Protein AF-A0A2H0SPF9-F1 (afdb_monomer)

Radius of gyration: 38.26 Å; Cα contacts (8 Å, |Δi|>4): 1759; chains: 1; bounding box: 82×81×118 Å

Foldseek 3Di:
DVCLLQVLLVLLLCLLQCLLQAFLAADADPAPLALDGHDPSLVSLVVSLVSLVVVCVVPVVLVQQLLVVLVVLLLVLQVVLLVCLDPFQLLQPPDCRSSVQLVCLSVLLVSLLSLLSSLLSRQFDLVSVVVSLVSNLVSLVVLLVQQCCLVPVFRWHQASPDNVSSNRDTDGADVLRAGQRSANALLLLLLQLLQNLLLLLLLLVLLPDPDPVSVVSSVSSVVSSVSSLVSNVSSVDPLSNVLSLQLNVLLQVLVLVLDPDPVVSVVVVVVVVVVSVVCVVVVCVVPDDVVVVVVVVVVCVVPPQDDDDFAPQAPPPQKHWDWDWDQPPVRDTDIDTDIDHHPQDPQCRRPNDLRSCLVVAQLLLLVLQCLLAQQFGSGGPSRRDPDSPDDDNDDWNQAQLSRQCRHGHPSSNCSVVVSLVVLLVQLVVQLNVDDRNLNSLSSSLNSSSSSSNSSNGGHSQCSRNSNSNSNSNSSSSNCSHRPSNCSSVVSVVVVVVCVVQVLLVVLLVLLSLLLRFRLSFQLTLLLLADPDPQLVLLLQLLVVCVPPVASWRDFPVGFTDDGDDDPLSVLCNVQVVVDLRSLSVLVSQSVLLSVLSCCLVPPVVNRDSLLSVQLSVVCNVVSSNSYGDHNVVSCCNRPVSSVVSSVCCVDACPDPCNVVVSVVSVVCSVCVLVVDPCSVVVSSCRSHSPHHSLVLVLLVQCLVDDAQQAEEEELDFSSSSRSRHPHNHAYAYLFCPHPPVVPCCRGRHNDDVPPVLVVVVVCQVVVGWYKYWQACCVVDPRSVVSVVVLLQQWQKAFPFDDPLNNNTMITTHGDDDDDWDWADFPAPATQDQQPDDLKFKEWFAEDDDDPPDPVVLVVVLQVQLVCLPPRHQEYEYAEDSDQDLDLVVLVVSCVSHRHSRPHTYHYAYDASCPHPDRNDPHAWHWGHYLAEIETRHNAYNQNADDRVRLSVLVSSLSVVVNRVSYAEYEYEHAANVVDDCVDSVGSNVVSVVSCLVPLRHAYEYEYADPDDCPPDDDADDDNNYGYHYDHRGDIWIQDSVRDIDD

Sequence (1046 aa):
MKSTPKLLFFVSLFLLAFIPLYPKIPLFDILPGYIVRVRVEDILMVIASGLWLWHALKNKTKWQSGYLGIIGLYAAVGVFSIALGIFLLQTIPFEVLHIGKSALHYFRYLEYFSLFFIAFSGIRTKKQATKAVFVLAATTFLIIIYGIGQKYLHFPLYSTMNREYSKGQAFYLEEGGKISATFGGHYDLAAYLVIILPLLFSFSLQYLKKSKGKLVLFVWLQTIHLGGAWLLLETASKAALIAYIFALAIVIALYLKMIANKRLRTLLSSAALLTSAAIFFAFLSLFGSQTKIRFSNLYTALVSDQQNQDPNDLVGNGYEWKTYTQTSPDGEVVTTRKLEKSTWSPNALRYGISMGIRLDTLWPQALKGLSNNPLFGSGYGTLSKLENTQFVEADSTDNNYLRTLGETGLLGFITFYGFVLLAMRLVWNQLERHKGITQALSIGYLGASLGLLVNALYIDVFAASKVAFVFWGITGFVLRLVAKEQGSDALKAILMHLGKHKTLYAAVLLAFFLLQQNPLANHSNLLAFHTSTPAFENFVAARCFRQSYSFALCRNSGLITGEHFSFYSMLLLPFLWLSKNPAVFYYLNLSLVLTTLLLMYKKLGIKSLLSLLLLVVLAYEYNFTGQPLEDSQLLRLMILAPAAILLLQKFILAGKHARVAKVVLYGALMLSPVLSANSGQRFLESFRNSVQVVKRDAVLQANSRLTADDFLITVLSPYYIDLFSDKPYQVLPLSPAQTYMDTPERVWGAYDFSNMYTLYERLLAQGKQLFLSDYGLNTNKAFFEDYAALRQNFDVRYANLDCYDQCALLRVNKLTEKISPLPSSITTKKLEPSLLSSEYSFAVISNRYDKTNTQTEVEYLGKLANQNDESFAFMILTGDIVNSKDSSAIQTVNTLFANQASFPVLYSPGNYDLLPSKPYNIASERFYSDRDYFILLDIGRDSVATKQQQLFVYNALLELEQLPNIQNLFIISHDLNWQDRDNPNNFIFDLEEKLAAFPELKSYILTADHAQADTKESRSKFNGNSKYYANTQSVIRVTKNGEILF

Mean predicted aligned error: 12.51 Å

Nearest PDB structures (foldseek):
  7tpj-assembly1_B  TM=6.179E-01  e=9.804E-07  Cupriavidus metallidurans
  2w1v-assembly1_B  TM=4.240E-01  e=5.798E-01  Mus musculus
  3oyx-assembly1_A  TM=2.406E-01  e=5.201E+00  Haloferax volcanii DS2

pLDDT: mean 85.21, std 12.61, range [36.84, 98.56]

Secondary structure (DSSP, 8-state):
-TTHHHHHHHHHHHHHHHHHHS---EEEESSTT-S-EEEHHHHHHHHHHHHHHHHHHH-GGGTTTSHHHHHHHHHHHHHHHHHHHHHTS-SS-SSHHHHHHHHHHHHHHHHHHHHHHHHHHH--SHHHHHHHHHHHHHHHHHHHHHHHHHHHS---B---SSTTGGGTPPB---TTPPP-TTSSSHHHHHHHHHHHHHHHHHHHGGG-SSSHHHHHHHHHHHHHHHHHHHHHHHTT-HHHHHHHHHHHHHHHHHHHHT---HHHHHHHHHHHHHHHHHHHHHHHHHTHHHHHHHHHHHHHHHHS---S---TTS-STTEEEEEEEEE-TTS-EEEEEEEEE----HHHHHH-HHHHHIIIIIHHHHHHHHHH-TTT-S-TT-TT-SSTT---S----S-HHHHHHHHHHHHHHHHHHHHHHHHHHHHHHTTTT--THHHHHHHHHHHHHHHHHHHTTTS-TTTSHHHHHHHHHHHHHHHHHH-TTHHHHHHHHHHHHHHHTHHHHHHHHHHHHHH---TT-TT-GGGG--SSHHHHHHHHHHHHHHHHSS-EEE-TTS-EEEE---HHHHHHHHHHHH-S-GGGHHHHHHHHHH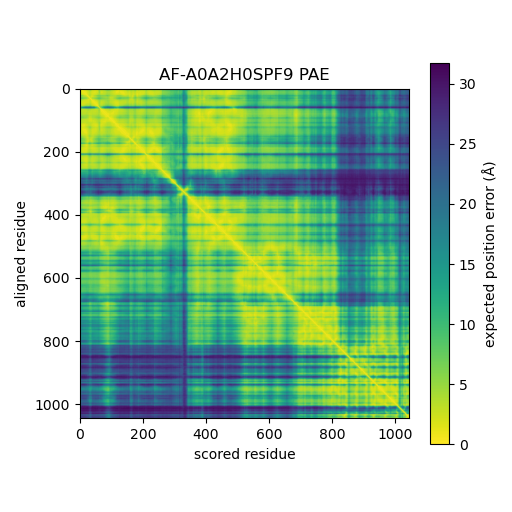HHHHHHHHTS----HHHHHHHHHHHHHTTTTTSPPPHHHHHIIIIIHHHHHHHHHHHTTTSTTHHHHHHHHHHHHHHHHHHSTTHHHHHHHHHH-----HHHHHHHHHHTT--TT-EEEESS-HHHHHHH--S--EEEES-TTSTTTTSHHHHT-SS--S-HHHHHHHHHHTT--EEEE-TTGGGSHHHHHHHHHHHHHEEEEEEE--GGGTS-EEEEEE--PPPPPPPPBSSSPPP-GGG--SSEEEEEEE----TT-SHHHHHHHHHHHTTTTS--SEEEEES-----SSTHHHHHHIIIIITT-SS-EEEE--SGGGSSS-SS----EEEE-SSEEEEEE---TTSPPPHHHHHHHHHHHHHHTT-TT--EEEEEESSGGGS-TT-TTSHHHHHHHHHTT-TT-EEEEEE---S---TT--EEEETTEEEEEE-SEEEEEE-TTS-EE-

Structure (mmCIF, N/CA/C/O backbone):
data_AF-A0A2H0SPF9-F1
#
_entry.id   AF-A0A2H0SPF9-F1
#
loop_
_atom_site.group_PDB
_atom_site.id
_atom_site.type_symbol
_atom_site.label_atom_id
_atom_site.label_alt_id
_atom_site.label_comp_id
_atom_site.label_asym_id
_atom_site.label_entity_id
_atom_site.label_seq_id
_atom_site.pdbx_PDB_ins_code
_atom_site.Cartn_x
_atom_site.Cartn_y
_atom_site.Cartn_z
_atom_site.occupancy
_atom_site.B_iso_or_equiv
_atom_site.auth_seq_id
_atom_site.auth_comp_id
_atom_site.auth_asym_id
_atom_site.auth_atom_id
_atom_site.pdbx_PDB_model_num
ATOM 1 N N . MET A 1 1 ? -42.327 -16.759 28.693 1.00 44.31 1 MET A N 1
ATOM 2 C CA . MET A 1 1 ? -41.616 -15.684 27.947 1.00 44.31 1 MET A CA 1
ATOM 3 C C . MET A 1 1 ? -40.667 -14.779 28.770 1.00 44.31 1 MET A C 1
ATOM 5 O O . MET A 1 1 ? -39.872 -14.074 28.162 1.00 44.31 1 MET A O 1
ATOM 9 N N . LYS A 1 2 ? -40.645 -14.803 30.121 1.00 48.47 2 LYS A N 1
ATOM 10 C CA . LYS A 1 2 ? -39.719 -13.989 30.960 1.00 48.47 2 LYS A CA 1
ATOM 11 C C . LYS A 1 2 ? -38.251 -14.499 31.035 1.00 48.47 2 LYS A C 1
ATOM 13 O O . LYS A 1 2 ? -37.425 -13.855 31.679 1.00 48.47 2 LYS A O 1
ATOM 18 N N . SER A 1 3 ? -37.902 -15.631 30.408 1.00 59.47 3 SER A N 1
ATOM 19 C CA . SER A 1 3 ? -36.607 -16.325 30.590 1.00 59.47 3 SER A CA 1
ATOM 20 C C . SER A 1 3 ? -35.469 -15.864 29.662 1.00 59.47 3 SER A C 1
ATOM 22 O O . SER A 1 3 ? -34.299 -15.995 30.016 1.00 59.47 3 SER A O 1
ATOM 24 N N . THR A 1 4 ? -35.759 -15.271 28.503 1.00 67.69 4 THR A N 1
ATOM 25 C CA . THR A 1 4 ? -34.746 -15.051 27.448 1.00 67.69 4 THR A CA 1
ATOM 26 C C . THR A 1 4 ? -33.678 -13.985 27.766 1.00 67.69 4 THR A C 1
ATOM 28 O O . THR A 1 4 ? -32.510 -14.204 27.455 1.00 67.69 4 THR A O 1
ATOM 31 N N . PRO A 1 5 ? -33.989 -12.849 28.429 1.00 75.56 5 PRO A N 1
ATOM 32 C CA . PRO A 1 5 ? -32.959 -11.908 28.883 1.00 75.56 5 PRO A CA 1
ATOM 33 C C . PRO A 1 5 ? -32.012 -12.499 29.932 1.00 75.56 5 PRO A C 1
ATOM 35 O O . PRO A 1 5 ? -30.852 -12.101 29.993 1.00 75.56 5 PRO A O 1
ATOM 38 N N . LYS A 1 6 ? -32.506 -13.436 30.755 1.00 86.19 6 LYS A N 1
ATOM 39 C CA . LYS A 1 6 ? -31.678 -14.157 31.728 1.00 86.19 6 LYS A CA 1
ATOM 40 C C . LYS A 1 6 ? -30.728 -15.118 31.016 1.00 86.19 6 LYS A C 1
ATOM 42 O O . LYS A 1 6 ? -29.559 -15.151 31.374 1.00 86.19 6 LYS A O 1
ATOM 47 N N . LEU A 1 7 ? -31.196 -15.817 29.979 1.00 90.56 7 LEU A N 1
ATOM 48 C CA . LEU A 1 7 ? -30.347 -16.692 29.166 1.00 90.56 7 LEU A CA 1
ATOM 49 C C . LEU A 1 7 ? -29.173 -15.923 28.541 1.00 90.56 7 LEU A C 1
ATOM 51 O O . LEU A 1 7 ? -28.027 -16.283 28.774 1.00 90.56 7 LEU A O 1
ATOM 55 N N . LEU A 1 8 ? -29.439 -14.812 27.841 1.00 91.62 8 LEU A N 1
ATOM 56 C CA . LEU A 1 8 ? -28.377 -14.001 27.224 1.00 91.62 8 LEU A CA 1
ATOM 57 C C . LEU A 1 8 ? -27.378 -13.444 28.247 1.00 91.62 8 LEU A C 1
ATOM 59 O O . LEU A 1 8 ? -26.206 -13.279 27.925 1.00 91.62 8 LEU A O 1
ATOM 63 N N . PHE A 1 9 ? -27.816 -13.161 29.478 1.00 95.12 9 PHE A N 1
ATOM 64 C CA . PHE A 1 9 ? -26.913 -12.769 30.558 1.00 95.12 9 PHE A CA 1
ATOM 65 C C . PHE A 1 9 ? -25.930 -13.893 30.912 1.00 95.12 9 PHE A C 1
ATOM 67 O O . PHE A 1 9 ? -24.730 -13.642 30.947 1.00 95.12 9 PHE A O 1
ATOM 74 N N . PHE A 1 10 ? -26.415 -15.121 31.127 1.00 96.44 10 PHE A N 1
ATOM 75 C CA . PHE A 1 10 ? -25.543 -16.262 31.428 1.00 96.44 10 PHE A CA 1
ATOM 76 C C . PHE A 1 10 ? -24.636 -16.625 30.254 1.00 96.44 10 PHE A C 1
ATOM 78 O O . PHE A 1 10 ? -23.452 -16.847 30.472 1.00 96.44 10 PHE A O 1
ATOM 85 N N . VAL A 1 11 ? -25.150 -16.579 29.020 1.00 96.44 11 VAL A N 1
ATOM 86 C CA . VAL A 1 11 ? -24.339 -16.751 27.804 1.00 96.44 11 VAL A CA 1
ATOM 87 C C . VAL A 1 11 ? -23.234 -15.693 27.735 1.00 96.44 11 VAL A C 1
ATOM 89 O O . VAL A 1 11 ? -22.088 -16.034 27.476 1.00 96.44 11 VAL A O 1
ATOM 92 N N . SER A 1 12 ? -23.531 -14.425 28.049 1.00 96.88 12 SER A N 1
ATOM 93 C CA . SER A 1 12 ? -22.508 -13.366 28.085 1.00 96.88 12 SER A CA 1
ATOM 94 C C . SER A 1 12 ? -21.406 -13.671 29.105 1.00 96.88 12 SER A C 1
ATOM 96 O O . SER A 1 12 ? -20.232 -13.518 28.793 1.00 96.88 12 SER A O 1
ATOM 98 N N . LEU A 1 13 ? -21.768 -14.102 30.321 1.00 98.12 13 LEU A N 1
ATOM 99 C CA . LEU A 1 13 ? -20.785 -14.460 31.350 1.00 98.12 13 LEU A CA 1
ATOM 100 C C . LEU A 1 13 ? -19.945 -15.671 30.940 1.00 98.12 13 LEU A C 1
ATOM 102 O O . LEU A 1 13 ? -18.733 -15.653 31.121 1.00 98.12 13 LEU A O 1
ATOM 106 N N . PHE A 1 14 ? -20.592 -16.694 30.381 1.00 97.94 14 PHE A N 1
ATOM 107 C CA . PHE A 1 14 ? -19.925 -17.892 29.895 1.00 97.94 14 PHE A CA 1
ATOM 108 C C . PHE A 1 14 ? -18.905 -17.548 28.810 1.00 97.94 14 PHE A C 1
ATOM 110 O O . PHE A 1 14 ? -17.751 -17.920 28.949 1.00 97.94 14 PHE A O 1
ATOM 117 N N . LEU A 1 15 ? -19.281 -16.771 27.789 1.00 97.56 15 LEU A N 1
ATOM 118 C CA . LEU A 1 15 ? -18.372 -16.400 26.699 1.00 97.56 15 LEU A CA 1
ATOM 119 C C . LEU A 1 15 ? -17.209 -15.515 27.173 1.00 97.56 15 LEU A C 1
ATOM 121 O O . LEU A 1 15 ? -16.078 -15.724 26.742 1.00 97.56 15 LEU A O 1
ATOM 125 N N . LEU A 1 16 ? -17.454 -14.575 28.098 1.00 97.25 16 LEU A N 1
ATOM 126 C CA . LEU A 1 16 ? -16.398 -13.738 28.689 1.00 97.25 16 LEU A CA 1
ATOM 127 C C . LEU A 1 16 ? -15.372 -14.541 29.508 1.00 97.25 16 LEU A C 1
ATOM 129 O O . LEU A 1 16 ? -14.258 -14.057 29.692 1.00 97.25 16 LEU A O 1
ATOM 133 N N . ALA A 1 17 ? -15.733 -15.734 29.992 1.00 97.88 17 ALA A N 1
ATOM 134 C CA . ALA A 1 17 ? -14.819 -16.645 30.679 1.00 97.88 17 ALA A CA 1
ATOM 135 C C . ALA A 1 17 ? -14.195 -17.673 29.727 1.00 97.88 17 ALA A C 1
ATOM 137 O O . ALA A 1 17 ? -12.980 -17.846 29.695 1.00 97.88 17 ALA A O 1
ATOM 138 N N . PHE A 1 18 ? -15.027 -18.347 28.935 1.00 97.44 18 PHE A N 1
ATOM 139 C CA . PHE A 1 18 ? -14.630 -19.454 28.078 1.00 97.44 18 PHE A CA 1
ATOM 140 C C . PHE A 1 18 ? -13.644 -19.014 26.997 1.00 97.44 18 PHE A C 1
ATOM 142 O O . PHE A 1 18 ? -12.616 -19.656 26.838 1.00 97.44 18 PHE A O 1
ATOM 149 N N . ILE A 1 19 ? -13.902 -17.902 26.294 1.00 96.19 19 ILE A N 1
ATOM 150 C CA . ILE A 1 19 ? -13.055 -17.475 25.167 1.00 96.19 19 ILE A CA 1
ATOM 151 C C . ILE A 1 19 ? -11.606 -17.203 25.618 1.00 96.19 19 ILE A C 1
ATOM 153 O O . ILE A 1 19 ? -10.683 -17.711 24.978 1.00 96.19 19 ILE A O 1
ATOM 157 N N . PRO A 1 20 ? -11.341 -16.455 26.711 1.00 96.75 20 PRO A N 1
ATOM 158 C CA . PRO A 1 20 ? -9.972 -16.310 27.196 1.00 96.75 20 PRO A CA 1
ATOM 159 C C . PRO A 1 20 ? -9.380 -17.617 27.740 1.00 96.75 20 PRO A C 1
ATOM 161 O O . PRO A 1 20 ? -8.221 -17.901 27.446 1.00 96.75 20 PRO A O 1
ATOM 164 N N . LEU A 1 21 ? -10.144 -18.428 28.484 1.00 96.44 21 LEU A N 1
ATOM 165 C CA . LEU A 1 21 ? -9.630 -19.628 29.167 1.00 96.44 21 LEU A CA 1
ATOM 166 C C . LEU A 1 21 ? -9.374 -20.820 28.245 1.00 96.44 21 LEU A C 1
ATOM 168 O O . LEU A 1 21 ? -8.436 -21.573 28.485 1.00 96.44 21 LEU A O 1
ATOM 172 N N . TYR A 1 22 ? -10.187 -21.015 27.213 1.00 94.88 22 TYR A N 1
ATOM 173 C CA . TYR A 1 22 ? -10.082 -22.186 26.351 1.00 94.88 22 TYR A CA 1
ATOM 174 C C . TYR A 1 22 ? -8.850 -22.070 25.440 1.00 94.88 22 TYR A C 1
ATOM 176 O O . TYR A 1 22 ? -8.750 -21.073 24.722 1.00 94.88 22 TYR A O 1
ATOM 184 N N . PRO A 1 23 ? -7.882 -23.005 25.460 1.00 91.88 23 PRO A N 1
ATOM 185 C CA . PRO A 1 23 ? -6.720 -22.947 24.570 1.00 91.88 23 PRO A CA 1
ATOM 186 C C . PRO A 1 23 ? -7.134 -22.958 23.089 1.00 91.88 23 PRO A C 1
ATOM 188 O O . PRO A 1 23 ? -8.193 -23.484 22.760 1.00 91.88 23 PRO A O 1
ATOM 191 N N . LYS A 1 24 ? -6.327 -22.381 22.183 1.00 88.56 24 LYS A N 1
ATOM 192 C CA . LYS A 1 24 ? -6.646 -22.318 20.738 1.00 88.56 24 LYS A CA 1
ATOM 193 C C . LYS A 1 24 ? -6.489 -23.688 20.053 1.00 88.56 24 LYS A C 1
ATOM 195 O O . LYS A 1 24 ? -5.593 -23.883 19.237 1.00 88.56 24 LYS A O 1
ATOM 200 N N . ILE A 1 25 ? -7.358 -24.631 20.397 1.00 89.69 25 ILE A N 1
ATOM 201 C CA . ILE A 1 25 ? -7.377 -25.986 19.845 1.00 89.69 25 ILE A CA 1
ATOM 202 C C . ILE A 1 25 ? -8.290 -25.997 18.607 1.00 89.69 25 ILE A C 1
ATOM 204 O O . ILE A 1 25 ? -9.462 -25.621 18.717 1.00 89.69 25 ILE A O 1
ATOM 208 N N . PRO A 1 26 ? -7.784 -26.390 17.426 1.00 91.19 26 PRO A N 1
ATOM 209 C CA . PRO A 1 26 ? -8.573 -26.465 16.205 1.00 91.19 26 PRO A CA 1
ATOM 210 C C . PRO A 1 26 ? -9.467 -27.706 16.177 1.00 91.19 26 PRO A C 1
ATOM 212 O O . PRO A 1 26 ? -9.162 -28.730 16.781 1.00 91.19 26 PRO A O 1
ATOM 215 N N . LEU A 1 27 ? -10.556 -27.614 15.419 1.00 91.88 27 LEU A N 1
ATOM 216 C CA . LEU A 1 27 ? -11.446 -28.724 15.092 1.00 91.88 27 LEU A CA 1
ATOM 217 C C . LEU A 1 27 ? -11.150 -29.271 13.695 1.00 91.88 27 LEU A C 1
ATOM 219 O O . LEU A 1 27 ? -10.970 -30.472 13.534 1.00 91.88 27 LEU A O 1
ATOM 223 N N . PHE A 1 28 ? -11.095 -28.396 12.688 1.00 91.00 28 PHE A N 1
ATOM 224 C CA . PHE A 1 28 ? -10.814 -28.771 11.301 1.00 91.00 28 PHE A CA 1
ATOM 225 C C . PHE A 1 28 ? -10.315 -27.577 10.475 1.00 91.00 28 PHE A C 1
ATOM 227 O O . PHE A 1 28 ? -10.482 -26.411 10.854 1.00 91.00 28 PHE A O 1
ATOM 234 N N . ASP A 1 29 ? -9.706 -27.888 9.331 1.00 88.56 29 ASP A N 1
ATOM 235 C CA . ASP A 1 29 ? -9.242 -26.909 8.348 1.00 88.56 29 ASP A CA 1
ATOM 236 C C . ASP A 1 29 ? -10.410 -26.429 7.482 1.00 88.56 29 ASP A C 1
ATOM 238 O O . ASP A 1 29 ? -11.142 -27.233 6.913 1.00 88.56 29 ASP A O 1
ATOM 242 N N . ILE A 1 30 ? -10.597 -25.108 7.388 1.00 89.31 30 ILE A N 1
ATOM 243 C CA . ILE A 1 30 ? -11.683 -24.508 6.593 1.00 89.31 30 ILE A CA 1
ATOM 244 C C . ILE A 1 30 ? -11.277 -24.224 5.147 1.00 89.31 30 ILE A C 1
ATOM 246 O O . ILE A 1 30 ? -12.116 -24.261 4.253 1.00 89.31 30 ILE A O 1
ATOM 250 N N . LEU A 1 31 ? -9.995 -23.932 4.918 1.00 89.25 31 LEU A N 1
ATOM 251 C CA . LEU A 1 31 ? -9.422 -23.697 3.597 1.00 89.25 31 LEU A CA 1
ATOM 252 C C . LEU A 1 31 ? -8.076 -24.427 3.490 1.00 89.25 31 LEU A C 1
ATOM 254 O O . LEU A 1 31 ? -7.239 -24.266 4.385 1.00 89.25 31 LEU A O 1
ATOM 258 N N . PRO A 1 32 ? -7.832 -25.185 2.405 1.00 85.38 32 PRO A N 1
ATOM 259 C CA . PRO A 1 32 ? -6.536 -25.806 2.156 1.00 85.38 32 PRO A CA 1
ATOM 260 C C . PRO A 1 32 ? -5.402 -24.772 2.155 1.00 85.38 32 PRO A C 1
ATOM 262 O O . PRO A 1 32 ? -5.539 -23.691 1.589 1.00 85.38 32 PRO A O 1
ATOM 265 N N . GLY A 1 33 ? -4.282 -25.091 2.808 1.00 81.38 33 GLY A N 1
ATOM 266 C CA . GLY A 1 33 ? -3.093 -24.226 2.846 1.00 81.38 33 GLY A CA 1
ATOM 267 C C . GLY A 1 33 ? -3.187 -22.995 3.759 1.00 81.38 33 GLY A C 1
ATOM 268 O O . GLY A 1 33 ? -2.173 -22.353 4.009 1.00 81.38 33 GLY A O 1
ATOM 269 N N . TYR A 1 34 ? -4.360 -22.659 4.301 1.00 87.88 34 TYR A N 1
ATOM 270 C CA . TYR A 1 34 ? -4.524 -21.480 5.157 1.00 87.88 34 TYR A CA 1
ATOM 271 C C . TYR A 1 34 ? -4.228 -21.790 6.635 1.00 87.88 34 TYR A C 1
ATOM 273 O O . TYR A 1 34 ? -4.602 -22.843 7.145 1.00 87.88 34 TYR A O 1
ATOM 281 N N . ILE A 1 35 ? -3.576 -20.860 7.347 1.00 86.44 35 ILE A N 1
ATOM 282 C CA . ILE A 1 35 ? -3.205 -21.030 8.767 1.00 86.44 35 ILE A CA 1
ATOM 283 C C . ILE A 1 35 ? -4.406 -21.038 9.723 1.00 86.44 35 ILE A C 1
ATOM 285 O O . ILE A 1 35 ? -4.328 -21.588 10.821 1.00 86.44 35 ILE A O 1
ATOM 289 N N . VAL A 1 36 ? -5.510 -20.378 9.362 1.00 86.06 36 VAL A N 1
ATOM 290 C CA . VAL A 1 36 ? -6.638 -20.203 10.286 1.00 86.06 36 VAL A CA 1
ATOM 291 C C . VAL A 1 36 ? -7.590 -21.382 10.186 1.00 86.06 36 VAL A C 1
ATOM 293 O O . VAL A 1 36 ? -8.123 -21.682 9.121 1.00 86.06 36 VAL A O 1
ATOM 296 N N . ARG A 1 37 ? -7.831 -22.004 11.339 1.00 88.56 37 ARG A N 1
ATOM 297 C CA . ARG A 1 37 ? -8.671 -23.189 11.507 1.00 88.56 37 ARG A CA 1
ATOM 298 C C . ARG A 1 37 ? -9.951 -22.851 12.263 1.00 88.56 37 ARG A C 1
ATOM 300 O O . ARG A 1 37 ? -9.960 -21.914 13.065 1.00 88.56 37 ARG A O 1
ATOM 307 N N . VAL A 1 38 ? -11.004 -23.636 12.041 1.00 91.25 38 VAL A N 1
ATOM 308 C CA . VAL A 1 38 ? -12.245 -23.539 12.827 1.00 91.25 38 VAL A CA 1
ATOM 309 C C . VAL A 1 38 ? -12.010 -24.168 14.190 1.00 91.25 38 VAL A C 1
ATOM 311 O O . VAL A 1 38 ? -11.433 -25.250 14.280 1.00 91.25 38 VAL A O 1
ATOM 314 N N . ARG A 1 39 ? -12.445 -23.496 15.253 1.00 91.25 39 ARG A N 1
ATOM 315 C CA . ARG A 1 39 ? -12.257 -23.906 16.649 1.00 91.25 39 ARG A CA 1
ATOM 316 C C . ARG A 1 39 ? -13.593 -23.977 17.389 1.00 91.25 39 ARG A C 1
ATOM 318 O O . ARG A 1 39 ? -14.637 -23.563 16.882 1.00 91.25 39 ARG A O 1
ATOM 325 N N . VAL A 1 40 ? -13.560 -24.496 18.615 1.00 91.44 40 VAL A N 1
ATOM 326 C CA . VAL A 1 40 ? -14.758 -24.642 19.462 1.00 91.44 40 VAL A CA 1
ATOM 327 C C . VAL A 1 40 ? -15.389 -23.287 19.781 1.00 91.44 40 VAL A C 1
ATOM 329 O O . VAL A 1 40 ? -16.614 -23.162 19.765 1.00 91.44 40 VAL A O 1
ATOM 332 N N . GLU A 1 41 ? -14.577 -22.258 20.039 1.00 90.81 41 GLU A N 1
ATOM 333 C CA . GLU A 1 41 ? -15.084 -20.910 20.290 1.00 90.81 41 GLU A CA 1
ATOM 334 C C . GLU A 1 41 ? -15.875 -20.348 19.104 1.00 90.81 41 GLU A C 1
ATOM 336 O O . GLU A 1 41 ? -16.907 -19.720 19.333 1.00 90.81 41 GLU A O 1
ATOM 341 N N . ASP A 1 42 ? -15.464 -20.637 17.867 1.00 91.88 42 ASP A N 1
ATOM 342 C CA . ASP A 1 42 ? -16.125 -20.131 16.660 1.00 91.88 42 ASP A CA 1
ATOM 343 C C . ASP A 1 42 ? -17.549 -20.736 16.548 1.00 91.88 42 ASP A C 1
ATOM 345 O O . ASP A 1 42 ? -18.537 -20.029 16.336 1.00 91.88 42 ASP A O 1
ATOM 349 N N . ILE A 1 43 ? -17.708 -22.040 16.831 1.00 92.44 43 ILE A N 1
ATOM 350 C CA . ILE A 1 43 ? -19.026 -22.712 16.873 1.00 92.44 43 ILE A CA 1
ATOM 351 C C . ILE A 1 43 ? -19.918 -22.123 17.975 1.00 92.44 43 ILE A C 1
ATOM 353 O O . ILE A 1 43 ? -21.099 -21.836 17.751 1.00 92.44 43 ILE A O 1
ATOM 357 N N . LEU A 1 44 ? -19.365 -21.920 19.174 1.00 94.00 44 LEU A N 1
ATOM 358 C CA . LEU A 1 44 ? -20.102 -21.324 20.290 1.00 94.00 44 LEU A CA 1
ATOM 359 C C . LEU A 1 44 ? -20.558 -19.900 19.964 1.00 94.00 44 LEU A C 1
ATOM 361 O O . LEU A 1 44 ? -21.677 -19.520 20.323 1.00 94.00 44 LEU A O 1
ATOM 365 N N . MET A 1 45 ? -19.730 -19.128 19.259 1.00 94.31 45 MET A N 1
ATOM 366 C CA . MET A 1 45 ? -20.073 -17.785 18.812 1.00 94.31 45 MET A CA 1
ATOM 367 C C . MET A 1 45 ? -21.177 -17.794 17.759 1.00 94.31 45 MET A C 1
ATOM 369 O O . MET A 1 45 ? -22.101 -16.984 17.871 1.00 94.31 45 MET A O 1
ATOM 373 N N . VAL A 1 46 ? -21.173 -18.731 16.807 1.00 94.06 46 VAL A N 1
ATOM 374 C CA . VAL A 1 46 ? -22.276 -18.908 15.845 1.00 94.06 46 VAL A CA 1
ATOM 375 C C . VAL A 1 46 ? -23.587 -19.228 16.568 1.00 94.06 46 VAL A C 1
ATOM 377 O O . VAL A 1 46 ? -24.596 -18.556 16.338 1.00 94.06 46 VAL A O 1
ATOM 380 N N . ILE A 1 47 ? -23.581 -20.185 17.502 1.00 94.88 47 ILE A N 1
ATOM 381 C CA . ILE A 1 47 ? -24.777 -20.565 18.274 1.00 94.88 47 ILE A CA 1
ATOM 382 C C . ILE A 1 47 ? -25.282 -19.382 19.110 1.00 94.88 47 ILE A C 1
ATOM 384 O O . ILE A 1 47 ? -26.470 -19.048 19.076 1.00 94.88 47 ILE A O 1
ATOM 388 N N . ALA A 1 48 ? -24.396 -18.707 19.846 1.00 94.69 48 ALA A N 1
ATOM 389 C CA . ALA A 1 48 ? -24.762 -17.568 20.684 1.00 94.69 48 ALA A CA 1
ATOM 390 C C . ALA A 1 48 ? -25.290 -16.384 19.858 1.00 94.69 48 ALA A C 1
ATOM 392 O O . ALA A 1 48 ? -26.260 -15.730 20.259 1.00 94.69 48 ALA A O 1
ATOM 393 N N . SER A 1 49 ? -24.699 -16.145 18.688 1.00 93.06 49 SER A N 1
ATOM 394 C CA . SER A 1 49 ? -25.146 -15.128 17.736 1.00 93.06 49 SER A CA 1
ATOM 395 C C . SER A 1 49 ? -26.509 -15.470 17.149 1.00 93.06 49 SER A C 1
ATOM 397 O O . SER A 1 49 ? -27.374 -14.599 17.103 1.00 93.06 49 SER A O 1
ATOM 399 N N . GLY A 1 50 ? -26.750 -16.732 16.785 1.00 92.19 50 GLY A N 1
ATOM 400 C CA . GLY A 1 50 ? -28.053 -17.212 16.323 1.00 92.19 50 GLY A CA 1
ATOM 401 C C . GLY A 1 50 ? -29.145 -17.063 17.386 1.00 92.19 50 GLY A C 1
ATOM 402 O O . GLY A 1 50 ? -30.226 -16.542 17.102 1.00 92.19 50 GLY A O 1
ATOM 403 N N . LEU A 1 51 ? -28.845 -17.419 18.641 1.00 91.12 51 LEU A N 1
ATOM 404 C CA . LEU A 1 51 ? -29.746 -17.210 19.782 1.00 91.12 51 LEU A CA 1
ATOM 405 C C . LEU A 1 51 ? -30.061 -15.726 20.001 1.00 91.12 51 LEU A C 1
ATOM 407 O O . LEU A 1 51 ? -31.214 -15.353 20.250 1.00 91.12 51 LEU A O 1
ATOM 411 N N . TRP A 1 52 ? -29.042 -14.868 19.917 1.00 90.81 52 TRP A N 1
ATOM 412 C CA . TRP A 1 52 ? -29.225 -13.427 20.002 1.00 90.81 52 TRP A CA 1
ATOM 413 C C . TRP A 1 52 ? -30.065 -12.893 18.835 1.00 90.81 52 TRP A C 1
ATOM 415 O O . TRP A 1 52 ? -31.012 -12.147 19.092 1.00 90.81 52 TRP A O 1
ATOM 425 N N . LEU A 1 53 ? -29.782 -13.307 17.597 1.00 89.12 53 LEU A N 1
ATOM 426 C CA . LEU A 1 53 ? -30.466 -12.866 16.381 1.00 89.12 53 LEU A CA 1
ATOM 427 C C . LEU A 1 53 ? -31.939 -13.274 16.387 1.00 89.12 53 LEU A C 1
ATOM 429 O O . LEU A 1 53 ? -32.810 -12.428 16.191 1.00 89.12 53 LEU A O 1
ATOM 433 N N . TRP A 1 54 ? -32.242 -14.535 16.704 1.00 87.31 54 TRP A N 1
ATOM 434 C CA . TRP A 1 54 ? -33.615 -15.020 16.869 1.00 87.31 54 TRP A CA 1
ATOM 435 C C . TRP A 1 54 ? -34.391 -14.177 17.883 1.00 87.31 54 TRP A C 1
ATOM 437 O O . TRP A 1 54 ? -35.536 -13.771 17.660 1.00 87.31 54 TRP A O 1
ATOM 447 N N . HIS A 1 55 ? -33.747 -13.853 19.003 1.00 82.81 55 HIS A N 1
ATOM 448 C CA . HIS A 1 55 ? -34.358 -13.022 20.023 1.00 82.81 55 HIS A CA 1
ATOM 449 C C . HIS A 1 55 ? -34.482 -11.548 19.606 1.00 82.81 55 HIS A C 1
ATOM 451 O O . HIS A 1 55 ? -35.449 -10.886 19.993 1.00 82.81 55 HIS A O 1
ATOM 457 N N . ALA A 1 56 ? -33.526 -11.020 18.841 1.00 83.56 56 ALA A N 1
ATOM 458 C CA . ALA A 1 56 ? -33.594 -9.683 18.274 1.00 83.56 56 ALA A CA 1
ATOM 459 C C . ALA A 1 56 ? -34.766 -9.584 17.289 1.00 83.56 56 ALA A C 1
ATOM 461 O O . ALA A 1 56 ? -35.582 -8.675 17.422 1.00 83.56 56 ALA A O 1
ATOM 462 N N . LEU A 1 57 ? -34.917 -10.531 16.357 1.00 84.44 57 LEU A N 1
ATOM 463 C CA . LEU A 1 57 ? -36.010 -10.576 15.374 1.00 84.44 57 LEU A CA 1
ATOM 464 C C . LEU A 1 57 ? -37.395 -10.593 16.035 1.00 84.44 57 LEU A C 1
ATOM 466 O O . LEU A 1 57 ? -38.292 -9.862 15.617 1.00 84.44 57 LEU A O 1
ATOM 470 N N . LYS A 1 58 ? -37.558 -11.348 17.128 1.00 83.31 58 LYS A N 1
ATOM 471 C CA . LYS A 1 58 ? -38.813 -11.376 17.901 1.00 83.31 58 LYS A CA 1
ATOM 472 C C . LYS A 1 58 ? -39.116 -10.079 18.656 1.00 83.31 58 LYS A C 1
ATOM 474 O O . LYS A 1 58 ? -40.244 -9.892 19.101 1.00 83.31 58 LYS A O 1
ATOM 479 N N . ASN A 1 59 ? -38.134 -9.202 18.855 1.00 75.75 59 ASN A N 1
ATOM 480 C CA . ASN A 1 59 ? -38.262 -8.036 19.723 1.00 75.75 59 ASN A CA 1
ATOM 481 C C . ASN A 1 59 ? -37.717 -6.782 19.022 1.00 75.75 59 ASN A C 1
ATOM 483 O O . ASN A 1 59 ? -36.589 -6.353 19.268 1.00 75.75 59 ASN A O 1
ATOM 487 N N . LYS A 1 60 ? -38.541 -6.172 18.155 1.00 65.88 60 LYS A N 1
ATOM 488 C CA . LYS A 1 60 ? -38.167 -5.021 17.304 1.00 65.88 60 LYS A CA 1
ATOM 489 C C . LYS A 1 60 ? -37.542 -3.848 18.081 1.00 65.88 60 LYS A C 1
ATOM 491 O O . LYS A 1 60 ? -36.663 -3.169 17.565 1.00 65.88 60 LYS A O 1
ATOM 496 N N . THR A 1 61 ? -37.902 -3.654 19.352 1.00 63.88 61 THR A N 1
ATOM 497 C CA . THR A 1 61 ? -37.322 -2.619 20.236 1.00 63.88 61 THR A CA 1
ATOM 498 C C . THR A 1 61 ? -35.833 -2.825 20.546 1.00 63.88 61 THR A C 1
ATOM 500 O O . THR A 1 61 ? -35.146 -1.880 20.929 1.00 63.88 61 THR A O 1
ATOM 503 N N . LYS A 1 62 ? -35.290 -4.037 20.359 1.00 59.91 62 LYS A N 1
ATOM 504 C CA . LYS A 1 62 ? -33.852 -4.319 20.503 1.00 59.91 62 LYS A CA 1
ATOM 505 C C . LYS A 1 62 ? -33.012 -3.891 19.297 1.00 59.91 62 LYS A C 1
ATOM 507 O O . LYS A 1 62 ? -31.812 -3.701 19.469 1.00 59.91 62 LYS A O 1
ATOM 512 N N . TRP A 1 63 ? -33.629 -3.699 18.129 1.00 60.66 63 TRP A N 1
ATOM 513 C CA . TRP A 1 63 ? -32.966 -3.204 16.913 1.00 60.66 63 TRP A CA 1
ATOM 514 C C . TRP A 1 63 ? -32.681 -1.696 16.970 1.00 60.66 63 TRP A C 1
ATOM 516 O O . TRP A 1 63 ? -31.812 -1.190 16.268 1.00 60.66 63 TRP A O 1
ATOM 526 N N . GLN A 1 64 ? -33.386 -0.967 17.836 1.00 60.12 64 GLN A N 1
ATOM 527 C CA . GLN A 1 64 ? -33.395 0.497 17.875 1.00 60.12 64 GLN A CA 1
ATOM 528 C C . GLN A 1 64 ? -32.290 1.104 18.759 1.00 60.12 64 GLN A C 1
ATOM 530 O O . GLN A 1 64 ? -32.493 2.158 19.357 1.00 60.12 64 GLN A O 1
ATOM 535 N N . SER A 1 65 ? -31.129 0.453 18.898 1.00 74.00 65 SER A N 1
ATOM 536 C CA . SER A 1 65 ? -29.992 1.026 19.642 1.00 74.00 65 SER A CA 1
ATOM 537 C C . SER A 1 65 ? -29.080 1.906 18.781 1.00 74.00 65 SER A C 1
ATOM 539 O O . SER A 1 65 ? -28.164 2.520 19.316 1.00 74.00 65 SER A O 1
ATOM 541 N N . GLY A 1 66 ? -29.280 1.944 17.458 1.00 85.50 66 GLY A N 1
ATOM 542 C CA . GLY A 1 66 ? -28.447 2.678 16.496 1.00 85.50 66 GLY A CA 1
ATOM 543 C C . GLY A 1 66 ? -27.056 2.073 16.256 1.00 85.50 66 GLY A C 1
ATOM 544 O O . GLY A 1 66 ? -26.549 2.135 15.140 1.00 85.50 66 GLY A O 1
ATOM 545 N N . TYR A 1 67 ? -26.478 1.388 17.247 1.00 91.81 67 TYR A N 1
ATOM 546 C CA . TYR A 1 67 ? -25.169 0.729 17.149 1.00 91.81 67 TYR A CA 1
ATOM 547 C C . TYR A 1 67 ? -25.100 -0.346 16.060 1.00 91.81 67 TYR A C 1
ATOM 549 O O . TYR A 1 67 ? -24.079 -0.466 15.390 1.00 91.81 67 TYR A O 1
ATOM 557 N N . LEU A 1 68 ? -26.197 -1.081 15.830 1.00 90.75 68 LEU A N 1
ATOM 558 C CA . LEU A 1 68 ? -26.277 -2.044 14.727 1.00 90.75 68 LEU A CA 1
ATOM 559 C C . LEU A 1 68 ? -26.130 -1.363 13.362 1.00 90.75 68 LEU A C 1
ATOM 561 O O . LEU A 1 68 ? -25.443 -1.890 12.499 1.00 90.75 68 LEU A O 1
ATOM 565 N N . GLY A 1 69 ? -26.722 -0.178 13.182 1.00 90.56 69 GLY A N 1
ATOM 566 C CA . GLY A 1 69 ? -26.568 0.597 11.950 1.00 90.56 69 GLY A CA 1
ATOM 567 C C . GLY A 1 69 ? -25.142 1.115 11.766 1.00 90.56 69 GLY A C 1
ATOM 568 O O . GLY A 1 69 ? -24.629 1.079 10.657 1.00 90.56 69 GLY A O 1
ATOM 569 N N . ILE A 1 70 ? -24.473 1.528 12.849 1.00 93.50 70 ILE A N 1
ATOM 570 C CA . ILE A 1 70 ? -23.073 1.984 12.803 1.00 93.50 70 ILE A CA 1
ATOM 571 C C . ILE A 1 70 ? -22.135 0.839 12.390 1.00 93.50 70 ILE A C 1
ATOM 573 O O . ILE A 1 70 ? -21.323 1.015 11.487 1.00 93.50 70 ILE A O 1
ATOM 577 N N . ILE A 1 71 ? -22.281 -0.346 12.993 1.00 94.38 71 ILE A N 1
ATOM 578 C CA . ILE A 1 71 ? -21.515 -1.540 12.595 1.00 94.38 71 ILE A CA 1
ATOM 579 C C . ILE A 1 71 ? -21.900 -1.984 11.174 1.00 94.38 71 ILE A C 1
ATOM 581 O O . ILE A 1 71 ? -21.034 -2.364 10.393 1.00 94.38 71 ILE A O 1
ATOM 585 N N . GLY A 1 72 ? -23.179 -1.871 10.804 1.00 94.44 72 GLY A N 1
ATOM 586 C CA . GLY A 1 72 ? -23.669 -2.150 9.454 1.00 94.44 72 GLY A CA 1
ATOM 587 C C . GLY A 1 72 ? -23.036 -1.264 8.377 1.00 94.44 72 GLY A C 1
ATOM 588 O O . GLY A 1 72 ? -22.780 -1.749 7.279 1.00 94.44 72 GLY A O 1
ATOM 589 N N . LEU A 1 73 ? -22.715 -0.000 8.686 1.00 94.38 73 LEU A N 1
ATOM 590 C CA . LEU A 1 73 ? -21.970 0.876 7.773 1.00 94.38 73 LEU A CA 1
ATOM 591 C C . LEU A 1 73 ? -20.560 0.335 7.500 1.00 94.38 73 LEU A C 1
ATOM 593 O O . LEU A 1 73 ? -20.163 0.263 6.341 1.00 94.38 73 LEU A O 1
ATOM 597 N N . TYR A 1 74 ? -19.831 -0.096 8.536 1.00 96.12 74 TYR A N 1
ATOM 598 C CA . TYR A 1 74 ? -18.524 -0.744 8.361 1.00 96.12 74 TYR A CA 1
ATOM 599 C C . TYR A 1 74 ? -18.645 -2.050 7.563 1.00 96.12 74 TYR A C 1
ATOM 601 O O . TYR A 1 74 ? -17.898 -2.273 6.612 1.00 96.12 74 TYR A O 1
ATOM 609 N N . ALA A 1 75 ? -19.642 -2.879 7.889 1.00 96.56 75 ALA A N 1
ATOM 610 C CA . ALA A 1 75 ? -19.907 -4.131 7.186 1.00 96.56 75 ALA A CA 1
ATOM 611 C C . ALA A 1 75 ? -20.195 -3.915 5.690 1.00 96.56 75 ALA A C 1
ATOM 613 O O . ALA A 1 75 ? -19.714 -4.686 4.862 1.00 96.56 75 ALA A O 1
ATOM 614 N N . ALA A 1 76 ? -20.944 -2.866 5.335 1.00 96.69 76 ALA A N 1
ATOM 615 C CA . ALA A 1 76 ? -21.216 -2.512 3.945 1.00 96.69 76 ALA A CA 1
ATOM 616 C C . ALA A 1 76 ? -19.938 -2.079 3.215 1.00 96.69 76 ALA A C 1
ATOM 618 O O . ALA A 1 76 ? -19.675 -2.558 2.114 1.00 96.69 76 ALA A O 1
ATOM 619 N N . VAL A 1 77 ? -19.111 -1.230 3.839 1.00 96.94 77 VAL A N 1
ATOM 620 C CA . VAL A 1 77 ? -17.815 -0.821 3.270 1.00 96.94 77 VAL A CA 1
ATOM 621 C C . VAL A 1 77 ? -16.915 -2.031 3.017 1.00 96.94 77 VAL A C 1
ATOM 623 O O . VAL A 1 77 ? -16.296 -2.106 1.961 1.00 96.94 77 VAL A O 1
ATOM 626 N N . GLY A 1 78 ? -16.896 -3.006 3.929 1.00 96.94 78 GLY A N 1
ATOM 627 C CA . GLY A 1 78 ? -16.144 -4.247 3.752 1.00 96.94 78 GLY A CA 1
ATOM 628 C C . GLY A 1 78 ? -16.586 -5.073 2.536 1.00 96.94 78 GLY A C 1
ATOM 629 O O . GLY A 1 78 ? -15.740 -5.557 1.789 1.00 96.94 78 GLY A O 1
ATOM 630 N N . VAL A 1 79 ? -17.898 -5.179 2.284 1.00 97.06 79 VAL A N 1
ATOM 631 C CA . VAL A 1 79 ? -18.429 -5.856 1.081 1.00 97.06 79 VAL A CA 1
ATOM 632 C C . VAL A 1 79 ? -18.042 -5.104 -0.186 1.00 97.06 79 VAL A C 1
ATOM 634 O O . VAL A 1 79 ? -17.577 -5.723 -1.139 1.00 97.06 79 VAL A O 1
ATOM 637 N N . PHE A 1 80 ? -18.191 -3.775 -0.198 1.00 95.69 80 PHE A N 1
ATOM 638 C CA . PHE A 1 80 ? -17.778 -2.958 -1.342 1.00 95.69 80 PHE A CA 1
ATOM 639 C C . PHE A 1 80 ? -16.279 -3.077 -1.612 1.00 95.69 80 PHE A C 1
ATOM 641 O O . PHE A 1 80 ? -15.879 -3.194 -2.764 1.00 95.69 80 PHE A O 1
ATOM 648 N N . SER A 1 81 ? -15.460 -3.106 -0.564 1.00 96.62 81 SER A N 1
ATOM 649 C CA . SER A 1 81 ? -14.017 -3.304 -0.669 1.00 96.62 81 SER A CA 1
ATOM 650 C C . SER A 1 81 ? -13.660 -4.651 -1.312 1.00 96.62 81 SER A C 1
ATOM 652 O O . SER A 1 81 ? -12.892 -4.681 -2.271 1.00 96.62 81 SER A O 1
ATOM 654 N N . ILE A 1 82 ? -14.285 -5.755 -0.880 1.00 96.88 82 ILE A N 1
ATOM 655 C CA . ILE A 1 82 ? -14.098 -7.072 -1.515 1.00 96.88 82 ILE A CA 1
ATOM 656 C C . ILE A 1 82 ? -14.571 -7.052 -2.972 1.00 96.88 82 ILE A C 1
ATOM 658 O O . ILE A 1 82 ? -13.853 -7.520 -3.850 1.00 96.88 82 ILE A O 1
ATOM 662 N N . ALA A 1 83 ? -15.751 -6.490 -3.249 1.00 96.00 83 ALA A N 1
ATOM 663 C CA . ALA A 1 83 ? -16.292 -6.424 -4.604 1.00 96.00 83 ALA A CA 1
ATOM 664 C C . ALA A 1 83 ? -15.362 -5.647 -5.551 1.00 96.00 83 ALA A C 1
ATOM 666 O O . ALA A 1 83 ? -15.086 -6.106 -6.656 1.00 96.00 83 ALA A O 1
ATOM 667 N N . LEU A 1 84 ? -14.826 -4.505 -5.111 1.00 93.81 84 LEU A N 1
ATOM 668 C CA . LEU A 1 84 ? -13.840 -3.749 -5.882 1.00 93.81 84 LEU A CA 1
ATOM 669 C C . LEU A 1 84 ? -12.522 -4.518 -6.025 1.00 93.81 84 LEU A C 1
ATOM 671 O O . LEU A 1 84 ? -11.957 -4.526 -7.115 1.00 93.81 84 LEU A O 1
ATOM 675 N N . GLY A 1 85 ? -12.066 -5.201 -4.971 1.00 93.81 85 GLY A N 1
ATOM 676 C CA . GLY A 1 85 ? -10.877 -6.056 -4.998 1.00 93.81 85 GLY A CA 1
ATOM 677 C C . GLY A 1 85 ? -10.959 -7.181 -6.034 1.00 93.81 85 GLY A C 1
ATOM 678 O O . GLY A 1 85 ? -9.967 -7.475 -6.698 1.00 93.81 85 GLY A O 1
ATOM 679 N N . ILE A 1 86 ? -12.148 -7.762 -6.213 1.00 94.50 86 ILE A N 1
ATOM 680 C CA . ILE A 1 86 ? -12.416 -8.824 -7.191 1.00 94.50 86 ILE A CA 1
ATOM 681 C C . ILE A 1 86 ? -12.589 -8.249 -8.604 1.00 94.50 86 ILE A C 1
ATOM 683 O O . ILE A 1 86 ? -11.881 -8.640 -9.528 1.00 94.50 86 ILE A O 1
ATOM 687 N N . PHE A 1 87 ? -13.541 -7.328 -8.791 1.00 92.62 87 PHE A N 1
ATOM 688 C CA . PHE A 1 87 ? -14.009 -6.949 -10.130 1.00 92.62 87 PHE A CA 1
ATOM 689 C C . PHE A 1 87 ? -13.215 -5.802 -10.769 1.00 92.62 87 PHE A C 1
ATOM 691 O O . PHE A 1 87 ? -13.068 -5.767 -11.993 1.00 92.62 87 PHE A O 1
ATOM 698 N N . LEU A 1 88 ? -12.703 -4.862 -9.967 1.00 90.00 88 LEU A N 1
ATOM 699 C CA . LEU A 1 88 ? -12.018 -3.667 -10.472 1.00 90.00 88 LEU A CA 1
ATOM 700 C C . LEU A 1 88 ? -10.495 -3.790 -10.348 1.00 90.00 88 LEU A C 1
ATOM 702 O O . LEU A 1 88 ? -9.793 -3.716 -11.355 1.00 90.00 88 LEU A O 1
ATOM 706 N N . LEU A 1 89 ? -10.006 -3.998 -9.122 1.00 88.81 89 LEU A N 1
ATOM 707 C CA . LEU A 1 89 ? -8.583 -3.960 -8.772 1.00 88.81 89 LEU A CA 1
ATOM 708 C C . LEU A 1 89 ? -7.837 -5.257 -9.107 1.00 88.81 89 LEU A C 1
ATOM 710 O O . LEU A 1 89 ? -6.619 -5.229 -9.248 1.00 88.81 89 LEU A O 1
ATOM 714 N N . GLN A 1 90 ? -8.551 -6.388 -9.177 1.00 89.56 90 GLN A N 1
ATOM 715 C CA . GLN A 1 90 ? -7.981 -7.734 -9.338 1.00 89.56 90 GLN A CA 1
ATOM 716 C C . GLN A 1 90 ? -6.911 -8.087 -8.284 1.00 89.56 90 GLN A C 1
ATOM 718 O O . GLN A 1 90 ? -6.020 -8.897 -8.526 1.00 89.56 90 GLN A O 1
ATOM 723 N N . THR A 1 91 ? -7.001 -7.497 -7.091 1.00 90.31 91 THR A N 1
ATOM 724 C CA . THR A 1 91 ? -6.164 -7.814 -5.916 1.00 90.31 91 THR A CA 1
ATOM 725 C C . THR A 1 91 ? -6.599 -9.113 -5.233 1.00 90.31 91 THR A C 1
ATOM 727 O O . THR A 1 91 ? -5.822 -9.763 -4.518 1.00 90.31 91 THR A O 1
ATOM 730 N N . ILE A 1 92 ? -7.851 -9.509 -5.467 1.00 93.75 92 ILE A N 1
ATOM 731 C CA . ILE A 1 92 ? -8.422 -10.799 -5.092 1.00 93.75 92 ILE A CA 1
ATOM 732 C C . ILE A 1 92 ? -8.691 -11.558 -6.399 1.00 93.75 92 ILE A C 1
ATOM 734 O O . ILE A 1 92 ? -9.659 -11.227 -7.087 1.00 93.75 92 ILE A O 1
ATOM 738 N N . PRO A 1 93 ? -7.854 -12.550 -6.757 1.00 92.00 93 PRO A N 1
ATOM 739 C CA . PRO A 1 93 ? -8.104 -13.415 -7.905 1.00 92.00 93 PRO A CA 1
ATOM 740 C C . PRO A 1 93 ? -9.501 -14.028 -7.852 1.00 92.00 93 PRO A C 1
ATOM 742 O O . PRO A 1 93 ? -10.009 -14.334 -6.767 1.00 92.00 93 PRO A O 1
ATOM 745 N N . PHE A 1 94 ? -10.109 -14.236 -9.023 1.00 92.62 94 PHE A N 1
ATOM 746 C CA . PHE A 1 94 ? -11.431 -14.853 -9.151 1.00 92.62 94 PHE A CA 1
ATOM 747 C C . PHE A 1 94 ? -11.357 -16.379 -8.968 1.00 92.62 94 PHE A C 1
ATOM 749 O O . PHE A 1 94 ? -11.764 -17.165 -9.815 1.00 92.62 94 PHE A O 1
ATOM 756 N N . GLU A 1 95 ? -10.800 -16.793 -7.837 1.00 91.50 95 GLU A N 1
ATOM 757 C CA . GLU A 1 95 ? -10.566 -18.176 -7.452 1.00 91.50 95 GLU A CA 1
ATOM 758 C C . GLU A 1 95 ? -11.156 -18.419 -6.065 1.00 91.50 95 GLU A C 1
ATOM 760 O O . GLU A 1 95 ? -11.075 -17.572 -5.168 1.00 91.50 95 GLU A O 1
ATOM 765 N N . VAL A 1 96 ? -11.724 -19.609 -5.863 1.00 91.25 96 VAL A N 1
ATOM 766 C CA . VAL A 1 96 ? -12.453 -19.961 -4.634 1.00 91.25 96 VAL A CA 1
ATOM 767 C C . VAL A 1 96 ? -11.582 -19.797 -3.385 1.00 91.25 96 VAL A C 1
ATOM 769 O O . VAL A 1 96 ? -12.063 -19.292 -2.372 1.00 91.25 96 VAL A O 1
ATOM 772 N N . LEU A 1 97 ? -10.295 -20.156 -3.455 1.00 91.56 97 LEU A N 1
ATOM 773 C CA . LEU A 1 97 ? -9.361 -20.031 -2.330 1.00 91.56 97 LEU A CA 1
ATOM 774 C C . LEU A 1 97 ? -9.144 -18.568 -1.919 1.00 91.56 97 LEU A C 1
ATOM 776 O O . LEU A 1 97 ? -9.183 -18.240 -0.731 1.00 91.56 97 LEU A O 1
ATOM 780 N N . HIS A 1 98 ? -8.958 -17.675 -2.891 1.00 92.88 98 HIS A N 1
ATOM 781 C CA . HIS A 1 98 ? -8.708 -16.257 -2.642 1.00 92.88 98 HIS A CA 1
ATOM 782 C C . HIS A 1 98 ? -9.961 -15.532 -2.149 1.00 92.88 98 HIS A C 1
ATOM 784 O O . HIS A 1 98 ? -9.904 -14.837 -1.132 1.00 92.88 98 HIS A O 1
ATOM 790 N N . ILE A 1 99 ? -11.101 -15.749 -2.813 1.00 94.94 99 ILE A N 1
ATOM 791 C CA . ILE A 1 99 ? -12.393 -15.192 -2.393 1.00 94.94 99 ILE A CA 1
ATOM 792 C C . ILE A 1 99 ? -12.765 -15.726 -1.005 1.00 94.94 99 ILE A C 1
ATOM 794 O O . ILE A 1 99 ? -13.170 -14.955 -0.134 1.00 94.94 99 ILE A O 1
ATOM 798 N N . GLY A 1 100 ? -12.565 -17.027 -0.770 1.00 93.94 100 GLY A N 1
ATOM 799 C CA . GLY A 1 100 ? -12.780 -17.677 0.518 1.00 93.94 100 GLY A CA 1
ATOM 800 C C . GLY A 1 100 ? -11.943 -17.046 1.628 1.00 93.94 100 GLY A C 1
ATOM 801 O O . GLY A 1 100 ? -12.490 -16.677 2.667 1.00 93.94 100 GLY A O 1
ATOM 802 N N . LYS A 1 101 ? -10.637 -16.832 1.404 1.00 93.75 101 LYS A N 1
ATOM 803 C CA . LYS A 1 101 ? -9.759 -16.153 2.372 1.00 93.75 101 LYS A CA 1
ATOM 804 C C . LYS A 1 101 ? -10.275 -14.747 2.694 1.00 93.75 101 LYS A C 1
ATOM 806 O O . LYS A 1 101 ? -10.447 -14.420 3.869 1.00 93.75 101 LYS A O 1
ATOM 811 N N . SER A 1 102 ? -10.569 -13.926 1.686 1.00 94.94 102 SER A N 1
ATOM 812 C CA . SER A 1 102 ? -11.085 -12.565 1.896 1.00 94.94 102 SER A CA 1
ATOM 813 C C . SER A 1 102 ? -12.422 -12.557 2.645 1.00 94.94 102 SER A C 1
ATOM 815 O O . SER A 1 102 ? -12.609 -11.755 3.563 1.00 94.94 102 SER A O 1
ATOM 817 N N . ALA A 1 103 ? -13.323 -13.491 2.329 1.00 94.75 103 ALA A N 1
ATOM 818 C CA . ALA A 1 103 ? -14.585 -13.662 3.040 1.00 94.75 103 ALA A CA 1
ATOM 819 C C . ALA A 1 103 ? -14.373 -14.051 4.512 1.00 94.75 103 ALA A C 1
ATOM 821 O O . ALA A 1 103 ? -15.018 -13.477 5.386 1.00 94.75 103 ALA A O 1
ATOM 822 N N . LEU A 1 104 ? -13.441 -14.962 4.820 1.00 93.56 104 LEU A N 1
ATOM 823 C CA . LEU A 1 104 ? -13.120 -15.330 6.205 1.00 93.56 104 LEU A CA 1
ATOM 824 C C . LEU A 1 104 ? -12.572 -14.150 7.005 1.00 93.56 104 LEU A C 1
ATOM 826 O O . LEU A 1 104 ? -12.948 -13.972 8.161 1.00 93.56 104 LEU A O 1
ATOM 830 N N . HIS A 1 105 ? -11.709 -13.326 6.409 1.00 93.44 105 HIS A N 1
ATOM 831 C CA . HIS A 1 105 ? -11.237 -12.106 7.061 1.00 93.44 105 HIS A CA 1
ATOM 832 C C . HIS A 1 105 ? -12.387 -11.121 7.317 1.00 93.44 105 HIS A C 1
ATOM 834 O O . HIS A 1 105 ? -12.495 -10.599 8.424 1.00 93.44 105 HIS A O 1
ATOM 840 N N . TYR A 1 106 ? -13.290 -10.919 6.354 1.00 95.31 106 TYR A N 1
ATOM 841 C CA . TYR A 1 106 ? -14.482 -10.087 6.543 1.00 95.31 106 TYR A CA 1
ATOM 842 C C . TYR A 1 106 ? -15.393 -10.605 7.666 1.00 95.31 106 TYR A C 1
ATOM 844 O O . TYR A 1 106 ? -15.722 -9.867 8.600 1.00 95.31 106 TYR A O 1
ATOM 852 N N . PHE A 1 107 ? -15.761 -11.888 7.617 1.00 93.12 107 PHE A N 1
ATOM 853 C CA . PHE A 1 107 ? -16.633 -12.498 8.617 1.00 93.12 107 PHE A CA 1
ATOM 854 C C . PHE A 1 107 ? -15.995 -12.540 9.999 1.00 93.12 107 PHE A C 1
ATOM 856 O O . PHE A 1 107 ? -16.712 -12.354 10.974 1.00 93.12 107 PHE A O 1
ATOM 863 N N . ARG A 1 108 ? -14.670 -12.677 10.102 1.00 91.06 108 ARG A N 1
ATOM 864 C CA . ARG A 1 108 ? -13.937 -12.593 11.371 1.00 91.06 108 ARG A CA 1
ATOM 865 C C . ARG A 1 108 ? -14.210 -11.277 12.106 1.00 91.06 108 ARG A C 1
ATOM 867 O O . ARG A 1 108 ? -14.544 -11.294 13.288 1.00 91.06 108 ARG A O 1
ATOM 874 N N . TYR A 1 109 ? -14.124 -10.128 11.430 1.00 88.44 109 TYR A N 1
ATOM 875 C CA . TYR A 1 109 ? -14.426 -8.844 12.077 1.00 88.44 109 TYR A CA 1
ATOM 876 C C . TYR A 1 109 ? -15.894 -8.763 12.523 1.00 88.44 109 TYR A C 1
ATOM 878 O O . TYR A 1 109 ? -16.174 -8.302 13.632 1.00 88.44 109 TYR A O 1
ATOM 886 N N . LEU A 1 110 ? -16.833 -9.239 11.695 1.00 91.88 110 LEU A N 1
ATOM 887 C CA . LEU A 1 110 ? -18.262 -9.274 12.039 1.00 91.88 110 LEU A CA 1
ATOM 888 C C . LEU A 1 110 ? -18.571 -10.207 13.210 1.00 91.88 110 LEU A C 1
ATOM 890 O O . LEU A 1 110 ? -19.370 -9.866 14.085 1.00 91.88 110 LEU A O 1
ATOM 894 N N . GLU A 1 111 ? -17.917 -11.361 13.244 1.00 93.19 111 GLU A N 1
ATOM 895 C CA . GLU A 1 111 ? -18.008 -12.320 14.330 1.00 93.19 111 GLU A CA 1
ATOM 896 C C . GLU A 1 111 ? -17.580 -11.657 15.640 1.00 93.19 111 GLU A C 1
ATOM 898 O O . GLU A 1 111 ? -18.313 -11.729 16.623 1.00 93.19 111 GLU A O 1
ATOM 903 N N . TYR A 1 112 ? -16.475 -10.909 15.660 1.00 93.56 112 TYR A N 1
ATOM 904 C CA . TYR A 1 112 ? -16.008 -10.233 16.874 1.00 93.56 112 TYR A CA 1
ATOM 905 C C . TYR A 1 112 ? -17.002 -9.188 17.402 1.00 93.56 112 TYR A C 1
ATOM 907 O O . TYR A 1 112 ? -17.202 -9.078 18.617 1.00 93.56 112 TYR A O 1
ATOM 915 N N . PHE A 1 113 ? -17.701 -8.477 16.511 1.00 95.06 113 PHE A N 1
ATOM 916 C CA . PHE A 1 113 ? -18.790 -7.570 16.889 1.00 95.06 113 PHE A CA 1
ATOM 917 C C . PHE A 1 113 ? -19.999 -8.290 17.503 1.00 95.06 113 PHE A C 1
ATOM 919 O O . PHE A 1 113 ? -20.784 -7.668 18.219 1.00 95.06 113 PHE A O 1
ATOM 926 N N . SER A 1 114 ? -20.190 -9.589 17.277 1.00 94.06 114 SER A N 1
ATOM 927 C CA . SER A 1 114 ? -21.351 -10.298 17.828 1.00 94.06 114 SER A CA 1
ATOM 928 C C . SER A 1 114 ? -21.372 -10.290 19.364 1.00 94.06 114 SER A C 1
ATOM 930 O O . SER A 1 114 ? -22.433 -10.078 19.968 1.00 94.06 114 SER A O 1
ATOM 932 N N . LEU A 1 115 ? -20.205 -10.399 20.019 1.00 95.62 115 LEU A N 1
ATOM 933 C CA . LEU A 1 115 ? -20.126 -10.391 21.483 1.00 95.62 115 LEU A CA 1
ATOM 934 C C . LEU A 1 115 ? -20.506 -9.028 22.076 1.00 95.62 115 LEU A C 1
ATOM 936 O O . LEU A 1 115 ? -21.082 -8.979 23.167 1.00 95.62 115 LEU A O 1
ATOM 940 N N . PHE A 1 116 ? -20.300 -7.932 21.334 1.00 95.94 116 PHE A N 1
ATOM 941 C CA . PHE A 1 116 ? -20.847 -6.621 21.694 1.00 95.94 116 PHE A CA 1
ATOM 942 C C . PHE A 1 116 ? -22.369 -6.685 21.839 1.00 95.94 116 PHE A C 1
ATOM 944 O O . PHE A 1 116 ? -22.912 -6.275 22.868 1.00 95.94 116 PHE A O 1
ATOM 951 N N . PHE A 1 117 ? -23.077 -7.240 20.853 1.00 93.25 117 PHE A N 1
ATOM 952 C CA . PHE A 1 117 ? -24.539 -7.275 20.869 1.00 93.25 117 PHE A CA 1
ATOM 953 C C . PHE A 1 117 ? -25.113 -8.245 21.904 1.00 93.25 117 PHE A C 1
ATOM 955 O O . PHE A 1 117 ? -26.125 -7.927 22.551 1.00 93.25 117 PHE A O 1
ATOM 962 N N . ILE A 1 118 ? -24.463 -9.397 22.091 1.00 94.38 118 ILE A N 1
ATOM 963 C CA . ILE A 1 118 ? -24.815 -10.389 23.113 1.00 94.38 118 ILE A CA 1
ATOM 964 C C . ILE A 1 118 ? -24.700 -9.747 24.504 1.00 94.38 118 ILE A C 1
ATOM 966 O O . ILE A 1 118 ? -25.694 -9.703 25.241 1.00 94.38 118 ILE A O 1
ATOM 970 N N . ALA A 1 119 ? -23.549 -9.137 24.819 1.00 95.50 119 ALA A N 1
ATOM 971 C CA . ALA A 1 119 ? -23.304 -8.470 26.096 1.00 95.50 119 ALA A CA 1
ATOM 972 C C . ALA A 1 119 ? -24.222 -7.254 26.310 1.00 95.50 119 ALA A C 1
ATOM 974 O O . ALA A 1 119 ? -24.840 -7.129 27.371 1.00 95.50 119 ALA A O 1
ATOM 975 N N . PHE A 1 120 ? -24.406 -6.404 25.290 1.00 94.00 120 PHE A N 1
ATOM 976 C CA . PHE A 1 120 ? -25.320 -5.253 25.329 1.00 94.00 120 PHE A CA 1
ATOM 977 C C . PHE A 1 120 ? -26.771 -5.678 25.614 1.00 94.00 120 PHE A C 1
ATOM 979 O O . PHE A 1 120 ? -27.531 -4.990 26.303 1.00 94.00 120 PHE A O 1
ATOM 986 N N . SER A 1 121 ? -27.186 -6.835 25.094 1.00 91.12 121 SER A N 1
ATOM 987 C CA . SER A 1 121 ? -28.549 -7.353 25.247 1.00 91.12 121 SER A CA 1
ATOM 988 C C . SER A 1 121 ? -28.778 -8.120 26.553 1.00 91.12 121 SER A C 1
ATOM 990 O O . SER A 1 121 ? -29.919 -8.116 27.055 1.00 91.12 121 SER A O 1
ATOM 992 N N . GLY A 1 122 ? -27.736 -8.788 27.059 1.00 92.31 122 GLY A N 1
ATOM 993 C CA . GLY A 1 122 ? -27.742 -9.648 28.245 1.00 92.31 122 GLY A CA 1
ATOM 994 C C . GLY A 1 122 ? -27.449 -8.910 29.556 1.00 92.31 122 GLY A C 1
ATOM 995 O O . GLY A 1 122 ? -28.170 -9.096 30.536 1.00 92.31 122 GLY A O 1
ATOM 996 N N . ILE A 1 123 ? -26.451 -8.024 29.586 1.00 94.75 123 ILE A N 1
ATOM 997 C CA . ILE A 1 123 ? -25.998 -7.329 30.802 1.00 94.75 123 ILE A CA 1
ATOM 998 C C . ILE A 1 123 ? -26.675 -5.958 30.893 1.00 94.75 123 ILE A C 1
ATOM 1000 O O . ILE A 1 123 ? -26.248 -4.991 30.276 1.00 94.75 123 ILE A O 1
ATOM 1004 N N . ARG A 1 124 ? -27.760 -5.851 31.669 1.00 91.44 124 ARG A N 1
ATOM 1005 C CA . ARG A 1 124 ? -28.627 -4.653 31.671 1.00 91.44 124 ARG A CA 1
ATOM 1006 C C . ARG A 1 124 ? -28.534 -3.791 32.916 1.00 91.44 124 ARG A C 1
ATOM 1008 O O . ARG A 1 124 ? -28.997 -2.657 32.894 1.00 91.44 124 ARG A O 1
ATOM 1015 N N . THR A 1 125 ? -28.030 -4.344 34.011 1.00 94.19 125 THR A N 1
ATOM 1016 C CA . THR A 1 125 ? -28.053 -3.700 35.328 1.00 94.19 125 THR A CA 1
ATOM 1017 C C . THR A 1 125 ? -26.651 -3.585 35.902 1.00 94.19 125 THR A C 1
ATOM 1019 O O . THR A 1 125 ? -25.777 -4.393 35.589 1.00 94.19 125 THR A O 1
ATOM 1022 N N . LYS A 1 126 ? -26.450 -2.628 36.818 1.00 94.25 126 LYS A N 1
ATOM 1023 C CA . LYS A 1 126 ? -25.170 -2.452 37.521 1.00 94.25 126 LYS A CA 1
ATOM 1024 C C . LYS A 1 126 ? -24.718 -3.749 38.200 1.00 94.25 126 LYS A C 1
ATOM 1026 O O . LYS A 1 126 ? -23.584 -4.151 38.008 1.00 94.25 126 LYS A O 1
ATOM 1031 N N . LYS A 1 127 ? -25.627 -4.455 38.891 1.00 95.44 127 LYS A N 1
ATOM 1032 C CA . LYS A 1 127 ? -25.337 -5.747 39.545 1.00 95.44 127 LYS A CA 1
ATOM 1033 C C . LYS A 1 127 ? -24.857 -6.814 38.553 1.00 95.44 127 LYS A C 1
ATOM 1035 O O . LYS A 1 127 ? -23.934 -7.560 38.857 1.00 95.44 127 LYS A O 1
ATOM 1040 N N . GLN A 1 128 ? -25.478 -6.898 37.377 1.00 96.62 128 GLN A N 1
ATOM 1041 C CA . GLN A 1 128 ? -25.060 -7.832 36.327 1.00 96.62 128 GLN A CA 1
ATOM 1042 C C . GLN A 1 128 ? -23.685 -7.469 35.757 1.00 96.62 128 GLN A C 1
ATOM 1044 O O . GLN A 1 128 ? -22.867 -8.358 35.556 1.00 96.62 128 GLN A O 1
ATOM 1049 N N . ALA A 1 129 ? -23.407 -6.181 35.554 1.00 96.50 129 ALA A N 1
ATOM 1050 C CA . ALA A 1 129 ? -22.104 -5.720 35.086 1.00 96.50 129 ALA A CA 1
ATOM 1051 C C . ALA A 1 129 ? -20.995 -5.958 36.119 1.00 96.50 129 ALA A C 1
ATOM 1053 O O . ALA A 1 129 ? -19.912 -6.407 35.769 1.00 96.50 129 ALA A O 1
ATOM 1054 N N . THR A 1 130 ? -21.288 -5.753 37.407 1.00 96.50 130 THR A N 1
ATOM 1055 C CA . THR A 1 130 ? -20.396 -6.128 38.513 1.00 96.50 130 THR A CA 1
ATOM 1056 C C . THR A 1 130 ? -20.046 -7.615 38.454 1.00 96.50 130 THR A C 1
ATOM 1058 O O . THR A 1 130 ? -18.875 -7.964 38.549 1.00 96.50 130 THR A O 1
ATOM 1061 N N . LYS A 1 131 ? -21.039 -8.494 38.246 1.00 97.81 131 LYS A N 1
ATOM 1062 C CA . LYS A 1 131 ? -20.796 -9.936 38.071 1.00 97.81 131 LYS A CA 1
ATOM 1063 C C . LYS A 1 131 ? -19.921 -10.226 36.851 1.00 97.81 131 LYS A C 1
ATOM 1065 O O . LYS A 1 131 ? -19.010 -11.031 36.966 1.00 97.81 131 LYS A O 1
ATOM 1070 N N . ALA A 1 132 ? -20.155 -9.555 35.724 1.00 97.94 132 ALA A N 1
ATOM 1071 C CA . ALA A 1 132 ? -19.328 -9.712 34.526 1.00 97.94 132 ALA A CA 1
ATOM 1072 C C . ALA A 1 132 ? -17.860 -9.331 34.773 1.00 97.94 132 ALA A C 1
ATOM 1074 O O . ALA A 1 132 ? -16.966 -10.068 34.378 1.00 97.94 132 ALA A O 1
ATOM 1075 N N . VAL A 1 133 ? -17.602 -8.239 35.498 1.00 97.81 133 VAL A N 1
ATOM 1076 C CA . VAL A 1 133 ? -16.230 -7.836 35.853 1.00 97.81 133 VAL A CA 1
ATOM 1077 C C . VAL A 1 133 ? -15.585 -8.808 36.838 1.00 97.81 133 VAL A C 1
ATOM 1079 O O . VAL A 1 133 ? -14.402 -9.095 36.702 1.00 97.81 133 VAL A O 1
ATOM 1082 N N . PHE A 1 134 ? -16.338 -9.378 37.783 1.00 98.19 134 PHE A N 1
ATOM 1083 C CA . PHE A 1 134 ? -15.809 -10.447 38.637 1.00 98.19 134 PHE A CA 1
ATOM 1084 C C . PHE A 1 134 ? -15.493 -11.726 37.865 1.00 98.19 134 PHE A C 1
ATOM 1086 O O . PHE A 1 134 ? -14.484 -12.359 38.154 1.00 98.19 134 PHE A O 1
ATOM 1093 N N . VAL A 1 135 ? -16.307 -12.085 36.870 1.00 98.44 135 VAL A N 1
ATOM 1094 C CA . VAL A 1 135 ? -16.004 -13.202 35.966 1.00 98.44 135 VAL A CA 1
ATOM 1095 C C . VAL A 1 135 ? -14.721 -12.925 35.184 1.00 98.44 135 VAL A C 1
ATOM 1097 O O . VAL A 1 135 ? -13.862 -13.799 35.126 1.00 98.44 135 VAL A O 1
ATOM 1100 N N . LEU A 1 136 ? -14.531 -11.707 34.667 1.00 98.38 136 LEU A N 1
ATOM 1101 C CA . LEU A 1 136 ? -13.276 -11.302 34.021 1.00 98.38 136 LEU A CA 1
ATOM 1102 C C . LEU A 1 136 ? -12.083 -11.334 34.993 1.00 98.38 136 LEU A C 1
ATOM 1104 O O . LEU A 1 136 ? -11.014 -11.804 34.623 1.00 98.38 136 LEU A O 1
ATOM 1108 N N . ALA A 1 137 ? -12.258 -10.893 36.242 1.00 98.25 137 ALA A N 1
ATOM 1109 C CA . ALA A 1 137 ? -11.213 -10.951 37.267 1.00 98.25 137 ALA A CA 1
ATOM 1110 C C . ALA A 1 137 ? -10.808 -12.398 37.586 1.00 98.25 137 ALA A C 1
ATOM 1112 O O . ALA A 1 137 ? -9.622 -12.718 37.578 1.00 98.25 137 ALA A O 1
ATOM 1113 N N . ALA A 1 138 ? -11.787 -13.281 37.806 1.00 98.44 138 ALA A N 1
ATOM 1114 C CA . ALA A 1 138 ? -11.553 -14.704 38.042 1.00 98.44 138 ALA A CA 1
ATOM 1115 C C . ALA A 1 138 ? -10.907 -15.383 36.824 1.00 98.44 138 ALA A C 1
ATOM 1117 O O . ALA A 1 138 ? -9.984 -16.177 36.972 1.00 98.44 138 ALA A O 1
ATOM 1118 N N . THR A 1 139 ? -11.337 -15.017 35.618 1.00 98.38 139 THR A N 1
A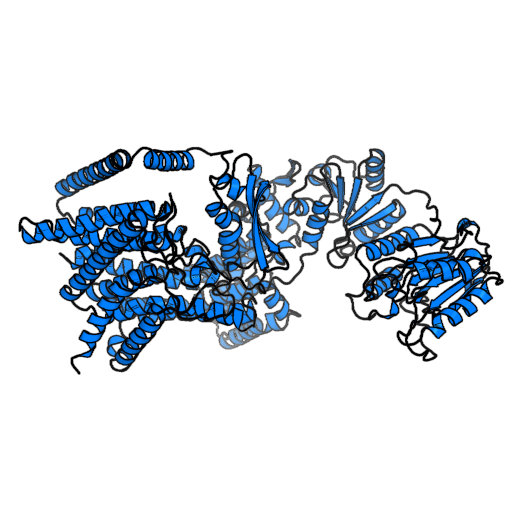TOM 1119 C CA . THR A 1 139 ? -10.749 -15.494 34.360 1.00 98.38 139 THR A CA 1
ATOM 1120 C C . THR A 1 139 ? -9.278 -15.099 34.258 1.00 98.38 139 THR A C 1
ATOM 1122 O O . THR A 1 139 ? -8.425 -15.952 34.037 1.00 98.38 139 THR A O 1
ATOM 1125 N N . THR A 1 140 ? -8.949 -13.829 34.504 1.00 98.44 140 THR A N 1
ATOM 1126 C CA . THR A 1 140 ? -7.558 -13.355 34.517 1.00 98.44 140 THR A CA 1
ATOM 1127 C C . THR A 1 140 ? -6.732 -14.021 35.609 1.00 98.44 140 THR A C 1
ATOM 1129 O O . THR A 1 140 ? -5.585 -14.370 35.362 1.00 98.44 140 THR A O 1
ATOM 1132 N N . PHE A 1 141 ? -7.302 -14.253 36.792 1.00 98.44 141 PHE A N 1
ATOM 1133 C CA . PHE A 1 141 ? -6.631 -14.991 37.860 1.00 98.44 141 PHE A CA 1
ATOM 1134 C C . PHE A 1 141 ? -6.232 -16.408 37.423 1.00 98.44 141 PHE A C 1
ATOM 1136 O O . PHE A 1 141 ? -5.087 -16.809 37.615 1.00 98.44 141 PHE A O 1
ATOM 1143 N N . LEU A 1 142 ? -7.138 -17.138 36.767 1.00 98.44 142 LEU A N 1
ATOM 1144 C CA . LEU A 1 142 ? -6.844 -18.469 36.230 1.00 98.44 142 LEU A CA 1
ATOM 1145 C C . LEU A 1 142 ? -5.805 -18.428 35.099 1.00 98.44 142 LEU A C 1
ATOM 1147 O O . LEU A 1 142 ? -4.934 -19.290 35.050 1.00 98.44 142 LEU A O 1
ATOM 1151 N N . ILE A 1 143 ? -5.843 -17.409 34.234 1.00 98.25 143 ILE A N 1
ATOM 1152 C CA . ILE A 1 143 ? -4.821 -17.194 33.193 1.00 98.25 143 ILE A CA 1
ATOM 1153 C C . ILE A 1 143 ? -3.440 -16.954 33.820 1.00 98.25 143 ILE A C 1
ATOM 1155 O O . ILE A 1 143 ? -2.452 -17.495 33.330 1.00 98.25 143 ILE A O 1
ATOM 1159 N N . ILE A 1 144 ? -3.364 -16.186 34.913 1.00 98.00 144 ILE A N 1
ATOM 1160 C CA . ILE A 1 144 ? -2.116 -15.959 35.658 1.00 98.00 144 ILE A CA 1
ATOM 1161 C C . ILE A 1 144 ? -1.592 -17.274 36.230 1.00 98.00 144 ILE A C 1
ATOM 1163 O O . ILE A 1 144 ? -0.426 -17.592 36.017 1.00 98.00 144 ILE A O 1
ATOM 1167 N N . ILE A 1 145 ? -2.443 -18.063 36.894 1.00 97.88 145 ILE A N 1
ATOM 1168 C CA . ILE A 1 145 ? -2.054 -19.383 37.417 1.00 97.88 145 ILE A CA 1
ATOM 1169 C C . ILE A 1 145 ? -1.543 -20.280 36.289 1.00 97.88 145 ILE A C 1
ATOM 1171 O O . ILE A 1 145 ? -0.504 -20.916 36.436 1.00 97.88 145 ILE A O 1
ATOM 1175 N N . TYR A 1 146 ? -2.236 -20.308 35.151 1.00 97.25 146 TYR A N 1
ATOM 1176 C CA . TYR A 1 146 ? -1.823 -21.116 34.011 1.00 97.25 146 TYR A CA 1
ATOM 1177 C C . TYR A 1 146 ? -0.482 -20.650 33.427 1.00 97.25 146 TYR A C 1
ATOM 1179 O O . TYR A 1 146 ? 0.367 -21.479 33.125 1.00 97.25 146 TYR A O 1
ATOM 1187 N N . GLY A 1 147 ? -0.246 -19.337 33.333 1.00 96.19 147 GLY A N 1
ATOM 1188 C CA . GLY A 1 147 ? 1.042 -18.773 32.914 1.00 96.19 147 GLY A CA 1
ATOM 1189 C C . GLY A 1 147 ? 2.188 -19.099 33.880 1.00 96.19 147 GLY A C 1
ATOM 1190 O O . GLY A 1 147 ? 3.278 -19.453 33.438 1.00 96.19 147 GLY A O 1
ATOM 1191 N N . ILE A 1 148 ? 1.936 -19.065 35.195 1.00 95.06 148 ILE A N 1
ATOM 1192 C CA . ILE A 1 148 ? 2.882 -19.554 36.215 1.00 95.06 148 ILE A CA 1
ATOM 1193 C C . ILE A 1 148 ? 3.164 -21.043 35.985 1.00 95.06 148 ILE A C 1
ATOM 1195 O O . ILE A 1 148 ? 4.322 -21.452 35.974 1.00 95.06 148 ILE A O 1
ATOM 1199 N N . GLY A 1 149 ? 2.126 -21.843 35.741 1.00 96.06 149 GLY A N 1
ATOM 1200 C CA . GLY A 1 149 ? 2.269 -23.261 35.429 1.00 96.06 149 GLY A CA 1
ATOM 1201 C C . GLY A 1 149 ? 3.070 -23.521 34.151 1.00 96.06 149 GLY A C 1
ATOM 1202 O O . GLY A 1 149 ? 3.889 -24.431 34.125 1.00 96.06 149 GLY A O 1
ATOM 1203 N N . GLN A 1 150 ? 2.923 -22.696 33.113 1.00 94.94 150 GLN A N 1
ATOM 1204 C CA . GLN A 1 150 ? 3.747 -22.803 31.903 1.00 94.94 150 GLN A CA 1
ATOM 1205 C C . GLN A 1 150 ? 5.218 -22.517 32.193 1.00 94.94 150 GLN A C 1
ATOM 1207 O O . GLN A 1 150 ? 6.085 -23.246 31.723 1.00 94.94 150 GLN A O 1
ATOM 1212 N N . LYS A 1 151 ? 5.501 -21.480 32.988 1.00 91.44 151 LYS A N 1
ATOM 1213 C CA . LYS A 1 151 ? 6.875 -21.072 33.295 1.00 91.44 151 LYS A CA 1
ATOM 1214 C C . LYS A 1 151 ? 7.588 -22.013 34.266 1.00 91.44 151 LYS A C 1
ATOM 1216 O O . LYS A 1 151 ? 8.783 -22.231 34.114 1.00 91.44 151 LYS A O 1
ATOM 1221 N N . TYR A 1 152 ? 6.879 -22.545 35.261 1.00 92.69 152 TYR A N 1
ATOM 1222 C CA . TYR A 1 152 ? 7.503 -23.259 36.382 1.00 92.69 152 TYR A CA 1
ATOM 1223 C C . TYR A 1 152 ? 7.080 -24.724 36.523 1.00 92.69 152 TYR A C 1
ATOM 1225 O O . TYR A 1 152 ? 7.799 -25.489 37.153 1.00 92.69 152 TYR A O 1
ATOM 1233 N N . LEU A 1 153 ? 5.933 -25.125 35.968 1.00 94.06 153 LEU A N 1
ATOM 1234 C CA . LEU A 1 153 ? 5.345 -26.463 36.153 1.00 94.06 153 LEU A CA 1
ATOM 1235 C C . LEU A 1 153 ? 5.172 -27.233 34.831 1.00 94.06 153 LEU A C 1
ATOM 1237 O O . LEU A 1 153 ? 4.454 -28.229 34.800 1.00 94.06 153 LEU A O 1
ATOM 1241 N N . HIS A 1 154 ? 5.785 -26.757 33.740 1.00 92.88 154 HIS A N 1
ATOM 1242 C CA . HIS A 1 154 ? 5.710 -27.361 32.401 1.00 92.88 154 HIS A CA 1
ATOM 1243 C C . HIS A 1 154 ? 4.272 -27.603 31.904 1.00 92.88 154 HIS A C 1
ATOM 1245 O O . HIS A 1 154 ? 3.971 -28.613 31.268 1.00 92.88 154 HIS A O 1
ATOM 1251 N N . PHE A 1 155 ? 3.353 -26.670 32.168 1.00 95.50 155 PHE A N 1
ATOM 1252 C CA . PHE A 1 155 ? 2.036 -26.729 31.528 1.00 95.50 155 PHE A CA 1
ATOM 1253 C C . PHE A 1 155 ? 2.153 -26.537 30.010 1.00 95.50 155 PHE A C 1
ATOM 1255 O O . PHE A 1 155 ? 3.010 -25.772 29.556 1.00 95.50 155 PHE A O 1
ATOM 1262 N N . PRO A 1 156 ? 1.278 -27.187 29.221 1.00 94.38 156 PRO A N 1
ATOM 1263 C CA . PRO A 1 156 ? 1.321 -27.071 27.772 1.00 94.38 156 PRO A CA 1
ATOM 1264 C C . PRO A 1 156 ? 0.928 -25.663 27.299 1.00 94.38 156 PRO A C 1
ATOM 1266 O O . PRO A 1 156 ? 0.258 -24.894 27.994 1.00 94.38 156 PRO A O 1
ATOM 1269 N N . LEU A 1 157 ? 1.323 -25.326 26.077 1.00 92.00 157 LEU A N 1
ATOM 1270 C CA . LEU A 1 157 ? 0.919 -24.128 25.352 1.00 92.00 157 LEU A CA 1
ATOM 1271 C C . LEU A 1 157 ? 0.488 -24.500 23.930 1.00 92.00 157 LEU A C 1
ATOM 1273 O O . LEU A 1 157 ? 1.022 -25.432 23.335 1.00 92.00 157 LEU A O 1
ATOM 1277 N N . TYR A 1 158 ? -0.475 -23.761 23.382 1.00 91.69 158 TYR A N 1
ATOM 1278 C CA . TYR A 1 158 ? -1.060 -24.023 22.063 1.00 91.69 158 TYR A CA 1
ATOM 1279 C C . TYR A 1 158 ? -0.888 -22.782 21.189 1.00 91.69 158 TYR A C 1
ATOM 1281 O O . TYR A 1 158 ? -1.644 -21.814 21.304 1.00 91.69 158 TYR A O 1
ATOM 1289 N N . SER A 1 159 ? 0.152 -22.791 20.356 1.00 88.19 159 SER A N 1
ATOM 1290 C CA . SER A 1 159 ? 0.535 -21.644 19.531 1.00 88.19 159 SER A CA 1
ATOM 1291 C C . SER A 1 159 ? -0.181 -21.657 18.184 1.00 88.19 159 SER A C 1
ATOM 1293 O O . SER A 1 159 ? -0.331 -22.695 17.555 1.00 88.19 159 SER A O 1
ATOM 1295 N N . THR A 1 160 ? -0.580 -20.484 17.699 1.00 86.31 160 THR A N 1
ATOM 1296 C CA . THR A 1 160 ? -1.102 -20.288 16.337 1.00 86.31 160 THR A CA 1
ATOM 1297 C C . THR A 1 160 ? -0.221 -19.321 15.549 1.00 86.31 160 THR A C 1
ATOM 1299 O O . THR A 1 160 ? -0.718 -18.601 14.688 1.00 86.31 160 THR A O 1
ATOM 1302 N N . MET A 1 161 ? 1.067 -19.228 15.903 1.00 82.12 161 MET A N 1
ATOM 1303 C CA . MET A 1 161 ? 2.005 -18.276 15.294 1.00 82.12 161 MET A CA 1
ATOM 1304 C C . MET A 1 161 ? 2.506 -18.708 13.908 1.00 82.12 161 MET A C 1
ATOM 1306 O O . MET A 1 161 ? 2.976 -17.862 13.156 1.00 82.12 161 MET A O 1
ATOM 1310 N N . ASN A 1 162 ? 2.400 -19.991 13.555 1.00 83.31 162 ASN A N 1
ATOM 1311 C CA . ASN A 1 162 ? 2.667 -20.491 12.206 1.00 83.31 162 ASN A CA 1
ATOM 1312 C C . ASN A 1 162 ? 1.690 -21.628 11.840 1.00 83.31 162 ASN A C 1
ATOM 1314 O O . ASN A 1 162 ? 0.915 -22.093 12.685 1.00 83.31 162 ASN A O 1
ATOM 1318 N N . ARG A 1 163 ? 1.714 -22.052 10.570 1.00 81.31 163 ARG A N 1
ATOM 1319 C CA . ARG A 1 163 ? 0.806 -23.072 10.027 1.00 81.31 163 ARG A CA 1
ATOM 1320 C C . ARG A 1 163 ? 0.940 -24.419 10.725 1.00 81.31 163 ARG A C 1
ATOM 1322 O O . ARG A 1 163 ? -0.080 -25.015 11.066 1.00 81.31 163 ARG A O 1
ATOM 1329 N N . GLU A 1 164 ? 2.157 -24.864 10.995 1.00 82.50 164 GLU A N 1
ATOM 1330 C CA . GLU A 1 164 ? 2.399 -26.143 11.664 1.00 82.50 164 GLU A CA 1
ATOM 1331 C C . GLU A 1 164 ? 1.879 -26.140 13.105 1.00 82.50 164 GLU A C 1
ATOM 1333 O O . GLU A 1 164 ? 1.145 -27.039 13.507 1.00 82.50 164 GLU A O 1
ATOM 1338 N N . TYR A 1 165 ? 2.132 -25.069 13.853 1.00 84.69 165 TYR A N 1
ATOM 1339 C CA . TYR A 1 165 ? 1.696 -24.930 15.241 1.00 84.69 165 TYR A CA 1
ATOM 1340 C C . TYR A 1 165 ? 0.175 -24.788 15.343 1.00 84.69 165 TYR A C 1
ATOM 1342 O O . TYR A 1 165 ? -0.438 -25.307 16.278 1.00 84.69 165 TYR A O 1
ATOM 1350 N N . SER A 1 166 ? -0.461 -24.182 14.330 1.00 84.25 166 SER A N 1
ATOM 1351 C CA . SER A 1 166 ? -1.919 -24.027 14.272 1.00 84.25 166 SER A CA 1
ATOM 1352 C C . SER A 1 166 ? -2.691 -25.351 14.310 1.00 84.25 166 SER A C 1
ATOM 1354 O O . SER A 1 166 ? -3.879 -25.326 14.616 1.00 84.25 166 SER A O 1
ATOM 1356 N N . LYS A 1 167 ? -2.035 -26.498 14.061 1.00 86.31 167 LYS A N 1
ATOM 1357 C CA . LYS A 1 167 ? -2.618 -27.853 14.103 1.00 86.31 167 LYS A CA 1
ATOM 1358 C C . LYS A 1 167 ? -3.078 -28.299 15.495 1.00 86.31 167 LYS A C 1
ATOM 1360 O O . LYS A 1 167 ? -3.695 -29.352 15.608 1.00 86.31 167 LYS A O 1
ATOM 1365 N N . GLY A 1 168 ? -2.833 -27.505 16.540 1.00 85.50 168 GLY A N 1
ATOM 1366 C CA . GLY A 1 168 ? -3.308 -27.803 17.894 1.00 85.50 168 GLY A CA 1
ATOM 1367 C C . GLY A 1 168 ? -2.394 -28.729 18.681 1.00 85.50 168 GLY A C 1
ATOM 1368 O O . GLY A 1 168 ? -2.831 -29.322 19.664 1.00 85.50 168 GLY A O 1
ATOM 1369 N N . GLN A 1 169 ? -1.140 -28.859 18.252 1.00 86.62 169 GLN A N 1
ATOM 1370 C CA . GLN A 1 169 ? -0.130 -29.601 18.993 1.00 86.62 169 GLN A CA 1
ATOM 1371 C C . GLN A 1 169 ? 0.173 -28.893 20.320 1.00 86.62 169 GLN A C 1
ATOM 1373 O O . GLN A 1 169 ? 0.225 -27.662 20.390 1.00 86.62 169 GLN A O 1
ATOM 1378 N N . ALA A 1 170 ? 0.350 -29.686 21.375 1.00 90.62 170 ALA A N 1
ATOM 1379 C CA . ALA A 1 170 ? 0.780 -29.183 22.668 1.00 90.62 170 ALA A CA 1
ATOM 1380 C C . ALA A 1 170 ? 2.295 -28.949 22.637 1.00 90.62 170 ALA A C 1
ATOM 1382 O O . ALA A 1 170 ? 3.071 -29.886 22.460 1.00 90.62 170 ALA A O 1
ATOM 1383 N N . PHE A 1 171 ? 2.701 -27.697 22.820 1.00 88.69 171 PHE A N 1
ATOM 1384 C CA . PHE A 1 171 ? 4.096 -27.298 22.986 1.00 88.69 171 PHE A CA 1
ATOM 1385 C C . PHE A 1 171 ? 4.394 -27.023 24.458 1.00 88.69 171 PHE A C 1
ATOM 1387 O O . PHE A 1 171 ? 3.482 -26.838 25.265 1.00 88.69 171 PHE A O 1
ATOM 1394 N N . TYR A 1 172 ? 5.673 -26.940 24.800 1.00 91.25 172 TYR A N 1
ATOM 1395 C CA . TYR A 1 172 ? 6.134 -26.607 26.144 1.00 91.25 172 TYR A CA 1
ATOM 1396 C C . TYR A 1 172 ? 7.083 -25.417 26.073 1.00 91.25 172 TYR A C 1
ATOM 1398 O O . TYR A 1 172 ? 7.740 -25.194 25.057 1.00 91.25 172 TYR A O 1
ATOM 1406 N N . LEU A 1 173 ? 7.092 -24.601 27.125 1.00 88.81 173 LEU A N 1
ATOM 1407 C CA . LEU A 1 173 ? 7.911 -23.397 27.156 1.00 88.81 173 LEU A CA 1
ATOM 1408 C C . LEU A 1 173 ? 9.385 -23.783 27.337 1.00 88.81 173 LEU A C 1
ATOM 1410 O O . LEU A 1 173 ? 9.752 -24.329 28.374 1.00 88.81 173 LEU A O 1
ATOM 1414 N N . GLU A 1 174 ? 10.213 -23.488 26.338 1.00 84.44 174 GLU A N 1
ATOM 1415 C CA . GLU A 1 174 ? 11.667 -23.652 26.425 1.00 84.44 174 GLU A CA 1
ATOM 1416 C C . GLU A 1 174 ? 12.301 -22.609 27.361 1.00 84.44 174 GLU A C 1
ATOM 1418 O O . GLU A 1 174 ? 11.690 -21.586 27.700 1.00 84.44 174 GLU A O 1
ATOM 1423 N N . GLU A 1 175 ? 13.543 -22.852 27.784 1.00 75.75 175 GLU A N 1
ATOM 1424 C CA . GLU A 1 175 ? 14.272 -21.942 28.667 1.00 75.75 175 GLU A CA 1
ATOM 1425 C C . GLU A 1 175 ? 14.417 -20.547 28.028 1.00 75.75 175 GLU A C 1
ATOM 1427 O O . GLU A 1 175 ? 14.852 -20.392 26.890 1.00 75.75 175 GLU A O 1
ATOM 1432 N N . GLY A 1 176 ? 13.991 -19.503 28.747 1.00 73.94 176 GLY A N 1
ATOM 1433 C CA . GLY A 1 176 ? 13.948 -18.130 28.222 1.00 73.94 176 GLY A CA 1
ATOM 1434 C C . GLY A 1 176 ? 12.764 -17.815 27.291 1.00 73.94 176 GLY A C 1
ATOM 1435 O O . GLY A 1 176 ? 12.643 -16.671 26.838 1.00 73.94 176 GLY A O 1
ATOM 1436 N N . GLY A 1 177 ? 11.870 -18.778 27.041 1.00 81.00 177 GLY A N 1
ATOM 1437 C CA . GLY A 1 177 ? 10.665 -18.616 26.229 1.00 81.00 177 GLY A CA 1
ATOM 1438 C C . GLY A 1 177 ? 9.664 -17.592 26.785 1.00 81.00 177 GLY A C 1
ATOM 1439 O O . GLY A 1 177 ? 9.617 -17.295 27.979 1.00 81.00 177 GLY A O 1
ATOM 1440 N N . LYS A 1 178 ? 8.825 -17.041 25.898 1.00 89.81 178 LYS A N 1
ATOM 1441 C CA . LYS A 1 178 ? 7.823 -16.012 26.235 1.00 89.81 178 LYS A CA 1
ATOM 1442 C C . LYS A 1 178 ? 6.476 -16.644 26.579 1.00 89.81 178 LYS A C 1
ATOM 1444 O O . LYS A 1 178 ? 5.943 -17.429 25.794 1.00 89.81 178 LYS A O 1
ATOM 1449 N N . ILE A 1 179 ? 5.882 -16.247 27.704 1.00 93.06 179 ILE A N 1
ATOM 1450 C CA . ILE A 1 179 ? 4.612 -16.826 28.165 1.00 93.06 179 ILE A CA 1
ATOM 1451 C C . ILE A 1 179 ? 3.456 -16.396 27.248 1.00 93.06 179 ILE A C 1
ATOM 1453 O O . ILE A 1 179 ? 3.297 -15.214 26.935 1.00 93.06 179 ILE A O 1
ATOM 1457 N N . SER A 1 180 ? 2.619 -17.358 26.851 1.00 93.25 180 SER A N 1
ATOM 1458 C CA . SER A 1 180 ? 1.392 -17.136 26.065 1.00 93.25 180 SER A CA 1
ATOM 1459 C C . SER A 1 180 ? 0.112 -17.561 26.797 1.00 93.25 180 SER A C 1
ATOM 1461 O O . SER A 1 180 ? -0.987 -17.191 26.381 1.00 93.25 180 SER A O 1
ATOM 1463 N N . ALA A 1 181 ? 0.229 -18.263 27.928 1.00 95.44 181 ALA A N 1
ATOM 1464 C CA . ALA A 1 181 ? -0.881 -18.857 28.664 1.00 95.44 181 ALA A CA 1
ATOM 1465 C C . ALA A 1 181 ? -1.801 -19.650 27.717 1.00 95.44 181 ALA A C 1
ATOM 1467 O O . ALA A 1 181 ? -1.349 -20.492 26.945 1.00 95.44 181 ALA A O 1
ATOM 1468 N N . THR A 1 182 ? -3.098 -19.375 27.747 1.00 94.81 182 THR A N 1
ATOM 1469 C CA . THR A 1 182 ? -4.100 -20.020 26.892 1.00 94.81 182 THR A CA 1
ATOM 1470 C C . THR A 1 182 ? -4.218 -19.358 25.510 1.00 94.81 182 THR A C 1
ATOM 1472 O O . THR A 1 182 ? -5.071 -19.750 24.713 1.00 94.81 182 THR A O 1
ATOM 1475 N N . PHE A 1 183 ? -3.447 -18.308 25.210 1.00 94.69 183 PHE A N 1
ATOM 1476 C CA . PHE A 1 183 ? -3.543 -17.539 23.966 1.00 94.69 183 PHE A CA 1
ATOM 1477 C C . PHE A 1 183 ? -2.660 -18.144 22.871 1.00 94.69 183 PHE A C 1
ATOM 1479 O O . PHE A 1 183 ? -1.671 -18.805 23.151 1.00 94.69 183 PHE A O 1
ATOM 1486 N N . GLY A 1 184 ? -2.991 -17.864 21.605 1.00 87.12 184 GLY A N 1
ATOM 1487 C CA . GLY A 1 184 ? -2.244 -18.393 20.453 1.00 87.12 184 GLY A CA 1
ATOM 1488 C C . GLY A 1 184 ? -0.847 -17.798 20.267 1.00 87.12 184 GLY A C 1
ATOM 1489 O O . GLY A 1 184 ? -0.132 -18.201 19.357 1.00 87.12 184 GLY A O 1
ATOM 1490 N N . GLY A 1 185 ? -0.471 -16.821 21.091 1.00 91.12 185 GLY A N 1
ATOM 1491 C CA . GLY A 1 185 ? 0.823 -16.159 21.069 1.00 91.12 185 GLY A CA 1
ATOM 1492 C C . GLY A 1 185 ? 0.960 -15.181 22.236 1.00 91.12 185 GLY A C 1
ATOM 1493 O O . GLY A 1 185 ? -0.028 -14.719 22.810 1.00 91.12 185 GLY A O 1
ATOM 1494 N N . HIS A 1 186 ? 2.200 -14.849 22.585 1.00 92.06 186 HIS A N 1
ATOM 1495 C CA . HIS A 1 186 ? 2.524 -13.944 23.693 1.00 92.06 186 HIS A CA 1
ATOM 1496 C C . HIS A 1 186 ? 2.026 -12.505 23.453 1.00 92.06 186 HIS A C 1
ATOM 1498 O O . HIS A 1 186 ? 1.610 -11.830 24.394 1.00 92.06 186 HIS A O 1
ATOM 1504 N N . TYR A 1 187 ? 1.983 -12.047 22.195 1.00 92.38 187 TYR A N 1
ATOM 1505 C CA . TYR A 1 187 ? 1.424 -10.740 21.828 1.00 92.38 187 TYR A CA 1
ATOM 1506 C C . TYR A 1 187 ? -0.097 -10.649 22.049 1.00 92.38 187 TYR A C 1
ATOM 1508 O O . TYR A 1 187 ? -0.574 -9.625 22.544 1.00 92.38 187 TYR A O 1
ATOM 1516 N N . ASP A 1 188 ? -0.847 -11.724 21.768 1.00 93.69 188 ASP A N 1
ATOM 1517 C CA . ASP A 1 188 ? -2.296 -11.802 22.016 1.00 93.69 188 ASP A CA 1
ATOM 1518 C C . ASP A 1 188 ? -2.599 -11.676 23.522 1.00 93.69 188 ASP A C 1
ATOM 1520 O O . ASP A 1 188 ? -3.460 -10.890 23.928 1.00 93.69 188 ASP A O 1
ATOM 1524 N N . LEU A 1 189 ? -1.862 -12.419 24.360 1.00 96.62 189 LEU A N 1
ATOM 1525 C CA . LEU A 1 189 ? -1.977 -12.349 25.822 1.00 96.62 189 LEU A CA 1
ATOM 1526 C C . LEU A 1 189 ? -1.657 -10.939 26.335 1.00 96.62 189 LEU A C 1
ATOM 1528 O O . LEU A 1 189 ? -2.404 -10.382 27.143 1.00 96.62 189 LEU A O 1
ATOM 1532 N N . ALA A 1 190 ? -0.574 -10.340 25.839 1.00 96.50 190 ALA A N 1
ATOM 1533 C CA . ALA A 1 190 ? -0.173 -8.994 26.225 1.00 96.50 190 ALA A CA 1
ATOM 1534 C C . ALA A 1 190 ? -1.272 -7.963 25.914 1.00 96.50 190 ALA A C 1
ATOM 1536 O O . ALA A 1 190 ? -1.622 -7.145 26.765 1.00 96.50 190 ALA A O 1
ATOM 1537 N N . ALA A 1 191 ? -1.877 -8.034 24.724 1.00 96.88 191 ALA A N 1
ATOM 1538 C CA . ALA A 1 191 ? -2.962 -7.142 24.324 1.00 96.88 191 ALA A CA 1
ATOM 1539 C C . ALA A 1 191 ? -4.242 -7.336 25.161 1.00 96.88 191 ALA A C 1
ATOM 1541 O O . ALA A 1 191 ? -4.898 -6.353 25.509 1.00 96.88 191 ALA A O 1
ATOM 1542 N N . TYR A 1 192 ? -4.576 -8.572 25.551 1.00 98.00 192 TYR A N 1
ATOM 1543 C CA . TYR A 1 192 ? -5.670 -8.842 26.494 1.00 98.00 192 TYR A CA 1
ATOM 1544 C C . TYR A 1 192 ? -5.438 -8.161 27.855 1.00 98.00 192 TYR A C 1
ATOM 1546 O O . TYR A 1 192 ? -6.349 -7.541 28.414 1.00 98.00 192 TYR A O 1
ATOM 1554 N N . LEU A 1 193 ? -4.207 -8.215 28.370 1.00 98.19 193 LEU A N 1
ATOM 1555 C CA . LEU A 1 193 ? -3.837 -7.590 29.643 1.00 98.19 193 LEU A CA 1
ATOM 1556 C C . LEU A 1 193 ? -3.912 -6.054 29.587 1.00 98.19 193 LEU A C 1
ATOM 1558 O O . LEU A 1 193 ? -4.370 -5.440 30.552 1.00 98.19 193 LEU A O 1
ATOM 1562 N N . VAL A 1 194 ? -3.585 -5.429 28.448 1.00 97.94 194 VAL A N 1
ATOM 1563 C CA . VAL A 1 194 ? -3.769 -3.974 28.234 1.00 97.94 194 VAL A CA 1
ATOM 1564 C C . VAL A 1 194 ? -5.232 -3.547 28.416 1.00 97.94 194 VAL A C 1
ATOM 1566 O O . VAL A 1 194 ? -5.496 -2.430 28.859 1.00 97.94 194 VAL A O 1
ATOM 1569 N N . ILE A 1 195 ? -6.194 -4.429 28.130 1.00 98.06 195 ILE A N 1
ATOM 1570 C CA . ILE A 1 195 ? -7.623 -4.149 28.318 1.00 98.06 195 ILE A CA 1
ATOM 1571 C C . ILE A 1 195 ? -8.035 -4.376 29.775 1.00 98.06 195 ILE A C 1
ATOM 1573 O O . ILE A 1 195 ? -8.676 -3.525 30.398 1.00 98.06 195 ILE A O 1
ATOM 1577 N N . ILE A 1 196 ? -7.714 -5.550 30.320 1.00 98.12 196 ILE A N 1
ATOM 1578 C CA . ILE A 1 196 ? -8.295 -5.994 31.589 1.00 98.12 196 ILE A CA 1
ATOM 1579 C C . ILE A 1 196 ? -7.629 -5.340 32.798 1.00 98.12 196 ILE A C 1
ATOM 1581 O O . ILE A 1 196 ? -8.330 -5.009 33.754 1.00 98.12 196 ILE A O 1
ATOM 1585 N N . LEU A 1 197 ? -6.318 -5.092 32.775 1.00 97.38 197 LEU A N 1
ATOM 1586 C CA . LEU A 1 197 ? -5.619 -4.550 33.943 1.00 97.38 197 LEU A CA 1
ATOM 1587 C C . LEU A 1 197 ? -6.089 -3.133 34.322 1.00 97.38 197 LEU A C 1
ATOM 1589 O O . LEU A 1 197 ? -6.485 -2.955 35.477 1.00 97.38 197 LEU A O 1
ATOM 1593 N N . PRO A 1 198 ? -6.193 -2.150 33.400 1.00 97.06 198 PRO A N 1
ATOM 1594 C CA . PRO A 1 198 ? -6.732 -0.828 33.736 1.00 97.06 198 PRO A CA 1
ATOM 1595 C C . PRO A 1 198 ? -8.193 -0.883 34.210 1.00 97.06 198 PRO A C 1
ATOM 1597 O O . PRO A 1 198 ? -8.597 -0.122 35.096 1.00 97.06 198 PRO A O 1
ATOM 1600 N N . LEU A 1 199 ? -8.990 -1.808 33.658 1.00 97.50 199 LEU A N 1
ATOM 1601 C CA . LEU A 1 199 ? -10.374 -2.030 34.075 1.00 97.50 199 LEU A CA 1
ATOM 1602 C C . LEU A 1 199 ? -10.454 -2.565 35.513 1.00 97.50 199 LEU A C 1
ATOM 1604 O O . LEU A 1 199 ? -11.220 -2.024 36.315 1.00 97.50 199 LEU A O 1
ATOM 1608 N N . LEU A 1 200 ? -9.664 -3.589 35.854 1.00 96.50 200 LEU A N 1
ATOM 1609 C CA . LEU A 1 200 ? -9.612 -4.169 37.200 1.00 96.50 200 LEU A CA 1
ATOM 1610 C C . LEU A 1 200 ? -9.040 -3.187 38.218 1.00 96.50 200 LEU A C 1
ATOM 1612 O O . LEU A 1 200 ? -9.604 -3.054 39.305 1.00 96.50 200 LEU A O 1
ATOM 1616 N N . PHE A 1 201 ? -7.988 -2.451 37.853 1.00 95.50 201 PHE A N 1
ATOM 1617 C CA . PHE A 1 201 ? -7.431 -1.395 38.689 1.00 95.50 201 PHE A CA 1
ATOM 1618 C C . PHE A 1 201 ? -8.506 -0.363 39.025 1.00 95.50 201 PHE A C 1
ATOM 1620 O O . PHE A 1 201 ? -8.820 -0.166 40.199 1.00 95.50 201 PHE A O 1
ATOM 1627 N N . SER A 1 202 ? -9.165 0.207 38.010 1.00 95.25 202 SER A N 1
ATOM 1628 C CA . SER A 1 202 ? -10.250 1.169 38.211 1.00 95.25 202 SER A CA 1
ATOM 1629 C C . SER A 1 202 ? -11.385 0.598 39.067 1.00 95.25 202 SER A C 1
ATOM 1631 O O . SER A 1 202 ? -11.875 1.254 39.987 1.00 95.25 202 SER A O 1
ATOM 1633 N N . PHE A 1 203 ? -11.810 -0.636 38.796 1.00 94.56 203 PHE A N 1
ATOM 1634 C CA . PHE A 1 203 ? -12.898 -1.279 39.526 1.00 94.56 203 PHE A CA 1
ATOM 1635 C C . PHE A 1 203 ? -12.548 -1.554 40.995 1.00 94.56 203 PHE A C 1
ATOM 1637 O O . PHE A 1 203 ? -13.400 -1.369 41.867 1.00 94.56 203 PHE A O 1
ATOM 1644 N N . SER A 1 204 ? -11.302 -1.932 41.289 1.00 93.56 204 SER A N 1
ATOM 1645 C CA . SER A 1 204 ? -10.836 -2.210 42.652 1.00 93.56 204 SER A CA 1
ATOM 1646 C C . SER A 1 204 ? -10.943 -0.989 43.570 1.00 93.56 204 SER A C 1
ATOM 1648 O O . SER A 1 204 ? -11.355 -1.131 44.721 1.00 93.56 204 SER A O 1
ATOM 1650 N N . LEU A 1 205 ? -10.687 0.221 43.053 1.00 90.31 205 LEU A N 1
ATOM 1651 C CA . LEU A 1 205 ? -10.703 1.466 43.831 1.00 90.31 205 LEU A CA 1
ATOM 1652 C C . LEU A 1 205 ? -12.069 1.744 44.482 1.00 90.31 205 LEU A C 1
ATOM 1654 O O . LEU A 1 205 ? -12.146 2.414 45.510 1.00 90.31 205 LEU A O 1
ATOM 1658 N N . GLN A 1 206 ? -13.153 1.163 43.959 1.00 88.75 206 GLN A N 1
ATOM 1659 C CA . GLN A 1 206 ? -14.491 1.256 44.557 1.00 88.75 206 GLN A CA 1
ATOM 1660 C C . GLN A 1 206 ? -14.615 0.542 45.912 1.00 88.75 206 GLN A C 1
ATOM 1662 O O . GLN A 1 206 ? -15.538 0.824 46.686 1.00 88.75 206 GLN A O 1
ATOM 1667 N N . TYR A 1 207 ? -13.694 -0.372 46.210 1.00 88.06 207 TYR A N 1
ATOM 1668 C CA . TYR A 1 207 ? -13.686 -1.191 47.417 1.00 88.06 207 TYR A CA 1
ATOM 1669 C C . TYR A 1 207 ? -12.635 -0.747 48.446 1.00 88.06 207 TYR A C 1
ATOM 1671 O O . TYR A 1 207 ? -12.546 -1.355 49.508 1.00 88.06 207 TYR A O 1
ATOM 1679 N N . LEU A 1 208 ? -11.929 0.367 48.207 1.00 80.62 208 LEU A N 1
ATOM 1680 C CA . LEU A 1 208 ? -10.946 0.981 49.116 1.00 80.62 208 LEU A CA 1
ATOM 1681 C C . LEU A 1 208 ? -11.599 1.649 50.359 1.00 80.62 208 LEU A C 1
ATOM 1683 O O . LEU A 1 208 ? -11.315 2.791 50.704 1.00 80.62 208 LEU A O 1
ATOM 1687 N N . LYS A 1 209 ? -12.546 0.977 51.030 1.00 73.25 209 LYS A N 1
ATOM 1688 C CA . LYS A 1 209 ? -13.259 1.480 52.226 1.00 73.25 209 LYS A CA 1
ATOM 1689 C C . LYS A 1 209 ? -12.954 0.632 53.467 1.00 73.25 209 LYS A C 1
ATOM 1691 O O . LYS A 1 209 ? -12.756 -0.569 53.351 1.00 73.25 209 LYS A O 1
ATOM 1696 N N . LYS A 1 210 ? -13.060 1.237 54.665 1.00 60.12 210 LYS A N 1
ATOM 1697 C CA . LYS A 1 210 ? -12.711 0.671 55.996 1.00 60.12 210 LYS A CA 1
ATOM 1698 C C . LYS A 1 210 ? -13.392 -0.651 56.420 1.00 60.12 210 LYS A C 1
ATOM 1700 O O . LYS A 1 210 ? -13.040 -1.193 57.460 1.00 60.12 210 LYS A O 1
ATOM 1705 N N . SER A 1 211 ? -14.368 -1.184 55.681 1.00 85.06 211 SER A N 1
ATOM 1706 C CA . SER A 1 211 ? -14.994 -2.466 56.052 1.00 85.06 211 SER A CA 1
ATOM 1707 C C . SER A 1 211 ? -14.074 -3.631 55.682 1.00 85.06 211 SER A C 1
ATOM 1709 O O . SER A 1 211 ? -13.656 -3.716 54.526 1.00 85.06 211 SER A O 1
ATOM 1711 N N . LYS A 1 212 ? -13.822 -4.553 56.626 1.00 84.44 212 LYS A N 1
ATOM 1712 C CA . LYS A 1 212 ? -12.943 -5.725 56.435 1.00 84.44 212 LYS A CA 1
ATOM 1713 C C . LYS A 1 212 ? -13.241 -6.480 55.129 1.00 84.44 212 LYS A C 1
ATOM 1715 O O . LYS A 1 212 ? -12.327 -6.728 54.354 1.00 84.44 212 LYS A O 1
ATOM 1720 N N . GLY A 1 213 ? -14.514 -6.751 54.820 1.00 87.31 213 GLY A N 1
ATOM 1721 C CA . GLY A 1 213 ? -14.894 -7.474 53.596 1.00 87.31 213 GLY A CA 1
ATOM 1722 C C . GLY A 1 213 ? -14.607 -6.717 52.291 1.00 87.31 213 GLY A C 1
ATOM 1723 O O . GLY A 1 213 ? -14.243 -7.327 51.290 1.00 87.31 213 GLY A O 1
ATOM 1724 N N . LYS A 1 214 ? -14.718 -5.381 52.286 1.00 86.56 214 LYS A N 1
ATOM 1725 C CA . LYS A 1 214 ? -14.372 -4.566 51.106 1.00 86.56 214 LYS A CA 1
ATOM 1726 C C . LYS A 1 214 ? -12.862 -4.452 50.925 1.00 86.56 214 LYS A C 1
ATOM 1728 O O . LYS A 1 214 ? -12.398 -4.504 49.792 1.00 86.56 214 LYS A O 1
ATOM 1733 N N . LEU A 1 215 ? -12.115 -4.368 52.025 1.00 86.56 215 LEU A N 1
ATOM 1734 C CA . LEU A 1 215 ? -10.657 -4.376 51.988 1.00 86.56 215 LEU A CA 1
ATOM 1735 C C . LEU A 1 215 ? -10.116 -5.695 51.421 1.00 86.56 215 LEU A C 1
ATOM 1737 O O . LEU A 1 215 ? -9.270 -5.655 50.537 1.00 86.56 215 LEU A O 1
ATOM 1741 N N . VAL A 1 216 ? -10.651 -6.845 51.851 1.00 90.75 216 VAL A N 1
ATOM 1742 C CA . VAL A 1 216 ? -10.279 -8.161 51.292 1.00 90.75 216 VAL A CA 1
ATOM 1743 C C . VAL A 1 216 ? -10.504 -8.196 49.781 1.00 90.75 216 VAL A C 1
ATOM 1745 O O . VAL A 1 216 ? -9.634 -8.623 49.030 1.00 90.75 216 VAL A O 1
ATOM 1748 N N . LEU A 1 217 ? -11.647 -7.686 49.322 1.00 90.38 217 LEU A N 1
ATOM 1749 C CA . LEU A 1 217 ? -11.964 -7.638 47.900 1.00 90.38 217 LEU A CA 1
ATOM 1750 C C . LEU A 1 217 ? -11.043 -6.693 47.113 1.00 90.38 217 LEU A C 1
ATOM 1752 O O . LEU A 1 217 ? -10.640 -7.020 45.998 1.00 90.38 217 LEU A O 1
ATOM 1756 N N . PHE A 1 218 ? -10.707 -5.532 47.683 1.00 90.12 218 PHE A N 1
ATOM 1757 C CA . PHE A 1 218 ? -9.726 -4.610 47.111 1.00 90.12 218 PHE A CA 1
ATOM 1758 C C . PHE A 1 218 ? -8.360 -5.285 46.964 1.00 90.12 218 PHE A C 1
ATOM 1760 O O . PHE A 1 218 ? -7.795 -5.261 45.873 1.00 90.12 218 PHE A O 1
ATOM 1767 N N . VAL A 1 219 ? -7.871 -5.925 48.032 1.00 87.19 219 VAL A N 1
ATOM 1768 C CA . VAL A 1 219 ? -6.589 -6.641 48.039 1.00 87.19 219 VAL A CA 1
ATOM 1769 C C . VAL A 1 219 ? -6.597 -7.744 46.986 1.00 87.19 219 VAL A C 1
ATOM 1771 O O . VAL A 1 219 ? -5.702 -7.771 46.155 1.00 87.19 219 VAL A O 1
ATOM 1774 N N . TRP A 1 220 ? -7.641 -8.576 46.930 1.00 92.75 220 TRP A N 1
ATOM 1775 C CA . TRP A 1 220 ? -7.753 -9.649 45.938 1.00 92.75 220 TRP A CA 1
ATOM 1776 C C . TRP A 1 220 ? -7.704 -9.132 44.490 1.00 92.75 220 TRP A C 1
ATOM 1778 O O . TRP A 1 220 ? -6.940 -9.645 43.672 1.00 92.75 220 TRP A O 1
ATOM 1788 N N . LEU A 1 221 ? -8.459 -8.074 44.169 1.00 92.56 221 LEU A N 1
ATOM 1789 C CA . LEU A 1 221 ? -8.436 -7.465 42.833 1.00 92.56 221 LEU A CA 1
ATOM 1790 C C . LEU A 1 221 ? -7.070 -6.850 42.495 1.00 92.56 221 LEU A C 1
ATOM 1792 O O . LEU A 1 221 ? -6.628 -6.943 41.351 1.00 92.56 221 LEU A O 1
ATOM 1796 N N . GLN A 1 222 ? -6.395 -6.240 43.472 1.00 90.06 222 GLN A N 1
ATOM 1797 C CA . GLN A 1 222 ? -5.051 -5.691 43.289 1.00 90.06 222 GLN A CA 1
ATOM 1798 C C . GLN A 1 222 ? -3.994 -6.786 43.129 1.00 90.06 222 GLN A C 1
ATOM 1800 O O . GLN A 1 222 ? -3.100 -6.640 42.304 1.00 90.06 222 GLN A O 1
ATOM 1805 N N . THR A 1 223 ? -4.119 -7.917 43.825 1.00 89.25 223 THR A N 1
ATOM 1806 C CA . THR A 1 223 ? -3.249 -9.081 43.616 1.00 89.25 223 THR A CA 1
ATOM 1807 C C . THR A 1 223 ? -3.378 -9.615 42.192 1.00 89.25 223 THR A C 1
ATOM 1809 O O . THR A 1 223 ? -2.365 -9.873 41.549 1.00 89.25 223 THR A O 1
ATOM 1812 N N . ILE A 1 224 ? -4.600 -9.711 41.653 1.00 95.88 224 ILE A N 1
ATOM 1813 C CA . ILE A 1 224 ? -4.820 -10.106 40.250 1.00 95.88 224 ILE A CA 1
ATOM 1814 C C . ILE A 1 224 ? -4.212 -9.076 39.297 1.00 95.88 224 ILE A C 1
ATOM 1816 O O . ILE A 1 224 ? -3.564 -9.445 38.322 1.00 95.88 224 ILE A O 1
ATOM 1820 N N . HIS A 1 225 ? -4.399 -7.787 39.578 1.00 93.94 225 HIS A N 1
ATOM 1821 C CA . HIS A 1 225 ? -3.819 -6.712 38.781 1.00 93.94 225 HIS A CA 1
ATOM 1822 C C . HIS A 1 225 ? -2.283 -6.793 38.734 1.00 93.94 225 HIS A C 1
ATOM 1824 O O . HIS A 1 225 ? -1.701 -6.757 37.653 1.00 93.94 225 HIS A O 1
ATOM 1830 N N . LEU A 1 226 ? -1.627 -6.970 39.883 1.00 87.06 226 LEU A N 1
ATOM 1831 C CA . LEU A 1 226 ? -0.171 -7.089 39.978 1.00 87.06 226 LEU A CA 1
ATOM 1832 C C . LEU A 1 226 ? 0.352 -8.393 39.361 1.00 87.06 226 LEU A C 1
ATOM 1834 O O . LEU A 1 226 ? 1.333 -8.360 38.626 1.00 87.06 226 LEU A O 1
ATOM 1838 N N . GLY A 1 227 ? -0.323 -9.524 39.589 1.00 91.00 227 GLY A N 1
ATOM 1839 C CA . GLY A 1 227 ? 0.019 -10.798 38.949 1.00 91.00 227 GLY A CA 1
ATOM 1840 C C . GLY A 1 227 ? -0.136 -10.745 37.427 1.00 91.00 227 GLY A C 1
ATOM 1841 O O . GLY A 1 227 ? 0.676 -11.298 36.694 1.00 91.00 227 GLY A O 1
ATOM 1842 N N . GLY A 1 228 ? -1.134 -10.013 36.932 1.00 94.94 228 GLY A N 1
ATOM 1843 C CA . GLY A 1 228 ? -1.300 -9.767 35.505 1.00 94.94 228 GLY A CA 1
ATOM 1844 C C . GLY A 1 228 ? -0.258 -8.799 34.942 1.00 94.94 228 GLY A C 1
ATOM 1845 O O . GLY A 1 228 ? 0.199 -8.998 33.823 1.00 94.94 228 GLY A O 1
ATOM 1846 N N . ALA A 1 229 ? 0.173 -7.791 35.707 1.00 88.50 229 ALA A N 1
ATOM 1847 C CA . ALA A 1 229 ? 1.286 -6.926 35.318 1.00 88.50 229 ALA A CA 1
ATOM 1848 C C . ALA A 1 229 ? 2.613 -7.703 35.250 1.00 88.50 229 ALA A C 1
ATOM 1850 O O . ALA A 1 229 ? 3.382 -7.503 34.314 1.00 88.50 229 ALA A O 1
ATOM 1851 N N . TRP A 1 230 ? 2.850 -8.635 36.181 1.00 90.88 230 TRP A N 1
ATOM 1852 C CA . TRP A 1 230 ? 3.956 -9.591 36.086 1.00 90.88 230 TRP A CA 1
ATOM 1853 C C . TRP A 1 230 ? 3.849 -10.428 34.807 1.00 90.88 230 TRP A C 1
ATOM 1855 O O . TRP A 1 230 ? 4.780 -10.447 34.007 1.00 90.88 230 TRP A O 1
ATOM 1865 N N . LEU A 1 231 ? 2.683 -11.031 34.552 1.00 93.12 231 LEU A N 1
ATOM 1866 C CA . LEU A 1 231 ? 2.460 -11.846 33.359 1.00 93.12 231 LEU A CA 1
ATOM 1867 C C . LEU A 1 231 ? 2.681 -11.052 32.060 1.00 93.12 231 LEU A C 1
ATOM 1869 O O . LEU A 1 231 ? 3.262 -11.577 31.115 1.00 93.12 231 LEU A O 1
ATOM 1873 N N . LEU A 1 232 ? 2.274 -9.776 32.016 1.00 90.94 232 LEU A N 1
ATOM 1874 C CA . LEU A 1 232 ? 2.506 -8.880 30.879 1.00 90.94 232 LEU A CA 1
ATOM 1875 C C . LEU A 1 232 ? 4.001 -8.731 30.569 1.00 90.94 232 LEU A C 1
ATOM 1877 O O . LEU A 1 232 ? 4.383 -8.696 29.402 1.00 90.94 232 LEU A O 1
ATOM 1881 N N . LEU A 1 233 ? 4.859 -8.678 31.584 1.00 85.19 233 LEU A N 1
ATOM 1882 C CA . LEU A 1 233 ? 6.308 -8.561 31.396 1.00 85.19 233 LEU A CA 1
ATOM 1883 C C . LEU A 1 233 ? 6.921 -9.847 30.856 1.00 85.19 233 LEU A C 1
ATOM 1885 O O . LEU A 1 233 ? 7.792 -9.795 29.988 1.00 85.19 233 LEU A O 1
ATOM 1889 N N . GLU A 1 234 ? 6.417 -10.989 31.311 1.00 87.12 234 GLU A N 1
ATOM 1890 C CA . GLU A 1 234 ? 6.835 -12.309 30.837 1.00 87.12 234 GLU A CA 1
ATOM 1891 C C . GLU A 1 234 ? 6.451 -12.570 29.370 1.00 87.12 234 GLU A C 1
ATOM 1893 O O . GLU A 1 234 ? 7.038 -13.429 28.712 1.00 87.12 234 GLU A O 1
ATOM 1898 N N . THR A 1 235 ? 5.518 -11.792 28.806 1.00 89.69 235 THR A N 1
ATOM 1899 C CA . THR A 1 235 ? 5.257 -11.808 27.354 1.00 89.69 235 THR A CA 1
ATOM 1900 C C . THR A 1 235 ? 6.369 -11.146 26.532 1.00 89.69 235 THR A C 1
ATOM 1902 O O . THR A 1 235 ? 6.412 -11.309 25.314 1.00 89.69 235 THR A O 1
ATOM 1905 N N . ALA A 1 236 ? 7.247 -10.358 27.168 1.00 83.25 236 ALA A N 1
ATOM 1906 C CA . ALA A 1 236 ? 8.280 -9.533 26.536 1.00 83.25 236 ALA A CA 1
ATOM 1907 C C . ALA A 1 236 ? 7.767 -8.528 25.473 1.00 83.25 236 ALA A C 1
ATOM 1909 O O . ALA A 1 236 ? 8.549 -8.021 24.662 1.00 83.25 236 ALA A O 1
ATOM 1910 N N . SER A 1 237 ? 6.470 -8.197 25.469 1.00 84.94 237 SER A N 1
ATOM 1911 C CA . SER A 1 237 ? 5.892 -7.222 24.536 1.00 84.94 237 SER A CA 1
ATOM 1912 C C . SER A 1 237 ? 6.103 -5.778 25.011 1.00 84.94 237 SER A C 1
ATOM 1914 O O . SER A 1 237 ? 5.348 -5.249 25.830 1.00 84.94 237 SER A O 1
ATOM 1916 N N . LYS A 1 238 ? 7.125 -5.108 24.461 1.00 81.25 238 LYS A N 1
ATOM 1917 C CA . LYS A 1 238 ? 7.456 -3.702 24.774 1.00 81.25 238 LYS A CA 1
ATOM 1918 C C . LYS A 1 238 ? 6.303 -2.742 24.451 1.00 81.25 238 LYS A C 1
ATOM 1920 O O . LYS A 1 238 ? 5.973 -1.884 25.266 1.00 81.25 238 LYS A O 1
ATOM 1925 N N . ALA A 1 239 ? 5.669 -2.913 23.288 1.00 83.56 239 ALA A N 1
ATOM 1926 C CA . ALA A 1 239 ? 4.557 -2.070 22.849 1.00 83.56 239 ALA A CA 1
ATOM 1927 C C . ALA A 1 239 ? 3.357 -2.171 23.805 1.00 83.56 239 ALA A C 1
ATOM 1929 O O . ALA A 1 239 ? 2.835 -1.149 24.249 1.00 83.56 239 ALA A O 1
ATOM 1930 N N . ALA A 1 240 ? 2.981 -3.390 24.205 1.00 89.75 240 ALA A N 1
ATOM 1931 C CA . ALA A 1 240 ? 1.873 -3.603 25.131 1.00 89.75 240 ALA A CA 1
ATOM 1932 C C . ALA A 1 240 ? 2.173 -3.057 26.537 1.00 89.75 240 ALA A C 1
ATOM 1934 O O . ALA A 1 240 ? 1.282 -2.498 27.173 1.00 89.75 240 ALA A O 1
ATOM 1935 N N . LEU A 1 241 ? 3.423 -3.152 27.008 1.00 86.06 241 LEU A N 1
ATOM 1936 C CA . LEU A 1 241 ? 3.829 -2.562 28.286 1.00 86.06 241 LEU A CA 1
ATOM 1937 C C . LEU A 1 241 ? 3.661 -1.035 28.289 1.00 86.06 241 LEU A C 1
ATOM 1939 O O . LEU A 1 241 ? 3.045 -0.492 29.206 1.00 86.06 241 LEU A O 1
ATOM 1943 N N . ILE A 1 242 ? 4.152 -0.349 27.249 1.00 84.69 242 ILE A N 1
ATOM 1944 C CA . ILE A 1 242 ? 3.979 1.106 27.084 1.00 84.69 242 ILE A CA 1
ATOM 1945 C C . ILE A 1 242 ? 2.489 1.458 27.037 1.00 84.69 242 ILE A C 1
ATOM 1947 O O . ILE A 1 242 ? 2.039 2.379 27.720 1.00 84.69 242 ILE A O 1
ATOM 1951 N N . ALA A 1 243 ? 1.710 0.690 26.277 1.00 92.19 243 ALA A N 1
ATOM 1952 C CA . ALA A 1 243 ? 0.281 0.906 26.124 1.00 92.19 243 ALA A CA 1
ATOM 1953 C C . ALA A 1 243 ? -0.493 0.735 27.446 1.00 92.19 243 ALA A C 1
ATOM 1955 O O . ALA A 1 243 ? -1.392 1.521 27.748 1.00 92.19 243 ALA A O 1
ATOM 1956 N N . TYR A 1 244 ? -0.120 -0.254 28.264 1.00 94.44 244 TYR A N 1
ATOM 1957 C CA . TYR A 1 244 ? -0.676 -0.470 29.599 1.00 94.44 244 TYR A CA 1
ATOM 1958 C C . TYR A 1 244 ? -0.311 0.661 30.572 1.00 94.44 244 TYR A C 1
ATOM 1960 O O . TYR A 1 244 ? -1.195 1.169 31.262 1.00 94.44 244 TYR A O 1
ATOM 1968 N N . ILE A 1 245 ? 0.954 1.099 30.607 1.00 87.75 245 ILE A N 1
ATOM 1969 C CA . ILE A 1 245 ? 1.387 2.223 31.457 1.00 87.75 245 ILE A CA 1
ATOM 1970 C C . ILE A 1 245 ? 0.615 3.491 31.081 1.00 87.75 245 ILE A C 1
ATOM 1972 O O . ILE A 1 245 ? 0.085 4.181 31.954 1.00 87.75 245 ILE A O 1
ATOM 1976 N N . PHE A 1 246 ? 0.487 3.762 29.780 1.00 90.69 246 PHE A N 1
ATOM 1977 C CA . PHE A 1 246 ? -0.315 4.869 29.272 1.00 90.69 246 PHE A CA 1
ATOM 1978 C C . PHE A 1 246 ? -1.785 4.749 29.705 1.00 90.69 246 PHE A C 1
ATOM 1980 O O . PHE A 1 246 ? -2.348 5.699 30.251 1.00 90.69 246 PHE A O 1
ATOM 1987 N N . ALA A 1 247 ? -2.400 3.573 29.553 1.00 95.81 247 ALA A N 1
ATOM 1988 C CA . ALA A 1 247 ? -3.771 3.324 29.995 1.00 95.81 247 ALA A CA 1
ATOM 1989 C C . ALA A 1 247 ? -3.965 3.563 31.500 1.00 95.81 247 ALA A C 1
ATOM 1991 O O . ALA A 1 247 ? -4.953 4.177 31.909 1.00 95.81 247 ALA A O 1
ATOM 1992 N N . LEU A 1 248 ? -3.020 3.110 32.328 1.00 92.31 248 LEU A N 1
ATOM 1993 C CA . LEU A 1 248 ? -3.056 3.296 33.775 1.00 92.31 248 LEU A CA 1
ATOM 1994 C C . LEU A 1 248 ? -2.926 4.778 34.154 1.00 92.31 248 LEU A C 1
ATOM 1996 O O . LEU A 1 248 ? -3.690 5.264 34.991 1.00 92.31 248 LEU A O 1
ATOM 2000 N N . ALA A 1 249 ? -2.031 5.516 33.490 1.00 89.50 249 ALA A N 1
ATOM 2001 C CA . ALA A 1 249 ? -1.886 6.958 33.671 1.00 89.50 249 ALA A CA 1
ATOM 2002 C C . ALA A 1 249 ? -3.192 7.701 33.349 1.00 89.50 249 ALA A C 1
ATOM 2004 O O . ALA A 1 249 ? -3.609 8.574 34.112 1.00 89.50 249 ALA A O 1
ATOM 2005 N N . ILE A 1 250 ? -3.893 7.307 32.279 1.00 94.94 250 ILE A N 1
ATOM 2006 C CA . ILE A 1 250 ? -5.216 7.851 31.951 1.00 94.94 250 ILE A CA 1
ATOM 2007 C C . ILE A 1 250 ? -6.240 7.532 33.046 1.00 94.94 250 ILE A C 1
ATOM 2009 O O . ILE A 1 250 ? -6.968 8.429 33.471 1.00 94.94 250 ILE A O 1
ATOM 2013 N N . VAL A 1 251 ? -6.302 6.289 33.536 1.00 95.06 251 VAL A N 1
ATOM 2014 C CA . VAL A 1 251 ? -7.225 5.914 34.624 1.00 95.06 251 VAL A CA 1
ATOM 2015 C C . VAL A 1 251 ? -6.990 6.786 35.858 1.00 95.06 251 VAL A C 1
ATOM 2017 O O . VAL A 1 251 ? -7.941 7.355 36.399 1.00 95.06 251 VAL A O 1
ATOM 2020 N N . ILE A 1 252 ? -5.731 6.945 36.269 1.00 91.44 252 ILE A N 1
ATOM 2021 C CA . ILE A 1 252 ? -5.341 7.789 37.404 1.00 91.44 252 ILE A CA 1
ATOM 2022 C C . ILE A 1 252 ? -5.732 9.250 37.148 1.00 91.44 252 ILE A C 1
ATOM 2024 O O . ILE A 1 252 ? -6.399 9.858 37.986 1.00 91.44 252 ILE A O 1
ATOM 2028 N N . ALA A 1 253 ? -5.399 9.805 35.979 1.00 91.56 253 ALA A N 1
ATOM 2029 C CA . ALA A 1 253 ? -5.725 11.183 35.616 1.00 91.56 253 ALA A CA 1
ATOM 2030 C C . ALA A 1 253 ? -7.238 11.460 35.654 1.00 91.56 253 ALA A C 1
ATOM 2032 O O . ALA A 1 253 ? -7.670 12.511 36.135 1.00 91.56 253 ALA A O 1
ATOM 2033 N N . LEU A 1 254 ? -8.062 10.509 35.205 1.00 93.56 254 LEU A N 1
ATOM 2034 C CA . LEU A 1 254 ? -9.518 10.639 35.245 1.00 93.56 254 LEU A CA 1
ATOM 2035 C C . LEU A 1 254 ? -10.075 10.568 36.667 1.00 93.56 254 LEU A C 1
ATOM 2037 O O . LEU A 1 254 ? -10.949 11.368 37.002 1.00 93.56 254 LEU A O 1
ATOM 2041 N N . TYR A 1 255 ? -9.549 9.691 37.524 1.00 90.75 255 TYR A N 1
ATOM 2042 C CA . TYR A 1 255 ? -9.919 9.687 38.942 1.00 90.75 255 TYR A CA 1
ATOM 2043 C C . TYR A 1 255 ? -9.519 10.984 39.648 1.00 90.75 255 TYR A C 1
ATOM 2045 O O . TYR A 1 255 ? -10.315 11.532 40.407 1.00 90.75 255 TYR A O 1
ATOM 2053 N N . LEU A 1 256 ? -8.330 11.520 39.361 1.00 89.19 256 LEU A N 1
ATOM 2054 C CA . LEU A 1 256 ? -7.876 12.799 39.911 1.00 89.19 256 LEU A CA 1
ATOM 2055 C C . LEU A 1 256 ? -8.754 13.960 39.435 1.00 89.19 256 LEU A C 1
ATOM 2057 O O . LEU A 1 256 ? -9.124 14.825 40.231 1.00 89.19 256 LEU A O 1
ATOM 2061 N N . LYS A 1 257 ? -9.159 13.961 38.158 1.00 88.31 257 LYS A N 1
ATOM 2062 C CA . LYS A 1 257 ? -10.091 14.954 37.604 1.00 88.31 257 LYS A CA 1
ATOM 2063 C C . LYS A 1 257 ? -11.423 14.982 38.363 1.00 88.31 257 LYS A C 1
ATOM 2065 O O . LYS A 1 257 ? -12.003 16.055 38.510 1.00 88.31 257 LYS A O 1
ATOM 2070 N N . MET A 1 258 ? -11.886 13.840 38.869 1.00 85.44 258 MET A N 1
ATOM 2071 C CA . MET A 1 258 ? -13.148 13.727 39.613 1.00 85.44 258 MET A CA 1
ATOM 2072 C C . MET A 1 258 ? -13.105 14.284 41.037 1.00 85.44 258 MET A C 1
ATOM 2074 O O . MET A 1 258 ? -14.149 14.393 41.684 1.00 85.44 258 MET A O 1
ATOM 2078 N N . ILE A 1 259 ? -11.927 14.639 41.548 1.00 84.81 259 ILE A N 1
ATOM 2079 C CA . ILE A 1 259 ? -11.780 15.217 42.882 1.00 84.81 259 ILE A CA 1
ATOM 2080 C C . ILE A 1 259 ? -12.137 16.706 42.820 1.00 84.81 259 ILE A C 1
ATOM 2082 O O . ILE A 1 259 ? -11.420 17.509 42.224 1.00 84.81 259 ILE A O 1
ATOM 2086 N N . ALA A 1 260 ? -13.251 17.080 43.458 1.00 81.69 260 ALA A N 1
ATOM 2087 C CA . ALA A 1 260 ? -13.770 18.451 43.438 1.00 81.69 260 ALA A CA 1
ATOM 2088 C C . ALA A 1 260 ? -12.859 19.463 44.164 1.00 81.69 260 ALA A C 1
ATOM 2090 O O . ALA A 1 260 ? -12.735 20.611 43.739 1.00 81.69 260 ALA A O 1
ATOM 2091 N N . ASN A 1 261 ? -12.200 19.048 45.253 1.00 86.50 261 ASN A N 1
ATOM 2092 C CA . ASN A 1 261 ? -11.307 19.918 46.017 1.00 86.50 261 ASN A CA 1
ATOM 2093 C C . ASN A 1 261 ? -9.979 20.106 45.268 1.00 86.50 261 ASN A C 1
ATOM 2095 O O . ASN A 1 261 ? -9.181 19.174 45.176 1.00 86.50 261 ASN A O 1
ATOM 2099 N N . LYS A 1 262 ? -9.726 21.331 44.784 1.00 81.56 262 LYS A N 1
ATOM 2100 C CA . LYS A 1 262 ? -8.513 21.672 44.027 1.00 81.56 262 LYS A CA 1
ATOM 2101 C C . LYS A 1 262 ? -7.228 21.353 44.797 1.00 81.56 262 LYS A C 1
ATOM 2103 O O . LYS A 1 262 ? -6.356 20.750 44.195 1.00 81.56 262 LYS A O 1
ATOM 2108 N N . ARG A 1 263 ? -7.120 21.682 46.094 1.00 79.12 263 ARG A N 1
ATOM 2109 C CA . ARG A 1 263 ? -5.905 21.423 46.903 1.00 79.12 263 ARG A CA 1
ATOM 2110 C C . ARG A 1 263 ? -5.649 19.928 47.080 1.00 79.12 263 ARG A C 1
ATOM 2112 O O . ARG A 1 263 ? -4.530 19.468 46.881 1.00 79.12 263 ARG A O 1
ATOM 2119 N N . LEU A 1 264 ? -6.700 19.172 47.403 1.00 81.62 264 LEU A N 1
ATOM 2120 C CA . LEU A 1 264 ? -6.623 17.715 47.536 1.00 81.62 264 LEU A CA 1
ATOM 2121 C C . LEU A 1 264 ? -6.272 17.054 46.199 1.00 81.62 264 LEU A C 1
ATOM 2123 O O . LEU A 1 264 ? -5.474 16.125 46.167 1.00 81.62 264 LEU A O 1
ATOM 2127 N N . ARG A 1 265 ? -6.829 17.560 45.095 1.00 82.94 265 ARG A N 1
ATOM 2128 C CA . ARG A 1 265 ? -6.485 17.123 43.745 1.00 82.94 265 ARG A CA 1
ATOM 2129 C C . ARG A 1 265 ? -5.014 17.380 43.441 1.00 82.94 265 ARG A C 1
ATOM 2131 O O . ARG A 1 265 ? -4.361 16.454 42.996 1.00 82.94 265 ARG A O 1
ATOM 2138 N N . THR A 1 266 ? -4.473 18.572 43.708 1.00 77.50 266 THR A N 1
ATOM 2139 C CA . THR A 1 266 ? -3.045 18.849 43.469 1.00 77.50 266 THR A CA 1
ATOM 2140 C C . THR A 1 266 ? -2.153 17.940 44.311 1.00 77.50 266 THR A C 1
ATOM 2142 O O . THR A 1 266 ? -1.226 17.348 43.776 1.00 77.50 266 THR A O 1
ATOM 2145 N N . LEU A 1 267 ? -2.472 17.763 45.597 1.00 81.38 267 LEU A N 1
ATOM 2146 C CA . LEU A 1 267 ? -1.709 16.901 46.503 1.00 81.38 267 LEU A CA 1
ATOM 2147 C C . LEU A 1 267 ? -1.730 15.433 46.059 1.00 81.38 267 LEU A C 1
ATOM 2149 O O . LEU A 1 267 ? -0.683 14.796 45.995 1.00 81.38 267 LEU A O 1
ATOM 2153 N N . LEU A 1 268 ? -2.904 14.905 45.700 1.00 79.12 268 LEU A N 1
ATOM 2154 C CA . LEU A 1 268 ? -3.035 13.537 45.200 1.00 79.12 268 LEU A CA 1
ATOM 2155 C C . LEU A 1 268 ? -2.434 13.367 43.806 1.00 79.12 268 LEU A C 1
ATOM 2157 O O . LEU A 1 268 ? -1.920 12.295 43.521 1.00 79.12 268 LEU A O 1
ATOM 2161 N N . SER A 1 269 ? -2.450 14.396 42.954 1.00 73.81 269 SER A N 1
ATOM 2162 C CA . SER A 1 269 ? -1.757 14.368 41.663 1.00 73.81 269 SER A CA 1
ATOM 2163 C C . SER A 1 269 ? -0.247 14.281 41.859 1.00 73.81 269 SER A C 1
ATOM 2165 O O . SER A 1 269 ? 0.391 13.429 41.248 1.00 73.81 269 SER A O 1
ATOM 2167 N N . SER A 1 270 ? 0.321 15.098 42.750 1.00 72.81 270 SER A N 1
ATOM 2168 C CA . SER A 1 270 ? 1.745 15.045 43.093 1.00 72.81 270 SER A CA 1
ATOM 2169 C C . SER A 1 270 ? 2.117 13.709 43.741 1.00 72.81 270 SER A C 1
ATOM 2171 O O . SER A 1 270 ? 3.117 13.104 43.368 1.00 72.81 270 SER A O 1
ATOM 2173 N N . ALA A 1 271 ? 1.281 13.196 44.650 1.00 75.56 271 ALA A N 1
ATOM 2174 C CA . ALA A 1 271 ? 1.480 11.890 45.273 1.00 75.56 271 ALA A CA 1
ATOM 2175 C C . ALA A 1 271 ? 1.366 10.739 44.263 1.00 75.56 271 ALA A C 1
ATOM 2177 O O . ALA A 1 271 ? 2.162 9.808 44.319 1.00 75.56 271 ALA A O 1
ATOM 2178 N N . ALA A 1 272 ? 0.421 10.797 43.320 1.00 72.12 272 ALA A N 1
ATOM 2179 C CA . ALA A 1 272 ? 0.270 9.816 42.246 1.00 72.12 272 ALA A CA 1
ATOM 2180 C C . ALA A 1 272 ? 1.481 9.817 41.304 1.00 72.12 272 ALA A C 1
ATOM 2182 O O . ALA A 1 272 ? 1.927 8.757 40.875 1.00 72.12 272 ALA A O 1
ATOM 2183 N N . LEU A 1 273 ? 2.043 10.992 41.010 1.00 70.56 273 LEU A N 1
ATOM 2184 C CA . LEU A 1 273 ? 3.229 11.134 40.166 1.00 70.56 273 LEU A CA 1
ATOM 2185 C C . LEU A 1 273 ? 4.479 10.591 40.875 1.00 70.56 273 LEU A C 1
ATOM 2187 O O . LEU A 1 273 ? 5.213 9.796 40.293 1.00 70.56 273 LEU A O 1
ATOM 2191 N N . LEU A 1 274 ? 4.654 10.918 42.159 1.00 71.12 274 LEU A N 1
ATOM 2192 C CA . LEU A 1 274 ? 5.728 10.383 43.003 1.00 71.12 274 LEU A CA 1
ATOM 2193 C C . LEU A 1 274 ? 5.603 8.873 43.227 1.00 71.12 274 LEU A C 1
ATOM 2195 O O . LEU A 1 274 ? 6.601 8.170 43.153 1.00 71.12 274 LEU A O 1
ATOM 2199 N N . THR A 1 275 ? 4.397 8.349 43.458 1.00 66.50 275 THR A N 1
ATOM 2200 C CA . THR A 1 275 ? 4.171 6.898 43.592 1.00 66.50 275 THR A CA 1
ATOM 2201 C C . THR A 1 275 ? 4.327 6.174 42.267 1.00 66.50 275 THR A C 1
ATOM 2203 O O . THR A 1 275 ? 4.866 5.080 42.265 1.00 66.50 275 THR A O 1
ATOM 2206 N N . SER A 1 276 ? 3.943 6.767 41.137 1.00 62.75 276 SER A N 1
ATOM 2207 C CA . SER A 1 276 ? 4.219 6.188 39.816 1.00 62.75 276 SER A CA 1
ATOM 2208 C C . SER A 1 276 ? 5.723 6.148 39.540 1.00 62.75 276 SER A C 1
ATOM 2210 O O . SER A 1 276 ? 6.223 5.124 39.088 1.00 62.75 276 SER A O 1
ATOM 2212 N N . ALA A 1 277 ? 6.458 7.211 39.885 1.00 65.06 277 ALA A N 1
ATOM 2213 C CA . ALA A 1 277 ? 7.916 7.249 39.794 1.00 65.06 277 ALA A CA 1
ATOM 2214 C C . ALA A 1 277 ? 8.583 6.256 40.760 1.00 65.06 277 ALA A C 1
ATOM 2216 O O . ALA A 1 277 ? 9.517 5.567 40.368 1.00 65.06 277 ALA A O 1
ATOM 2217 N N . ALA A 1 278 ? 8.079 6.125 41.989 1.00 65.19 278 ALA A N 1
ATOM 2218 C CA . ALA A 1 278 ? 8.588 5.194 42.992 1.00 65.19 278 ALA A CA 1
ATOM 2219 C C . ALA A 1 278 ? 8.258 3.737 42.655 1.00 65.19 278 ALA A C 1
ATOM 2221 O O . ALA A 1 278 ? 9.113 2.881 42.827 1.00 65.19 278 ALA A O 1
ATOM 2222 N N . ILE A 1 279 ? 7.063 3.445 42.132 1.00 63.16 279 ILE A N 1
ATOM 2223 C CA . ILE A 1 279 ? 6.701 2.126 41.603 1.00 63.16 279 ILE A CA 1
ATOM 2224 C C . ILE A 1 279 ? 7.572 1.824 40.394 1.00 63.16 279 ILE A C 1
ATOM 2226 O O . ILE A 1 279 ? 8.078 0.721 40.318 1.00 63.16 279 ILE A O 1
ATOM 2230 N N . PHE A 1 280 ? 7.814 2.781 39.496 1.00 61.22 280 PHE A N 1
ATOM 2231 C CA . PHE A 1 280 ? 8.728 2.614 38.366 1.00 61.22 280 PHE A CA 1
ATOM 2232 C C . PHE A 1 280 ? 10.177 2.355 38.819 1.00 61.22 280 PHE A C 1
ATOM 2234 O O . PHE A 1 280 ? 10.836 1.461 38.298 1.00 61.22 280 PHE A O 1
ATOM 2241 N N . PHE A 1 281 ? 10.664 3.057 39.844 1.00 62.22 281 PHE A N 1
ATOM 2242 C CA . PHE A 1 281 ? 11.993 2.832 40.423 1.00 62.22 281 PHE A CA 1
ATOM 2243 C C . PHE A 1 281 ? 12.097 1.502 41.182 1.00 62.22 281 PHE A C 1
ATOM 2245 O O . PHE A 1 281 ? 13.063 0.764 41.004 1.00 62.22 281 PHE A O 1
ATOM 2252 N N . ALA A 1 282 ? 11.095 1.168 41.999 1.00 58.19 282 ALA A N 1
ATOM 2253 C CA . ALA A 1 282 ? 10.988 -0.109 42.700 1.00 58.19 282 ALA A CA 1
ATOM 2254 C C . ALA A 1 282 ? 10.835 -1.271 41.710 1.00 58.19 282 ALA A C 1
ATOM 2256 O O . ALA A 1 282 ? 11.365 -2.353 41.915 1.00 58.19 282 ALA A O 1
ATOM 2257 N N . PHE A 1 283 ? 10.157 -1.032 40.594 1.00 57.56 283 PHE A N 1
ATOM 2258 C CA . PHE A 1 283 ? 10.029 -1.949 39.473 1.00 57.56 283 PHE A CA 1
ATOM 2259 C C . PHE A 1 283 ? 11.380 -2.199 38.785 1.00 57.56 283 PHE A C 1
ATOM 2261 O O . PHE A 1 283 ? 11.731 -3.347 38.520 1.00 57.56 283 PHE A O 1
ATOM 2268 N N . LEU A 1 284 ? 12.191 -1.157 38.580 1.00 55.81 284 LEU A N 1
ATOM 2269 C CA . LEU A 1 284 ? 13.566 -1.299 38.090 1.00 55.81 284 LEU A CA 1
ATOM 2270 C C . LEU A 1 284 ? 14.487 -2.008 39.100 1.00 55.81 284 LEU A C 1
ATOM 2272 O O . LEU A 1 284 ? 15.463 -2.636 38.688 1.00 55.81 284 LEU A O 1
ATOM 2276 N N . SER A 1 285 ? 14.211 -1.923 40.407 1.00 54.28 285 SER A N 1
ATOM 2277 C CA . SER A 1 285 ? 15.056 -2.517 41.452 1.00 54.28 285 SER A CA 1
ATOM 2278 C C . SER A 1 285 ? 14.678 -3.955 41.840 1.00 54.28 285 SER A C 1
ATOM 2280 O O . SER A 1 285 ? 15.586 -4.755 42.059 1.00 54.28 285 SER A O 1
ATOM 2282 N N . LEU A 1 286 ? 13.387 -4.309 41.875 1.00 53.19 286 LEU A N 1
ATOM 2283 C CA . LEU A 1 286 ? 12.873 -5.614 42.328 1.00 53.19 286 LEU A CA 1
ATOM 2284 C C . LEU A 1 286 ? 13.068 -6.757 41.317 1.00 53.19 286 LEU A C 1
ATOM 2286 O O . LEU A 1 286 ? 13.122 -7.912 41.725 1.00 53.19 286 LEU A O 1
ATOM 2290 N N . PHE A 1 287 ? 13.192 -6.471 40.016 1.00 53.03 287 PHE A N 1
ATOM 2291 C CA . PHE A 1 287 ? 13.148 -7.502 38.962 1.00 53.03 287 PHE A CA 1
ATOM 2292 C C . PHE A 1 287 ? 14.511 -7.861 38.327 1.00 53.03 287 PHE A C 1
ATOM 2294 O O . PHE A 1 287 ? 14.565 -8.410 37.226 1.00 53.03 287 PHE A O 1
ATOM 2301 N N . GLY A 1 288 ? 15.619 -7.622 39.041 1.00 52.31 288 GLY A N 1
ATOM 2302 C CA . GLY A 1 288 ? 16.926 -8.241 38.760 1.00 52.31 288 GLY A CA 1
ATOM 2303 C C . GLY A 1 288 ? 17.722 -7.688 37.563 1.00 52.31 288 GLY A C 1
ATOM 2304 O O . GLY A 1 288 ? 17.248 -6.869 36.773 1.00 52.31 288 GLY A O 1
ATOM 2305 N N . SER A 1 289 ? 18.978 -8.142 37.443 1.00 53.53 289 SER A N 1
ATOM 2306 C CA . SER A 1 289 ? 19.967 -7.684 36.449 1.00 53.53 289 SER A CA 1
ATOM 2307 C C . SER A 1 289 ? 19.495 -7.851 35.002 1.00 53.53 289 SER A C 1
ATOM 2309 O O . SER A 1 289 ? 19.704 -6.952 34.200 1.00 53.53 289 SER A O 1
ATOM 2311 N N . GLN A 1 290 ? 18.778 -8.929 34.671 1.00 53.53 290 GLN A N 1
ATOM 2312 C CA . GLN A 1 290 ? 18.263 -9.176 33.318 1.00 53.53 290 GLN A CA 1
ATOM 2313 C C . GLN A 1 290 ? 17.178 -8.182 32.876 1.00 53.53 290 GLN A C 1
ATOM 2315 O O . GLN A 1 290 ? 17.160 -7.769 31.717 1.00 53.53 290 GLN A O 1
ATOM 2320 N N . THR A 1 291 ? 16.296 -7.740 33.777 1.00 53.72 291 THR A N 1
ATOM 2321 C CA . THR A 1 291 ? 15.278 -6.720 33.462 1.00 53.72 291 THR A CA 1
ATOM 2322 C C . THR A 1 291 ? 15.917 -5.341 33.343 1.00 53.72 291 THR A C 1
ATOM 2324 O O . THR A 1 291 ? 15.583 -4.593 32.426 1.00 53.72 291 THR A O 1
ATOM 2327 N N . LYS A 1 292 ? 16.905 -5.038 34.200 1.00 55.81 292 LYS A N 1
ATOM 2328 C CA . LYS A 1 292 ? 17.748 -3.841 34.066 1.00 55.81 292 LYS A CA 1
ATOM 2329 C C . LYS A 1 292 ? 18.514 -3.829 32.744 1.00 55.81 292 LYS A C 1
ATOM 2331 O O . LYS A 1 292 ? 18.507 -2.792 32.104 1.00 55.81 292 LYS A O 1
ATOM 2336 N N . ILE A 1 293 ? 19.075 -4.959 32.301 1.00 56.78 293 ILE A N 1
ATOM 2337 C CA . ILE A 1 293 ? 19.757 -5.107 31.001 1.00 56.78 293 ILE A CA 1
ATOM 2338 C C . ILE A 1 293 ? 18.767 -4.928 29.841 1.00 56.78 293 ILE A C 1
ATOM 2340 O O . ILE A 1 293 ? 19.015 -4.169 28.911 1.00 56.78 293 ILE A O 1
ATOM 2344 N N . ARG A 1 294 ? 17.589 -5.565 29.892 1.00 56.16 294 ARG A N 1
ATOM 2345 C CA . ARG A 1 294 ? 16.553 -5.399 28.855 1.00 56.16 294 ARG A CA 1
ATOM 2346 C C . ARG A 1 294 ? 16.048 -3.955 28.762 1.00 56.16 294 ARG A C 1
ATOM 2348 O O . ARG A 1 294 ? 15.741 -3.493 27.663 1.00 56.16 294 ARG A O 1
ATOM 2355 N N . PHE A 1 295 ? 15.957 -3.251 29.891 1.00 54.72 295 PHE A N 1
ATOM 2356 C CA . PHE A 1 295 ? 15.502 -1.863 29.946 1.00 54.72 295 PHE A CA 1
ATOM 2357 C C . PHE A 1 295 ? 16.614 -0.859 29.626 1.00 54.72 295 PHE A C 1
ATOM 2359 O O . PHE A 1 295 ? 16.352 0.106 28.917 1.00 54.72 295 PHE A O 1
ATOM 2366 N N . SER A 1 296 ? 17.854 -1.099 30.062 1.00 53.97 296 SER A N 1
ATOM 2367 C CA . SER A 1 296 ? 19.015 -0.316 29.634 1.00 53.97 296 SER A CA 1
ATOM 2368 C C . SER A 1 296 ? 19.178 -0.432 28.129 1.00 53.97 296 SER A C 1
ATOM 2370 O O . SER A 1 296 ? 19.283 0.587 27.472 1.00 53.97 296 SER A O 1
ATOM 2372 N N . ASN A 1 297 ? 19.044 -1.630 27.554 1.00 54.09 297 ASN A N 1
ATOM 2373 C CA . ASN A 1 297 ? 19.082 -1.822 26.104 1.00 54.09 297 ASN A CA 1
ATOM 2374 C C . ASN A 1 297 ? 17.916 -1.113 25.395 1.00 54.09 297 ASN A C 1
ATOM 2376 O O . ASN A 1 297 ? 18.090 -0.617 24.291 1.00 54.09 297 ASN A O 1
ATOM 2380 N N . LEU A 1 298 ? 16.731 -1.021 26.015 1.00 52.09 298 LEU A N 1
ATOM 2381 C CA . LEU A 1 298 ? 15.608 -0.239 25.482 1.00 52.09 298 LEU A CA 1
ATOM 2382 C C . LEU A 1 298 ? 15.879 1.273 25.522 1.00 52.09 298 LEU A C 1
ATOM 2384 O O . LEU A 1 298 ? 15.600 1.958 24.546 1.00 52.09 298 LEU A O 1
ATOM 2388 N N . TYR A 1 299 ? 16.407 1.788 26.631 1.00 54.06 299 TYR A N 1
ATOM 2389 C CA . TYR A 1 299 ? 16.777 3.195 26.784 1.00 54.06 299 TYR A CA 1
ATOM 2390 C C . TYR A 1 299 ? 17.914 3.575 25.829 1.00 54.06 299 TYR A C 1
ATOM 2392 O O . TYR A 1 299 ? 17.800 4.550 25.095 1.00 54.06 299 TYR A O 1
ATOM 2400 N N . THR A 1 300 ? 18.962 2.755 25.762 1.00 53.72 300 THR A N 1
ATOM 2401 C CA . THR A 1 300 ? 20.069 2.905 24.817 1.00 53.72 300 THR A CA 1
ATOM 2402 C C . THR A 1 300 ? 19.563 2.837 23.375 1.00 53.72 300 THR A C 1
ATOM 2404 O O . THR A 1 300 ? 19.928 3.693 22.586 1.00 53.72 300 THR A O 1
ATOM 2407 N N . ALA A 1 301 ? 18.635 1.942 23.025 1.00 50.84 301 ALA A N 1
ATOM 2408 C CA . ALA A 1 301 ? 18.025 1.916 21.687 1.00 50.84 301 ALA A CA 1
ATOM 2409 C C . ALA A 1 301 ? 17.123 3.129 21.365 1.00 50.84 301 ALA A C 1
ATOM 2411 O O . ALA A 1 301 ? 16.878 3.410 20.196 1.00 50.84 301 ALA A O 1
ATOM 2412 N N . LEU A 1 302 ? 16.590 3.827 22.374 1.00 46.03 302 LEU A N 1
ATOM 2413 C CA . LEU A 1 302 ? 15.757 5.026 22.197 1.00 46.03 302 LEU A CA 1
ATOM 2414 C C . LEU A 1 302 ? 16.573 6.326 22.150 1.00 46.03 302 LEU A C 1
ATOM 2416 O O . LEU A 1 302 ? 16.103 7.310 21.585 1.00 46.03 302 LEU A O 1
ATOM 2420 N N . VAL A 1 303 ? 17.748 6.349 22.785 1.00 53.88 303 VAL A N 1
ATOM 2421 C CA . VAL A 1 303 ? 18.558 7.564 22.995 1.00 53.88 303 VAL A CA 1
ATOM 2422 C C . VAL A 1 303 ? 19.865 7.541 22.202 1.00 53.88 303 VAL A C 1
ATOM 2424 O O . VAL A 1 303 ? 20.350 8.597 21.809 1.00 53.88 303 VAL A O 1
ATOM 2427 N N . SER A 1 304 ? 20.434 6.362 21.944 1.00 47.19 304 SER A N 1
ATOM 2428 C CA . SER A 1 304 ? 21.621 6.205 21.102 1.00 47.19 304 SER A CA 1
ATOM 2429 C C . SER A 1 304 ? 21.226 5.714 19.715 1.00 47.19 304 SER A C 1
ATOM 2431 O O . SER A 1 304 ? 20.436 4.778 19.576 1.00 47.19 304 SER A O 1
ATOM 2433 N N . ASP A 1 305 ? 21.794 6.339 18.687 1.00 45.56 305 ASP A N 1
ATOM 2434 C CA . ASP A 1 305 ? 21.708 5.844 17.321 1.00 45.56 305 ASP A CA 1
ATOM 2435 C C . ASP A 1 305 ? 22.625 4.616 17.229 1.00 45.56 305 ASP A C 1
ATOM 2437 O O . ASP A 1 305 ? 23.831 4.743 17.018 1.00 45.56 305 ASP A O 1
ATOM 2441 N N . GLN A 1 306 ? 22.099 3.422 17.527 1.00 49.94 306 GLN A N 1
ATOM 2442 C CA . GLN A 1 306 ? 22.886 2.193 17.424 1.00 49.94 306 GLN A CA 1
ATOM 2443 C C . GLN A 1 306 ? 23.187 1.906 15.949 1.00 49.94 306 GLN A C 1
ATOM 2445 O O . GLN A 1 306 ? 22.448 1.210 15.253 1.00 49.94 306 GLN A O 1
ATOM 2450 N N . GLN A 1 307 ? 24.301 2.449 15.469 1.00 44.31 307 GLN A N 1
ATOM 2451 C CA . GLN A 1 307 ? 25.056 1.846 14.385 1.00 44.31 307 GLN A CA 1
ATOM 2452 C C . GLN A 1 307 ? 25.818 0.635 14.944 1.00 44.31 307 GLN A C 1
ATOM 2454 O O . GLN A 1 307 ? 26.555 0.754 15.921 1.00 44.31 307 GLN A O 1
ATOM 2459 N N . ASN A 1 308 ? 25.667 -0.512 14.277 1.00 48.84 308 ASN A N 1
ATOM 2460 C CA . ASN A 1 308 ? 26.560 -1.677 14.349 1.00 48.84 308 ASN A CA 1
ATOM 2461 C C . ASN A 1 308 ? 26.501 -2.576 15.602 1.00 48.84 308 ASN A C 1
ATOM 2463 O O . ASN A 1 308 ? 27.542 -3.037 16.065 1.00 48.84 308 ASN A O 1
ATOM 2467 N N . GLN A 1 309 ? 25.316 -2.915 16.119 1.00 50.97 309 GLN A N 1
ATOM 2468 C CA . GLN A 1 309 ? 25.165 -4.188 16.842 1.00 50.97 309 GLN A CA 1
ATOM 2469 C C . GLN A 1 309 ? 24.302 -5.131 16.013 1.00 50.97 309 GLN A C 1
ATOM 2471 O O . GLN A 1 309 ? 23.189 -4.769 15.637 1.00 50.97 309 GLN A O 1
ATOM 2476 N N . ASP A 1 310 ? 24.834 -6.317 15.708 1.00 49.22 310 ASP A N 1
ATOM 2477 C CA . ASP A 1 310 ? 24.063 -7.365 15.048 1.00 49.22 310 ASP A CA 1
ATOM 2478 C C . ASP A 1 310 ? 22.791 -7.666 15.862 1.00 49.22 310 ASP A C 1
ATOM 2480 O O . ASP A 1 310 ? 22.840 -7.670 17.099 1.00 49.22 310 ASP A O 1
ATOM 2484 N N . PRO A 1 311 ? 21.646 -7.926 15.205 1.00 55.44 311 PRO A N 1
ATOM 2485 C CA . PRO A 1 311 ? 20.450 -8.405 15.880 1.00 55.44 311 PRO A CA 1
ATOM 2486 C C . PRO A 1 311 ? 20.784 -9.584 16.793 1.00 55.44 311 PRO A C 1
ATOM 2488 O O . PRO A 1 311 ? 21.564 -10.449 16.409 1.00 55.44 311 PRO A O 1
ATOM 2491 N N . ASN A 1 312 ? 20.130 -9.680 17.955 1.00 54.97 312 ASN A N 1
ATOM 2492 C CA . ASN A 1 312 ? 20.295 -10.817 18.879 1.00 54.97 312 ASN A CA 1
ATOM 2493 C C . ASN A 1 312 ? 20.035 -12.193 18.228 1.00 54.97 312 ASN A C 1
ATOM 2495 O O . ASN A 1 312 ? 20.415 -13.214 18.792 1.00 54.97 312 ASN A O 1
ATOM 2499 N N . ASP A 1 313 ? 19.359 -12.210 17.077 1.00 54.19 313 ASP A N 1
ATOM 2500 C CA . ASP A 1 313 ? 19.048 -13.406 16.294 1.00 54.19 313 ASP A CA 1
ATOM 2501 C C . ASP A 1 313 ? 20.214 -13.829 15.362 1.00 54.19 313 ASP A C 1
ATOM 2503 O O . ASP A 1 313 ? 20.147 -14.887 14.740 1.00 54.19 313 ASP A O 1
ATOM 2507 N N . LEU A 1 314 ? 21.283 -13.024 15.263 1.00 60.84 314 LEU A N 1
ATOM 2508 C CA . LEU A 1 314 ? 22.493 -13.289 14.478 1.00 60.84 314 LEU A CA 1
ATOM 2509 C C . LEU A 1 314 ? 23.690 -13.627 15.366 1.00 60.84 314 LEU A C 1
ATOM 2511 O O . LEU A 1 314 ? 23.867 -13.109 16.465 1.00 60.84 314 LEU A O 1
ATOM 2515 N N . VAL A 1 315 ? 24.560 -14.485 14.847 1.00 57.53 315 VAL A N 1
ATOM 2516 C CA . VAL A 1 315 ? 25.756 -15.005 15.519 1.00 57.53 315 VAL A CA 1
ATOM 2517 C C . VAL A 1 315 ? 26.954 -14.074 15.278 1.00 57.53 315 VAL A C 1
ATOM 2519 O O . VAL A 1 315 ? 28.035 -14.537 14.936 1.00 57.53 315 VAL A O 1
ATOM 2522 N N . GLY A 1 316 ? 26.765 -12.756 15.410 1.00 56.31 316 GLY A N 1
ATOM 2523 C CA . GLY A 1 316 ? 27.802 -11.742 15.158 1.00 56.31 316 GLY A CA 1
ATOM 2524 C C . GLY A 1 316 ? 28.317 -11.681 13.704 1.00 56.31 316 GLY A C 1
ATOM 2525 O O . GLY A 1 316 ? 28.309 -12.660 12.961 1.00 56.31 316 GLY A O 1
ATOM 2526 N N . ASN A 1 317 ? 28.775 -10.508 13.267 1.00 60.19 317 ASN A N 1
ATOM 2527 C CA . ASN A 1 317 ? 29.276 -10.219 11.918 1.00 60.19 317 ASN A CA 1
ATOM 2528 C C . ASN A 1 317 ? 28.297 -10.573 10.778 1.00 60.19 317 ASN A C 1
ATOM 2530 O O . ASN A 1 317 ? 28.727 -10.917 9.673 1.00 60.19 317 ASN A O 1
ATOM 2534 N N . GLY A 1 318 ? 26.986 -10.514 11.031 1.00 61.56 318 GLY A N 1
ATOM 2535 C CA . GLY A 1 318 ? 25.968 -10.850 10.040 1.00 61.56 318 GLY A CA 1
ATOM 2536 C C . GLY A 1 318 ? 25.945 -12.323 9.607 1.00 61.56 318 GLY A C 1
ATOM 2537 O O . GLY A 1 318 ? 25.717 -12.580 8.429 1.00 61.56 318 GLY A O 1
ATOM 2538 N N . TYR A 1 319 ? 26.175 -13.288 10.504 1.00 67.00 319 TYR A N 1
ATOM 2539 C CA . TYR A 1 319 ? 25.999 -14.728 10.234 1.00 67.00 319 TYR A CA 1
ATOM 2540 C C . TYR A 1 319 ? 24.793 -15.313 10.986 1.00 67.00 319 TYR A C 1
ATOM 2542 O O . TYR A 1 319 ? 24.455 -14.859 12.076 1.00 67.00 319 TYR A O 1
ATOM 2550 N N . GLU A 1 320 ? 24.145 -16.336 10.427 1.00 69.81 320 GLU A N 1
ATOM 2551 C CA . GLU A 1 320 ? 23.017 -17.056 11.034 1.00 69.81 320 GLU A CA 1
ATOM 2552 C C . GLU A 1 320 ? 23.156 -18.577 10.894 1.00 69.81 320 GLU A C 1
ATOM 2554 O O . GLU A 1 320 ? 23.761 -19.084 9.948 1.00 69.81 320 GLU A O 1
ATOM 2559 N N . TRP A 1 321 ? 22.578 -19.322 11.838 1.00 69.94 321 TRP A N 1
ATOM 2560 C CA . TRP A 1 321 ? 22.470 -20.777 11.736 1.00 69.94 321 TRP A CA 1
ATOM 2561 C C . TRP A 1 321 ? 21.264 -21.150 10.871 1.00 69.94 321 TRP A C 1
ATOM 2563 O O . TRP A 1 321 ? 20.124 -21.039 11.321 1.00 69.94 321 TRP A O 1
ATOM 2573 N N . LYS A 1 322 ? 21.498 -21.656 9.657 1.00 67.69 322 LYS A N 1
ATOM 2574 C CA . LYS A 1 322 ? 20.444 -22.255 8.829 1.00 67.69 322 LYS A CA 1
ATOM 2575 C C . LYS A 1 322 ? 20.364 -23.751 9.061 1.00 67.69 322 LYS A C 1
ATOM 2577 O O . LYS A 1 322 ? 21.377 -24.446 9.129 1.00 67.69 322 LYS A O 1
ATOM 2582 N N . THR A 1 323 ? 19.137 -24.237 9.198 1.00 71.56 323 THR A N 1
ATOM 2583 C CA . THR A 1 323 ? 18.854 -25.653 9.411 1.00 71.56 323 THR A CA 1
ATOM 2584 C C . THR A 1 323 ? 18.380 -26.271 8.100 1.00 71.56 323 THR A C 1
ATOM 2586 O O . THR A 1 323 ? 17.344 -25.876 7.573 1.00 71.56 323 THR A O 1
ATOM 2589 N N . TYR A 1 324 ? 19.131 -27.237 7.586 1.00 68.56 324 TYR A N 1
ATOM 2590 C CA . TYR A 1 324 ? 18.808 -28.009 6.395 1.00 68.56 324 TYR A CA 1
ATOM 2591 C C . TYR A 1 324 ? 18.272 -29.369 6.820 1.00 68.56 324 TYR A C 1
ATOM 2593 O O . TYR A 1 324 ? 18.933 -30.103 7.552 1.00 68.56 324 TYR A O 1
ATOM 2601 N N . THR A 1 325 ? 17.069 -29.695 6.363 1.00 63.97 325 THR A N 1
ATOM 2602 C CA . THR A 1 325 ? 16.460 -31.003 6.603 1.00 63.97 325 THR A CA 1
ATOM 2603 C C . THR A 1 325 ? 16.529 -31.796 5.309 1.00 63.97 325 THR A C 1
ATOM 2605 O O . THR A 1 325 ? 15.919 -31.402 4.318 1.00 63.97 325 THR A O 1
ATOM 2608 N N . GLN A 1 326 ? 17.294 -32.883 5.303 1.00 58.91 326 GLN A N 1
ATOM 2609 C CA . GLN A 1 326 ? 17.337 -33.830 4.193 1.00 58.91 326 GLN A CA 1
ATOM 2610 C C . GLN A 1 326 ? 16.646 -35.111 4.640 1.00 58.91 326 GLN A C 1
ATOM 2612 O O . GLN A 1 326 ? 16.899 -35.600 5.736 1.00 58.91 326 GLN A O 1
ATOM 2617 N N . THR A 1 327 ? 15.741 -35.626 3.812 1.00 58.22 327 THR A N 1
ATOM 2618 C CA . THR A 1 327 ? 15.139 -36.944 4.039 1.00 58.22 327 THR A CA 1
ATOM 2619 C C . THR A 1 327 ? 15.861 -37.928 3.134 1.00 58.22 327 THR A C 1
ATOM 2621 O O . THR A 1 327 ? 15.894 -37.716 1.920 1.00 58.22 327 THR A O 1
ATOM 2624 N N . SER A 1 328 ? 16.496 -38.944 3.717 1.00 60.19 328 SER A N 1
ATOM 2625 C CA . SER A 1 328 ? 17.134 -40.006 2.939 1.00 60.19 328 SER A CA 1
ATOM 2626 C C . SER A 1 328 ? 16.071 -40.809 2.169 1.00 60.19 328 SER A C 1
ATOM 2628 O O . SER A 1 328 ? 14.891 -40.778 2.538 1.00 60.19 328 SER A O 1
ATOM 2630 N N . PRO A 1 329 ? 16.453 -41.555 1.116 1.00 55.81 329 PRO A N 1
ATOM 2631 C CA . PRO A 1 329 ? 15.545 -42.468 0.416 1.00 55.81 329 PRO A CA 1
ATOM 2632 C C . PRO A 1 329 ? 14.843 -43.477 1.342 1.00 55.81 329 PRO A C 1
ATOM 2634 O O . PRO A 1 329 ? 13.751 -43.940 1.023 1.00 55.81 329 PRO A O 1
ATOM 2637 N N . ASP A 1 330 ? 15.431 -43.751 2.510 1.00 63.88 330 ASP A N 1
ATOM 2638 C CA . ASP A 1 330 ? 14.934 -44.691 3.519 1.00 63.88 330 ASP A CA 1
ATOM 2639 C C . ASP A 1 330 ? 13.972 -44.037 4.535 1.00 63.88 330 ASP A C 1
ATOM 2641 O O . ASP A 1 330 ? 13.502 -44.686 5.468 1.00 63.88 330 ASP A O 1
ATOM 2645 N N . GLY A 1 331 ? 13.662 -42.746 4.369 1.00 56.56 331 GLY A N 1
ATOM 2646 C CA . GLY A 1 331 ? 12.746 -42.000 5.237 1.00 56.56 331 GLY A CA 1
ATOM 2647 C C . GLY A 1 331 ? 13.384 -41.420 6.504 1.00 56.56 331 GLY A C 1
ATOM 2648 O O . GLY A 1 331 ? 12.669 -40.845 7.327 1.00 56.56 331 GLY A O 1
ATOM 2649 N N . GLU A 1 332 ? 14.708 -41.515 6.673 1.00 52.19 332 GLU A N 1
ATOM 2650 C CA . GLU A 1 332 ? 15.397 -40.878 7.798 1.00 52.19 332 GLU A CA 1
ATOM 2651 C C . GLU A 1 332 ? 15.552 -39.373 7.573 1.00 52.19 332 GLU A C 1
ATOM 2653 O O . GLU A 1 332 ? 16.098 -38.915 6.568 1.00 52.19 332 GLU A O 1
ATOM 2658 N N . VAL A 1 333 ? 15.081 -38.587 8.542 1.00 62.62 333 VAL A N 1
ATOM 2659 C CA . VAL A 1 333 ? 15.136 -37.124 8.512 1.00 62.62 333 VAL A CA 1
ATOM 2660 C C . VAL A 1 333 ? 16.413 -36.652 9.204 1.00 62.62 333 VAL A C 1
ATOM 2662 O O . VAL A 1 333 ? 16.487 -36.596 10.432 1.00 62.62 333 VAL A O 1
ATOM 2665 N N . VAL A 1 334 ? 17.422 -36.270 8.422 1.00 66.94 334 VAL A N 1
ATOM 2666 C CA . VAL A 1 334 ? 18.680 -35.718 8.934 1.00 66.94 334 VAL A CA 1
ATOM 2667 C C . VAL A 1 334 ? 18.606 -34.196 8.932 1.00 66.94 334 VAL A C 1
ATOM 2669 O O . VAL A 1 334 ? 18.454 -33.549 7.895 1.00 66.94 334 VAL A O 1
ATOM 2672 N N . THR A 1 335 ? 18.737 -33.614 10.123 1.00 72.69 335 THR A N 1
ATOM 2673 C CA . THR A 1 335 ? 18.733 -32.164 10.330 1.00 72.69 335 THR A CA 1
ATOM 2674 C C . THR A 1 335 ? 20.163 -31.672 10.543 1.00 72.69 335 THR A C 1
ATOM 2676 O O . THR A 1 335 ? 20.760 -31.938 11.583 1.00 72.69 335 THR A O 1
ATOM 2679 N N . THR A 1 336 ? 20.727 -30.939 9.583 1.00 73.44 336 THR A N 1
ATOM 2680 C CA . THR A 1 336 ? 22.062 -30.328 9.702 1.00 73.44 336 THR A CA 1
ATOM 2681 C C . THR A 1 336 ? 21.954 -28.821 9.910 1.00 73.44 336 THR A C 1
ATOM 2683 O O . THR A 1 336 ? 21.154 -28.148 9.265 1.00 73.44 336 THR A O 1
ATOM 2686 N N . ARG A 1 337 ? 22.752 -28.263 10.828 1.00 74.69 337 ARG A N 1
ATOM 2687 C CA . ARG A 1 337 ? 22.861 -26.811 11.031 1.00 74.69 337 ARG A CA 1
ATOM 2688 C C . ARG A 1 337 ? 24.154 -26.305 10.410 1.00 74.69 337 ARG A C 1
ATOM 2690 O O . ARG A 1 337 ? 25.225 -26.799 10.748 1.00 74.69 337 ARG A O 1
ATOM 2697 N N . LYS A 1 338 ? 24.059 -25.303 9.542 1.00 81.25 338 LYS A N 1
ATOM 2698 C CA . LYS A 1 338 ? 25.207 -24.661 8.902 1.00 81.25 338 LYS A CA 1
ATOM 2699 C C . LYS A 1 338 ? 25.185 -23.164 9.183 1.00 81.25 338 LYS A C 1
ATOM 2701 O O . LYS A 1 338 ? 24.141 -22.525 9.072 1.00 81.25 338 LYS A O 1
ATOM 2706 N N . LEU A 1 339 ? 26.335 -22.627 9.575 1.00 78.31 339 LEU A N 1
ATOM 2707 C CA . LEU A 1 339 ? 26.522 -21.196 9.775 1.00 78.31 339 LEU A CA 1
ATOM 2708 C C . LEU A 1 339 ? 26.747 -20.536 8.412 1.00 78.31 339 LEU A C 1
ATOM 2710 O O . LEU A 1 339 ? 27.679 -20.899 7.695 1.00 78.31 339 LEU A O 1
ATOM 2714 N N . GLU A 1 340 ? 25.897 -19.587 8.040 1.00 79.06 340 GLU A N 1
ATOM 2715 C CA . GLU A 1 340 ? 25.953 -18.905 6.745 1.00 79.06 340 GLU A CA 1
ATOM 2716 C C . GLU A 1 340 ? 25.796 -17.395 6.916 1.00 79.06 340 GLU A C 1
ATOM 2718 O O . GLU A 1 340 ? 25.214 -16.930 7.894 1.00 79.06 340 GLU A O 1
ATOM 2723 N N . LYS A 1 341 ? 26.333 -16.612 5.972 1.00 74.19 341 LYS A N 1
ATOM 2724 C CA . LYS A 1 341 ? 26.173 -15.157 5.997 1.00 74.19 341 LYS A CA 1
ATOM 2725 C C . LYS A 1 341 ? 24.699 -14.817 5.779 1.00 74.19 341 LYS A C 1
ATOM 2727 O O . LYS A 1 341 ? 24.087 -15.259 4.808 1.00 74.19 341 LYS A O 1
ATOM 2732 N N . SER A 1 342 ? 24.152 -14.035 6.695 1.00 68.06 342 SER A N 1
ATOM 2733 C CA . SER A 1 342 ? 22.783 -13.551 6.669 1.00 68.06 342 SER A CA 1
ATOM 2734 C C . SER A 1 342 ? 22.517 -12.751 5.394 1.00 68.06 342 SER A C 1
ATOM 2736 O O . SER A 1 342 ? 23.302 -11.889 4.992 1.00 68.06 342 SER A O 1
ATOM 2738 N N . THR A 1 343 ? 21.358 -13.008 4.798 1.00 74.56 343 THR A N 1
ATOM 2739 C CA . THR A 1 343 ? 20.803 -12.237 3.680 1.00 74.56 343 THR A CA 1
ATOM 2740 C C . THR A 1 343 ? 19.772 -11.204 4.154 1.00 74.56 343 THR A C 1
ATOM 2742 O O . THR A 1 343 ? 18.944 -10.754 3.364 1.00 74.56 343 THR A O 1
ATOM 2745 N N . TRP A 1 344 ? 19.764 -10.859 5.448 1.00 71.88 344 TRP A N 1
ATOM 2746 C CA . TRP A 1 344 ? 18.813 -9.906 6.019 1.00 71.88 344 TRP A CA 1
ATOM 2747 C C . TRP A 1 344 ? 19.028 -8.485 5.486 1.00 71.88 344 TRP A C 1
ATOM 2749 O O . TRP A 1 344 ? 20.141 -8.060 5.178 1.00 71.88 344 TRP A O 1
ATOM 2759 N N . SER A 1 345 ? 17.933 -7.732 5.404 1.00 77.88 345 SER A N 1
ATOM 2760 C CA . SER A 1 345 ? 17.929 -6.340 4.957 1.00 77.88 345 SER A CA 1
ATOM 2761 C C . SER A 1 345 ? 18.689 -5.412 5.922 1.00 77.88 345 SER A C 1
ATOM 2763 O O . SER A 1 345 ? 18.810 -5.712 7.116 1.00 77.88 345 SER A O 1
ATOM 2765 N N . PRO A 1 346 ? 19.107 -4.212 5.473 1.00 76.62 346 PRO A N 1
ATOM 2766 C CA . PRO A 1 346 ? 19.689 -3.202 6.359 1.00 76.62 346 PRO A CA 1
ATOM 2767 C C . PRO A 1 346 ? 18.792 -2.836 7.551 1.00 76.62 346 PRO A C 1
ATOM 2769 O O . PRO A 1 346 ? 19.290 -2.608 8.651 1.00 76.62 346 PRO A O 1
ATOM 2772 N N . ASN A 1 347 ? 17.467 -2.812 7.365 1.00 77.75 347 ASN A N 1
ATOM 2773 C CA . ASN A 1 347 ? 16.521 -2.520 8.444 1.00 77.75 347 ASN A CA 1
ATOM 2774 C C . ASN A 1 347 ? 16.424 -3.669 9.454 1.00 77.75 347 ASN A C 1
ATOM 2776 O O . ASN A 1 347 ? 16.345 -3.407 10.653 1.00 77.75 347 ASN A O 1
ATOM 2780 N N . ALA A 1 348 ? 16.458 -4.925 9.004 1.00 76.31 348 ALA A N 1
ATOM 2781 C CA . ALA A 1 348 ? 16.498 -6.080 9.896 1.00 76.31 348 ALA A CA 1
ATOM 2782 C C . ALA A 1 348 ? 17.809 -6.132 10.690 1.00 76.31 348 ALA A C 1
ATOM 2784 O O . ALA A 1 348 ? 17.768 -6.405 11.887 1.00 76.31 348 ALA A O 1
ATOM 2785 N N . LEU A 1 349 ? 18.941 -5.792 10.063 1.00 71.31 349 LEU A N 1
ATOM 2786 C CA . LEU A 1 349 ? 20.237 -5.673 10.736 1.00 71.31 349 LEU A CA 1
ATOM 2787 C C . LEU A 1 349 ? 20.257 -4.529 11.763 1.00 71.31 349 LEU A C 1
ATOM 2789 O O . LEU A 1 349 ? 20.775 -4.705 12.858 1.00 71.31 349 LEU A O 1
ATOM 2793 N N . ARG A 1 350 ? 19.655 -3.373 11.450 1.00 70.81 350 ARG A N 1
ATOM 2794 C CA . ARG A 1 350 ? 19.652 -2.194 12.337 1.00 70.81 350 ARG A CA 1
ATOM 2795 C C . ARG A 1 350 ? 18.634 -2.273 13.477 1.00 70.81 350 ARG A C 1
ATOM 2797 O O . ARG A 1 350 ? 18.918 -1.829 14.583 1.00 70.81 350 ARG A O 1
ATOM 2804 N N . TYR A 1 351 ? 17.430 -2.777 13.210 1.00 70.12 351 TYR A N 1
ATOM 2805 C CA . TYR A 1 351 ? 16.292 -2.701 14.139 1.00 70.12 351 TYR A CA 1
ATOM 2806 C C . TYR A 1 351 ? 15.811 -4.072 14.650 1.00 70.12 351 TYR A C 1
ATOM 2808 O O . TYR A 1 351 ? 14.869 -4.140 15.446 1.00 70.12 351 TYR A O 1
ATOM 2816 N N . GLY A 1 352 ? 16.445 -5.163 14.209 1.00 70.81 352 GLY A N 1
ATOM 2817 C CA . GLY A 1 352 ? 16.049 -6.544 14.482 1.00 70.81 352 GLY A CA 1
ATOM 2818 C C . GLY A 1 352 ? 14.991 -7.075 13.508 1.00 70.81 352 GLY A C 1
ATOM 2819 O O . GLY A 1 352 ? 14.224 -6.310 12.919 1.00 70.81 352 GLY A O 1
ATOM 2820 N N . ILE A 1 353 ? 14.904 -8.406 13.375 1.00 72.44 353 ILE A N 1
ATOM 2821 C CA . ILE A 1 353 ? 14.100 -9.096 12.345 1.00 72.44 353 ILE A CA 1
ATOM 2822 C C . ILE A 1 353 ? 12.635 -8.639 12.353 1.00 72.44 353 ILE A C 1
ATOM 2824 O O . ILE A 1 353 ? 12.078 -8.294 11.315 1.00 72.44 353 ILE A O 1
ATOM 2828 N N . SER A 1 354 ? 12.005 -8.572 13.530 1.00 76.81 354 SER A N 1
ATOM 2829 C CA . SER A 1 354 ? 10.589 -8.193 13.645 1.00 76.81 354 SER A CA 1
ATOM 2830 C C . SER A 1 354 ? 10.303 -6.767 13.158 1.00 76.81 354 SER A C 1
ATOM 2832 O O . SER A 1 354 ? 9.253 -6.529 12.565 1.00 76.81 354 SER A O 1
ATOM 2834 N N . MET A 1 355 ? 11.204 -5.811 13.402 1.00 81.06 355 MET A N 1
ATOM 2835 C CA . MET A 1 355 ? 11.036 -4.439 12.912 1.00 81.06 355 MET A CA 1
ATOM 2836 C C . MET A 1 355 ? 11.461 -4.312 11.445 1.00 81.06 355 MET A C 1
ATOM 2838 O O . MET A 1 355 ? 10.790 -3.609 10.694 1.00 81.06 355 MET A O 1
ATOM 2842 N N . GLY A 1 356 ? 12.499 -5.042 11.023 1.00 81.81 356 GLY A N 1
ATOM 2843 C CA . GLY A 1 356 ? 12.898 -5.161 9.620 1.00 81.81 356 GLY A CA 1
ATOM 2844 C C . GLY A 1 356 ? 11.742 -5.629 8.743 1.00 81.81 356 GLY A C 1
ATOM 2845 O O . GLY A 1 356 ? 11.317 -4.900 7.858 1.00 81.81 356 GLY A O 1
ATOM 2846 N N . ILE A 1 357 ? 11.108 -6.759 9.078 1.00 83.62 357 ILE A N 1
ATOM 2847 C CA . ILE A 1 357 ? 9.939 -7.279 8.348 1.00 83.62 357 ILE A CA 1
ATOM 2848 C C . ILE A 1 357 ? 8.825 -6.223 8.236 1.00 83.62 357 ILE A C 1
ATOM 2850 O O . ILE A 1 357 ? 8.259 -6.045 7.156 1.00 83.62 357 ILE A O 1
ATOM 2854 N N . ARG A 1 358 ? 8.526 -5.474 9.308 1.00 88.88 358 ARG A N 1
ATOM 2855 C CA . ARG A 1 358 ? 7.521 -4.394 9.268 1.00 88.88 358 ARG A CA 1
ATOM 2856 C C . ARG A 1 358 ? 7.895 -3.288 8.285 1.00 88.88 358 ARG A C 1
ATOM 2858 O O . ARG A 1 358 ? 7.057 -2.909 7.470 1.00 88.88 358 ARG A O 1
ATOM 2865 N N . LEU A 1 359 ? 9.125 -2.784 8.370 1.00 87.00 359 LEU A N 1
ATOM 2866 C CA . LEU A 1 359 ? 9.610 -1.661 7.566 1.00 87.00 359 LEU A CA 1
ATOM 2867 C C . LEU A 1 359 ? 9.867 -2.034 6.103 1.00 87.00 359 LEU A C 1
ATOM 2869 O O . LEU A 1 359 ? 9.655 -1.199 5.231 1.00 87.00 359 LEU A O 1
ATOM 2873 N N . ASP A 1 360 ? 10.291 -3.268 5.843 1.00 84.00 360 ASP A N 1
ATOM 2874 C CA . ASP A 1 360 ? 10.680 -3.731 4.510 1.00 84.00 360 ASP A CA 1
ATOM 2875 C C . ASP A 1 360 ? 9.518 -4.350 3.738 1.00 84.00 360 ASP A C 1
ATOM 2877 O O . ASP A 1 360 ? 9.483 -4.269 2.512 1.00 84.00 360 ASP A O 1
ATOM 2881 N N . THR A 1 361 ? 8.562 -4.976 4.437 1.00 86.19 361 THR A N 1
ATOM 2882 C CA . THR A 1 361 ? 7.498 -5.758 3.790 1.00 86.19 361 THR A CA 1
ATOM 2883 C C . THR A 1 361 ? 6.096 -5.346 4.232 1.00 86.19 361 THR A C 1
ATOM 2885 O O . THR A 1 361 ? 5.330 -4.857 3.404 1.00 86.19 361 THR A O 1
ATOM 2888 N N . LEU A 1 362 ? 5.739 -5.475 5.514 1.00 91.62 362 LEU A N 1
ATOM 2889 C CA . LEU A 1 362 ? 4.333 -5.399 5.937 1.00 91.62 362 LEU A CA 1
ATOM 2890 C C . LEU A 1 362 ? 3.733 -3.996 5.796 1.00 91.62 362 LEU A C 1
ATOM 2892 O O . LEU A 1 362 ? 2.657 -3.831 5.223 1.00 91.62 362 LEU A O 1
ATOM 2896 N N . TRP A 1 363 ? 4.411 -2.969 6.311 1.00 92.50 363 TRP A N 1
ATOM 2897 C CA . TRP A 1 363 ? 3.905 -1.598 6.252 1.00 92.50 363 TRP A CA 1
ATOM 2898 C C . TRP A 1 363 ? 3.952 -1.030 4.829 1.00 92.50 363 TRP A C 1
ATOM 2900 O O . TRP A 1 363 ? 2.945 -0.450 4.416 1.00 92.50 363 TRP A O 1
ATOM 2910 N N . PRO A 1 364 ? 5.027 -1.236 4.035 1.00 89.44 364 PRO A N 1
ATOM 2911 C CA . PRO A 1 364 ? 5.011 -0.886 2.617 1.00 89.44 364 PRO A CA 1
ATOM 2912 C C . PRO A 1 364 ? 3.873 -1.557 1.840 1.00 89.44 364 PRO A C 1
ATOM 2914 O O . PRO A 1 364 ? 3.195 -0.882 1.067 1.00 89.44 364 PRO A O 1
ATOM 2917 N N . GLN A 1 365 ? 3.602 -2.848 2.065 1.00 88.69 365 GLN A N 1
ATOM 2918 C CA . GLN A 1 365 ? 2.499 -3.537 1.385 1.00 88.69 365 GLN A CA 1
ATOM 2919 C C . GLN A 1 365 ? 1.124 -3.023 1.831 1.00 88.69 365 GLN A C 1
ATOM 2921 O O . GLN A 1 365 ? 0.246 -2.832 0.991 1.00 88.69 365 GLN A O 1
ATOM 2926 N N . ALA A 1 366 ? 0.935 -2.704 3.113 1.00 92.62 366 ALA A N 1
ATOM 2927 C CA . ALA A 1 366 ? -0.300 -2.077 3.582 1.00 92.62 366 ALA A CA 1
ATOM 2928 C C . ALA A 1 366 ? -0.525 -0.685 2.965 1.00 92.62 366 ALA A C 1
ATOM 2930 O O . ALA A 1 366 ? -1.641 -0.354 2.556 1.00 92.62 366 ALA A O 1
ATOM 2931 N N . LEU A 1 367 ? 0.541 0.111 2.825 1.00 89.06 367 LEU A N 1
ATOM 2932 C CA . LEU A 1 367 ? 0.502 1.400 2.131 1.00 89.06 367 LEU A CA 1
ATOM 2933 C C . LEU A 1 367 ? 0.245 1.235 0.627 1.00 89.06 367 LEU A C 1
ATOM 2935 O O . LEU A 1 367 ? -0.486 2.041 0.049 1.00 89.06 367 LEU A O 1
ATOM 2939 N N . LYS A 1 368 ? 0.775 0.181 -0.005 1.00 86.06 368 LYS A N 1
ATOM 2940 C CA . LYS A 1 368 ? 0.449 -0.191 -1.390 1.00 86.06 368 LYS A CA 1
ATOM 2941 C C . LYS A 1 368 ? -1.030 -0.559 -1.522 1.00 86.06 368 LYS A C 1
ATOM 2943 O O . LYS A 1 368 ? -1.693 -0.032 -2.406 1.00 86.06 368 LYS A O 1
ATOM 2948 N N . GLY A 1 369 ? -1.577 -1.360 -0.604 1.00 89.12 369 GLY A N 1
ATOM 2949 C CA . GLY A 1 369 ? -3.007 -1.688 -0.554 1.00 89.12 369 GLY A CA 1
ATOM 2950 C C . GLY A 1 369 ? -3.896 -0.446 -0.437 1.00 89.12 369 GLY A C 1
ATOM 2951 O O . GLY A 1 369 ? -4.865 -0.306 -1.184 1.00 89.12 369 GLY A O 1
ATOM 2952 N N . LEU A 1 370 ? -3.506 0.516 0.410 1.00 90.25 370 LEU A N 1
ATOM 2953 C CA . LEU A 1 370 ? -4.178 1.814 0.499 1.00 90.25 370 LEU A CA 1
ATOM 2954 C C . LEU A 1 370 ? -4.031 2.614 -0.804 1.00 90.25 370 LEU A C 1
ATOM 2956 O O . LEU A 1 370 ? -4.985 3.243 -1.236 1.00 90.25 370 LEU A O 1
ATOM 2960 N N . SER A 1 371 ? -2.865 2.591 -1.448 1.00 84.25 371 SER A N 1
ATOM 2961 C CA . SER A 1 371 ? -2.606 3.350 -2.682 1.00 84.25 371 SER A CA 1
ATOM 2962 C C . SER A 1 371 ? -3.334 2.779 -3.902 1.00 84.25 371 SER A C 1
ATOM 2964 O O . SER A 1 371 ? -3.713 3.544 -4.787 1.00 84.25 371 SER A O 1
ATOM 2966 N N . ASN A 1 372 ? -3.602 1.465 -3.925 1.00 83.38 372 ASN A N 1
ATOM 2967 C CA . ASN A 1 372 ? -4.434 0.827 -4.950 1.00 83.38 372 ASN A CA 1
ATOM 2968 C C . ASN A 1 372 ? -5.832 1.468 -4.987 1.00 83.38 372 ASN A C 1
ATOM 2970 O O . ASN A 1 372 ? -6.366 1.744 -6.061 1.00 83.38 372 ASN A O 1
ATOM 2974 N N . ASN A 1 373 ? -6.416 1.735 -3.813 1.00 88.38 373 ASN A N 1
ATOM 2975 C CA . ASN A 1 373 ? -7.679 2.454 -3.683 1.00 88.38 373 ASN A CA 1
ATOM 2976 C C . ASN A 1 373 ? -7.782 3.142 -2.304 1.00 88.38 373 ASN A C 1
ATOM 2978 O O . ASN A 1 373 ? -8.227 2.518 -1.342 1.00 88.38 373 ASN A O 1
ATOM 2982 N N . PRO A 1 374 ? -7.441 4.439 -2.177 1.00 88.44 374 PRO A N 1
ATOM 2983 C CA . PRO A 1 374 ? -7.497 5.129 -0.889 1.00 88.44 374 PRO A CA 1
ATOM 2984 C C . PRO A 1 374 ? -8.859 5.145 -0.182 1.00 88.44 374 PRO A C 1
ATOM 2986 O O . PRO A 1 374 ? -8.900 5.275 1.042 1.00 88.44 374 PRO A O 1
ATOM 2989 N N . LEU A 1 375 ? -9.984 5.015 -0.897 1.00 90.19 375 LEU A N 1
ATOM 2990 C CA . LEU A 1 375 ? -11.313 5.016 -0.273 1.00 90.19 375 LEU A CA 1
ATOM 2991 C C . LEU A 1 375 ? -11.721 3.659 0.297 1.00 90.19 375 LEU A C 1
ATOM 2993 O O . LEU A 1 375 ? -12.252 3.624 1.409 1.00 90.19 375 LEU A O 1
ATOM 2997 N N . PHE A 1 376 ? -11.487 2.579 -0.451 1.00 92.75 376 PHE A N 1
ATOM 2998 C CA . PHE A 1 376 ? -11.983 1.233 -0.138 1.00 92.75 376 PHE A CA 1
ATOM 2999 C C . PHE A 1 376 ? -10.885 0.194 0.110 1.00 92.75 376 PHE A C 1
ATOM 3001 O O . PHE A 1 376 ? -11.203 -0.921 0.513 1.00 92.75 376 PHE A O 1
ATOM 3008 N N . GLY A 1 377 ? -9.614 0.537 -0.079 1.00 93.06 377 GLY A N 1
ATOM 3009 C CA . GLY A 1 377 ? -8.489 -0.383 0.061 1.00 93.06 377 GLY A CA 1
ATOM 3010 C C . GLY A 1 377 ? -8.455 -1.458 -1.024 1.00 93.06 377 GLY A C 1
ATOM 3011 O O . GLY A 1 377 ? -9.203 -1.421 -2.002 1.00 93.06 377 GLY A O 1
ATOM 3012 N N . SER A 1 378 ? -7.579 -2.437 -0.837 1.00 92.94 378 SER A N 1
ATOM 3013 C CA . SER A 1 378 ? -7.362 -3.557 -1.755 1.00 92.94 378 SER A CA 1
ATOM 3014 C C . SER A 1 378 ? -8.236 -4.784 -1.474 1.00 92.94 378 SER A C 1
ATOM 3016 O O . SER A 1 378 ? -8.114 -5.784 -2.180 1.00 92.94 378 SER A O 1
ATOM 3018 N N . GLY A 1 379 ? -9.115 -4.741 -0.472 1.00 94.81 379 GLY A N 1
ATOM 3019 C CA . GLY A 1 379 ? -9.896 -5.890 -0.015 1.00 94.81 379 GLY A CA 1
ATOM 3020 C C . GLY A 1 379 ? -9.215 -6.652 1.124 1.00 94.81 379 GLY A C 1
ATOM 3021 O O . GLY A 1 379 ? -7.996 -6.615 1.295 1.00 94.81 379 GLY A O 1
ATOM 3022 N N . TYR A 1 380 ? -10.003 -7.371 1.922 1.00 94.75 380 TYR A N 1
ATOM 3023 C CA . TYR A 1 380 ? -9.496 -8.150 3.057 1.00 94.75 380 TYR A CA 1
ATOM 3024 C C . TYR A 1 380 ? -8.527 -9.269 2.647 1.00 94.75 380 TYR A C 1
ATOM 3026 O O . TYR A 1 380 ? -8.770 -9.972 1.666 1.00 94.75 380 TYR A O 1
ATOM 3034 N N . GLY A 1 381 ? -7.476 -9.499 3.442 1.00 91.44 381 GLY A N 1
ATOM 3035 C CA . GLY A 1 381 ? -6.548 -10.623 3.258 1.00 91.44 381 GLY A CA 1
ATOM 3036 C C . GLY A 1 381 ? -5.636 -10.505 2.027 1.00 91.44 381 GLY A C 1
ATOM 3037 O O . GLY A 1 381 ? -5.259 -11.523 1.434 1.00 91.44 381 GLY A O 1
ATOM 3038 N N . THR A 1 382 ? -5.348 -9.270 1.597 1.00 92.06 382 THR A N 1
ATOM 3039 C CA . THR A 1 382 ? -4.558 -8.960 0.388 1.00 92.06 382 THR A CA 1
ATOM 3040 C C . THR A 1 382 ? -3.205 -8.301 0.672 1.00 92.06 382 THR A C 1
ATOM 3042 O O . THR A 1 382 ? -2.428 -8.116 -0.258 1.00 92.06 382 THR A O 1
ATOM 3045 N N . LEU A 1 383 ? -2.899 -7.965 1.930 1.00 91.38 383 LEU A N 1
ATOM 3046 C CA . LEU A 1 383 ? -1.776 -7.082 2.277 1.00 91.38 383 LEU A CA 1
ATOM 3047 C C . LEU A 1 383 ? -0.432 -7.780 2.486 1.00 91.38 383 LEU A C 1
ATOM 3049 O O . LEU A 1 383 ? 0.550 -7.088 2.711 1.00 91.38 383 LEU A O 1
ATOM 3053 N N . SER A 1 384 ? -0.385 -9.112 2.477 1.00 84.38 384 SER A N 1
ATOM 3054 C CA . SER A 1 384 ? 0.863 -9.875 2.658 1.00 84.38 384 SER A CA 1
ATOM 3055 C C . SER A 1 384 ? 1.377 -10.513 1.360 1.00 84.38 384 SER A C 1
ATOM 3057 O O . SER A 1 384 ? 2.276 -11.350 1.408 1.00 84.38 384 SER A O 1
ATOM 3059 N N . LYS A 1 385 ? 0.782 -10.171 0.210 1.00 82.06 385 LYS A N 1
ATOM 3060 C CA . LYS A 1 385 ? 1.113 -10.745 -1.100 1.00 82.06 385 LYS A CA 1
ATOM 3061 C C . LYS A 1 385 ? 2.106 -9.867 -1.868 1.00 82.06 385 LYS A C 1
ATOM 3063 O O . LYS A 1 385 ? 1.943 -8.647 -1.922 1.00 82.06 385 LYS A O 1
ATOM 3068 N N . LEU A 1 386 ? 3.074 -10.489 -2.542 1.00 77.88 386 LEU A N 1
ATOM 3069 C CA . LEU A 1 386 ? 3.947 -9.808 -3.507 1.00 77.88 386 LEU A CA 1
ATOM 3070 C C . LEU A 1 386 ? 3.234 -9.598 -4.850 1.00 77.88 386 LEU A C 1
ATOM 3072 O O . LEU A 1 386 ? 3.311 -8.515 -5.436 1.00 77.88 386 LEU A O 1
ATOM 3076 N N . GLU A 1 387 ? 2.472 -10.607 -5.271 1.00 79.81 387 GLU A N 1
ATOM 3077 C CA . GLU A 1 387 ? 1.681 -10.629 -6.502 1.00 79.81 387 GLU A CA 1
ATOM 3078 C C . GLU A 1 387 ? 0.220 -10.966 -6.197 1.00 79.81 387 GLU A C 1
ATOM 3080 O O . GLU A 1 387 ? -0.084 -11.686 -5.246 1.00 79.81 387 GLU A O 1
ATOM 3085 N N . ASN A 1 388 ? -0.716 -10.473 -7.010 1.00 82.94 388 ASN A N 1
ATOM 3086 C CA . ASN A 1 388 ? -2.144 -10.655 -6.734 1.00 82.94 388 ASN A CA 1
ATOM 3087 C C . ASN A 1 388 ? -2.568 -12.139 -6.738 1.00 82.94 388 ASN A C 1
ATOM 3089 O O . ASN A 1 388 ? -3.400 -12.533 -5.909 1.00 82.94 388 ASN A O 1
ATOM 3093 N N . THR A 1 389 ? -1.955 -12.943 -7.614 1.00 83.00 389 THR A N 1
ATOM 3094 C CA . THR A 1 389 ? -2.141 -14.397 -7.787 1.00 83.00 389 THR A CA 1
ATOM 3095 C C . THR A 1 389 ? -1.522 -15.226 -6.661 1.00 83.00 389 THR A C 1
ATOM 3097 O O . THR A 1 389 ? -1.899 -16.376 -6.465 1.00 83.00 389 THR A O 1
ATOM 3100 N N . GLN A 1 390 ? -0.608 -14.661 -5.868 1.00 86.06 390 GLN A N 1
ATOM 3101 C CA . GLN A 1 390 ? 0.053 -15.395 -4.796 1.00 86.06 390 GLN A CA 1
ATOM 3102 C C . GLN A 1 390 ? -0.932 -15.724 -3.664 1.00 86.06 390 GLN A C 1
ATOM 3104 O O . GLN A 1 390 ? -1.527 -14.835 -3.036 1.00 86.06 390 GLN A O 1
ATOM 3109 N N . PHE A 1 391 ? -1.080 -17.010 -3.343 1.00 86.62 391 PHE A N 1
ATOM 3110 C CA . PHE A 1 391 ? -1.776 -17.440 -2.134 1.00 86.62 391 PHE A CA 1
ATOM 3111 C C . PHE A 1 391 ? -0.807 -17.451 -0.950 1.00 86.62 391 PHE A C 1
ATOM 3113 O O . PHE A 1 391 ? 0.193 -18.162 -0.954 1.00 86.62 391 PHE A O 1
ATOM 3120 N N . VAL A 1 392 ? -1.104 -16.653 0.077 1.00 85.88 392 VAL A N 1
ATOM 3121 C CA . VAL A 1 392 ? -0.262 -16.544 1.277 1.00 85.88 392 VAL A CA 1
ATOM 3122 C C . VAL A 1 392 ? -0.979 -17.183 2.457 1.00 85.88 392 VAL A C 1
ATOM 3124 O O . VAL A 1 392 ? -2.109 -16.797 2.784 1.00 85.88 392 VAL A O 1
ATOM 3127 N N . GLU A 1 393 ? -0.296 -18.131 3.099 1.00 82.50 393 GLU A N 1
ATOM 3128 C CA . GLU A 1 393 ? -0.829 -18.968 4.179 1.00 82.50 393 GLU A CA 1
ATOM 3129 C C . GLU A 1 393 ? -1.224 -18.172 5.429 1.00 82.50 393 GLU A C 1
ATOM 3131 O O . GLU A 1 393 ? -2.185 -18.533 6.106 1.00 82.50 393 GLU A O 1
ATOM 3136 N N . ALA A 1 394 ? -0.509 -17.084 5.731 1.00 80.38 394 ALA A N 1
ATOM 3137 C CA . ALA A 1 394 ? -0.736 -16.214 6.881 1.00 80.38 394 ALA A CA 1
ATOM 3138 C C . ALA A 1 394 ? -0.796 -14.742 6.457 1.00 80.38 394 ALA A C 1
ATOM 3140 O O . ALA A 1 394 ? -0.201 -14.343 5.462 1.00 80.38 394 ALA A O 1
ATOM 3141 N N . ASP A 1 395 ? -1.547 -13.930 7.198 1.00 82.38 395 ASP A N 1
ATOM 3142 C CA . ASP A 1 395 ? -1.782 -12.533 6.836 1.00 82.38 395 ASP A CA 1
ATOM 3143 C C . ASP A 1 395 ? -1.787 -11.655 8.093 1.00 82.38 395 ASP A C 1
ATOM 3145 O O . ASP A 1 395 ? -2.737 -11.678 8.886 1.00 82.38 395 ASP A O 1
ATOM 3149 N N . SER A 1 396 ? -0.695 -10.914 8.285 1.00 87.00 396 SER A N 1
ATOM 3150 C CA . SER A 1 396 ? -0.497 -9.956 9.377 1.00 87.00 396 SER A CA 1
ATOM 3151 C C . SER A 1 396 ? 0.099 -8.675 8.819 1.00 87.00 396 SER A C 1
ATOM 3153 O O . SER A 1 396 ? 0.904 -8.712 7.891 1.00 87.00 396 SER A O 1
ATOM 3155 N N . THR A 1 397 ? -0.268 -7.540 9.402 1.00 91.62 397 THR A N 1
ATOM 3156 C CA . THR A 1 397 ? 0.372 -6.249 9.111 1.00 91.62 397 THR A CA 1
ATOM 3157 C C . THR A 1 397 ? 1.201 -5.755 10.295 1.00 91.62 397 THR A C 1
ATOM 3159 O O . THR A 1 397 ? 2.024 -4.851 10.140 1.00 91.62 397 THR A O 1
ATOM 3162 N N . ASP A 1 398 ? 0.998 -6.340 11.482 1.00 90.25 398 ASP A N 1
ATOM 3163 C CA . ASP A 1 398 ? 1.557 -5.867 12.750 1.00 90.25 398 ASP A CA 1
ATOM 3164 C C . ASP A 1 398 ? 1.357 -4.349 12.934 1.00 90.25 398 ASP A C 1
ATOM 3166 O O . ASP A 1 398 ? 2.245 -3.619 13.377 1.00 90.25 398 ASP A O 1
ATOM 3170 N N . ASN A 1 399 ? 0.189 -3.859 12.516 1.00 95.06 399 ASN A N 1
ATOM 3171 C CA . ASN A 1 399 ? -0.273 -2.484 12.659 1.00 95.06 399 ASN A CA 1
ATOM 3172 C C . ASN A 1 399 ? -1.732 -2.450 12.205 1.00 95.06 399 ASN A C 1
ATOM 3174 O O . ASN A 1 399 ? -2.039 -2.401 11.011 1.00 95.06 399 ASN A O 1
ATOM 3178 N N . ASN A 1 400 ? -2.651 -2.439 13.166 1.00 95.19 400 ASN A N 1
ATOM 3179 C CA . ASN A 1 400 ? -4.068 -2.575 12.860 1.00 95.19 400 ASN A CA 1
ATOM 3180 C C . ASN A 1 400 ? -4.625 -1.352 12.100 1.00 95.19 400 ASN A C 1
ATOM 3182 O O . ASN A 1 400 ? -5.624 -1.473 11.385 1.00 95.19 400 ASN A O 1
ATOM 3186 N N . TYR A 1 401 ? -3.994 -0.178 12.237 1.00 97.31 401 TYR A N 1
ATOM 3187 C CA . TYR A 1 401 ? -4.380 1.027 11.498 1.00 97.31 401 TYR A CA 1
ATOM 3188 C C . TYR A 1 401 ? -4.027 0.892 10.020 1.00 97.31 401 TYR A C 1
ATOM 3190 O O . TYR A 1 401 ? -4.903 1.067 9.172 1.00 97.31 401 TYR A O 1
ATOM 3198 N N . LEU A 1 402 ? -2.776 0.526 9.721 1.00 96.38 402 LEU A N 1
ATOM 3199 C CA . LEU A 1 402 ? -2.326 0.270 8.353 1.00 96.38 402 LEU A CA 1
ATOM 3200 C C . LEU A 1 402 ? -3.079 -0.903 7.736 1.00 96.38 402 LEU A C 1
ATOM 3202 O O . LEU A 1 402 ? -3.471 -0.811 6.580 1.00 96.38 402 LEU A O 1
ATOM 3206 N N . ARG A 1 403 ? -3.378 -1.946 8.517 1.00 95.88 403 ARG A N 1
ATOM 3207 C CA . ARG A 1 403 ? -4.222 -3.055 8.073 1.00 95.88 403 ARG A CA 1
ATOM 3208 C C . ARG A 1 403 ? -5.600 -2.576 7.627 1.00 95.88 403 ARG A C 1
ATOM 3210 O O . ARG A 1 403 ? -6.025 -2.861 6.517 1.00 95.88 403 ARG A O 1
ATOM 3217 N N . THR A 1 404 ? -6.288 -1.808 8.474 1.00 96.44 404 THR A N 1
ATOM 3218 C CA . THR A 1 404 ? -7.643 -1.322 8.165 1.00 96.44 404 THR A CA 1
ATOM 3219 C C . THR A 1 404 ? -7.630 -0.379 6.958 1.00 96.44 404 THR A C 1
ATOM 3221 O O . THR A 1 404 ? -8.503 -0.482 6.097 1.00 96.44 404 THR A O 1
ATOM 3224 N N . LEU A 1 405 ? -6.630 0.507 6.867 1.00 96.44 405 LEU A N 1
ATOM 3225 C CA . LEU A 1 405 ? -6.432 1.401 5.722 1.00 96.44 405 LEU A CA 1
ATOM 3226 C C . LEU A 1 405 ? -6.127 0.632 4.433 1.00 96.44 405 LEU A C 1
ATOM 3228 O O . LEU A 1 405 ? -6.712 0.931 3.400 1.00 96.44 405 LEU A O 1
ATOM 3232 N N . GLY A 1 406 ? -5.243 -0.359 4.488 1.00 94.88 406 GLY A N 1
ATOM 3233 C CA . GLY A 1 406 ? -4.871 -1.160 3.330 1.00 94.88 406 GLY A CA 1
ATOM 3234 C C . GLY A 1 406 ? -6.016 -2.047 2.850 1.00 94.88 406 GLY A C 1
ATOM 3235 O O . GLY A 1 406 ? -6.318 -2.052 1.665 1.00 94.88 406 GLY A O 1
ATOM 3236 N N . GLU A 1 407 ? -6.688 -2.762 3.758 1.00 95.81 407 GLU A N 1
ATOM 3237 C CA . GLU A 1 407 ? -7.754 -3.708 3.404 1.00 95.81 407 GLU A CA 1
ATOM 3238 C C . GLU A 1 407 ? -9.050 -2.990 3.024 1.00 95.81 407 GLU A C 1
ATOM 3240 O O . GLU A 1 407 ? -9.673 -3.372 2.045 1.00 95.81 407 GLU A O 1
ATOM 3245 N N . THR A 1 408 ? -9.461 -1.958 3.772 1.00 96.69 408 THR A N 1
ATOM 3246 C CA . THR A 1 408 ? -10.802 -1.341 3.648 1.00 96.69 408 THR A CA 1
ATOM 3247 C C . THR A 1 408 ? -10.800 0.162 3.358 1.00 96.69 408 THR A C 1
ATOM 3249 O O . THR A 1 408 ? -11.866 0.785 3.295 1.00 96.69 408 THR A O 1
ATOM 3252 N N . GLY A 1 409 ? -9.622 0.761 3.172 1.00 95.31 409 GLY A N 1
ATOM 3253 C CA . GLY A 1 409 ? -9.467 2.169 2.817 1.00 95.31 409 GLY A CA 1
ATOM 3254 C C . GLY A 1 409 ? -9.892 3.142 3.914 1.00 95.31 409 GLY A C 1
ATOM 3255 O O . GLY A 1 409 ? -10.180 2.781 5.062 1.00 95.31 409 GLY A O 1
ATOM 3256 N N . LEU A 1 410 ? -9.953 4.421 3.548 1.00 95.19 410 LEU A N 1
ATOM 3257 C CA . LEU A 1 410 ? -10.345 5.503 4.444 1.00 95.19 410 LEU A CA 1
ATOM 3258 C C . LEU A 1 410 ? -11.777 5.332 4.975 1.00 95.19 410 LEU A C 1
ATOM 3260 O O . LEU A 1 410 ? -12.041 5.664 6.130 1.00 95.19 410 LEU A O 1
ATOM 3264 N N . LEU A 1 411 ? -12.706 4.799 4.173 1.00 95.44 411 LEU A N 1
ATOM 3265 C CA . LEU A 1 411 ? -14.085 4.588 4.619 1.00 95.44 411 LEU A CA 1
ATOM 3266 C C . LEU A 1 411 ? -14.170 3.500 5.691 1.00 95.44 411 LEU A C 1
ATOM 3268 O O . LEU A 1 411 ? -14.872 3.682 6.692 1.00 95.44 411 LEU A O 1
ATOM 3272 N N . GLY A 1 412 ? -13.434 2.399 5.527 1.00 96.56 412 GLY A N 1
ATOM 3273 C CA . GLY A 1 412 ? -13.381 1.337 6.526 1.00 96.56 412 GLY A CA 1
ATOM 3274 C C . GLY A 1 412 ? -12.704 1.815 7.805 1.00 96.56 412 GLY A C 1
ATOM 3275 O O . GLY A 1 412 ? -13.221 1.600 8.901 1.00 96.56 412 GLY A O 1
ATOM 3276 N N . PHE A 1 413 ? -11.625 2.589 7.670 1.00 97.69 413 PHE A N 1
ATOM 3277 C CA . PHE A 1 413 ? -10.944 3.224 8.794 1.00 97.69 413 PHE A CA 1
ATOM 3278 C C . PHE A 1 413 ? -11.859 4.167 9.586 1.00 97.69 413 PHE A C 1
ATOM 3280 O O . PHE A 1 413 ? -11.987 4.030 10.805 1.00 97.69 413 PHE A O 1
ATOM 3287 N N . ILE A 1 414 ? -12.532 5.103 8.904 1.00 97.06 414 ILE A N 1
ATOM 3288 C CA . ILE A 1 414 ? -13.438 6.074 9.532 1.00 97.06 414 ILE A CA 1
ATOM 3289 C C . ILE A 1 414 ? -14.609 5.363 10.205 1.00 97.06 414 ILE A C 1
ATOM 3291 O O . ILE A 1 414 ? -14.994 5.746 11.306 1.00 97.06 414 ILE A O 1
ATOM 3295 N N . THR A 1 415 ? -15.190 4.341 9.580 1.00 96.56 415 THR A N 1
ATOM 3296 C CA . THR A 1 415 ? -16.345 3.640 10.160 1.00 96.56 415 THR A CA 1
ATOM 3297 C C . THR A 1 415 ? -15.949 2.757 11.347 1.00 96.56 415 THR A C 1
ATOM 3299 O O . THR A 1 415 ? -16.618 2.813 12.381 1.00 96.56 415 THR A O 1
ATOM 3302 N N . PHE A 1 416 ? -14.834 2.021 11.266 1.00 97.25 416 PHE A N 1
ATOM 3303 C CA . PHE A 1 416 ? -14.348 1.164 12.353 1.00 97.25 416 PHE A CA 1
ATOM 3304 C C . PHE A 1 416 ? -13.845 1.975 13.556 1.00 97.25 416 PHE A C 1
ATOM 3306 O O . PHE A 1 416 ? -14.403 1.893 14.655 1.00 97.25 416 PHE A O 1
ATOM 3313 N N . TYR A 1 417 ? -12.822 2.814 13.361 1.00 97.69 417 TYR A N 1
ATOM 3314 C CA . TYR A 1 417 ? -12.251 3.615 14.446 1.00 97.69 417 TYR A CA 1
ATOM 3315 C C . TYR A 1 417 ? -13.187 4.745 14.871 1.00 97.69 417 TYR A C 1
ATOM 3317 O O . TYR A 1 417 ? -13.222 5.098 16.048 1.00 97.69 417 TYR A O 1
ATOM 3325 N N . GLY A 1 418 ? -14.017 5.265 13.963 1.00 96.94 418 GLY A N 1
ATOM 3326 C CA . GLY A 1 418 ? -15.078 6.202 14.322 1.00 96.94 418 GLY A CA 1
ATOM 3327 C C . GLY A 1 418 ? -16.090 5.589 15.283 1.00 96.94 418 GLY A C 1
ATOM 3328 O O . GLY A 1 418 ? -16.541 6.289 16.187 1.00 96.94 418 GLY A O 1
ATOM 3329 N N . PHE A 1 419 ? -16.395 4.289 15.177 1.00 96.75 419 PHE A N 1
ATOM 3330 C CA . PHE A 1 419 ? -17.234 3.618 16.169 1.00 96.75 419 PHE A CA 1
ATOM 3331 C C . PHE A 1 419 ? -16.534 3.492 17.529 1.00 96.75 419 PHE A C 1
ATOM 3333 O O . PHE A 1 419 ? -17.151 3.802 18.550 1.00 96.75 419 PHE A O 1
ATOM 3340 N N . VAL A 1 420 ? -15.247 3.128 17.559 1.00 97.88 420 VAL A N 1
ATOM 3341 C CA . VAL A 1 420 ? -14.454 3.091 18.804 1.00 97.88 420 VAL A CA 1
ATOM 3342 C C . VAL A 1 420 ? -14.436 4.469 19.481 1.00 97.88 420 VAL A C 1
ATOM 3344 O O . VAL A 1 420 ? -14.791 4.599 20.654 1.00 97.88 420 VAL A O 1
ATOM 3347 N N . LEU A 1 421 ? -14.109 5.523 18.729 1.00 98.06 421 LEU A N 1
ATOM 3348 C CA . LEU A 1 421 ? -14.063 6.898 19.233 1.00 98.06 421 LEU A CA 1
ATOM 3349 C C . LEU A 1 421 ? -15.445 7.412 19.649 1.00 98.06 421 LEU A C 1
ATOM 3351 O O . LEU A 1 421 ? -15.568 8.111 20.657 1.00 98.06 421 LEU A O 1
ATOM 3355 N N . LEU A 1 422 ? -16.502 7.053 18.916 1.00 96.88 422 LEU A N 1
ATOM 3356 C CA . LEU A 1 422 ? -17.876 7.376 19.286 1.00 96.88 422 LEU A CA 1
ATOM 3357 C C . LEU A 1 422 ? -18.256 6.703 20.606 1.00 96.88 422 LEU A C 1
ATOM 3359 O O . LEU A 1 422 ? -18.773 7.380 21.490 1.00 96.88 422 LEU A O 1
ATOM 3363 N N . ALA A 1 423 ? -17.973 5.410 20.774 1.00 97.25 423 ALA A N 1
ATOM 3364 C CA . ALA A 1 423 ? -18.245 4.688 22.013 1.00 97.25 423 ALA A CA 1
ATOM 3365 C C . ALA A 1 423 ? -17.541 5.351 23.209 1.00 97.25 423 ALA A C 1
ATOM 3367 O O . ALA A 1 423 ? -18.179 5.646 24.223 1.00 97.25 423 ALA A O 1
ATOM 3368 N N . MET A 1 424 ? -16.259 5.697 23.059 1.00 98.12 424 MET A N 1
ATOM 3369 C CA . MET A 1 424 ? -15.504 6.434 24.074 1.00 98.12 424 MET A CA 1
ATOM 3370 C C . MET A 1 424 ? -16.108 7.812 24.365 1.00 98.12 424 MET A C 1
ATOM 3372 O O . MET A 1 424 ? -16.301 8.163 25.529 1.00 98.12 424 MET A O 1
ATOM 3376 N N . ARG A 1 425 ? -16.468 8.588 23.334 1.00 97.50 425 ARG A N 1
ATOM 3377 C CA . ARG A 1 425 ? -17.100 9.908 23.492 1.00 97.50 425 ARG A CA 1
ATOM 3378 C C . ARG A 1 425 ? -18.438 9.816 24.226 1.00 97.50 425 ARG A C 1
ATOM 3380 O O . ARG A 1 425 ? -18.731 10.651 25.080 1.00 97.50 425 ARG A O 1
ATOM 3387 N N . LEU A 1 426 ? -19.250 8.809 23.914 1.00 95.56 426 LEU A N 1
ATOM 3388 C CA . LEU A 1 426 ? -20.533 8.584 24.576 1.00 95.56 426 LEU A CA 1
ATOM 3389 C C . LEU A 1 426 ? -20.350 8.253 26.062 1.00 95.56 426 LEU A C 1
ATOM 3391 O O . LEU A 1 426 ? -21.074 8.797 26.895 1.00 95.56 426 LEU A O 1
ATOM 3395 N N . VAL A 1 427 ? -19.355 7.431 26.406 1.00 96.75 427 VAL A N 1
ATOM 3396 C CA . VAL A 1 427 ? -19.006 7.134 27.804 1.00 96.75 427 VAL A CA 1
ATOM 3397 C C . VAL A 1 427 ? -18.456 8.371 28.518 1.00 96.75 427 VAL A C 1
ATOM 3399 O O . VAL A 1 427 ? -18.874 8.666 29.639 1.00 96.75 427 VAL A O 1
ATOM 3402 N N . TRP A 1 428 ? -17.575 9.130 27.862 1.00 96.00 428 TRP A N 1
ATOM 3403 C CA . TRP A 1 428 ? -16.995 10.368 28.388 1.00 96.00 428 TRP A CA 1
ATOM 3404 C C . TRP A 1 428 ? -18.065 11.388 28.781 1.00 96.00 428 TRP A C 1
ATOM 3406 O O . TRP A 1 428 ? -18.048 11.919 29.889 1.00 96.00 428 TRP A O 1
ATOM 3416 N N . ASN A 1 429 ? -19.048 11.614 27.907 1.00 93.94 429 ASN A N 1
ATOM 3417 C CA . ASN A 1 429 ? -20.114 12.595 28.128 1.00 93.94 429 ASN A CA 1
ATOM 3418 C C . ASN A 1 429 ? -21.019 12.267 29.328 1.00 93.94 429 ASN A C 1
ATOM 3420 O O . ASN A 1 429 ? -21.739 13.135 29.817 1.00 93.94 429 ASN A O 1
ATOM 3424 N N . GLN A 1 430 ? -21.012 11.019 29.795 1.00 91.50 430 GLN A N 1
ATOM 3425 C CA . GLN A 1 430 ? -21.816 10.560 30.930 1.00 91.50 430 GLN A CA 1
ATOM 3426 C C . GLN A 1 430 ? -20.962 10.298 32.182 1.00 91.50 430 GLN A C 1
ATOM 3428 O O . GLN A 1 430 ? -21.488 9.887 33.218 1.00 91.50 430 GLN A O 1
ATOM 3433 N N . LEU A 1 431 ? -19.651 10.547 32.110 1.00 91.62 431 LEU A N 1
ATOM 3434 C CA . LEU A 1 431 ? -18.686 10.198 33.149 1.00 91.62 431 LEU A CA 1
ATOM 3435 C C . LEU A 1 431 ? -18.978 10.885 34.494 1.00 91.62 431 LEU A C 1
ATOM 3437 O O . LEU A 1 431 ? -18.885 10.257 35.547 1.00 91.62 431 LEU A O 1
ATOM 3441 N N . GLU A 1 432 ? -19.369 12.160 34.460 1.00 87.94 432 GLU A N 1
ATOM 3442 C CA . GLU A 1 432 ? -19.681 12.959 35.657 1.00 87.94 432 GLU A CA 1
ATOM 3443 C C . GLU A 1 432 ? -21.089 12.683 36.210 1.00 87.94 432 GLU A C 1
ATOM 3445 O O . GLU A 1 432 ? -21.362 12.927 37.386 1.00 87.94 432 GLU A O 1
ATOM 3450 N N . ARG A 1 433 ? -21.988 12.124 35.388 1.00 87.56 433 ARG A N 1
ATOM 3451 C CA . ARG A 1 433 ? -23.386 11.850 35.765 1.00 87.56 433 ARG A CA 1
ATOM 3452 C C . ARG A 1 433 ? -23.558 10.558 36.556 1.00 87.56 433 ARG A C 1
ATOM 3454 O O . ARG A 1 433 ? -24.601 10.325 37.167 1.00 87.56 433 ARG A O 1
ATOM 3461 N N . HIS A 1 434 ? -22.550 9.697 36.548 1.00 87.06 434 HIS A N 1
ATOM 3462 C CA . HIS A 1 434 ? -22.575 8.423 37.245 1.00 87.06 434 HIS A CA 1
ATOM 3463 C C . HIS A 1 434 ? -21.538 8.397 38.365 1.00 87.06 434 HIS A C 1
ATOM 3465 O O . HIS A 1 434 ? -20.444 8.927 38.232 1.00 87.06 434 HIS A O 1
ATOM 3471 N N . LYS A 1 435 ? -21.882 7.742 39.478 1.00 86.94 435 LYS A N 1
ATOM 3472 C CA . LYS A 1 435 ? -20.990 7.526 40.625 1.00 86.94 435 LYS A CA 1
ATOM 3473 C C . LYS A 1 435 ? -20.853 6.038 40.932 1.00 86.94 435 LYS A C 1
ATOM 3475 O O . LYS A 1 435 ? -21.701 5.224 40.542 1.00 86.94 435 LYS A O 1
ATOM 3480 N N . GLY A 1 436 ? -19.807 5.690 41.672 1.00 89.06 436 GLY A N 1
ATOM 3481 C CA . GLY A 1 436 ? -19.583 4.331 42.152 1.00 89.06 436 GLY A CA 1
ATOM 3482 C C . GLY A 1 436 ? -19.125 3.388 41.036 1.00 89.06 436 GLY A C 1
ATOM 3483 O O . GLY A 1 436 ? -18.321 3.750 40.184 1.00 89.06 436 GLY A O 1
ATOM 3484 N N . ILE A 1 437 ? -19.698 2.184 40.993 1.00 89.69 437 ILE A N 1
ATOM 3485 C CA . ILE A 1 437 ? -19.305 1.129 40.044 1.00 89.69 437 ILE A CA 1
ATOM 3486 C C . ILE A 1 437 ? -19.399 1.579 38.583 1.00 89.69 437 ILE A C 1
ATOM 3488 O O . ILE A 1 437 ? -18.482 1.334 37.813 1.00 89.69 437 ILE A O 1
ATOM 3492 N N . THR A 1 438 ? -20.484 2.246 38.182 1.00 92.94 438 THR A N 1
ATOM 3493 C CA . THR A 1 438 ? -20.650 2.688 36.786 1.00 92.94 438 THR A CA 1
ATOM 3494 C C . THR A 1 438 ? -19.563 3.682 36.382 1.00 92.94 438 THR A C 1
ATOM 3496 O O . THR A 1 438 ? -19.047 3.592 35.278 1.00 92.94 438 THR A O 1
ATOM 3499 N N . GLN A 1 439 ? -19.174 4.571 37.296 1.00 93.75 439 GLN A N 1
ATOM 3500 C CA . GLN A 1 439 ? -18.089 5.524 37.085 1.00 93.75 439 GLN A CA 1
ATOM 3501 C C . GLN A 1 439 ? -16.745 4.807 36.917 1.00 93.75 439 GLN A C 1
ATOM 3503 O O . GLN A 1 439 ? -16.017 5.083 35.970 1.00 93.75 439 GLN A O 1
ATOM 3508 N N . ALA A 1 440 ? -16.457 3.828 37.780 1.00 93.94 440 ALA A N 1
ATOM 3509 C CA . ALA A 1 440 ? -15.246 3.019 37.682 1.00 93.94 440 ALA A CA 1
ATOM 3510 C C . ALA A 1 440 ? -15.159 2.238 36.369 1.00 93.94 440 ALA A C 1
ATOM 3512 O O . ALA A 1 440 ? -14.105 2.211 35.735 1.00 93.94 440 ALA A O 1
ATOM 3513 N N . LEU A 1 441 ? -16.270 1.635 35.937 1.00 96.00 441 LEU A N 1
ATOM 3514 C CA . LEU A 1 441 ? -16.338 0.934 34.656 1.00 96.00 441 LEU A CA 1
ATOM 3515 C C . LEU A 1 441 ? -16.093 1.891 33.490 1.00 96.00 441 LEU A C 1
ATOM 3517 O O . LEU A 1 441 ? -15.320 1.550 32.603 1.00 96.00 441 LEU A O 1
ATOM 3521 N N . SER A 1 442 ? -16.678 3.093 33.516 1.00 97.31 442 SER A N 1
ATOM 3522 C CA . SER A 1 442 ? -16.434 4.116 32.496 1.00 97.31 442 SER A CA 1
ATOM 3523 C C . SER A 1 442 ? -14.962 4.531 32.428 1.00 97.31 442 SER A C 1
ATOM 3525 O O . SER A 1 442 ? -14.391 4.544 31.344 1.00 97.31 442 SER A O 1
ATOM 3527 N N . ILE A 1 443 ? -14.326 4.832 33.568 1.00 97.50 443 ILE A N 1
ATOM 3528 C CA . ILE A 1 443 ? -12.907 5.230 33.611 1.00 97.50 443 ILE A CA 1
ATOM 3529 C C . ILE A 1 443 ? -12.003 4.091 33.139 1.00 97.50 443 ILE A C 1
ATOM 3531 O O . ILE A 1 443 ? -11.120 4.307 32.313 1.00 97.50 443 ILE A O 1
ATOM 3535 N N . GLY A 1 444 ? -12.242 2.877 33.644 1.00 97.56 444 GLY A N 1
ATOM 3536 C CA . GLY A 1 444 ? -11.466 1.694 33.284 1.00 97.56 444 GLY A CA 1
ATOM 3537 C C . GLY A 1 444 ? -11.584 1.372 31.797 1.00 97.56 444 GLY A C 1
ATOM 3538 O O . GLY A 1 444 ? -10.576 1.130 31.147 1.00 97.56 444 GLY A O 1
ATOM 3539 N N . TYR A 1 445 ? -12.795 1.457 31.240 1.00 98.38 445 TYR A N 1
ATOM 3540 C CA . TYR A 1 445 ? -13.051 1.296 29.809 1.00 98.38 445 TYR A CA 1
ATOM 3541 C C . TYR A 1 445 ? -12.341 2.353 28.953 1.00 98.38 445 TYR A C 1
ATOM 3543 O O . TYR A 1 445 ? -11.753 2.006 27.931 1.00 98.38 445 TYR A O 1
ATOM 3551 N N . LEU A 1 446 ? -12.369 3.630 29.355 1.00 98.50 446 LEU A N 1
ATOM 3552 C CA . LEU A 1 446 ? -11.685 4.706 28.629 1.00 98.50 446 LEU A CA 1
ATOM 3553 C C . LEU A 1 446 ? -10.166 4.500 28.619 1.00 98.50 446 LEU A C 1
ATOM 3555 O O . LEU A 1 446 ? -9.550 4.611 27.561 1.00 98.50 446 LEU A O 1
ATOM 3559 N N . GLY A 1 447 ? -9.580 4.152 29.770 1.00 97.81 447 GLY A N 1
ATOM 3560 C CA . GLY A 1 447 ? -8.159 3.816 29.874 1.00 97.81 447 GLY A CA 1
ATOM 3561 C C . GLY A 1 447 ? -7.791 2.596 29.030 1.00 97.81 447 GLY A C 1
ATOM 3562 O O . GLY A 1 447 ? -6.881 2.677 28.213 1.00 97.81 447 GLY A O 1
ATOM 3563 N N . ALA A 1 448 ? -8.547 1.502 29.157 1.00 97.94 448 ALA A N 1
ATOM 3564 C CA . ALA A 1 448 ? -8.360 0.278 28.376 1.00 97.94 448 ALA A CA 1
ATOM 3565 C C . ALA A 1 448 ? -8.453 0.521 26.860 1.00 97.94 448 ALA A C 1
ATOM 3567 O O . ALA A 1 448 ? -7.624 0.021 26.105 1.00 97.94 448 ALA A O 1
ATOM 3568 N N . SER A 1 449 ? -9.428 1.318 26.411 1.00 98.56 449 SER A N 1
ATOM 3569 C CA . SER A 1 449 ? -9.606 1.646 24.990 1.00 98.56 449 SER A CA 1
ATOM 3570 C C . SER A 1 449 ? -8.436 2.473 24.456 1.00 98.56 449 SER A C 1
ATOM 3572 O O . SER A 1 449 ? -7.911 2.165 23.392 1.00 98.56 449 SER A O 1
ATOM 3574 N N . LEU A 1 450 ? -7.984 3.486 25.206 1.00 98.38 450 LEU A N 1
ATOM 3575 C CA . LEU A 1 450 ? -6.822 4.300 24.832 1.00 98.38 450 LEU A CA 1
ATOM 3576 C C . LEU A 1 450 ? -5.524 3.487 24.817 1.00 98.38 450 LEU A C 1
ATOM 3578 O O . LEU A 1 450 ? -4.739 3.627 23.884 1.00 98.38 450 LEU A O 1
ATOM 3582 N N . GLY A 1 451 ? -5.325 2.602 25.795 1.00 97.56 451 GLY A N 1
ATOM 3583 C CA . GLY A 1 451 ? -4.214 1.651 25.787 1.00 97.56 451 GLY A CA 1
ATOM 3584 C C . GLY A 1 451 ? -4.251 0.753 24.558 1.00 97.56 451 GLY A C 1
ATOM 3585 O O . GLY A 1 451 ? -3.270 0.652 23.831 1.00 97.56 451 GLY A O 1
ATOM 3586 N N . LEU A 1 452 ? -5.397 0.143 24.260 1.00 97.62 452 LEU A N 1
ATOM 3587 C CA . LEU A 1 452 ? -5.521 -0.744 23.106 1.00 97.62 452 LEU A CA 1
ATOM 3588 C C . LEU A 1 452 ? -5.263 -0.012 21.778 1.00 97.62 452 LEU A C 1
ATOM 3590 O O . LEU A 1 452 ? -4.607 -0.568 20.901 1.00 97.62 452 LEU A O 1
ATOM 3594 N N . LEU A 1 453 ? -5.706 1.245 21.652 1.00 98.19 453 LEU A N 1
ATOM 3595 C CA . LEU A 1 453 ? -5.417 2.101 20.496 1.00 98.19 453 LEU A CA 1
ATOM 3596 C C . LEU A 1 453 ? -3.917 2.407 20.347 1.00 98.19 453 LEU A C 1
ATOM 3598 O O . LEU A 1 453 ? -3.429 2.452 19.220 1.00 98.19 453 LEU A O 1
ATOM 3602 N N . VAL A 1 454 ? -3.173 2.579 21.443 1.00 96.44 454 VAL A N 1
ATOM 3603 C CA . VAL A 1 454 ? -1.705 2.713 21.390 1.00 96.44 454 VAL A CA 1
ATOM 3604 C C . VAL A 1 454 ? -1.055 1.390 20.979 1.00 96.44 454 VAL A C 1
ATOM 3606 O O . VAL A 1 454 ? -0.185 1.375 20.113 1.00 96.44 454 VAL A O 1
ATOM 3609 N N . ASN A 1 455 ? -1.515 0.266 21.534 1.00 95.19 455 ASN A N 1
ATOM 3610 C CA . ASN A 1 455 ? -0.981 -1.056 21.196 1.00 95.19 455 ASN A CA 1
ATOM 3611 C C . ASN A 1 455 ? -1.225 -1.429 19.716 1.00 95.19 455 ASN A C 1
ATOM 3613 O O . ASN A 1 455 ? -0.396 -2.086 19.089 1.00 95.19 455 ASN A O 1
ATOM 3617 N N . ALA A 1 456 ? -2.330 -0.949 19.133 1.00 96.44 456 ALA A N 1
ATOM 3618 C CA . ALA A 1 456 ? -2.702 -1.161 17.734 1.00 96.44 456 ALA A CA 1
ATOM 3619 C C . ALA A 1 456 ? -1.705 -0.583 16.705 1.00 96.44 456 ALA A C 1
ATOM 3621 O O . ALA A 1 456 ? -1.797 -0.927 15.528 1.00 96.44 456 ALA A O 1
ATOM 3622 N N . LEU A 1 457 ? -0.754 0.266 17.124 1.00 94.00 457 LEU A N 1
ATOM 3623 C CA . LEU A 1 457 ? 0.316 0.786 16.259 1.00 94.00 457 LEU A CA 1
ATOM 3624 C C . LEU A 1 457 ? 1.325 -0.291 15.827 1.00 94.00 457 LEU A C 1
ATOM 3626 O O . LEU A 1 457 ? 1.978 -0.118 14.805 1.00 94.00 457 LEU A O 1
ATOM 3630 N N . TYR A 1 458 ? 1.455 -1.378 16.594 1.00 89.50 458 TYR A N 1
ATOM 3631 C CA . TYR A 1 458 ? 2.479 -2.411 16.376 1.00 89.50 458 TYR A CA 1
ATOM 3632 C C . TYR A 1 458 ? 1.926 -3.841 16.321 1.00 89.50 458 TYR A C 1
ATOM 3634 O O . TYR A 1 458 ? 2.687 -4.783 16.110 1.00 89.50 458 TYR A O 1
ATOM 3642 N N . ILE A 1 459 ? 0.630 -4.033 16.586 1.00 89.62 459 ILE A N 1
ATOM 3643 C CA . ILE A 1 459 ? -0.001 -5.354 16.682 1.00 89.62 459 ILE A CA 1
ATOM 3644 C C . ILE A 1 459 ? -1.425 -5.276 16.114 1.00 89.62 459 ILE A C 1
ATOM 3646 O O . ILE A 1 459 ? -2.143 -4.299 16.349 1.00 89.62 459 ILE A O 1
ATOM 3650 N N . ASP A 1 460 ? -1.873 -6.333 15.434 1.00 91.50 460 ASP A N 1
ATOM 3651 C CA . ASP A 1 460 ? -3.226 -6.479 14.873 1.00 91.50 460 ASP A CA 1
ATOM 3652 C C . ASP A 1 460 ? -4.282 -6.814 15.959 1.00 91.50 460 ASP A C 1
ATOM 3654 O O . ASP A 1 460 ? -5.015 -7.805 15.899 1.00 91.50 460 ASP A O 1
ATOM 3658 N N . VAL A 1 461 ? -4.362 -5.984 17.006 1.00 94.25 461 VAL A N 1
ATOM 3659 C CA . VAL A 1 461 ? -5.140 -6.256 18.232 1.00 94.25 461 VAL A CA 1
ATOM 3660 C C . VAL A 1 461 ? -6.649 -6.409 18.013 1.00 94.25 461 VAL A C 1
ATOM 3662 O O . VAL A 1 461 ? -7.308 -7.095 18.792 1.00 94.25 461 VAL A O 1
ATOM 3665 N N . PHE A 1 462 ? -7.208 -5.798 16.964 1.00 94.62 462 PHE A N 1
ATOM 3666 C CA . PHE A 1 462 ? -8.628 -5.931 16.624 1.00 94.62 462 PHE A CA 1
ATOM 3667 C C . PHE A 1 462 ? -8.906 -7.095 15.661 1.00 94.62 462 PHE A C 1
ATOM 3669 O O . PHE A 1 462 ? -10.070 -7.424 15.443 1.00 94.62 462 PHE A O 1
ATOM 3676 N N . ALA A 1 463 ? -7.865 -7.737 15.118 1.00 89.94 463 ALA A N 1
ATOM 3677 C CA . ALA A 1 463 ? -7.963 -8.979 14.350 1.00 89.94 463 ALA A CA 1
ATOM 3678 C C . ALA A 1 463 ? -7.722 -10.236 15.219 1.00 89.94 463 ALA A C 1
ATOM 3680 O O . ALA A 1 463 ? -8.105 -11.346 14.832 1.00 89.94 463 ALA A O 1
ATOM 3681 N N . ALA A 1 464 ? -7.133 -10.075 16.409 1.00 90.44 464 ALA A N 1
ATOM 3682 C CA . ALA A 1 464 ? -6.896 -11.150 17.369 1.00 90.44 464 ALA A CA 1
ATOM 3683 C C . ALA A 1 464 ? -8.181 -11.536 18.130 1.00 90.44 464 ALA A C 1
ATOM 3685 O O . ALA A 1 464 ? -8.664 -10.780 18.972 1.00 90.44 464 ALA A O 1
ATOM 3686 N N . SER A 1 465 ? -8.712 -12.740 17.880 1.00 86.94 465 SER A N 1
ATOM 3687 C CA . SER A 1 465 ? -10.026 -13.200 18.383 1.00 86.94 465 SER A CA 1
ATOM 3688 C C . SER A 1 465 ? -10.260 -12.959 19.872 1.00 86.94 465 SER A C 1
ATOM 3690 O O . SER A 1 465 ? -11.189 -12.243 20.240 1.00 86.94 465 SER A O 1
ATOM 3692 N N . LYS A 1 466 ? -9.404 -13.495 20.748 1.00 93.25 466 LYS A N 1
ATOM 3693 C CA . LYS A 1 466 ? -9.584 -13.375 22.207 1.00 93.25 466 LYS A CA 1
ATOM 3694 C C . LYS A 1 466 ? -9.559 -11.927 22.704 1.00 93.25 466 LYS A C 1
ATOM 3696 O O . LYS A 1 466 ? -10.263 -11.591 23.651 1.00 93.25 466 LYS A O 1
ATOM 3701 N N . VAL A 1 467 ? -8.769 -11.072 22.060 1.00 95.88 467 VAL A N 1
ATOM 3702 C CA . VAL A 1 467 ? -8.631 -9.651 22.405 1.00 95.88 467 VAL A CA 1
ATOM 3703 C C . VAL A 1 467 ? -9.854 -8.877 21.912 1.00 95.88 467 VAL A C 1
ATOM 3705 O O . VAL A 1 467 ? -10.510 -8.183 22.693 1.00 95.88 467 VAL A O 1
ATOM 3708 N N . ALA A 1 468 ? -10.207 -9.055 20.638 1.00 95.81 468 ALA A N 1
ATOM 3709 C CA . ALA A 1 468 ? -11.310 -8.369 19.981 1.00 95.81 468 ALA A CA 1
ATOM 3710 C C . ALA A 1 468 ? -12.668 -8.726 20.601 1.00 95.81 468 ALA A C 1
ATOM 3712 O O . ALA A 1 468 ? -13.450 -7.824 20.905 1.00 95.81 468 ALA A O 1
ATOM 3713 N N . PHE A 1 469 ? -12.934 -10.011 20.869 1.00 96.50 469 PHE A N 1
ATOM 3714 C CA . PHE A 1 469 ? -14.159 -10.445 21.544 1.00 96.50 469 PHE A CA 1
ATOM 3715 C C . PHE A 1 469 ? -14.312 -9.769 22.910 1.00 96.50 469 PHE A C 1
ATOM 3717 O O . PHE A 1 469 ? -15.348 -9.162 23.190 1.00 96.50 469 PHE A O 1
ATOM 3724 N N . VAL A 1 470 ? -13.280 -9.823 23.758 1.00 97.12 470 VAL A N 1
ATOM 3725 C CA . VAL A 1 470 ? -13.323 -9.238 25.107 1.00 97.12 470 VAL A CA 1
ATOM 3726 C C . VAL A 1 470 ? -13.527 -7.724 25.043 1.00 97.12 470 VAL A C 1
ATOM 3728 O O . VAL A 1 470 ? -14.384 -7.196 25.756 1.00 97.12 470 VAL A O 1
ATOM 3731 N N . PHE A 1 471 ? -12.814 -7.026 24.154 1.00 98.06 471 PHE A N 1
ATOM 3732 C CA . PHE A 1 471 ? -12.991 -5.590 23.942 1.00 98.06 471 PHE A CA 1
ATOM 3733 C C . PHE A 1 471 ? -14.431 -5.237 23.539 1.00 98.06 471 PHE A C 1
ATOM 3735 O O . PHE A 1 471 ? -15.059 -4.364 24.150 1.00 98.06 471 PHE A O 1
ATOM 3742 N N . TRP A 1 472 ? -14.985 -5.929 22.540 1.00 97.69 472 TRP A N 1
ATOM 3743 C CA . TRP A 1 472 ? -16.339 -5.675 22.052 1.00 97.69 472 TRP A CA 1
ATOM 3744 C C . TRP A 1 472 ? -17.405 -6.052 23.082 1.00 97.69 472 TRP A C 1
ATOM 3746 O O . TRP A 1 472 ? -18.355 -5.292 23.278 1.00 97.69 472 TRP A O 1
ATOM 3756 N N . GLY A 1 473 ? -17.218 -7.144 23.825 1.00 97.44 473 GLY A N 1
ATOM 3757 C CA . GLY A 1 473 ? -18.077 -7.530 24.944 1.00 97.44 473 GLY A CA 1
ATOM 3758 C C . GLY A 1 473 ? -18.117 -6.476 26.056 1.00 97.44 473 GLY A C 1
ATOM 3759 O O . GLY A 1 473 ? -19.204 -6.101 26.509 1.00 97.44 473 GLY A O 1
ATOM 3760 N N . ILE A 1 474 ? -16.953 -5.939 26.450 1.00 98.31 474 ILE A N 1
ATOM 3761 C CA . ILE A 1 474 ? -16.853 -4.844 27.430 1.00 98.31 474 ILE A CA 1
ATOM 3762 C C . ILE A 1 474 ? -17.533 -3.584 26.908 1.00 98.31 474 ILE A C 1
ATOM 3764 O O . ILE A 1 474 ? -18.379 -3.009 27.598 1.00 98.31 474 ILE A O 1
ATOM 3768 N N . THR A 1 475 ? -17.235 -3.196 25.669 1.00 98.06 475 THR A N 1
ATOM 3769 C CA . THR A 1 475 ? -17.875 -2.054 25.006 1.00 98.06 475 THR A CA 1
ATOM 3770 C C . THR A 1 475 ? -19.402 -2.203 25.014 1.00 98.06 475 THR A C 1
ATOM 3772 O O . THR A 1 475 ? -20.121 -1.265 25.361 1.00 98.06 475 THR A O 1
ATOM 3775 N N . GLY A 1 476 ? -19.907 -3.408 24.730 1.00 96.25 476 GLY A N 1
ATOM 3776 C CA . GLY A 1 476 ? -21.331 -3.735 24.717 1.00 96.25 476 GLY A CA 1
ATOM 3777 C C . GLY A 1 476 ? -22.015 -3.496 26.056 1.00 96.25 476 GLY A C 1
ATOM 3778 O O . GLY A 1 476 ? -22.994 -2.746 26.132 1.00 96.25 476 GLY A O 1
ATOM 3779 N N . PHE A 1 477 ? -21.513 -4.086 27.144 1.00 96.12 477 PHE A N 1
ATOM 3780 C CA . PHE A 1 477 ? -22.164 -3.886 28.440 1.00 96.12 477 PHE A CA 1
ATOM 3781 C C . PHE A 1 477 ? -21.928 -2.485 29.024 1.00 96.12 477 PHE A C 1
ATOM 3783 O O . PHE A 1 477 ? -22.805 -1.978 29.723 1.00 96.12 477 PHE A O 1
ATOM 3790 N N . VAL A 1 478 ? -20.800 -1.822 28.738 1.00 97.12 478 VAL A N 1
ATOM 3791 C CA . VAL A 1 478 ? -20.547 -0.446 29.203 1.00 97.12 478 VAL A CA 1
ATOM 3792 C C . VAL A 1 478 ? -21.501 0.535 28.519 1.00 97.12 478 VAL A C 1
ATOM 3794 O O . VAL A 1 478 ? -22.208 1.273 29.211 1.00 97.12 478 VAL A O 1
ATOM 3797 N N . LEU A 1 479 ? -21.617 0.495 27.185 1.00 95.75 479 LEU A N 1
ATOM 3798 C CA . LEU A 1 479 ? -22.577 1.338 26.462 1.00 95.75 479 LEU A CA 1
ATOM 3799 C C . LEU A 1 479 ? -24.016 1.031 26.873 1.00 95.75 479 LEU A C 1
ATOM 3801 O O . LEU A 1 479 ? -24.831 1.946 26.970 1.00 95.75 479 LEU A O 1
ATOM 3805 N N . ARG A 1 480 ? -24.340 -0.223 27.203 1.00 94.00 480 ARG A N 1
ATOM 3806 C CA . ARG A 1 480 ? -25.668 -0.571 27.719 1.00 94.00 480 ARG A CA 1
ATOM 3807 C C . ARG A 1 480 ? -26.003 0.123 29.043 1.00 94.00 480 ARG A C 1
ATOM 3809 O O . ARG A 1 480 ? -27.167 0.453 29.266 1.00 94.00 480 ARG A O 1
ATOM 3816 N N . LEU A 1 481 ? -25.027 0.308 29.928 1.00 93.56 481 LEU A N 1
ATOM 3817 C CA . LEU A 1 481 ? -25.241 0.937 31.235 1.00 93.56 481 LEU A CA 1
ATOM 3818 C C . LEU A 1 481 ? -25.246 2.461 31.170 1.00 93.56 481 LEU A C 1
ATOM 3820 O O . LEU A 1 481 ? -25.928 3.090 31.975 1.00 93.56 481 LEU A O 1
ATOM 3824 N N . VAL A 1 482 ? -24.448 3.027 30.266 1.00 93.50 482 VAL A N 1
ATOM 3825 C CA . VAL A 1 482 ? -24.092 4.450 30.277 1.00 93.50 482 VAL A CA 1
ATOM 3826 C C . VAL A 1 482 ? -24.732 5.213 29.119 1.00 93.50 482 VAL A C 1
ATOM 3828 O O . VAL A 1 482 ? -25.149 6.352 29.293 1.00 93.50 482 VAL A O 1
ATOM 3831 N N . ALA A 1 483 ? -24.836 4.591 27.944 1.00 90.81 483 ALA A N 1
ATOM 3832 C CA . ALA A 1 483 ? -25.161 5.269 26.694 1.00 90.81 483 ALA A CA 1
ATOM 3833 C C . ALA A 1 483 ? -26.207 4.519 25.839 1.00 90.81 483 ALA A C 1
ATOM 3835 O O . ALA A 1 483 ? -26.125 4.483 24.611 1.00 90.81 483 ALA A O 1
ATOM 3836 N N . LYS A 1 484 ? -27.185 3.858 26.466 1.00 88.81 484 LYS A N 1
ATOM 3837 C CA . LYS A 1 484 ? -28.145 2.991 25.757 1.00 88.81 484 LYS A CA 1
ATOM 3838 C C . LYS A 1 484 ? -28.945 3.732 24.674 1.00 88.81 484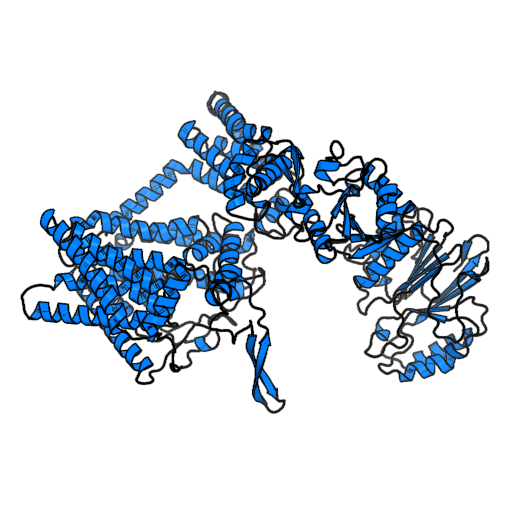 LYS A C 1
ATOM 3840 O O . LYS A 1 484 ? -29.192 3.152 23.621 1.00 88.81 484 LYS A O 1
ATOM 3845 N N . GLU A 1 485 ? -29.398 4.950 24.957 1.00 84.12 485 GLU A N 1
ATOM 3846 C CA . GLU A 1 485 ? -30.352 5.694 24.113 1.00 84.12 485 GLU A CA 1
ATOM 3847 C C . GLU A 1 485 ? -29.639 6.571 23.073 1.00 84.12 485 GLU A C 1
ATOM 3849 O O . GLU A 1 485 ? -30.133 6.757 21.965 1.00 84.12 485 GLU A O 1
ATOM 3854 N N . GLN A 1 486 ? -28.410 6.988 23.378 1.00 87.62 486 GLN A N 1
ATOM 3855 C CA . GLN A 1 486 ? -27.600 7.893 22.567 1.00 87.62 486 GLN A CA 1
ATOM 3856 C C . GLN A 1 486 ? -27.102 7.265 21.258 1.00 87.62 486 GLN A C 1
ATOM 3858 O O . GLN A 1 486 ? -26.741 7.991 20.336 1.00 87.62 486 GLN A O 1
ATOM 3863 N N . GLY A 1 487 ? -27.075 5.932 21.147 1.00 87.69 487 GLY A N 1
ATOM 3864 C CA . GLY A 1 487 ? -26.645 5.262 19.917 1.00 87.69 487 GLY A CA 1
ATOM 3865 C C . GLY A 1 487 ? -27.575 5.545 18.732 1.00 87.69 487 GLY A C 1
ATOM 3866 O O . GLY A 1 487 ? -27.105 5.767 17.616 1.00 87.69 487 GLY A O 1
ATOM 3867 N N . SER A 1 488 ? -28.888 5.626 18.974 1.00 89.31 488 SER A N 1
ATOM 3868 C CA . SER A 1 488 ? -29.871 5.994 17.947 1.00 89.31 488 SER A CA 1
ATOM 3869 C C . SER A 1 488 ? -29.752 7.452 17.528 1.00 89.31 488 SER A C 1
ATOM 3871 O O . SER A 1 488 ? -29.843 7.751 16.339 1.00 89.31 488 SER A O 1
ATOM 3873 N N . ASP A 1 489 ? -29.493 8.348 18.477 1.00 91.50 489 ASP A N 1
ATOM 3874 C CA . ASP A 1 489 ? -29.268 9.763 18.181 1.00 91.50 489 ASP A CA 1
ATOM 3875 C C . ASP A 1 489 ? -27.981 9.962 17.378 1.00 91.50 489 ASP A C 1
ATOM 3877 O O . ASP A 1 489 ? -27.968 10.721 16.411 1.00 91.50 489 ASP A O 1
ATOM 3881 N N . ALA A 1 490 ? -26.919 9.224 17.716 1.00 92.06 490 ALA A N 1
ATOM 3882 C CA . ALA A 1 490 ? -25.667 9.240 16.971 1.00 92.06 490 ALA A CA 1
ATOM 3883 C C . ALA A 1 490 ? -25.854 8.741 15.530 1.00 92.06 490 ALA A C 1
ATOM 3885 O O . ALA A 1 490 ? -25.431 9.418 14.594 1.00 92.06 490 ALA A O 1
ATOM 3886 N N . LEU A 1 491 ? -26.539 7.606 15.332 1.00 92.81 491 LEU A N 1
ATOM 3887 C CA . LEU A 1 491 ? -26.836 7.097 13.990 1.00 92.81 491 LEU A CA 1
ATOM 3888 C C . LEU A 1 491 ? -27.680 8.098 13.187 1.00 92.81 491 LEU A C 1
ATOM 3890 O O . LEU A 1 491 ? -27.349 8.394 12.041 1.00 92.81 491 LEU A O 1
ATOM 3894 N N . LYS A 1 492 ? -28.738 8.663 13.785 1.00 93.12 492 LYS A N 1
ATOM 3895 C CA . LYS A 1 492 ? -29.557 9.700 13.136 1.00 93.12 492 LYS A CA 1
ATOM 3896 C C . LYS A 1 492 ? -28.719 10.917 12.759 1.00 93.12 492 LYS A C 1
ATOM 3898 O O . LYS A 1 492 ? -28.858 11.408 11.645 1.00 93.12 492 LYS A O 1
ATOM 3903 N N . ALA A 1 493 ? -27.839 11.392 13.641 1.00 94.06 493 ALA A N 1
ATOM 3904 C CA . ALA A 1 493 ? -26.956 12.521 13.357 1.00 94.06 493 ALA A CA 1
ATOM 3905 C C . ALA A 1 493 ? -26.028 12.240 12.165 1.00 94.06 493 ALA A C 1
ATOM 3907 O O . ALA A 1 493 ? -25.887 13.097 11.293 1.00 94.06 493 ALA A O 1
ATOM 3908 N N . ILE A 1 494 ? -25.459 11.032 12.089 1.00 93.19 494 ILE A N 1
ATOM 3909 C CA . ILE A 1 494 ? -24.633 10.588 10.957 1.00 93.19 494 ILE A CA 1
ATOM 3910 C C . ILE A 1 494 ? -25.462 10.573 9.666 1.00 93.19 494 ILE A C 1
ATOM 3912 O O . ILE A 1 494 ? -25.079 11.207 8.685 1.00 93.19 494 ILE A O 1
ATOM 3916 N N . LEU A 1 495 ? -26.626 9.916 9.667 1.00 94.12 495 LEU A N 1
ATOM 3917 C CA . LEU A 1 495 ? -27.489 9.815 8.484 1.00 94.12 495 LEU A CA 1
ATOM 3918 C C . LEU A 1 495 ? -28.009 11.185 8.020 1.00 94.12 495 LEU A C 1
ATOM 3920 O O . LEU A 1 495 ? -28.015 11.465 6.823 1.00 94.12 495 LEU A O 1
ATOM 3924 N N . MET A 1 496 ? -28.388 12.069 8.948 1.00 96.00 496 MET A N 1
ATOM 3925 C CA . MET A 1 496 ? -28.789 13.444 8.631 1.00 96.00 496 MET A CA 1
ATOM 3926 C C . MET A 1 496 ? -27.635 14.247 8.027 1.00 96.00 496 MET A C 1
ATOM 3928 O O . MET A 1 496 ? -27.849 15.004 7.081 1.00 96.00 496 MET A O 1
ATOM 3932 N N . HIS A 1 497 ? -26.413 14.081 8.537 1.00 94.94 497 HIS A N 1
ATOM 3933 C CA . HIS A 1 497 ? -25.232 14.734 7.980 1.00 94.94 497 HIS A CA 1
ATOM 3934 C C . HIS A 1 497 ? -24.946 14.253 6.550 1.00 94.94 497 HIS A C 1
ATOM 3936 O O . HIS A 1 497 ? -24.820 15.077 5.643 1.00 94.94 497 HIS A O 1
ATOM 3942 N N . LEU A 1 498 ? -24.931 12.934 6.331 1.00 93.50 498 LEU A N 1
ATOM 3943 C CA . LEU A 1 498 ? -24.755 12.335 5.005 1.00 93.50 498 LEU A CA 1
ATOM 3944 C C . LEU A 1 498 ? -25.846 12.800 4.029 1.00 93.50 498 LEU A C 1
ATOM 3946 O O . LEU A 1 498 ? -25.539 13.210 2.913 1.00 93.50 498 LEU A O 1
ATOM 3950 N N . GLY A 1 499 ? -27.109 12.833 4.467 1.00 94.94 499 GLY A N 1
ATOM 3951 C CA . GLY A 1 499 ? -28.233 13.312 3.661 1.00 94.94 499 GLY A CA 1
ATOM 3952 C C . GLY A 1 499 ? -28.135 14.798 3.301 1.00 94.94 499 GLY A C 1
ATOM 3953 O O . GLY A 1 499 ? -28.346 15.169 2.145 1.00 94.94 499 GLY A O 1
ATOM 3954 N N . LYS A 1 500 ? -27.755 15.652 4.262 1.00 95.25 500 LYS A N 1
ATOM 3955 C CA . LYS A 1 500 ? -27.569 17.101 4.061 1.00 95.25 500 LYS A CA 1
ATOM 3956 C C . LYS A 1 500 ? -26.451 17.417 3.066 1.00 95.25 500 LYS A C 1
ATOM 3958 O O . LYS A 1 500 ? -26.553 18.399 2.334 1.00 95.25 500 LYS A O 1
ATOM 3963 N N . HIS A 1 501 ? -25.396 16.605 3.047 1.00 96.06 501 HIS A N 1
ATOM 3964 C CA . HIS A 1 501 ? -24.189 16.822 2.244 1.00 96.06 501 HIS A CA 1
ATOM 3965 C C . HIS A 1 501 ? -24.040 15.822 1.083 1.00 96.06 501 HIS A C 1
ATOM 3967 O O . HIS A 1 501 ? -22.958 15.692 0.514 1.00 96.06 501 HIS A O 1
ATOM 3973 N N . LYS A 1 502 ? -25.127 15.144 0.684 1.00 95.06 502 LYS A N 1
ATOM 3974 C CA . LYS A 1 502 ? -25.107 14.067 -0.321 1.00 95.06 502 LYS A CA 1
ATOM 3975 C C . LYS A 1 502 ? -24.474 14.456 -1.659 1.00 95.06 502 LYS A C 1
ATOM 3977 O O . LYS A 1 502 ? -23.806 13.630 -2.267 1.00 95.06 502 LYS A O 1
ATOM 3982 N N . THR A 1 503 ? -24.654 15.700 -2.114 1.00 94.56 503 THR A N 1
ATOM 3983 C CA . THR A 1 503 ? -24.093 16.162 -3.395 1.00 94.56 503 THR A CA 1
ATOM 3984 C C . THR A 1 503 ? -22.578 16.318 -3.334 1.00 94.56 503 THR A C 1
ATOM 3986 O O . THR A 1 503 ? -21.899 15.942 -4.282 1.00 94.56 503 THR A O 1
ATOM 3989 N N . LEU A 1 504 ? -22.040 16.796 -2.207 1.00 95.00 504 LEU A N 1
ATOM 3990 C CA . LEU A 1 504 ? -20.598 16.863 -1.981 1.00 95.00 504 LEU A CA 1
ATOM 3991 C C . LEU A 1 504 ? -19.996 15.459 -1.919 1.00 95.00 504 LEU A C 1
ATOM 3993 O O . LEU A 1 504 ? -19.017 15.197 -2.604 1.00 95.00 504 LEU A O 1
ATOM 3997 N N . TYR A 1 505 ? -20.590 14.551 -1.138 1.00 94.00 505 TYR A N 1
ATOM 3998 C CA . TYR A 1 505 ? -20.073 13.186 -1.026 1.00 94.00 505 TYR A CA 1
ATOM 3999 C C . TYR A 1 505 ? -20.134 12.433 -2.353 1.00 94.00 505 TYR A C 1
ATOM 4001 O O . TYR A 1 505 ? -19.158 11.788 -2.710 1.00 94.00 505 TYR A O 1
ATOM 4009 N N . ALA A 1 506 ? -21.222 12.563 -3.116 1.00 93.69 506 ALA A N 1
ATOM 4010 C CA . ALA A 1 506 ? -21.309 11.978 -4.451 1.00 93.69 506 ALA A CA 1
ATOM 4011 C C . ALA A 1 506 ? -20.229 12.536 -5.392 1.00 93.69 506 ALA A C 1
ATOM 4013 O O . ALA A 1 506 ? -19.571 11.762 -6.078 1.00 93.69 506 ALA A O 1
ATOM 4014 N N . ALA A 1 507 ? -19.998 13.854 -5.383 1.00 93.75 507 ALA A N 1
ATOM 4015 C CA . ALA A 1 507 ? -18.939 14.466 -6.183 1.00 93.75 507 ALA A CA 1
ATOM 4016 C C . ALA A 1 507 ? -17.538 14.006 -5.751 1.00 93.75 507 ALA A C 1
ATOM 4018 O O . ALA A 1 507 ? -16.723 13.713 -6.610 1.00 93.75 507 ALA A O 1
ATOM 4019 N N . VAL A 1 508 ? -17.263 13.894 -4.447 1.00 93.19 508 VAL A N 1
ATOM 4020 C CA . VAL A 1 508 ? -15.976 13.399 -3.924 1.00 93.19 508 VAL A CA 1
ATOM 4021 C C . VAL A 1 508 ? -15.757 11.926 -4.275 1.00 93.19 508 VAL A C 1
ATOM 4023 O O . VAL A 1 508 ? -14.661 11.566 -4.690 1.00 93.19 508 VAL A O 1
ATOM 4026 N N . LEU A 1 509 ? -16.787 11.081 -4.152 1.00 91.12 509 LEU A N 1
ATOM 4027 C CA . LEU A 1 509 ? -16.712 9.672 -4.547 1.00 91.12 509 LEU A CA 1
ATOM 4028 C C . LEU A 1 509 ? -16.431 9.540 -6.048 1.00 91.12 509 LEU A C 1
ATOM 4030 O O . LEU A 1 509 ? -15.540 8.791 -6.433 1.00 91.12 509 LEU A O 1
ATOM 4034 N N . LEU A 1 510 ? -17.143 10.291 -6.890 1.00 89.62 510 LEU A N 1
ATOM 4035 C CA . LEU A 1 510 ? -16.928 10.276 -8.339 1.00 89.62 510 LEU A CA 1
ATOM 4036 C C . LEU A 1 510 ? -15.576 10.878 -8.734 1.00 89.62 510 LEU A C 1
ATOM 4038 O O . LEU A 1 510 ? -14.917 10.325 -9.605 1.00 89.62 510 LEU A O 1
ATOM 4042 N N . ALA A 1 511 ? -15.133 11.953 -8.073 1.00 91.00 511 ALA A N 1
ATOM 4043 C CA . ALA A 1 511 ? -13.798 12.521 -8.262 1.00 91.00 511 ALA A CA 1
ATOM 4044 C C . ALA A 1 511 ? -12.720 11.490 -7.982 1.00 91.00 511 ALA A C 1
ATOM 4046 O O . ALA A 1 511 ? -11.795 11.335 -8.765 1.00 91.00 511 ALA A O 1
ATOM 4047 N N . PHE A 1 512 ? -12.880 10.753 -6.890 1.00 87.88 512 PHE A N 1
ATOM 4048 C CA . PHE A 1 512 ? -11.973 9.680 -6.571 1.00 87.88 512 PHE A CA 1
ATOM 4049 C C . PHE A 1 512 ? -12.001 8.594 -7.650 1.00 87.88 512 PHE A C 1
ATOM 4051 O O . PHE A 1 512 ? -10.956 8.297 -8.201 1.00 87.88 512 PHE A O 1
ATOM 4058 N N . PHE A 1 513 ? -13.165 8.051 -8.024 1.00 86.75 513 PHE A N 1
ATOM 4059 C CA . PHE A 1 513 ? -13.215 6.988 -9.035 1.00 86.75 513 PHE A CA 1
ATOM 4060 C C . PHE A 1 513 ? -12.639 7.414 -10.390 1.00 86.75 513 PHE A C 1
ATOM 4062 O O . PHE A 1 513 ? -11.887 6.653 -10.982 1.00 86.75 513 PHE A O 1
ATOM 4069 N N . LEU A 1 514 ? -12.967 8.614 -10.871 1.00 86.25 514 LEU A N 1
ATOM 4070 C CA . LEU A 1 514 ? -12.533 9.082 -12.188 1.00 86.25 514 LEU A CA 1
ATOM 4071 C C . LEU A 1 514 ? -11.058 9.486 -12.221 1.00 86.25 514 LEU A C 1
ATOM 4073 O O . LEU A 1 514 ? -10.404 9.301 -13.241 1.00 86.25 514 LEU A O 1
ATOM 4077 N N . LEU A 1 515 ? -10.533 10.045 -11.129 1.00 89.19 515 LEU A N 1
ATOM 4078 C CA . LEU A 1 515 ? -9.169 10.576 -11.085 1.00 89.19 515 LEU A CA 1
ATOM 4079 C C . LEU A 1 515 ? -8.166 9.610 -10.451 1.00 89.19 515 LEU A C 1
ATOM 4081 O O . LEU A 1 515 ? -6.982 9.949 -10.401 1.00 89.19 515 LEU A O 1
ATOM 4085 N N . GLN A 1 516 ? -8.622 8.454 -9.952 1.00 86.69 516 GLN A N 1
ATOM 4086 C CA . GLN A 1 516 ? -7.785 7.504 -9.229 1.00 86.69 516 GLN A CA 1
ATOM 4087 C C . GLN A 1 516 ? -6.690 6.927 -10.119 1.00 86.69 516 GLN A C 1
ATOM 4089 O O . GLN A 1 516 ? -6.953 6.380 -11.190 1.00 86.69 516 GLN A O 1
ATOM 4094 N N . GLN A 1 517 ? 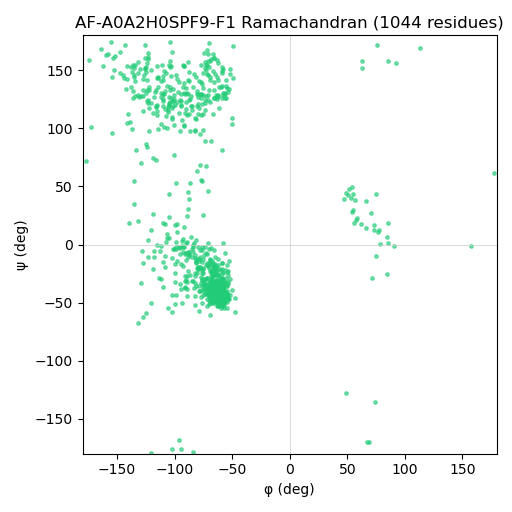-5.466 6.997 -9.608 1.00 86.75 517 GLN A N 1
ATOM 4095 C CA . GLN A 1 517 ? -4.280 6.338 -10.140 1.00 86.75 517 GLN A CA 1
ATOM 4096 C C . GLN A 1 517 ? -3.444 5.835 -8.956 1.00 86.75 517 GLN A C 1
ATOM 4098 O O . GLN A 1 517 ? -3.531 6.385 -7.855 1.00 86.75 517 GLN A O 1
ATOM 4103 N N . ASN A 1 518 ? -2.644 4.787 -9.146 1.00 86.12 518 ASN A N 1
ATOM 4104 C CA . ASN A 1 518 ? -1.805 4.249 -8.075 1.00 86.12 518 ASN A CA 1
ATOM 4105 C C . ASN A 1 518 ? -0.350 4.723 -8.220 1.00 86.12 518 ASN A C 1
ATOM 4107 O O . ASN A 1 518 ? 0.390 4.174 -9.039 1.00 86.12 518 ASN A O 1
ATOM 4111 N N . PRO A 1 519 ? 0.115 5.700 -7.426 1.00 85.38 519 PRO A N 1
ATOM 4112 C CA . PRO A 1 519 ? 1.480 6.216 -7.543 1.00 85.38 519 PRO A CA 1
ATOM 4113 C C . PRO A 1 519 ? 2.550 5.231 -7.062 1.00 85.38 519 PRO A C 1
ATOM 4115 O O . PRO A 1 519 ? 3.720 5.397 -7.389 1.00 85.38 519 PRO A O 1
ATOM 4118 N N . LEU A 1 520 ? 2.188 4.214 -6.272 1.00 83.81 520 LEU A N 1
ATOM 4119 C CA . LEU A 1 520 ? 3.150 3.267 -5.697 1.00 83.81 520 LEU A CA 1
ATOM 4120 C C . LEU A 1 520 ? 3.310 1.979 -6.513 1.00 83.81 520 LEU A C 1
ATOM 4122 O O . LEU A 1 520 ? 4.120 1.131 -6.142 1.00 83.81 520 LEU A O 1
ATOM 4126 N N . ALA A 1 521 ? 2.552 1.799 -7.596 1.00 80.81 521 ALA A N 1
ATOM 4127 C CA . ALA A 1 521 ? 2.706 0.627 -8.446 1.00 80.81 521 ALA A CA 1
ATOM 4128 C C . ALA A 1 521 ? 3.906 0.757 -9.388 1.00 80.81 521 ALA A C 1
ATOM 4130 O O . ALA A 1 521 ? 4.139 1.806 -9.987 1.00 80.81 521 ALA A O 1
ATOM 4131 N N . ASN A 1 522 ? 4.619 -0.355 -9.580 1.00 78.31 522 ASN A N 1
ATOM 4132 C CA . ASN A 1 522 ? 5.730 -0.423 -10.528 1.00 78.31 522 ASN A CA 1
ATOM 4133 C C . ASN A 1 522 ? 5.258 -0.191 -11.973 1.00 78.31 522 ASN A C 1
ATOM 4135 O O . ASN A 1 522 ? 5.980 0.406 -12.756 1.00 78.31 522 ASN A O 1
ATOM 4139 N N . HIS A 1 523 ? 4.048 -0.607 -12.321 1.00 80.75 523 HIS A N 1
ATOM 4140 C CA . HIS A 1 523 ? 3.474 -0.468 -13.663 1.00 80.75 523 HIS A CA 1
ATOM 4141 C C . HIS A 1 523 ? 2.425 0.654 -13.693 1.00 80.75 523 HIS A C 1
ATOM 4143 O O . HIS A 1 523 ? 1.304 0.494 -14.172 1.00 80.75 523 HIS A O 1
ATOM 4149 N N . SER A 1 524 ? 2.766 1.778 -13.058 1.00 85.62 524 SER A N 1
ATOM 4150 C CA . SER A 1 524 ? 1.911 2.959 -12.992 1.00 85.62 524 SER A CA 1
ATOM 4151 C C . SER A 1 524 ? 2.267 3.947 -14.092 1.00 85.62 524 SER A C 1
ATOM 4153 O O . SER A 1 524 ? 3.388 4.455 -14.122 1.00 85.62 524 SER A O 1
ATOM 4155 N N . ASN A 1 525 ? 1.289 4.317 -14.921 1.00 85.62 525 ASN A N 1
ATOM 4156 C CA . ASN A 1 525 ? 1.451 5.354 -15.949 1.00 85.62 525 ASN A CA 1
ATOM 4157 C C . ASN A 1 525 ? 1.926 6.702 -15.383 1.00 85.62 525 ASN A C 1
ATOM 4159 O O . ASN A 1 525 ? 2.550 7.484 -16.099 1.00 85.62 525 ASN A O 1
ATOM 4163 N N . LEU A 1 526 ? 1.718 6.944 -14.083 1.00 89.62 526 LEU A N 1
ATOM 4164 C CA . LEU A 1 526 ? 2.240 8.116 -13.385 1.00 89.62 526 LEU A CA 1
ATOM 4165 C C . LEU A 1 526 ? 3.759 8.235 -13.438 1.00 89.62 526 LEU A C 1
ATOM 4167 O O . LEU A 1 526 ? 4.255 9.330 -13.231 1.00 89.62 526 LEU A O 1
ATOM 4171 N N . LEU A 1 527 ? 4.500 7.151 -13.683 1.00 90.81 527 LEU A N 1
ATOM 4172 C CA . LEU A 1 527 ? 5.965 7.159 -13.733 1.00 90.81 527 LEU A CA 1
ATOM 4173 C C . LEU A 1 527 ? 6.516 7.618 -15.094 1.00 90.81 527 LEU A C 1
ATOM 4175 O O . LEU A 1 527 ? 7.703 7.922 -15.196 1.00 90.81 527 LEU A O 1
ATOM 4179 N N . ALA A 1 528 ? 5.677 7.731 -16.128 1.00 86.62 528 ALA A N 1
ATOM 4180 C CA . ALA A 1 528 ? 6.077 8.221 -17.451 1.00 86.62 528 ALA A CA 1
ATOM 4181 C C . ALA A 1 528 ? 6.209 9.758 -17.531 1.00 86.62 528 ALA A C 1
ATOM 4183 O O . ALA A 1 528 ? 6.763 10.282 -18.504 1.00 86.62 528 ALA A O 1
ATOM 4184 N N . PHE A 1 529 ? 5.686 10.475 -16.530 1.00 83.62 529 PHE A N 1
ATOM 4185 C CA . PHE A 1 529 ? 5.485 11.924 -16.526 1.00 83.62 529 PHE A CA 1
ATOM 4186 C C . PHE A 1 529 ? 6.739 12.720 -16.944 1.00 83.62 529 PHE A C 1
ATOM 4188 O O . PHE A 1 529 ? 7.745 12.768 -16.246 1.00 83.62 529 PHE A O 1
ATOM 4195 N N . HIS A 1 530 ? 6.686 13.302 -18.141 1.00 79.38 530 HIS A N 1
ATOM 4196 C CA . HIS A 1 530 ? 7.575 14.339 -18.695 1.00 79.38 530 HIS A CA 1
ATOM 4197 C C . HIS A 1 530 ? 7.092 14.586 -20.128 1.00 79.38 530 HIS A C 1
ATOM 4199 O O . HIS A 1 530 ? 7.740 14.248 -21.118 1.00 79.38 530 HIS A O 1
ATOM 4205 N N . THR A 1 531 ? 5.848 15.041 -20.203 1.00 75.38 531 THR A N 1
ATOM 4206 C CA . THR A 1 531 ? 5.101 15.375 -21.423 1.00 75.38 531 THR A CA 1
ATOM 4207 C C . THR A 1 531 ? 5.117 16.879 -21.685 1.00 75.38 531 THR A C 1
ATOM 4209 O O . THR A 1 531 ? 4.997 17.296 -22.830 1.00 75.38 531 THR A O 1
ATOM 4212 N N . SER A 1 532 ? 5.308 17.685 -20.635 1.00 88.19 532 SER A N 1
ATOM 4213 C CA . SER A 1 532 ? 5.508 19.133 -20.686 1.00 88.19 532 SER A CA 1
ATOM 4214 C C . SER A 1 532 ? 6.782 19.484 -19.912 1.00 88.19 532 SER A C 1
ATOM 4216 O O . SER A 1 532 ? 6.939 19.066 -18.760 1.00 88.19 532 SER A O 1
ATOM 4218 N N . THR A 1 533 ? 7.688 20.230 -20.551 1.00 90.06 533 THR A N 1
ATOM 4219 C CA . THR A 1 533 ? 8.955 20.683 -19.954 1.00 90.06 533 THR A CA 1
ATOM 4220 C C . THR A 1 533 ? 8.717 21.574 -18.724 1.00 90.06 533 THR A C 1
ATOM 4222 O O . THR A 1 533 ? 9.221 21.209 -17.663 1.00 90.06 533 THR A O 1
ATOM 4225 N N . PRO A 1 534 ? 7.871 22.630 -18.764 1.00 92.62 534 PRO A N 1
ATOM 4226 C CA . PRO A 1 534 ? 7.618 23.458 -17.577 1.00 92.62 534 PRO A CA 1
ATOM 4227 C C . PRO A 1 534 ? 7.028 22.687 -16.387 1.00 92.62 534 PRO A C 1
ATOM 4229 O O . PRO A 1 534 ? 7.444 22.867 -15.245 1.00 92.62 534 PRO A O 1
ATOM 4232 N N . ALA A 1 535 ? 6.077 21.779 -16.632 1.00 93.00 535 ALA A N 1
ATOM 4233 C CA . ALA A 1 535 ? 5.512 20.945 -15.570 1.00 93.00 535 ALA A CA 1
ATOM 4234 C C . ALA A 1 535 ? 6.581 20.073 -14.891 1.00 93.00 535 ALA A C 1
ATOM 4236 O O . ALA A 1 535 ? 6.579 19.885 -13.672 1.00 93.00 535 ALA A O 1
ATOM 4237 N N . PHE A 1 536 ? 7.497 19.522 -15.685 1.00 93.88 536 PHE A N 1
ATOM 4238 C CA . PHE A 1 536 ? 8.574 18.700 -15.165 1.00 93.88 536 PHE A CA 1
ATOM 4239 C C . PHE A 1 536 ? 9.632 19.513 -14.419 1.00 93.88 536 PHE A C 1
ATOM 4241 O O . PHE A 1 536 ? 10.083 19.086 -13.359 1.00 93.88 536 PHE A O 1
ATOM 4248 N N . GLU A 1 537 ? 9.983 20.695 -14.916 1.00 94.00 537 GLU A N 1
ATOM 4249 C CA . GLU A 1 537 ? 10.898 21.617 -14.240 1.00 94.00 537 GLU A CA 1
ATOM 4250 C C . GLU A 1 537 ? 10.370 22.034 -12.868 1.00 94.00 537 GLU A C 1
ATOM 4252 O O . GLU A 1 537 ? 11.129 22.006 -11.899 1.00 94.00 537 GLU A O 1
ATOM 4257 N N . ASN A 1 538 ? 9.060 22.264 -12.730 1.00 95.19 538 ASN A N 1
ATOM 4258 C CA . ASN A 1 538 ? 8.440 22.486 -11.423 1.00 95.19 538 ASN A CA 1
ATOM 4259 C C . ASN A 1 538 ? 8.705 21.317 -10.448 1.00 95.19 538 ASN A C 1
ATOM 4261 O O . ASN A 1 538 ? 9.015 21.515 -9.269 1.00 95.19 538 ASN A O 1
ATOM 4265 N N . PHE A 1 539 ? 8.620 20.071 -10.928 1.00 95.38 539 PHE A N 1
ATOM 4266 C CA . PHE A 1 539 ? 8.948 18.897 -10.115 1.00 95.38 539 PHE A CA 1
ATOM 4267 C C . PHE A 1 539 ? 10.440 18.861 -9.745 1.00 95.38 539 PHE A C 1
ATOM 4269 O O . PHE A 1 539 ? 10.789 18.619 -8.586 1.00 95.38 539 PHE A O 1
ATOM 4276 N N . VAL A 1 540 ? 11.327 19.098 -10.714 1.00 95.00 540 VAL A N 1
ATOM 4277 C CA . VAL A 1 540 ? 12.785 19.070 -10.522 1.00 95.00 540 VAL A CA 1
ATOM 4278 C C . VAL A 1 540 ? 13.234 20.157 -9.545 1.00 95.00 540 VAL A C 1
ATOM 4280 O O . VAL A 1 540 ? 14.025 19.862 -8.651 1.00 95.00 540 VAL A O 1
ATOM 4283 N N . ALA A 1 541 ? 12.683 21.368 -9.639 1.00 95.62 541 ALA A N 1
ATOM 4284 C CA . ALA A 1 541 ? 12.935 22.465 -8.707 1.00 95.62 541 ALA A CA 1
ATOM 4285 C C . ALA A 1 541 ? 12.532 22.094 -7.269 1.00 95.62 541 ALA A C 1
ATOM 4287 O O . ALA A 1 541 ? 13.298 22.290 -6.324 1.00 95.62 541 ALA A O 1
ATOM 4288 N N . ALA A 1 542 ? 11.359 21.475 -7.089 1.00 95.12 542 ALA A N 1
ATOM 4289 C CA . ALA A 1 542 ? 10.913 20.992 -5.780 1.00 95.12 542 ALA A CA 1
ATOM 4290 C C . ALA A 1 542 ? 11.816 19.876 -5.223 1.00 95.12 542 ALA A C 1
ATOM 4292 O O . ALA A 1 542 ? 12.132 19.856 -4.031 1.00 95.12 542 ALA A O 1
ATOM 4293 N N . ARG A 1 543 ? 12.263 18.948 -6.084 1.00 94.06 543 ARG A N 1
ATOM 4294 C CA . ARG A 1 543 ? 13.241 17.910 -5.721 1.00 94.06 543 ARG A CA 1
ATOM 4295 C C . ARG A 1 543 ? 14.563 18.541 -5.292 1.00 94.06 543 ARG A C 1
ATOM 4297 O O . ARG A 1 543 ? 15.138 18.103 -4.297 1.00 94.06 543 ARG A O 1
ATOM 4304 N N . CYS A 1 544 ? 15.017 19.555 -6.021 1.00 93.81 544 CYS A N 1
ATOM 4305 C CA . CYS A 1 544 ? 16.278 20.226 -5.761 1.00 93.81 544 CYS A CA 1
ATOM 4306 C C . CYS A 1 544 ? 16.294 20.916 -4.397 1.00 93.81 544 CYS A C 1
ATOM 4308 O O . CYS A 1 544 ? 17.226 20.720 -3.616 1.00 93.81 544 CYS A O 1
ATOM 4310 N N . PHE A 1 545 ? 15.206 21.606 -4.051 1.00 94.25 545 PHE A N 1
ATOM 4311 C CA . PHE A 1 545 ? 15.061 22.298 -2.772 1.00 94.25 545 PHE A CA 1
ATOM 4312 C C . PHE A 1 545 ? 15.309 21.387 -1.561 1.00 94.25 545 PHE A C 1
ATOM 4314 O O . PHE A 1 545 ? 15.876 21.818 -0.560 1.00 94.25 545 PHE A O 1
ATOM 4321 N N . ARG A 1 546 ? 14.944 20.101 -1.646 1.00 88.69 546 ARG A N 1
ATOM 4322 C CA . ARG A 1 546 ? 15.195 19.121 -0.575 1.00 88.69 546 ARG A CA 1
ATOM 4323 C C . ARG A 1 546 ? 16.689 18.926 -0.275 1.00 88.69 546 ARG A C 1
ATOM 4325 O O . ARG A 1 546 ? 17.020 18.511 0.833 1.00 88.69 546 ARG A O 1
ATOM 4332 N N . GLN A 1 547 ? 17.558 19.164 -1.253 1.00 85.25 547 GLN A N 1
ATOM 4333 C CA . GLN A 1 547 ? 19.005 18.976 -1.150 1.00 85.25 547 GLN A CA 1
ATOM 4334 C C . GLN A 1 547 ? 19.744 20.307 -0.962 1.00 85.25 547 GLN A C 1
ATOM 4336 O O . GLN A 1 547 ? 20.637 20.385 -0.124 1.00 85.25 547 GLN A O 1
ATOM 4341 N N . SER A 1 548 ? 19.370 21.345 -1.716 1.00 87.19 548 SER A N 1
ATOM 4342 C CA . SER A 1 548 ? 20.108 22.614 -1.803 1.00 87.19 548 SER A CA 1
ATOM 4343 C C . SER A 1 548 ? 19.431 23.801 -1.110 1.00 87.19 548 SER A C 1
ATOM 4345 O O . SER A 1 548 ? 20.051 24.854 -0.994 1.00 87.19 548 SER A O 1
ATOM 4347 N N . TYR A 1 549 ? 18.175 23.665 -0.665 1.00 89.75 549 TYR A N 1
ATOM 4348 C CA . TYR A 1 549 ? 17.330 24.767 -0.172 1.00 89.75 549 TYR A CA 1
ATOM 4349 C C . TYR A 1 549 ? 17.104 25.912 -1.187 1.00 89.75 549 TYR A C 1
ATOM 4351 O O . TYR A 1 549 ? 16.735 27.019 -0.798 1.00 89.75 549 TYR A O 1
ATOM 4359 N N . SER A 1 550 ? 17.282 25.645 -2.486 1.00 91.31 550 SER A N 1
ATOM 4360 C CA . SER A 1 550 ? 17.003 26.559 -3.607 1.00 91.31 550 SER A CA 1
ATOM 4361 C C . SER A 1 550 ? 16.056 25.889 -4.617 1.00 91.31 550 SER A C 1
ATOM 4363 O O . SER A 1 550 ? 16.032 24.662 -4.728 1.00 91.31 550 SER A O 1
ATOM 4365 N N . PHE A 1 551 ? 15.260 26.684 -5.342 1.00 94.12 551 PHE A N 1
ATOM 4366 C CA . PHE A 1 551 ? 14.357 26.204 -6.399 1.00 94.12 551 PHE A CA 1
ATOM 4367 C C . PHE A 1 551 ? 15.041 26.168 -7.776 1.00 94.12 551 PHE A C 1
ATOM 4369 O O . PHE A 1 551 ? 14.384 26.219 -8.814 1.00 94.12 551 PHE A O 1
ATOM 4376 N N . ALA A 1 552 ? 16.366 26.070 -7.805 1.00 94.75 552 ALA A N 1
ATOM 4377 C CA . ALA A 1 552 ? 17.127 25.812 -9.015 1.00 94.75 552 ALA A CA 1
ATOM 4378 C C . ALA A 1 552 ? 16.863 24.406 -9.587 1.00 94.75 552 ALA A C 1
ATOM 4380 O O . ALA A 1 552 ? 16.370 23.503 -8.904 1.00 94.75 552 ALA A O 1
ATOM 4381 N N . LEU A 1 553 ? 17.240 24.191 -10.847 1.00 94.38 553 LEU A N 1
ATOM 4382 C CA . LEU A 1 553 ? 17.177 22.869 -11.470 1.00 94.38 553 LEU A CA 1
ATOM 4383 C C . LEU A 1 553 ? 18.509 22.142 -11.273 1.00 94.38 553 LEU A C 1
ATOM 4385 O O . LEU A 1 553 ? 19.478 22.425 -11.982 1.00 94.38 553 LEU A O 1
ATOM 4389 N N . CYS A 1 554 ? 18.568 21.192 -10.333 1.00 92.75 554 CYS A N 1
ATOM 4390 C CA . CYS A 1 554 ? 19.798 20.447 -10.052 1.00 92.75 554 CYS A CA 1
ATOM 4391 C C . CYS A 1 554 ? 19.784 18.973 -10.467 1.00 92.75 554 CYS A C 1
ATOM 4393 O O . CYS A 1 554 ? 18.771 18.260 -10.405 1.00 92.75 554 CYS A O 1
ATOM 4395 N N . ARG A 1 555 ? 20.973 18.541 -10.890 1.00 92.88 555 ARG A N 1
ATOM 4396 C CA . ARG A 1 555 ? 21.328 17.178 -11.279 1.00 92.88 555 ARG A CA 1
ATOM 4397 C C . ARG A 1 555 ? 21.906 16.416 -10.087 1.00 92.88 555 ARG A C 1
ATOM 4399 O O . ARG A 1 555 ? 22.533 17.017 -9.217 1.00 92.88 555 ARG A O 1
ATOM 4406 N N . ASN A 1 556 ? 21.805 15.087 -10.094 1.00 89.50 556 ASN A N 1
ATOM 4407 C CA . ASN A 1 556 ? 22.473 14.247 -9.086 1.00 89.50 556 ASN A CA 1
ATOM 4408 C C . ASN A 1 556 ? 24.012 14.356 -9.153 1.00 89.50 556 ASN A C 1
ATOM 4410 O O . ASN A 1 556 ? 24.686 14.094 -8.161 1.00 89.50 556 ASN A O 1
ATOM 4414 N N . SER A 1 557 ? 24.563 14.783 -10.295 1.00 86.50 557 SER A N 1
ATOM 4415 C CA . SER A 1 557 ? 25.991 15.079 -10.477 1.00 86.50 557 SER A CA 1
ATOM 4416 C C . SER A 1 557 ? 26.462 16.367 -9.785 1.00 86.50 557 SER A C 1
ATOM 4418 O O . SER A 1 557 ? 27.657 16.644 -9.777 1.00 86.50 557 SER A O 1
ATOM 4420 N N . GLY A 1 558 ? 25.548 17.172 -9.230 1.00 87.94 558 GLY A N 1
ATOM 4421 C CA . GLY A 1 558 ? 25.854 18.464 -8.609 1.00 87.94 558 GLY A CA 1
ATOM 4422 C C . GLY A 1 558 ? 25.792 19.663 -9.560 1.00 87.94 558 GLY A C 1
ATOM 4423 O O . GLY A 1 558 ? 25.975 20.792 -9.114 1.00 87.94 558 GLY A O 1
ATOM 4424 N N . LEU A 1 559 ? 25.500 19.452 -10.849 1.00 90.88 559 LEU A N 1
ATOM 4425 C CA . LEU A 1 559 ? 25.265 20.546 -11.795 1.00 90.88 559 LEU A CA 1
ATOM 4426 C C . LEU A 1 559 ? 23.945 21.265 -11.483 1.00 90.88 559 LEU A C 1
ATOM 4428 O O . LEU A 1 559 ? 22.946 20.626 -11.138 1.00 90.88 559 LEU A O 1
ATOM 4432 N N . ILE A 1 560 ? 23.943 22.591 -11.626 1.00 90.56 560 ILE A N 1
ATOM 4433 C CA . ILE A 1 560 ? 22.806 23.457 -11.306 1.00 90.56 560 ILE A CA 1
ATOM 4434 C C . ILE A 1 560 ? 22.559 24.419 -12.472 1.00 90.56 560 ILE A C 1
ATOM 4436 O O . ILE A 1 560 ? 23.464 25.128 -12.916 1.00 90.56 560 ILE A O 1
ATOM 4440 N N . THR A 1 561 ? 21.314 24.467 -12.936 1.00 88.00 561 THR A N 1
ATOM 4441 C CA . THR A 1 561 ? 20.798 25.489 -13.860 1.00 88.00 561 THR A CA 1
ATOM 4442 C C . THR A 1 561 ? 19.943 26.482 -13.067 1.00 88.00 561 THR A C 1
ATOM 4444 O O . THR A 1 561 ? 19.463 26.119 -11.998 1.00 88.00 561 THR A O 1
ATOM 4447 N N . GLY A 1 562 ? 19.828 27.735 -13.531 1.00 81.06 562 GLY A N 1
ATOM 4448 C CA . GLY A 1 562 ? 19.317 28.888 -12.763 1.00 81.06 562 GLY A CA 1
ATOM 4449 C C . GLY A 1 562 ? 17.985 28.690 -12.016 1.00 81.06 562 GLY A C 1
ATOM 4450 O O . GLY A 1 562 ? 17.291 27.692 -12.182 1.00 81.06 562 GLY A O 1
ATOM 4451 N N . GLU A 1 563 ? 17.627 29.660 -11.170 1.00 86.62 563 GLU A N 1
ATOM 4452 C CA . GLU A 1 563 ? 16.417 29.595 -10.333 1.00 86.62 563 GLU A CA 1
ATOM 4453 C C . GLU A 1 563 ? 15.139 29.384 -11.164 1.00 86.62 563 GLU A C 1
ATOM 4455 O O . GLU A 1 563 ? 14.869 30.130 -12.107 1.00 86.62 563 GLU A O 1
ATOM 4460 N N . HIS A 1 564 ? 14.331 28.395 -10.774 1.00 89.50 564 HIS A N 1
ATOM 4461 C CA . HIS A 1 564 ? 13.058 28.041 -11.403 1.00 89.50 564 HIS A CA 1
ATOM 4462 C C . HIS A 1 564 ? 11.960 27.957 -10.332 1.00 89.50 564 HIS A C 1
ATOM 4464 O O . HIS A 1 564 ? 11.476 26.890 -9.944 1.00 89.50 564 HIS A O 1
ATOM 4470 N N . PHE A 1 565 ? 11.586 29.115 -9.787 1.00 92.12 565 PHE A N 1
ATOM 4471 C CA . PHE A 1 565 ? 10.535 29.175 -8.779 1.00 92.12 565 PHE A CA 1
ATOM 4472 C C . PHE A 1 565 ? 9.141 29.047 -9.406 1.00 92.12 565 PHE A C 1
ATOM 4474 O O . PHE A 1 565 ? 8.770 29.825 -10.282 1.00 92.12 565 PHE A O 1
ATOM 4481 N N . SER A 1 566 ? 8.337 28.136 -8.856 1.00 94.31 566 SER A N 1
ATOM 4482 C CA . SER A 1 566 ? 6.901 28.015 -9.116 1.00 94.31 566 SER A CA 1
ATOM 4483 C C . SER A 1 566 ? 6.153 27.772 -7.804 1.00 94.31 566 SER A C 1
ATOM 4485 O O . SER A 1 566 ? 6.646 27.114 -6.878 1.00 94.31 566 SER A O 1
ATOM 4487 N N . PHE A 1 567 ? 4.915 28.269 -7.729 1.00 93.94 567 PHE A N 1
ATOM 4488 C CA . PHE A 1 567 ? 4.041 28.007 -6.584 1.00 93.94 567 PHE A CA 1
ATOM 4489 C C . PHE A 1 567 ? 3.707 26.513 -6.455 1.00 93.94 567 PHE A C 1
ATOM 4491 O O . PHE A 1 567 ? 3.592 25.999 -5.340 1.00 93.94 567 PHE A O 1
ATOM 4498 N N . TYR A 1 568 ? 3.602 25.797 -7.578 1.00 95.50 568 TYR A N 1
ATOM 4499 C CA . TYR A 1 568 ? 3.402 24.353 -7.584 1.00 95.50 568 TYR A CA 1
ATOM 4500 C C . TYR A 1 568 ? 4.591 23.618 -6.947 1.00 95.50 568 TYR A C 1
ATOM 4502 O O . TYR A 1 568 ? 4.386 22.748 -6.096 1.00 95.50 568 TYR A O 1
ATOM 4510 N N . SER A 1 569 ? 5.824 24.018 -7.276 1.00 95.44 569 SER A N 1
ATOM 4511 C CA . SER A 1 569 ? 7.050 23.439 -6.707 1.00 95.44 569 SER A CA 1
ATOM 4512 C C . SER A 1 569 ? 7.072 23.539 -5.180 1.00 95.44 569 SER A C 1
ATOM 4514 O O . SER A 1 569 ? 7.390 22.573 -4.486 1.00 95.44 569 SER A O 1
ATOM 4516 N N . MET A 1 570 ? 6.658 24.687 -4.637 1.00 95.06 570 MET A N 1
ATOM 4517 C CA . MET A 1 570 ? 6.561 24.902 -3.191 1.00 95.06 570 MET A CA 1
ATOM 4518 C C . MET A 1 570 ? 5.500 24.001 -2.536 1.00 95.06 570 MET A C 1
ATOM 4520 O O . MET A 1 570 ? 5.745 23.424 -1.475 1.00 95.06 570 MET A O 1
ATOM 4524 N N . LEU A 1 571 ? 4.327 23.851 -3.163 1.00 95.81 571 LEU A N 1
ATOM 4525 C CA . LEU A 1 571 ? 3.254 22.984 -2.659 1.00 95.81 571 LEU A CA 1
ATOM 4526 C C . LEU A 1 571 ? 3.628 21.495 -2.669 1.00 95.81 571 LEU A C 1
ATOM 4528 O O . LEU A 1 571 ? 3.059 20.716 -1.903 1.00 95.81 571 LEU A O 1
ATOM 4532 N N . LEU A 1 572 ? 4.575 21.098 -3.518 1.00 94.94 572 LEU A N 1
ATOM 4533 C CA . LEU A 1 572 ? 5.010 19.714 -3.673 1.00 94.94 572 LEU A CA 1
ATOM 4534 C C . LEU A 1 572 ? 5.989 19.251 -2.577 1.00 94.94 572 LEU A C 1
ATOM 4536 O O . LEU A 1 572 ? 6.066 18.051 -2.298 1.00 94.94 572 LEU A O 1
ATOM 4540 N N . LEU A 1 573 ? 6.676 20.175 -1.894 1.00 94.31 573 LEU A N 1
ATOM 4541 C CA . LEU A 1 573 ? 7.698 19.863 -0.882 1.00 94.31 573 LEU A CA 1
ATOM 4542 C C . LEU A 1 573 ? 7.234 18.896 0.225 1.00 94.31 573 LEU A C 1
ATOM 4544 O O . LEU A 1 573 ? 7.948 17.921 0.481 1.00 94.31 573 LEU A O 1
ATOM 4548 N N . PRO A 1 574 ? 6.050 19.067 0.857 1.00 93.44 574 PRO A N 1
ATOM 4549 C CA . PRO A 1 574 ? 5.608 18.154 1.911 1.00 93.44 574 PRO A CA 1
ATOM 4550 C C . PRO A 1 574 ? 5.467 16.709 1.418 1.00 93.44 574 PRO A C 1
ATOM 4552 O O . PRO A 1 574 ? 5.751 15.771 2.157 1.00 93.44 574 PRO A O 1
ATOM 4555 N N . PHE A 1 575 ? 5.067 16.518 0.160 1.00 91.19 575 PHE A N 1
ATOM 4556 C CA . PHE A 1 575 ? 4.871 15.197 -0.433 1.00 91.19 575 PHE A CA 1
ATOM 4557 C C . PHE A 1 575 ? 6.208 14.528 -0.780 1.00 91.19 575 PHE A C 1
ATOM 4559 O O . PHE A 1 575 ? 6.384 13.340 -0.509 1.00 91.19 575 PHE A O 1
ATOM 4566 N N . LEU A 1 576 ? 7.182 15.292 -1.287 1.00 90.38 576 LEU A N 1
ATOM 4567 C CA . LEU A 1 576 ? 8.540 14.802 -1.572 1.00 90.38 576 LEU A CA 1
ATOM 4568 C C . LEU A 1 576 ? 9.354 14.478 -0.310 1.00 90.38 576 LEU A C 1
ATOM 4570 O O . LEU A 1 576 ? 10.299 13.688 -0.369 1.00 90.38 576 LEU A O 1
ATOM 4574 N N . TRP A 1 577 ? 9.011 15.062 0.841 1.00 86.31 577 TRP A N 1
ATOM 4575 C CA . TRP A 1 577 ? 9.576 14.643 2.127 1.00 86.31 577 TRP A CA 1
ATOM 4576 C C . TRP A 1 577 ? 8.982 13.331 2.634 1.00 86.31 577 TRP A C 1
ATOM 4578 O O . TRP A 1 577 ? 9.698 12.543 3.250 1.00 86.31 577 TRP A O 1
ATOM 4588 N N . LEU A 1 578 ? 7.703 13.074 2.350 1.00 81.00 578 LEU A N 1
ATOM 4589 C CA . LEU A 1 578 ? 7.010 11.859 2.783 1.00 81.00 578 LEU A CA 1
ATOM 4590 C C . LEU A 1 578 ? 7.382 10.624 1.953 1.00 81.00 578 LEU A C 1
ATOM 4592 O O . LEU A 1 578 ? 7.360 9.515 2.482 1.00 81.00 578 LEU A O 1
ATOM 4596 N N . SER A 1 579 ? 7.719 10.788 0.671 1.00 82.88 579 SER A N 1
ATOM 4597 C CA . SER A 1 579 ? 8.048 9.671 -0.219 1.00 82.88 579 SER A CA 1
ATOM 4598 C C . SER A 1 579 ? 9.189 10.006 -1.173 1.00 82.88 579 SER A C 1
ATOM 4600 O O . SER A 1 579 ? 9.274 11.111 -1.701 1.00 82.88 579 SER A O 1
ATOM 4602 N N . LYS A 1 580 ? 10.055 9.019 -1.432 1.00 82.62 580 LYS A N 1
ATOM 4603 C CA . LYS A 1 580 ? 11.073 9.091 -2.493 1.00 82.62 580 LYS A CA 1
ATOM 4604 C C . LYS A 1 580 ? 10.507 8.770 -3.882 1.00 82.62 580 LYS A C 1
ATOM 4606 O O . LYS A 1 580 ? 11.200 8.986 -4.866 1.00 82.62 580 LYS A O 1
ATOM 4611 N N . ASN A 1 581 ? 9.287 8.237 -3.969 1.00 87.88 581 ASN A N 1
ATOM 4612 C CA . ASN A 1 581 ? 8.684 7.867 -5.246 1.00 87.88 581 ASN A CA 1
ATOM 4613 C C . ASN A 1 581 ? 8.311 9.135 -6.048 1.00 87.88 581 ASN A C 1
ATOM 4615 O O . ASN A 1 581 ? 7.530 9.947 -5.540 1.00 87.88 581 ASN A O 1
ATOM 4619 N N . PRO A 1 582 ? 8.802 9.296 -7.292 1.00 89.31 582 PRO A N 1
ATOM 4620 C CA . PRO A 1 582 ? 8.513 10.470 -8.111 1.00 89.31 582 PRO A CA 1
ATOM 4621 C C . PRO A 1 582 ? 7.020 10.697 -8.394 1.00 89.31 582 PRO A C 1
ATOM 4623 O O . PRO A 1 582 ? 6.592 11.842 -8.480 1.00 89.31 582 PRO A O 1
ATOM 4626 N N . ALA A 1 583 ? 6.192 9.648 -8.435 1.00 91.44 583 ALA A N 1
ATOM 4627 C CA . ALA A 1 583 ? 4.747 9.756 -8.663 1.00 91.44 583 ALA A CA 1
ATOM 4628 C C . ALA A 1 583 ? 3.956 10.363 -7.484 1.00 91.44 583 ALA A C 1
ATOM 4630 O O . ALA A 1 583 ? 2.734 10.496 -7.560 1.00 91.44 583 ALA A O 1
ATOM 4631 N N . VAL A 1 584 ? 4.609 10.760 -6.382 1.00 89.81 584 VAL A N 1
ATOM 4632 C CA . VAL A 1 584 ? 3.928 11.335 -5.206 1.00 89.81 584 VAL A CA 1
ATOM 4633 C C . VAL A 1 584 ? 3.190 12.652 -5.510 1.00 89.81 584 VAL A C 1
ATOM 4635 O O . VAL A 1 584 ? 2.279 13.017 -4.764 1.00 89.81 584 VAL A O 1
ATOM 4638 N N . PHE A 1 585 ? 3.510 13.331 -6.624 1.00 93.25 585 PHE A N 1
ATOM 4639 C CA . PHE A 1 585 ? 2.771 14.511 -7.102 1.00 93.25 585 PHE A CA 1
ATOM 4640 C C . PHE A 1 585 ? 1.271 14.234 -7.282 1.00 93.25 585 PHE A C 1
ATOM 4642 O O . PHE A 1 585 ? 0.450 15.129 -7.084 1.00 93.25 585 PHE A O 1
ATOM 4649 N N . TYR A 1 586 ? 0.898 12.985 -7.581 1.00 93.44 586 TYR A N 1
ATOM 4650 C CA . TYR A 1 586 ? -0.489 12.547 -7.689 1.00 93.44 586 TYR A CA 1
ATOM 4651 C C . TYR A 1 586 ? -1.312 12.933 -6.450 1.00 93.44 586 TYR A C 1
ATOM 4653 O O . TYR A 1 586 ? -2.425 13.450 -6.563 1.00 93.44 586 TYR A O 1
ATOM 4661 N N . TYR A 1 587 ? -0.746 12.735 -5.254 1.00 90.75 587 TYR A N 1
ATOM 4662 C CA . TYR A 1 587 ? -1.434 13.038 -4.001 1.00 90.75 587 TYR A CA 1
ATOM 4663 C C . TYR A 1 587 ? -1.636 14.537 -3.793 1.00 90.75 587 TYR A C 1
ATOM 4665 O O . TYR A 1 587 ? -2.688 14.933 -3.281 1.00 90.75 587 TYR A O 1
ATOM 4673 N N . LEU A 1 588 ? -0.679 15.372 -4.216 1.00 93.88 588 LEU A N 1
ATOM 4674 C CA . LEU A 1 588 ? -0.861 16.823 -4.235 1.00 93.88 588 LEU A CA 1
ATOM 4675 C C . LEU A 1 588 ? -2.022 17.185 -5.165 1.00 93.88 588 LEU A C 1
ATOM 4677 O O . LEU A 1 588 ? -2.959 17.853 -4.734 1.00 93.88 588 LEU A O 1
ATOM 4681 N N . ASN A 1 589 ? -2.011 16.690 -6.402 1.00 95.31 589 ASN A N 1
ATOM 4682 C CA . ASN A 1 589 ? -3.007 17.056 -7.410 1.00 95.31 589 ASN A CA 1
ATOM 4683 C C . ASN A 1 589 ? -4.417 16.616 -7.016 1.00 95.31 589 ASN A C 1
ATOM 4685 O O . ASN A 1 589 ? -5.359 17.408 -7.093 1.00 95.31 589 ASN A O 1
ATOM 4689 N N . LEU A 1 590 ? -4.566 15.398 -6.492 1.00 93.25 590 LEU A N 1
ATOM 4690 C CA . LEU A 1 590 ? -5.837 14.932 -5.946 1.00 93.25 590 LEU A CA 1
ATOM 4691 C C . LEU A 1 590 ? -6.292 15.809 -4.766 1.00 93.25 590 LEU A C 1
ATOM 4693 O O . LEU A 1 590 ? -7.461 16.193 -4.690 1.00 93.25 590 LEU A O 1
ATOM 4697 N N . SER A 1 591 ? -5.374 16.188 -3.870 1.00 93.25 591 SER A N 1
ATOM 4698 C CA . SER A 1 591 ? -5.675 17.079 -2.741 1.00 93.25 591 SER A CA 1
ATOM 4699 C C . SER A 1 591 ? -6.107 18.472 -3.200 1.00 93.25 591 SER A C 1
ATOM 4701 O O . SER A 1 591 ? -7.014 19.054 -2.601 1.00 93.25 591 SER A O 1
ATOM 4703 N N . LEU A 1 592 ? -5.514 18.998 -4.274 1.00 95.81 592 LEU A N 1
ATOM 4704 C CA . LEU A 1 592 ? -5.909 20.267 -4.881 1.00 95.81 592 LEU A CA 1
ATOM 4705 C C . LEU A 1 592 ? -7.331 20.186 -5.444 1.00 95.81 592 LEU A C 1
ATOM 4707 O O . LEU A 1 592 ? -8.152 21.044 -5.125 1.00 95.81 592 LEU A O 1
ATOM 4711 N N . VAL A 1 593 ? -7.672 19.126 -6.185 1.00 95.88 593 VAL A N 1
ATOM 4712 C CA . VAL A 1 593 ? -9.042 18.913 -6.690 1.00 95.88 593 VAL A CA 1
ATOM 4713 C C . VAL A 1 593 ? -10.051 18.834 -5.537 1.00 95.88 593 VAL A C 1
ATOM 4715 O O . VAL A 1 593 ? -11.071 19.529 -5.553 1.00 95.88 593 VAL A O 1
ATOM 4718 N N . LEU A 1 594 ? -9.762 18.040 -4.500 1.00 94.69 594 LEU A N 1
ATOM 4719 C CA . LEU A 1 594 ? -10.639 17.889 -3.333 1.00 94.69 594 LEU A CA 1
ATOM 4720 C C . LEU A 1 594 ? -10.793 19.197 -2.545 1.00 94.69 594 LEU A C 1
ATOM 4722 O O . LEU A 1 594 ? -11.897 19.541 -2.116 1.00 94.69 594 LEU A O 1
ATOM 4726 N N . THR A 1 595 ? -9.708 19.954 -2.380 1.00 95.56 595 THR A N 1
ATOM 4727 C CA . THR A 1 595 ? -9.731 21.261 -1.713 1.00 95.56 595 THR A CA 1
ATOM 4728 C C . THR A 1 595 ? -10.581 22.249 -2.500 1.00 95.56 595 THR A C 1
ATOM 4730 O O . THR A 1 595 ? -11.428 22.927 -1.915 1.00 95.56 595 THR A O 1
ATOM 4733 N N . THR A 1 596 ? -10.446 22.278 -3.824 1.00 96.31 596 THR A N 1
ATOM 4734 C CA . THR A 1 596 ? -11.264 23.125 -4.695 1.00 96.31 596 THR A CA 1
ATOM 4735 C C . THR A 1 596 ? -12.746 22.740 -4.627 1.00 96.31 596 THR A C 1
ATOM 4737 O O . THR A 1 596 ? -13.587 23.624 -4.459 1.00 96.31 596 THR A O 1
ATOM 4740 N N . LEU A 1 597 ? -13.091 21.444 -4.626 1.00 96.00 597 LEU A N 1
ATOM 4741 C CA . LEU A 1 597 ? -14.471 20.980 -4.406 1.00 96.00 597 LEU A CA 1
ATOM 4742 C C . LEU A 1 597 ? -15.033 21.464 -3.060 1.00 96.00 597 LEU A C 1
ATOM 4744 O O . LEU A 1 597 ? -16.165 21.954 -2.986 1.00 96.00 597 LEU A O 1
ATOM 4748 N N . LEU A 1 598 ? -14.243 21.364 -1.988 1.00 95.75 598 LEU A N 1
ATOM 4749 C CA . LEU A 1 598 ? -14.638 21.823 -0.655 1.00 95.75 598 LEU A CA 1
ATOM 4750 C C . LEU A 1 598 ? -14.813 23.345 -0.594 1.00 95.75 598 LEU A C 1
ATOM 4752 O O . LEU A 1 598 ? -15.766 23.821 0.030 1.00 95.75 598 LEU A O 1
ATOM 4756 N N . LEU A 1 599 ? -13.936 24.112 -1.246 1.00 95.81 599 LEU A N 1
ATOM 4757 C CA . LEU A 1 599 ? -14.041 25.569 -1.350 1.00 95.81 599 LEU A CA 1
ATOM 4758 C C . LEU A 1 599 ? -15.286 25.977 -2.143 1.00 95.81 599 LEU A C 1
ATOM 4760 O O . LEU A 1 599 ? -16.070 26.800 -1.662 1.00 95.81 599 LEU A O 1
ATOM 4764 N N . MET A 1 600 ? -15.534 25.349 -3.293 1.00 95.12 600 MET A N 1
ATOM 4765 C CA . MET A 1 600 ? -16.745 25.563 -4.086 1.00 95.12 600 MET A CA 1
ATOM 4766 C C . MET A 1 600 ? -18.006 25.304 -3.256 1.00 95.12 600 MET A C 1
ATOM 4768 O O . MET A 1 600 ? -18.901 26.151 -3.196 1.00 95.12 600 MET A O 1
ATOM 4772 N N . TYR A 1 601 ? -18.054 24.179 -2.541 1.00 95.88 601 TYR A N 1
ATOM 4773 C CA . TYR A 1 601 ? -19.213 23.804 -1.735 1.00 95.88 601 TYR A CA 1
ATOM 4774 C C . TYR A 1 601 ? -19.422 24.710 -0.512 1.00 95.88 601 TYR A C 1
ATOM 4776 O O . TYR A 1 601 ? -20.538 25.168 -0.250 1.00 95.88 601 TYR A O 1
ATOM 4784 N N . LYS A 1 602 ? -18.361 24.956 0.269 1.00 94.12 602 LYS A N 1
ATOM 4785 C CA . LYS A 1 602 ? -18.449 25.617 1.582 1.00 94.12 602 LYS A CA 1
ATOM 4786 C C . LYS A 1 602 ? -18.336 27.137 1.504 1.00 94.12 602 LYS A C 1
ATOM 4788 O O . LYS A 1 602 ? -19.005 27.813 2.279 1.00 94.12 602 LYS A O 1
ATOM 4793 N N . LYS A 1 603 ? -17.473 27.671 0.634 1.00 93.50 603 LYS A N 1
ATOM 4794 C CA . LYS A 1 603 ? -17.179 29.111 0.542 1.00 93.50 603 LYS A CA 1
ATOM 4795 C C . LYS A 1 603 ? -17.946 29.790 -0.588 1.00 93.50 603 LYS A C 1
ATOM 4797 O O . LYS A 1 603 ? -18.511 30.849 -0.353 1.00 93.50 603 LYS A O 1
ATOM 4802 N N . LEU A 1 604 ? -18.022 29.168 -1.767 1.00 90.94 604 LEU A N 1
ATOM 4803 C CA . LEU A 1 604 ? -18.736 29.740 -2.920 1.00 90.94 604 LEU A CA 1
ATOM 4804 C C . LEU A 1 604 ? -20.233 29.382 -2.958 1.00 90.94 604 LEU A C 1
ATOM 4806 O O . LEU A 1 604 ? -20.978 29.926 -3.768 1.00 90.94 604 LEU A O 1
ATOM 4810 N N . GLY A 1 605 ? -20.694 28.476 -2.089 1.00 90.38 605 GLY A N 1
ATOM 4811 C CA . GLY A 1 605 ? -22.106 28.086 -1.996 1.00 90.38 605 GLY A CA 1
ATOM 4812 C C . GLY A 1 605 ? -22.606 27.215 -3.157 1.00 90.38 605 GLY A C 1
ATOM 4813 O O . GLY A 1 605 ? -23.817 27.066 -3.341 1.00 90.38 605 GLY A O 1
ATOM 4814 N N . ILE A 1 606 ? -21.697 26.613 -3.928 1.00 89.94 606 ILE A N 1
ATOM 4815 C CA . ILE A 1 606 ? -21.997 25.743 -5.069 1.00 89.94 606 ILE A CA 1
ATOM 4816 C C . ILE A 1 606 ? -22.419 24.363 -4.548 1.00 89.94 606 ILE A C 1
ATOM 4818 O O . ILE A 1 606 ? -21.592 23.513 -4.228 1.00 89.94 606 ILE A O 1
ATOM 4822 N N . LYS A 1 607 ? -23.732 24.136 -4.419 1.00 90.69 607 LYS A N 1
ATOM 4823 C CA . LYS A 1 607 ? -24.294 22.879 -3.870 1.00 90.69 607 LYS A CA 1
ATOM 4824 C C . LYS A 1 607 ? -24.844 21.916 -4.922 1.00 90.69 607 LYS A C 1
ATOM 4826 O O . LYS A 1 607 ? -25.177 20.777 -4.588 1.00 90.69 607 LYS A O 1
ATOM 4831 N N . SER A 1 608 ? -24.980 22.379 -6.164 1.00 90.69 608 SER A N 1
ATOM 4832 C CA . SER A 1 608 ? -25.473 21.578 -7.287 1.00 90.69 608 SER A CA 1
ATOM 4833 C C . SER A 1 608 ? -24.485 20.456 -7.603 1.00 90.69 608 SER A C 1
ATOM 4835 O O . SER A 1 608 ? -23.313 20.736 -7.848 1.00 90.69 608 SER A O 1
ATOM 4837 N N . LEU A 1 609 ? -24.956 19.202 -7.632 1.00 91.50 609 LEU A N 1
ATOM 4838 C CA . LEU A 1 609 ? -24.120 18.053 -8.001 1.00 91.50 609 LEU A CA 1
ATOM 4839 C C . LEU A 1 609 ? -23.499 18.251 -9.388 1.00 91.50 609 LEU A C 1
ATOM 4841 O O . LEU A 1 609 ? -22.298 18.079 -9.535 1.00 91.50 609 LEU A O 1
ATOM 4845 N N . LEU A 1 610 ? -24.290 18.708 -10.365 1.00 90.06 610 LEU A N 1
ATOM 4846 C CA . LEU A 1 610 ? -23.820 19.005 -11.721 1.00 90.06 610 LEU A CA 1
ATOM 4847 C C . LEU A 1 610 ? -22.627 19.972 -11.728 1.00 90.06 610 LEU A C 1
ATOM 4849 O O . LEU A 1 610 ? -21.638 19.735 -12.408 1.00 90.06 610 LEU A O 1
ATOM 4853 N N . SER A 1 611 ? -22.707 21.049 -10.942 1.00 90.56 611 SER A N 1
ATOM 4854 C CA . SER A 1 611 ? -21.650 22.064 -10.871 1.00 90.56 611 SER A CA 1
ATOM 4855 C C . SER A 1 611 ? -20.372 21.522 -10.234 1.00 90.56 611 SER A C 1
ATOM 4857 O O . SER A 1 611 ? -19.281 21.873 -10.665 1.00 90.56 611 SER A O 1
ATOM 4859 N N . LEU A 1 612 ? -20.495 20.649 -9.232 1.00 93.81 612 LEU A N 1
ATOM 4860 C CA . LEU A 1 612 ? -19.340 19.977 -8.636 1.00 93.81 612 LEU A CA 1
ATOM 4861 C C . LEU A 1 612 ? -18.723 18.954 -9.606 1.00 93.81 612 LEU A C 1
ATOM 4863 O O . LEU A 1 612 ? -17.504 18.884 -9.710 1.00 93.81 612 LEU A O 1
ATOM 4867 N N . LEU A 1 613 ? -19.547 18.206 -10.349 1.00 92.31 613 LEU A N 1
ATOM 4868 C CA . LEU A 1 613 ? -19.078 17.225 -11.335 1.00 92.31 613 LEU A CA 1
ATOM 4869 C C . LEU A 1 613 ? -18.384 17.860 -12.538 1.00 92.31 613 LEU A C 1
ATOM 4871 O O . LEU A 1 613 ? -17.464 17.255 -13.075 1.00 92.31 613 LEU A O 1
ATOM 4875 N N . LEU A 1 614 ? -18.754 19.083 -12.926 1.00 91.62 614 LEU A N 1
ATOM 4876 C CA . LEU A 1 614 ? -18.029 19.818 -13.966 1.00 91.62 614 LEU A CA 1
ATOM 4877 C C . LEU A 1 614 ? -16.550 20.000 -13.604 1.00 91.62 614 LEU A C 1
ATOM 4879 O O . LEU A 1 614 ? -15.699 19.796 -14.460 1.00 91.62 614 LEU A O 1
ATOM 4883 N N . LEU A 1 615 ? -16.223 20.309 -12.342 1.00 93.81 615 LEU A N 1
ATOM 4884 C CA . LEU A 1 615 ? -14.823 20.396 -11.912 1.00 93.81 615 LEU A CA 1
ATOM 4885 C C . LEU A 1 615 ? -14.113 19.038 -12.016 1.00 93.81 615 LEU A C 1
ATOM 4887 O O . LEU A 1 615 ? -12.958 18.981 -12.426 1.00 93.81 615 LEU A O 1
ATOM 4891 N N . VAL A 1 616 ? -14.804 17.954 -11.653 1.00 92.75 616 VAL A N 1
ATOM 4892 C CA . VAL A 1 616 ? -14.255 16.592 -11.714 1.00 92.75 616 VAL A CA 1
ATOM 4893 C C . VAL A 1 616 ? -13.946 16.181 -13.149 1.00 92.75 616 VAL A C 1
ATOM 4895 O O . VAL A 1 616 ? -12.852 15.696 -13.416 1.00 92.75 616 VAL A O 1
ATOM 4898 N N . VAL A 1 617 ? -14.883 16.402 -14.072 1.00 88.75 617 VAL A N 1
ATOM 4899 C CA . VAL A 1 617 ? -14.678 16.069 -15.485 1.00 88.75 617 VAL A CA 1
ATOM 4900 C C . VAL A 1 617 ? -13.600 16.951 -16.099 1.00 88.75 617 VAL A C 1
ATOM 4902 O O . VAL A 1 617 ? -12.742 16.429 -16.794 1.00 88.75 617 VAL A O 1
ATOM 4905 N N . LEU A 1 618 ? -13.544 18.245 -15.768 1.00 89.19 618 LEU A N 1
ATOM 4906 C CA . LEU A 1 618 ? -12.421 19.091 -16.185 1.00 89.19 618 LEU A CA 1
ATOM 4907 C C . LEU A 1 618 ? -11.080 18.526 -15.695 1.00 89.19 618 LEU A C 1
ATOM 4909 O O . LEU A 1 618 ? -10.128 18.467 -16.465 1.00 89.19 618 LEU A O 1
ATOM 4913 N N . ALA A 1 619 ? -10.997 18.072 -14.442 1.00 91.38 619 ALA A N 1
ATOM 4914 C CA . ALA A 1 619 ? -9.773 17.468 -13.924 1.00 91.38 619 ALA A CA 1
ATOM 4915 C C . ALA A 1 619 ? -9.392 16.157 -14.634 1.00 91.38 619 ALA A C 1
ATOM 4917 O O . ALA A 1 619 ? -8.202 15.892 -14.800 1.00 91.38 619 ALA A O 1
ATOM 4918 N N . TYR A 1 620 ? -10.384 15.371 -15.063 1.00 87.81 620 TYR A N 1
ATOM 4919 C CA . TYR A 1 620 ? -10.188 14.128 -15.809 1.00 87.81 620 TYR A CA 1
ATOM 4920 C C . TYR A 1 620 ? -9.713 14.395 -17.243 1.00 87.81 620 TYR A C 1
ATOM 4922 O O . TYR A 1 620 ? -8.662 13.903 -17.640 1.00 87.81 620 TYR A O 1
ATOM 4930 N N . GLU A 1 621 ? -10.434 15.238 -17.986 1.00 84.25 621 GLU A N 1
ATOM 4931 C CA . GLU A 1 621 ? -10.150 15.552 -19.395 1.00 84.25 621 GLU A CA 1
ATOM 4932 C C . GLU A 1 621 ? -8.794 16.253 -19.572 1.00 84.25 621 GLU A C 1
ATOM 4934 O O . GLU A 1 621 ? -8.061 15.974 -20.516 1.00 84.25 621 GLU A O 1
ATOM 4939 N N . TYR A 1 622 ? -8.411 17.129 -18.634 1.00 86.44 622 TYR A N 1
ATOM 4940 C CA . TYR A 1 622 ? -7.093 17.779 -18.642 1.00 86.44 622 TYR A CA 1
ATOM 4941 C C . TYR A 1 622 ? -5.987 16.955 -17.959 1.00 86.44 622 TYR A C 1
ATOM 4943 O O . TYR A 1 622 ? -4.875 17.456 -17.793 1.00 86.44 622 TYR A O 1
ATOM 4951 N N . ASN A 1 623 ? -6.271 15.709 -17.559 1.00 87.56 623 ASN A N 1
ATOM 4952 C CA . ASN A 1 623 ? -5.332 14.789 -16.913 1.00 87.56 623 ASN A CA 1
ATOM 4953 C C . ASN A 1 623 ? -4.553 15.420 -15.737 1.00 87.56 623 ASN A C 1
ATOM 4955 O O . ASN A 1 623 ? -3.339 15.247 -15.608 1.00 87.56 623 ASN A O 1
ATOM 4959 N N . PHE A 1 624 ? -5.239 16.171 -14.867 1.00 91.38 624 PHE A N 1
ATOM 4960 C CA . PHE A 1 624 ? -4.580 16.905 -13.778 1.00 91.38 624 PHE A CA 1
ATOM 4961 C C . PHE A 1 624 ? -3.894 15.999 -12.759 1.00 91.38 624 PHE A C 1
ATOM 4963 O O . PHE A 1 624 ? -2.952 16.427 -12.103 1.00 91.38 624 PHE A O 1
ATOM 4970 N N . THR A 1 625 ? -4.347 14.760 -12.586 1.00 91.75 625 THR A N 1
ATOM 4971 C CA . THR A 1 625 ? -3.708 13.820 -11.659 1.00 91.75 625 THR A CA 1
ATOM 4972 C C . THR A 1 625 ? -2.605 12.986 -12.305 1.00 91.75 625 THR A C 1
ATOM 4974 O O . THR A 1 625 ? -1.821 12.402 -11.567 1.00 91.75 625 THR A O 1
ATOM 4977 N N . GLY A 1 626 ? -2.492 12.959 -13.639 1.00 89.88 626 GLY A N 1
ATOM 4978 C CA . GLY A 1 626 ? -1.548 12.095 -14.358 1.00 89.88 626 GLY A CA 1
ATOM 4979 C C . GLY A 1 626 ? -0.127 12.643 -14.522 1.00 89.88 626 GLY A C 1
ATOM 4980 O O . GLY A 1 626 ? 0.761 11.907 -14.942 1.00 89.88 626 GLY A O 1
ATOM 4981 N N . GLN A 1 627 ? 0.105 13.921 -14.215 1.00 92.12 627 GLN A N 1
ATOM 4982 C CA . GLN A 1 627 ? 1.409 14.582 -14.340 1.00 92.12 627 GLN A CA 1
ATOM 4983 C C . GLN A 1 627 ? 1.526 15.762 -13.360 1.00 92.12 627 GLN A C 1
ATOM 4985 O O . GLN A 1 627 ? 0.498 16.276 -12.908 1.00 92.12 627 GLN A O 1
ATOM 4990 N N . PRO A 1 628 ? 2.747 16.229 -13.034 1.00 95.12 628 PRO A N 1
ATOM 4991 C CA . PRO A 1 628 ? 2.954 17.527 -12.403 1.00 95.12 628 PRO A CA 1
ATOM 4992 C C . PRO A 1 628 ? 2.254 18.650 -13.173 1.00 95.12 628 PRO A C 1
ATOM 4994 O O . PRO A 1 628 ? 2.068 18.548 -14.384 1.00 95.12 628 PRO A O 1
ATOM 4997 N N . LEU A 1 629 ? 1.858 19.711 -12.472 1.00 94.69 629 LEU A N 1
ATOM 4998 C CA . LEU A 1 629 ? 1.116 20.811 -13.082 1.00 94.69 629 LEU A CA 1
ATOM 4999 C C . LEU A 1 629 ? 2.037 21.971 -13.449 1.00 94.69 629 LEU A C 1
ATOM 5001 O O . LEU A 1 629 ? 2.937 22.347 -12.695 1.00 94.69 629 LEU A O 1
ATOM 5005 N N . GLU A 1 630 ? 1.738 22.587 -14.586 1.00 94.56 630 GLU A N 1
ATOM 5006 C CA . GLU A 1 630 ? 2.196 23.941 -14.896 1.00 94.56 630 GLU A CA 1
ATOM 5007 C C . GLU A 1 630 ? 1.455 24.971 -14.029 1.00 94.56 630 GLU A C 1
ATOM 5009 O O . GLU A 1 630 ? 0.311 24.752 -13.615 1.00 94.56 630 GLU A O 1
ATOM 5014 N N . ASP A 1 631 ? 2.037 26.158 -13.850 1.00 91.75 631 ASP A N 1
ATOM 5015 C CA . ASP A 1 631 ? 1.379 27.260 -13.132 1.00 91.75 631 ASP A CA 1
ATOM 5016 C C . ASP A 1 631 ? 0.059 27.681 -13.799 1.00 91.75 631 ASP A C 1
ATOM 5018 O O . ASP A 1 631 ? -0.925 27.996 -13.124 1.00 91.75 631 ASP A O 1
ATOM 5022 N N . SER A 1 632 ? 0.001 27.603 -15.132 1.00 93.06 632 SER A N 1
ATOM 5023 C CA . SER A 1 632 ? -1.203 27.867 -15.926 1.00 93.06 632 SER A CA 1
ATOM 5024 C C . SER A 1 632 ? -2.332 26.869 -15.611 1.00 93.06 632 SER A C 1
ATOM 5026 O O . SER A 1 632 ? -3.502 27.248 -15.481 1.00 93.06 632 SER A O 1
ATOM 5028 N N . GLN A 1 633 ? -1.987 25.591 -15.435 1.00 94.31 633 GLN A N 1
ATOM 5029 C CA . GLN A 1 633 ? -2.917 24.513 -15.106 1.00 94.31 633 GLN A CA 1
ATOM 5030 C C . GLN A 1 633 ? -3.362 24.599 -13.645 1.00 94.31 633 GLN A C 1
ATOM 5032 O O . GLN A 1 633 ? -4.551 24.439 -13.358 1.00 94.31 633 GLN A O 1
ATOM 5037 N N . LEU A 1 634 ? -2.445 24.934 -12.733 1.00 94.88 634 LEU A N 1
ATOM 5038 C CA . LEU A 1 634 ? -2.757 25.179 -11.327 1.00 94.88 634 LEU A CA 1
ATOM 5039 C C . LEU A 1 634 ? -3.752 26.341 -11.173 1.00 94.88 634 LEU A C 1
ATOM 5041 O O . LEU A 1 634 ? -4.777 26.199 -10.499 1.00 94.88 634 LEU A O 1
ATOM 5045 N N . LEU A 1 635 ? -3.499 27.462 -11.859 1.00 94.81 635 LEU A N 1
ATOM 5046 C CA . LEU A 1 635 ? -4.398 28.617 -11.906 1.00 94.81 635 LEU A CA 1
ATOM 5047 C C . LEU A 1 635 ? -5.771 28.239 -12.483 1.00 94.81 635 LEU A C 1
ATOM 5049 O O . LEU A 1 635 ? -6.814 28.642 -11.951 1.00 94.81 635 LEU A O 1
ATOM 5053 N N . ARG A 1 636 ? -5.785 27.424 -13.546 1.00 94.75 636 ARG A N 1
ATOM 5054 C CA . ARG A 1 636 ? -7.018 26.922 -14.160 1.00 94.75 636 ARG A CA 1
ATOM 5055 C C . ARG A 1 636 ? -7.840 26.091 -13.176 1.00 94.75 636 ARG A C 1
ATOM 5057 O O . ARG A 1 636 ? -9.041 26.329 -13.063 1.00 94.75 636 ARG A O 1
ATOM 5064 N N . LEU A 1 637 ? -7.209 25.169 -12.450 1.00 94.69 637 LEU A N 1
ATOM 5065 C CA . LEU A 1 637 ? -7.870 24.295 -11.479 1.00 94.69 637 LEU A CA 1
ATOM 5066 C C . LEU A 1 637 ? -8.412 25.069 -10.270 1.00 94.69 637 LEU A C 1
ATOM 5068 O O . LEU A 1 637 ? -9.559 24.867 -9.877 1.00 94.69 637 LEU A O 1
ATOM 5072 N N . MET A 1 638 ? -7.597 25.933 -9.662 1.00 94.69 638 MET A N 1
ATOM 5073 C CA . MET A 1 638 ? -7.923 26.533 -8.364 1.00 94.69 638 MET A CA 1
ATOM 5074 C C . MET A 1 638 ? -8.770 27.805 -8.457 1.00 94.69 638 MET A C 1
ATOM 5076 O O . MET A 1 638 ? -9.479 28.126 -7.502 1.00 94.69 638 MET A O 1
ATOM 5080 N N . ILE A 1 639 ? -8.698 28.541 -9.572 1.00 94.38 639 ILE A N 1
ATOM 5081 C CA . ILE A 1 639 ? -9.319 29.868 -9.695 1.00 94.38 639 ILE A CA 1
ATOM 5082 C C . ILE A 1 639 ? -10.267 29.930 -10.893 1.00 94.38 639 ILE A C 1
ATOM 5084 O O . ILE A 1 639 ? -11.461 30.182 -10.708 1.00 94.38 639 ILE A O 1
ATOM 5088 N N . LEU A 1 640 ? -9.772 29.679 -12.110 1.00 94.81 640 LEU A N 1
ATOM 5089 C CA . LEU A 1 640 ? -10.563 29.927 -13.324 1.00 94.81 640 LEU A CA 1
ATOM 5090 C C . LEU A 1 640 ? -11.755 28.970 -13.447 1.00 94.81 640 LEU A C 1
ATOM 5092 O O . LEU A 1 640 ? -12.865 29.420 -13.727 1.00 94.81 640 LEU A O 1
ATOM 5096 N N . ALA A 1 641 ? -11.565 27.672 -13.188 1.00 93.69 641 ALA A N 1
ATOM 5097 C CA . ALA A 1 641 ? -12.648 26.693 -13.251 1.00 93.69 641 ALA A CA 1
ATOM 5098 C C . ALA A 1 641 ? -13.741 26.958 -12.193 1.00 93.69 641 ALA A C 1
ATOM 5100 O O . ALA A 1 641 ? -14.910 27.056 -12.577 1.00 93.69 641 ALA A O 1
ATOM 5101 N N . PRO A 1 642 ? -13.431 27.171 -10.896 1.00 94.56 642 PRO A N 1
ATOM 5102 C CA . PRO A 1 642 ? -14.437 27.566 -9.908 1.00 94.56 642 PRO A CA 1
ATOM 5103 C C . PRO A 1 642 ? -15.185 28.852 -10.268 1.00 94.56 642 PRO A C 1
ATOM 5105 O O . PRO A 1 642 ? -16.404 28.908 -10.098 1.00 94.56 642 PRO A O 1
ATOM 5108 N N . ALA A 1 643 ? -14.487 29.871 -10.786 1.00 94.06 643 ALA A N 1
ATOM 5109 C CA . ALA A 1 643 ? -15.102 31.130 -11.202 1.00 94.06 643 ALA A CA 1
ATOM 5110 C C . ALA A 1 643 ? -16.054 30.934 -12.393 1.00 94.06 643 ALA A C 1
ATOM 5112 O O . ALA A 1 643 ? -17.204 31.376 -12.342 1.00 94.06 643 ALA A O 1
ATOM 5113 N N . ALA A 1 644 ? -15.621 30.209 -13.427 1.00 92.38 644 ALA A N 1
ATOM 5114 C CA . ALA A 1 644 ? -16.444 29.888 -14.589 1.00 92.38 644 ALA A CA 1
ATOM 5115 C C . ALA A 1 644 ? -17.685 29.070 -14.198 1.00 92.38 644 ALA A C 1
ATOM 5117 O O . ALA A 1 644 ? -18.798 29.387 -14.617 1.00 92.38 644 ALA A O 1
ATOM 5118 N N . ILE A 1 645 ? -17.525 28.066 -13.329 1.00 92.31 645 ILE A N 1
ATOM 5119 C CA . ILE A 1 645 ? -18.638 27.244 -12.837 1.00 92.31 645 ILE A CA 1
ATOM 5120 C C . ILE A 1 645 ? -19.604 28.077 -11.986 1.00 92.31 645 ILE A C 1
ATOM 5122 O O . ILE A 1 645 ? -20.817 27.893 -12.088 1.00 92.31 645 ILE A O 1
ATOM 5126 N N . LEU A 1 646 ? -19.106 29.015 -11.173 1.00 91.44 646 LEU A N 1
ATOM 5127 C CA . LEU A 1 646 ? -19.948 29.925 -10.395 1.00 91.44 646 LEU A CA 1
ATOM 5128 C C . LEU A 1 646 ? -20.793 30.829 -11.306 1.00 91.44 646 LEU A C 1
ATOM 5130 O O . LEU A 1 646 ? -21.990 30.996 -11.062 1.00 91.44 646 LEU A O 1
ATOM 5134 N N . LEU A 1 647 ? -20.191 31.389 -12.361 1.00 90.12 647 LEU A N 1
ATOM 5135 C CA . LEU A 1 647 ? -20.897 32.195 -13.362 1.00 90.12 647 LEU A CA 1
ATOM 5136 C C . LEU A 1 647 ? -21.941 31.351 -14.102 1.00 90.12 647 LEU A C 1
ATOM 5138 O O . LEU A 1 647 ? -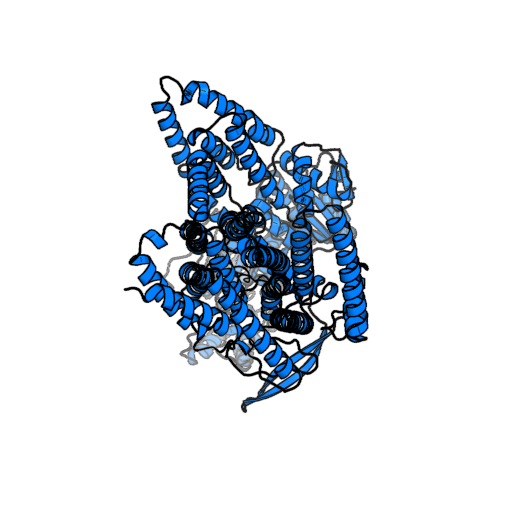23.110 31.733 -14.166 1.00 90.12 647 LEU A O 1
ATOM 5142 N N . LEU A 1 648 ? -21.560 30.161 -14.568 1.00 87.19 648 LEU A N 1
ATOM 5143 C CA . LEU A 1 648 ? -22.462 29.218 -15.226 1.00 87.19 648 LEU A CA 1
ATOM 5144 C C . LEU A 1 648 ? -23.624 28.813 -14.305 1.00 87.19 648 LEU A C 1
ATOM 5146 O O . LEU A 1 648 ? -24.773 28.729 -14.744 1.00 87.19 648 LEU A O 1
ATOM 5150 N N . GLN A 1 649 ? -23.367 28.639 -13.006 1.00 85.19 649 GLN A N 1
ATOM 5151 C CA . GLN A 1 649 ? -24.418 28.365 -12.035 1.00 85.19 649 GLN A CA 1
ATOM 5152 C C . GLN A 1 649 ? -25.396 29.537 -11.893 1.00 85.19 649 GLN A C 1
ATOM 5154 O O . GLN A 1 649 ? -26.607 29.307 -11.879 1.00 85.19 649 GLN A O 1
ATOM 5159 N N . LYS A 1 650 ? -24.888 30.769 -11.779 1.00 85.94 650 LYS A N 1
ATOM 5160 C CA . LYS A 1 650 ? -25.712 31.969 -11.577 1.00 85.94 650 LYS A CA 1
ATOM 5161 C C . LYS A 1 650 ? -26.541 32.334 -12.807 1.00 85.94 650 LYS A C 1
ATOM 5163 O O . LYS A 1 650 ? -27.721 32.629 -12.658 1.00 85.94 650 LYS A O 1
ATOM 5168 N N . PHE A 1 651 ? -25.948 32.305 -13.998 1.00 84.69 651 PHE A N 1
ATOM 5169 C CA . PHE A 1 651 ? -26.587 32.833 -15.207 1.00 84.69 651 PHE A CA 1
ATOM 5170 C C . PHE A 1 651 ? -27.322 31.769 -16.030 1.00 84.69 651 PHE A C 1
ATOM 5172 O O . PHE A 1 651 ? -28.376 32.053 -16.593 1.00 84.69 651 PHE A O 1
ATOM 5179 N N . ILE A 1 652 ? -26.816 30.531 -16.072 1.00 80.38 652 ILE A N 1
ATOM 5180 C CA . ILE A 1 652 ? -27.351 29.478 -16.951 1.00 80.38 652 ILE A CA 1
ATOM 5181 C C . ILE A 1 652 ? -28.153 28.447 -16.146 1.00 80.38 652 ILE A C 1
ATOM 5183 O O . ILE A 1 652 ? -29.328 28.210 -16.429 1.00 80.38 652 ILE A O 1
ATOM 5187 N N . LEU A 1 653 ? -27.564 27.853 -15.100 1.00 80.94 653 LEU A N 1
ATOM 5188 C CA . LEU A 1 653 ? -28.205 26.760 -14.343 1.00 80.94 653 LEU A CA 1
ATOM 5189 C C . LEU A 1 653 ? -29.329 27.213 -13.398 1.00 80.94 653 LEU A C 1
ATOM 5191 O O . LEU A 1 653 ? -30.072 26.362 -12.890 1.00 80.94 653 LEU A O 1
ATOM 5195 N N . ALA A 1 654 ? -29.444 28.520 -13.164 1.00 79.88 654 ALA A N 1
ATOM 5196 C CA . ALA A 1 654 ? -30.526 29.159 -12.416 1.00 79.88 654 ALA A CA 1
ATOM 5197 C C . ALA A 1 654 ? -31.437 30.045 -13.295 1.00 79.88 654 ALA A C 1
ATOM 5199 O O . ALA A 1 654 ? -32.407 30.598 -12.786 1.00 79.88 654 ALA A O 1
ATOM 5200 N N . GLY A 1 655 ? -31.151 30.169 -14.599 1.00 78.06 655 GLY A N 1
ATOM 5201 C CA . GLY A 1 655 ? -31.904 31.014 -15.533 1.00 78.06 655 GLY A CA 1
ATOM 5202 C C . GLY A 1 655 ? -33.166 30.360 -16.120 1.00 78.06 655 GLY A C 1
ATOM 5203 O O . GLY A 1 655 ? -33.497 29.207 -15.836 1.00 78.06 655 GLY A O 1
ATOM 5204 N N . LYS A 1 656 ? -33.863 31.085 -17.009 1.00 79.12 656 LYS A N 1
ATOM 5205 C CA . LYS A 1 656 ? -35.138 30.666 -17.641 1.00 79.12 656 LYS A CA 1
ATOM 5206 C C . LYS A 1 656 ? -35.047 29.329 -18.399 1.00 79.12 656 LYS A C 1
ATOM 5208 O O . LYS A 1 656 ? -35.999 28.555 -18.397 1.00 79.12 656 LYS A O 1
ATOM 5213 N N . HIS A 1 657 ? -33.888 29.024 -18.987 1.00 81.81 657 HIS A N 1
ATOM 5214 C CA . HIS A 1 657 ? -33.630 27.788 -19.742 1.00 81.81 657 HIS A CA 1
ATOM 5215 C C . HIS A 1 657 ? -32.879 26.713 -18.935 1.00 81.81 657 HIS A C 1
ATOM 5217 O O . HIS A 1 657 ? -32.366 25.749 -19.505 1.00 81.81 657 HIS A O 1
ATOM 5223 N N . ALA A 1 658 ? -32.836 26.828 -17.602 1.00 81.38 658 ALA A N 1
ATOM 5224 C CA . ALA A 1 658 ? -32.039 25.957 -16.739 1.00 81.38 658 ALA A CA 1
ATOM 5225 C C . ALA A 1 658 ? -32.323 24.455 -16.903 1.00 81.38 658 ALA A C 1
ATOM 5227 O O . ALA A 1 658 ? -31.412 23.651 -16.726 1.00 81.38 658 ALA A O 1
ATOM 5228 N N . ARG A 1 659 ? -33.561 24.043 -17.223 1.00 80.94 659 ARG A N 1
ATOM 5229 C CA . ARG A 1 659 ? -33.869 22.617 -17.455 1.00 80.94 659 ARG A CA 1
ATOM 5230 C C . ARG A 1 659 ? -33.159 22.084 -18.695 1.00 80.94 659 ARG A C 1
ATOM 5232 O O . ARG A 1 659 ? -32.482 21.070 -18.592 1.00 80.94 659 ARG A O 1
ATOM 5239 N N . VAL A 1 660 ? -33.274 22.788 -19.821 1.00 83.88 660 VAL A N 1
ATOM 5240 C CA . VAL A 1 660 ? -32.626 22.400 -21.082 1.00 83.88 660 VAL A CA 1
ATOM 5241 C C . VAL A 1 660 ? -31.110 22.412 -20.909 1.00 83.88 660 VAL A C 1
ATOM 5243 O O . VAL A 1 660 ? -30.458 21.419 -21.204 1.00 83.88 660 VAL A O 1
ATOM 5246 N N . ALA A 1 661 ? -30.558 23.472 -20.310 1.00 82.19 661 ALA A N 1
ATOM 5247 C CA . ALA A 1 661 ? -29.123 23.567 -20.051 1.00 82.19 661 ALA A CA 1
ATOM 5248 C C . ALA A 1 661 ? -28.600 22.432 -19.152 1.00 82.19 661 ALA A C 1
ATOM 5250 O O . ALA A 1 661 ? -27.547 21.866 -19.429 1.00 82.19 661 ALA A O 1
ATOM 5251 N N . LYS A 1 662 ? -29.341 22.054 -18.098 1.00 83.38 662 LYS A N 1
ATOM 5252 C CA . LYS A 1 662 ? -28.984 20.907 -17.247 1.00 83.38 662 LYS A CA 1
ATOM 5253 C C . LYS A 1 662 ? -29.001 19.600 -18.031 1.00 83.38 662 LYS A C 1
ATOM 5255 O O . LYS A 1 662 ? -28.074 18.822 -17.866 1.00 83.38 662 LYS A O 1
ATOM 5260 N N . VAL A 1 663 ? -30.016 19.361 -18.864 1.00 84.00 663 VAL A N 1
ATOM 5261 C CA . VAL A 1 663 ? -30.103 18.145 -19.694 1.00 84.00 663 VAL A CA 1
ATOM 5262 C C . VAL A 1 663 ? -28.929 18.067 -20.666 1.00 84.00 663 VAL A C 1
ATOM 5264 O O . VAL A 1 663 ? -28.267 17.037 -20.716 1.00 84.00 663 VAL A O 1
ATOM 5267 N N . VAL A 1 664 ? -28.615 19.165 -21.360 1.00 84.25 664 VAL A N 1
ATOM 5268 C CA . VAL A 1 664 ? -27.473 19.234 -22.285 1.00 84.25 664 VAL A CA 1
ATOM 5269 C C . VAL A 1 664 ? -26.156 18.976 -21.552 1.00 84.25 664 VAL A C 1
ATOM 5271 O O . VAL A 1 664 ? -25.365 18.157 -22.000 1.00 84.25 664 VAL A O 1
ATOM 5274 N N . LEU A 1 665 ? -25.934 19.610 -20.395 1.00 83.94 665 LEU A N 1
ATOM 5275 C CA . LEU A 1 665 ? -24.705 19.427 -19.616 1.00 83.94 665 LEU A CA 1
ATOM 5276 C C . LEU A 1 665 ? -24.587 18.028 -19.003 1.00 83.94 665 LEU A C 1
ATOM 5278 O O . LEU A 1 665 ? -23.499 17.468 -19.007 1.00 83.94 665 LEU A O 1
ATOM 5282 N N . TYR A 1 666 ? -25.677 17.440 -18.500 1.00 81.62 666 TYR A N 1
ATOM 5283 C CA . TYR A 1 666 ? -25.663 16.044 -18.050 1.00 81.62 666 TYR A CA 1
ATOM 5284 C C . TYR A 1 666 ? -25.383 15.089 -19.213 1.00 81.62 666 TYR A C 1
ATOM 5286 O O . TYR A 1 666 ? -24.593 14.166 -19.044 1.00 81.62 666 TYR A O 1
ATOM 5294 N N . GLY A 1 667 ? -25.985 15.331 -20.382 1.00 77.25 667 GLY A N 1
ATOM 5295 C CA . GLY A 1 667 ? -25.705 14.576 -21.600 1.00 77.25 667 GLY A CA 1
ATOM 5296 C C . GLY A 1 667 ? -24.231 14.664 -21.984 1.00 77.25 667 GLY A C 1
ATOM 5297 O O . GLY A 1 667 ? -23.584 13.635 -22.128 1.00 77.25 667 GLY A O 1
ATOM 5298 N N . ALA A 1 668 ? -23.674 15.875 -22.043 1.00 79.00 668 ALA A N 1
ATOM 5299 C CA . ALA A 1 668 ? -22.263 16.099 -22.346 1.00 79.00 668 ALA A CA 1
ATOM 5300 C C . ALA A 1 668 ? -21.327 15.429 -21.325 1.00 79.00 668 ALA A C 1
ATOM 5302 O O . ALA A 1 668 ? -20.376 14.770 -21.721 1.00 79.00 668 ALA A O 1
ATOM 5303 N N . LEU A 1 669 ? -21.616 15.529 -20.022 1.00 78.81 669 LEU A N 1
ATOM 5304 C CA . LEU A 1 669 ? -20.810 14.895 -18.969 1.00 78.81 669 LEU A CA 1
ATOM 5305 C C . LEU A 1 669 ? -20.848 13.364 -19.019 1.00 78.81 669 LEU A C 1
ATOM 5307 O O . LEU A 1 669 ? -19.842 12.731 -18.720 1.00 78.81 669 LEU A O 1
ATOM 5311 N N . MET A 1 670 ? -21.993 12.767 -19.362 1.00 72.06 670 MET A N 1
ATOM 5312 C CA . MET A 1 670 ? -22.120 11.310 -19.485 1.00 72.06 670 MET A CA 1
ATOM 5313 C C . MET A 1 670 ? -21.513 10.786 -20.790 1.00 72.06 670 MET A C 1
ATOM 5315 O O . MET A 1 670 ? -20.986 9.679 -20.814 1.00 72.06 670 MET A O 1
ATOM 5319 N N . LEU A 1 671 ? -21.584 11.573 -21.867 1.00 71.62 671 LEU A N 1
ATOM 5320 C CA . LEU A 1 671 ? -21.083 11.189 -23.184 1.00 71.62 671 LEU A CA 1
ATOM 5321 C C . LEU A 1 671 ? -19.584 11.465 -23.354 1.00 71.62 671 LEU A C 1
ATOM 5323 O O . LEU A 1 671 ? -18.940 10.687 -24.040 1.00 71.62 671 LEU A O 1
ATOM 5327 N N . SER A 1 672 ? -19.003 12.497 -22.726 1.00 70.81 672 SER A N 1
ATOM 5328 C CA . SER A 1 672 ? -17.578 12.859 -22.903 1.00 70.81 672 SER A CA 1
ATOM 5329 C C . SER A 1 672 ? -16.618 11.692 -22.628 1.00 70.81 672 SER A C 1
ATOM 5331 O O . SER A 1 672 ? -15.824 11.361 -23.512 1.00 70.81 672 SER A O 1
ATOM 5333 N N . PRO A 1 673 ? -16.739 10.961 -21.498 1.00 63.22 673 PRO A N 1
ATOM 5334 C CA . PRO A 1 673 ? -15.886 9.805 -21.259 1.00 63.22 673 PRO A CA 1
ATOM 5335 C C . PRO A 1 673 ? -16.150 8.702 -22.288 1.00 63.22 673 PRO A C 1
ATOM 5337 O O . PRO A 1 673 ? -15.211 8.121 -22.806 1.00 63.22 673 PRO A O 1
ATOM 5340 N N . VAL A 1 674 ? -17.409 8.439 -22.649 1.00 66.69 674 VAL A N 1
ATOM 5341 C CA . VAL A 1 674 ? -17.786 7.351 -23.575 1.00 66.69 674 VAL A CA 1
ATOM 5342 C C . VAL A 1 674 ? -17.341 7.624 -25.018 1.00 66.69 674 VAL A C 1
ATOM 5344 O O . VAL A 1 674 ? -16.999 6.692 -25.737 1.00 66.69 674 VAL A O 1
ATOM 5347 N N . LEU A 1 675 ? -17.334 8.889 -25.440 1.00 66.19 675 LEU A N 1
ATOM 5348 C CA . LEU A 1 675 ? -16.957 9.314 -26.789 1.00 66.19 675 LEU A CA 1
ATOM 5349 C C . LEU A 1 675 ? -15.439 9.384 -26.991 1.00 66.19 675 LEU A C 1
ATOM 5351 O O . LEU A 1 675 ? -14.983 9.364 -28.134 1.00 66.19 675 LEU A O 1
ATOM 5355 N N . SER A 1 676 ? -14.647 9.462 -25.917 1.00 65.94 676 SER A N 1
ATOM 5356 C CA . SER A 1 676 ? -13.192 9.366 -26.042 1.00 65.94 676 SER A CA 1
ATOM 5357 C C . SER A 1 676 ? -12.778 7.909 -26.267 1.00 65.94 676 SER A C 1
ATOM 5359 O O . SER A 1 676 ? -13.061 7.020 -25.460 1.00 65.94 676 SER A O 1
ATOM 5361 N N . ALA A 1 677 ? -12.111 7.651 -27.395 1.00 58.19 677 ALA A N 1
ATOM 5362 C CA . ALA A 1 677 ? -11.604 6.323 -27.725 1.00 58.19 677 ALA A CA 1
ATOM 5363 C C . ALA A 1 677 ? -10.716 5.787 -26.584 1.00 58.19 677 ALA A C 1
ATOM 5365 O O . ALA A 1 677 ? -9.859 6.501 -26.055 1.00 58.19 677 ALA A O 1
ATOM 5366 N N . ASN A 1 678 ? -10.922 4.522 -26.211 1.00 69.94 678 ASN A N 1
ATOM 5367 C CA . ASN A 1 678 ? -10.177 3.797 -25.173 1.00 69.94 678 ASN A CA 1
ATOM 5368 C C . ASN A 1 678 ? -10.350 4.312 -23.728 1.00 69.94 678 ASN A C 1
ATOM 5370 O O . ASN A 1 678 ? -9.595 3.908 -22.846 1.00 69.94 678 ASN A O 1
ATOM 5374 N N . SER A 1 679 ? -11.345 5.153 -23.430 1.00 69.44 679 SER A N 1
ATOM 5375 C CA . SER A 1 679 ? -11.585 5.666 -22.068 1.00 69.44 679 SER A CA 1
ATOM 5376 C C . SER A 1 679 ? -11.835 4.584 -21.020 1.00 69.44 679 SER A C 1
ATOM 5378 O O . SER A 1 679 ? -11.275 4.644 -19.926 1.00 69.44 679 SER A O 1
ATOM 5380 N N . GLY A 1 680 ? -12.627 3.563 -21.362 1.00 74.69 680 GLY A N 1
ATOM 5381 C CA . GLY A 1 680 ? -12.895 2.424 -20.485 1.00 74.69 680 GLY A CA 1
ATOM 5382 C C . GLY A 1 680 ? -11.629 1.628 -20.173 1.00 74.69 680 GLY A C 1
ATOM 5383 O O . GLY A 1 680 ? -11.415 1.231 -19.030 1.00 74.69 680 GLY A O 1
ATOM 5384 N N . GLN A 1 681 ? -10.751 1.460 -21.164 1.00 79.81 681 GLN A N 1
ATOM 5385 C CA . GLN A 1 681 ? -9.464 0.799 -20.979 1.00 79.81 681 GLN A CA 1
ATOM 5386 C C . GLN A 1 681 ? -8.523 1.646 -20.110 1.00 79.81 681 GLN A C 1
ATOM 5388 O O . GLN A 1 681 ? -8.022 1.134 -19.115 1.00 79.81 681 GLN A O 1
ATOM 5393 N N . ARG A 1 682 ? -8.375 2.951 -20.389 1.00 77.25 682 ARG A N 1
ATOM 5394 C CA . ARG A 1 682 ? -7.572 3.878 -19.562 1.00 77.25 682 ARG A CA 1
ATOM 5395 C C . ARG A 1 682 ? -8.047 3.922 -18.111 1.00 77.25 682 ARG A C 1
ATOM 5397 O O . ARG A 1 682 ? -7.235 3.968 -17.191 1.00 77.25 682 ARG A O 1
ATOM 5404 N N . PHE A 1 683 ? -9.364 3.899 -17.907 1.00 79.69 683 PHE A N 1
ATOM 5405 C CA . PHE A 1 683 ? -9.964 3.807 -16.582 1.00 79.69 683 PHE A CA 1
ATOM 5406 C C . PHE A 1 683 ? -9.573 2.497 -15.891 1.00 79.69 683 PHE A C 1
ATOM 5408 O O . PHE A 1 683 ? -9.121 2.522 -14.758 1.00 79.69 683 PHE A O 1
ATOM 5415 N N . LEU A 1 684 ? -9.693 1.344 -16.552 1.00 82.44 684 LEU A N 1
ATOM 5416 C CA . LEU A 1 684 ? -9.298 0.069 -15.942 1.00 82.44 684 LEU A CA 1
ATOM 5417 C C . LEU A 1 684 ? -7.791 -0.002 -15.655 1.00 82.44 684 LEU A C 1
ATOM 5419 O O . LEU A 1 684 ? -7.393 -0.473 -14.589 1.00 82.44 684 LEU A O 1
ATOM 5423 N N . GLU A 1 685 ? -6.959 0.492 -16.569 1.00 80.62 685 GLU A N 1
ATOM 5424 C CA . GLU A 1 685 ? -5.501 0.542 -16.425 1.00 80.62 685 GLU A CA 1
ATOM 5425 C C . GLU A 1 685 ? -5.069 1.373 -15.212 1.00 80.62 685 GLU A C 1
ATOM 5427 O O . GLU A 1 685 ? -4.142 0.973 -14.503 1.00 80.62 685 GLU A O 1
ATOM 5432 N N . SER A 1 686 ? -5.775 2.472 -14.909 1.00 80.75 686 SER A N 1
ATOM 5433 C CA . SER A 1 686 ? -5.459 3.338 -13.765 1.00 80.75 686 SER A CA 1
ATOM 5434 C C . SER A 1 686 ? -5.635 2.653 -12.404 1.00 80.75 686 SER A C 1
ATOM 5436 O O . SER A 1 686 ? -4.971 3.020 -11.430 1.00 80.75 686 SER A O 1
ATOM 5438 N N . PHE A 1 687 ? -6.494 1.632 -12.340 1.00 82.62 687 PHE A N 1
ATOM 5439 C CA . PHE A 1 687 ? -6.717 0.814 -11.148 1.00 82.62 687 PHE A CA 1
ATOM 5440 C C . PHE A 1 687 ? -5.874 -0.465 -11.135 1.00 82.62 687 PHE A C 1
ATOM 5442 O O . PHE A 1 687 ? -5.390 -0.862 -10.072 1.00 82.62 687 PHE A O 1
ATOM 5449 N N . ARG A 1 688 ? -5.696 -1.118 -12.291 1.00 81.12 688 ARG A N 1
ATOM 5450 C CA . ARG A 1 688 ? -5.037 -2.431 -12.394 1.00 81.12 688 ARG A CA 1
ATOM 5451 C C . ARG A 1 688 ? -3.517 -2.356 -12.422 1.00 81.12 688 ARG A C 1
ATOM 5453 O O . ARG A 1 688 ? -2.878 -3.310 -11.993 1.00 81.12 688 ARG A O 1
ATOM 5460 N N . ASN A 1 689 ? -2.937 -1.228 -12.839 1.00 74.19 689 ASN A N 1
ATOM 5461 C CA . ASN A 1 689 ? -1.483 -1.058 -12.950 1.00 74.19 689 ASN A CA 1
ATOM 5462 C C . ASN A 1 689 ? -0.850 -2.160 -13.809 1.00 74.19 689 ASN A C 1
ATOM 5464 O O . ASN A 1 689 ? 0.075 -2.838 -13.377 1.00 74.19 689 ASN A O 1
ATOM 5468 N N . SER A 1 690 ? -1.416 -2.394 -14.992 1.00 70.38 690 SER A N 1
ATOM 5469 C CA . SER A 1 690 ? -0.977 -3.436 -15.927 1.00 70.38 690 SER A CA 1
ATOM 5470 C C . SER A 1 690 ? -0.075 -2.904 -17.043 1.00 70.38 690 SER A C 1
ATOM 5472 O O . SER A 1 690 ? 0.359 -3.677 -17.888 1.00 70.38 690 SER A O 1
ATOM 5474 N N . VAL A 1 691 ? 0.184 -1.593 -17.081 1.00 74.25 691 VAL A N 1
ATOM 5475 C CA . VAL A 1 691 ? 0.896 -0.951 -18.190 1.00 74.25 691 VAL A CA 1
ATOM 5476 C C . VAL A 1 691 ? 2.384 -0.859 -17.870 1.00 74.25 691 VAL A C 1
ATOM 5478 O O . VAL A 1 691 ? 2.794 -0.234 -16.888 1.00 74.25 691 VAL A O 1
ATOM 5481 N N . GLN A 1 692 ? 3.209 -1.484 -18.707 1.00 82.38 692 GLN A N 1
ATOM 5482 C CA . GLN A 1 692 ? 4.655 -1.337 -18.621 1.00 82.38 692 GLN A CA 1
ATOM 5483 C C . GLN A 1 692 ? 5.065 0.104 -18.954 1.00 82.38 692 GLN A C 1
ATOM 5485 O O . GLN A 1 692 ? 4.622 0.680 -19.945 1.00 82.38 692 GLN A O 1
ATOM 5490 N N . VAL A 1 693 ? 5.935 0.691 -18.130 1.00 88.31 693 VAL A N 1
ATOM 5491 C CA . VAL A 1 693 ? 6.406 2.068 -18.313 1.00 88.31 693 VAL A CA 1
ATOM 5492 C C . VAL A 1 693 ? 7.783 2.024 -18.958 1.00 88.31 693 VAL A C 1
ATOM 5494 O O . VAL A 1 693 ? 8.799 2.231 -18.295 1.00 88.31 693 VAL A O 1
ATOM 5497 N N . VAL A 1 694 ? 7.799 1.767 -20.266 1.00 89.88 694 VAL A N 1
ATOM 5498 C CA . VAL A 1 694 ? 9.018 1.563 -21.070 1.00 89.88 694 VAL A CA 1
ATOM 5499 C C . VAL A 1 694 ? 10.050 2.677 -20.847 1.00 89.88 694 VAL A C 1
ATOM 5501 O O . VAL A 1 694 ? 11.232 2.405 -20.668 1.00 89.88 694 VAL A O 1
ATOM 5504 N N . LYS A 1 695 ? 9.600 3.933 -20.726 1.00 91.75 695 LYS A N 1
ATOM 5505 C CA . LYS A 1 695 ? 10.455 5.092 -20.421 1.00 91.75 695 LYS A CA 1
ATOM 5506 C C . LYS A 1 695 ? 11.293 4.934 -19.150 1.00 91.75 695 LYS A C 1
ATOM 5508 O O . LYS A 1 695 ? 12.466 5.297 -19.124 1.00 91.75 695 LYS A O 1
ATOM 5513 N N . ARG A 1 696 ? 10.667 4.455 -18.073 1.00 92.69 696 ARG A N 1
ATOM 5514 C CA . ARG A 1 696 ? 11.335 4.224 -16.789 1.00 92.69 696 ARG A CA 1
ATOM 5515 C C . ARG A 1 696 ? 12.218 2.990 -16.892 1.00 92.69 696 ARG A C 1
ATOM 5517 O O . ARG A 1 696 ? 13.343 3.003 -16.402 1.00 92.69 696 ARG A O 1
ATOM 5524 N N . ASP A 1 697 ? 11.701 1.943 -17.521 1.00 91.81 697 ASP A N 1
ATOM 5525 C CA . ASP A 1 697 ? 12.404 0.674 -17.658 1.00 91.81 697 ASP A CA 1
ATOM 5526 C C . ASP A 1 697 ? 13.688 0.829 -18.493 1.00 91.81 697 ASP A C 1
ATOM 5528 O O . ASP A 1 697 ? 14.693 0.231 -18.132 1.00 91.81 697 ASP A O 1
ATOM 5532 N N . ALA A 1 698 ? 13.734 1.748 -19.467 1.00 93.31 698 ALA A N 1
ATOM 5533 C CA . ALA A 1 698 ? 14.962 2.138 -20.172 1.00 93.31 698 ALA A CA 1
ATOM 5534 C C . ALA A 1 698 ? 16.066 2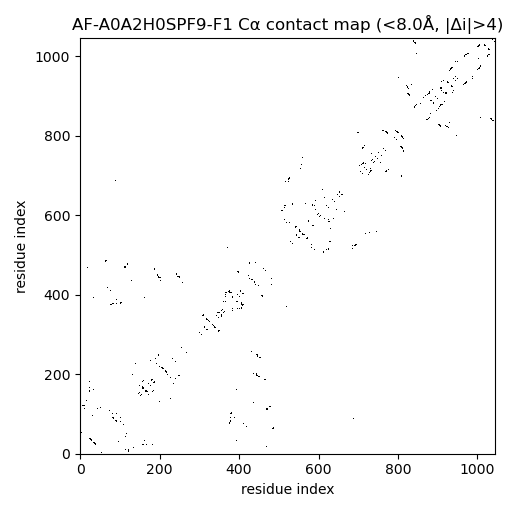.656 -19.223 1.00 93.31 698 ALA A C 1
ATOM 5536 O O . ALA A 1 698 ? 17.238 2.304 -19.366 1.00 93.31 698 ALA A O 1
ATOM 5537 N N . VAL A 1 699 ? 15.703 3.448 -18.205 1.00 94.69 699 VAL A N 1
ATOM 5538 C CA . VAL A 1 699 ? 16.653 3.913 -17.175 1.00 94.69 699 VAL A CA 1
ATOM 5539 C C . VAL A 1 699 ? 17.098 2.749 -16.288 1.00 94.69 699 VAL A C 1
ATOM 5541 O O . VAL A 1 699 ? 18.284 2.606 -15.999 1.00 94.69 699 VAL A O 1
ATOM 5544 N N . LEU A 1 700 ? 16.167 1.882 -15.878 1.00 92.81 700 LEU A N 1
ATOM 5545 C CA . LEU A 1 700 ? 16.486 0.708 -15.056 1.00 92.81 700 LEU A CA 1
ATOM 5546 C C . LEU A 1 700 ? 17.384 -0.287 -15.799 1.00 92.81 700 LEU A C 1
ATOM 5548 O O . LEU A 1 700 ? 18.287 -0.875 -15.200 1.00 92.81 700 LEU A O 1
ATOM 5552 N N . GLN A 1 701 ? 17.183 -0.436 -17.106 1.00 91.50 701 GLN A N 1
ATOM 5553 C CA . GLN A 1 701 ? 18.036 -1.245 -17.959 1.00 91.50 701 GLN A CA 1
ATOM 5554 C C . GLN A 1 701 ? 19.453 -0.674 -18.012 1.00 91.50 701 GLN A C 1
ATOM 5556 O O . GLN A 1 701 ? 20.402 -1.438 -17.846 1.00 91.50 701 GLN A O 1
ATOM 5561 N N . ALA A 1 702 ? 19.627 0.645 -18.140 1.00 93.94 702 ALA A N 1
ATOM 5562 C CA . ALA A 1 702 ? 20.946 1.264 -18.011 1.00 93.94 702 ALA A CA 1
ATOM 5563 C C . ALA A 1 702 ? 21.580 0.993 -16.628 1.00 93.94 702 ALA A C 1
ATOM 5565 O O . ALA A 1 702 ? 22.724 0.543 -16.553 1.00 93.94 702 ALA A O 1
ATOM 5566 N N . ASN A 1 703 ? 20.827 1.159 -15.534 1.00 93.50 703 ASN A N 1
ATOM 5567 C CA . ASN A 1 703 ? 21.320 0.925 -14.165 1.00 93.50 703 ASN A CA 1
ATOM 5568 C C . ASN A 1 703 ? 21.812 -0.512 -13.920 1.00 93.50 703 ASN A C 1
ATOM 5570 O O . ASN A 1 703 ? 22.691 -0.734 -13.085 1.00 93.50 703 ASN A O 1
ATOM 5574 N N . SER A 1 704 ? 21.233 -1.490 -14.625 1.00 90.38 704 SER A N 1
ATOM 5575 C CA . SER A 1 704 ? 21.602 -2.905 -14.511 1.00 90.38 704 SER A CA 1
ATOM 5576 C C . SER A 1 704 ? 23.016 -3.210 -15.008 1.00 90.38 704 SER A C 1
ATOM 5578 O O . SER A 1 704 ? 23.586 -4.231 -14.621 1.00 90.38 704 SER A O 1
ATOM 5580 N N . ARG A 1 705 ? 23.590 -2.337 -15.850 1.00 89.56 705 ARG A N 1
ATOM 5581 C CA . ARG A 1 705 ? 24.839 -2.612 -16.570 1.00 89.56 705 ARG A CA 1
ATOM 5582 C C . ARG A 1 705 ? 25.898 -1.524 -16.449 1.00 89.56 705 ARG A C 1
ATOM 5584 O O . ARG A 1 705 ? 27.076 -1.865 -16.458 1.00 89.56 705 ARG A O 1
ATOM 5591 N N . LEU A 1 706 ? 25.498 -0.259 -16.345 1.00 93.94 706 LEU A N 1
ATOM 5592 C CA . LEU A 1 706 ? 26.421 0.873 -16.307 1.00 93.94 706 LEU A CA 1
ATOM 5593 C C . LEU A 1 706 ? 26.975 1.125 -14.898 1.00 93.94 706 LEU A C 1
ATOM 5595 O O . LEU A 1 706 ? 26.303 0.963 -13.876 1.00 93.94 706 LEU A O 1
ATOM 5599 N N . THR A 1 707 ? 28.217 1.590 -14.872 1.00 90.62 707 THR A N 1
ATOM 5600 C CA . THR A 1 707 ? 29.005 1.968 -13.699 1.00 90.62 707 THR A CA 1
ATOM 5601 C C . THR A 1 707 ? 29.427 3.440 -13.776 1.00 90.62 707 THR A C 1
ATOM 5603 O O . THR A 1 707 ? 29.075 4.149 -14.713 1.00 90.62 707 THR A O 1
ATOM 5606 N N . ALA A 1 708 ? 30.164 3.935 -12.777 1.00 88.19 708 ALA A N 1
ATOM 5607 C CA . ALA A 1 708 ? 30.539 5.351 -12.678 1.00 88.19 708 ALA A CA 1
ATOM 5608 C C . ALA A 1 708 ? 31.360 5.881 -13.871 1.00 88.19 708 ALA A C 1
ATOM 5610 O O . ALA A 1 708 ? 31.296 7.066 -14.193 1.00 88.19 708 ALA A O 1
ATOM 5611 N N . ASP A 1 709 ? 32.146 5.009 -14.506 1.00 89.19 709 ASP A N 1
ATOM 5612 C CA . ASP A 1 709 ? 33.039 5.363 -15.614 1.00 89.19 709 ASP A CA 1
ATOM 5613 C C . ASP A 1 709 ? 32.369 5.301 -16.993 1.00 89.19 709 ASP A C 1
ATOM 5615 O O . ASP A 1 709 ? 32.981 5.699 -17.990 1.00 89.19 709 ASP A O 1
ATOM 5619 N N . ASP A 1 710 ? 31.128 4.820 -17.050 1.00 95.25 710 ASP A N 1
ATOM 5620 C CA . ASP A 1 710 ? 30.396 4.602 -18.290 1.00 95.25 710 ASP A CA 1
ATOM 5621 C C . ASP A 1 710 ? 29.550 5.826 -18.671 1.00 95.25 710 ASP A C 1
ATOM 5623 O O . ASP A 1 710 ? 29.107 6.610 -17.823 1.00 95.25 710 ASP A O 1
ATOM 5627 N N . PHE A 1 711 ? 29.301 5.970 -19.973 1.00 96.62 711 PHE A N 1
ATOM 5628 C CA . PHE A 1 711 ? 28.508 7.050 -20.552 1.00 96.62 711 PHE A CA 1
ATOM 5629 C C . PHE A 1 711 ? 27.249 6.497 -21.216 1.00 96.62 711 PHE A C 1
ATOM 5631 O O . PHE A 1 711 ? 27.318 5.551 -21.997 1.00 96.62 711 PHE A O 1
ATOM 5638 N N . LEU A 1 712 ? 26.104 7.118 -20.942 1.00 97.25 712 LEU A N 1
ATOM 5639 C CA . LEU A 1 712 ? 24.817 6.823 -21.559 1.00 97.25 712 LEU A CA 1
ATOM 5640 C C . LEU A 1 712 ? 24.418 7.944 -22.522 1.00 97.25 712 LEU A C 1
ATOM 5642 O O . LEU A 1 712 ? 24.059 9.035 -22.087 1.00 97.25 712 LEU A O 1
ATOM 5646 N N . ILE A 1 713 ? 24.427 7.658 -23.817 1.00 97.19 713 ILE A N 1
ATOM 5647 C CA . ILE A 1 713 ? 23.822 8.469 -24.870 1.00 97.19 713 ILE A CA 1
ATOM 5648 C C . ILE A 1 713 ? 22.316 8.191 -24.880 1.00 97.19 713 ILE A C 1
ATOM 5650 O O . ILE A 1 713 ? 21.881 7.035 -24.881 1.00 97.19 713 ILE A O 1
ATOM 5654 N N . THR A 1 714 ? 21.494 9.237 -24.850 1.00 95.56 714 THR A N 1
ATOM 5655 C CA . THR A 1 714 ? 20.035 9.080 -24.785 1.00 95.56 714 THR A CA 1
ATOM 5656 C C . THR A 1 714 ? 19.291 10.347 -25.193 1.00 95.56 714 THR A C 1
ATOM 5658 O O . THR A 1 714 ? 19.769 11.469 -25.010 1.00 95.56 714 THR A O 1
ATOM 5661 N N . VAL A 1 715 ? 18.066 10.166 -25.692 1.00 94.12 715 VAL A N 1
ATOM 5662 C CA . VAL A 1 715 ? 17.124 11.270 -25.932 1.00 94.12 715 VAL A CA 1
ATOM 5663 C C . VAL A 1 715 ? 16.354 11.690 -24.672 1.00 94.12 715 VAL A C 1
ATOM 5665 O O . VAL A 1 715 ? 15.647 12.699 -24.674 1.00 94.12 715 VAL A O 1
ATOM 5668 N N . LEU A 1 716 ? 16.472 10.927 -23.579 1.00 93.62 716 LEU A N 1
ATOM 5669 C CA . LEU A 1 716 ? 15.811 11.229 -22.313 1.00 93.62 716 LEU A CA 1
ATOM 5670 C C . LEU A 1 716 ? 16.399 12.474 -21.645 1.00 93.62 716 LEU A C 1
ATOM 5672 O O . LEU A 1 716 ? 17.605 12.703 -21.652 1.00 93.62 716 LEU A O 1
ATOM 5676 N N . SER A 1 717 ? 15.528 13.248 -20.991 1.00 92.44 717 SER A N 1
ATOM 5677 C CA . SER A 1 717 ? 15.955 14.360 -20.141 1.00 92.44 717 SER A CA 1
ATOM 5678 C C . SER A 1 717 ? 16.886 13.846 -19.035 1.00 92.44 717 SER A C 1
ATOM 5680 O O . SER A 1 717 ? 16.508 12.908 -18.319 1.00 92.44 717 SER A O 1
ATOM 5682 N N . PRO A 1 718 ? 18.055 14.471 -18.820 1.00 94.12 718 PRO A N 1
ATOM 5683 C CA . PRO A 1 718 ? 18.968 14.055 -17.765 1.00 94.12 718 PRO A CA 1
ATOM 5684 C C . PRO A 1 718 ? 18.288 14.081 -16.389 1.00 94.12 718 PRO A C 1
ATOM 5686 O O . PRO A 1 718 ? 18.382 13.132 -15.610 1.00 94.12 718 PRO A O 1
ATOM 5689 N N . TYR A 1 719 ? 17.486 15.111 -16.110 1.00 94.44 719 TYR A N 1
ATOM 5690 C CA . TYR A 1 719 ? 16.731 15.199 -14.861 1.00 94.44 719 TYR A CA 1
ATOM 5691 C C . TYR A 1 719 ? 15.760 14.024 -14.649 1.00 94.44 719 TYR A C 1
ATOM 5693 O O . TYR A 1 719 ? 15.529 13.652 -13.498 1.00 94.44 719 TYR A O 1
ATOM 5701 N N . TYR A 1 720 ? 15.220 13.427 -15.723 1.00 94.62 720 TYR A N 1
ATOM 5702 C CA . TYR A 1 720 ? 14.378 12.224 -15.646 1.00 94.62 720 TYR A CA 1
ATOM 5703 C C . TYR A 1 720 ? 15.203 10.991 -15.289 1.00 94.62 720 TYR A C 1
ATOM 5705 O O . TYR A 1 720 ? 14.791 10.214 -14.431 1.00 94.62 720 TYR A O 1
ATOM 5713 N N . ILE A 1 721 ? 16.396 10.851 -15.868 1.00 94.81 721 ILE A N 1
ATOM 5714 C CA . ILE A 1 721 ? 17.336 9.786 -15.498 1.00 94.81 721 ILE A CA 1
ATOM 5715 C C . ILE A 1 721 ? 17.672 9.874 -14.008 1.00 94.81 721 ILE A C 1
ATOM 5717 O O . ILE A 1 721 ? 17.588 8.872 -13.309 1.00 94.81 721 ILE A O 1
ATOM 5721 N N . ASP A 1 722 ? 17.911 11.073 -13.472 1.00 93.75 722 ASP A N 1
ATOM 5722 C CA . ASP A 1 722 ? 18.189 11.265 -12.039 1.00 93.75 722 ASP A CA 1
ATOM 5723 C C . ASP A 1 722 ? 17.053 10.838 -11.100 1.00 93.75 722 ASP A C 1
ATOM 5725 O O . ASP A 1 722 ? 17.288 10.649 -9.906 1.00 93.75 722 ASP A O 1
ATOM 5729 N N . LEU A 1 723 ? 15.810 10.749 -11.590 1.00 92.75 723 LEU A N 1
ATOM 5730 C CA . LEU A 1 723 ? 14.681 10.298 -10.772 1.00 92.75 723 LEU A CA 1
ATOM 5731 C C . LEU A 1 723 ? 14.712 8.794 -10.514 1.00 92.75 723 LEU A C 1
ATOM 5733 O O . LEU A 1 723 ? 14.198 8.353 -9.487 1.00 92.75 723 LEU A O 1
ATOM 5737 N N . PHE A 1 724 ? 15.273 8.029 -11.449 1.00 93.25 724 PHE A N 1
ATOM 5738 C CA . PHE A 1 724 ? 15.195 6.569 -11.461 1.00 93.25 724 PHE A CA 1
ATOM 5739 C C . PHE A 1 724 ? 16.567 5.885 -11.475 1.00 93.25 724 PHE A C 1
ATOM 5741 O O . PHE A 1 724 ? 16.638 4.678 -11.256 1.00 93.25 724 PHE A O 1
ATOM 5748 N N . SER A 1 725 ? 17.651 6.629 -11.699 1.00 92.38 725 SER A N 1
ATOM 5749 C CA . SER A 1 725 ? 19.018 6.122 -11.624 1.00 92.38 725 SER A CA 1
ATOM 5750 C C . SER A 1 725 ? 19.514 6.047 -10.183 1.00 92.38 725 SER A C 1
ATOM 5752 O O . SER A 1 725 ? 19.454 7.023 -9.434 1.00 92.38 725 SER A O 1
ATOM 5754 N N . ASP A 1 726 ? 20.041 4.884 -9.810 1.00 86.38 726 ASP A N 1
ATOM 5755 C CA . ASP A 1 726 ? 20.780 4.644 -8.569 1.00 86.38 726 ASP A CA 1
ATOM 5756 C C . ASP A 1 726 ? 22.295 4.488 -8.810 1.00 86.38 726 ASP A C 1
ATOM 5758 O O . ASP A 1 726 ? 23.046 4.193 -7.875 1.00 86.38 726 ASP A O 1
ATOM 5762 N N . LYS A 1 727 ? 22.757 4.694 -10.053 1.00 89.69 727 LYS A N 1
ATOM 5763 C CA . LYS A 1 727 ? 24.159 4.559 -10.468 1.00 89.69 727 LYS A CA 1
ATOM 5764 C C . LYS A 1 727 ? 24.739 5.902 -10.924 1.00 89.69 727 LYS A C 1
ATOM 5766 O O . LYS A 1 727 ? 24.047 6.678 -11.580 1.00 89.69 727 LYS A O 1
ATOM 5771 N N . PRO A 1 728 ? 26.021 6.179 -10.639 1.00 90.00 728 PRO A N 1
ATOM 5772 C CA . PRO A 1 728 ? 26.651 7.455 -10.972 1.00 90.00 728 PRO A CA 1
ATOM 5773 C C . PRO A 1 728 ? 27.255 7.488 -12.393 1.00 90.00 728 PRO A C 1
ATOM 5775 O O . PRO A 1 728 ? 28.340 8.034 -12.564 1.00 90.00 728 PRO A O 1
ATOM 5778 N N . TYR A 1 729 ? 26.603 6.895 -13.401 1.00 94.31 729 TYR A N 1
ATOM 5779 C CA . TYR A 1 729 ? 27.071 6.993 -14.794 1.00 94.31 729 TYR A CA 1
ATOM 5780 C C . TYR A 1 729 ? 26.807 8.382 -15.383 1.00 94.31 729 TYR A C 1
ATOM 5782 O O . TYR A 1 729 ? 25.916 9.117 -14.943 1.00 94.31 729 TYR A O 1
ATOM 5790 N N . GLN A 1 730 ? 27.576 8.742 -16.407 1.00 93.88 730 GLN A N 1
ATOM 5791 C CA . GLN A 1 730 ? 27.446 10.030 -17.082 1.00 93.88 730 GLN A CA 1
ATOM 5792 C C . GLN A 1 730 ? 26.411 9.952 -18.203 1.00 93.88 730 GLN A C 1
ATOM 5794 O O . GLN A 1 730 ? 26.226 8.905 -18.814 1.00 93.88 730 GLN A O 1
ATOM 5799 N N . VAL A 1 731 ? 25.719 11.057 -18.477 1.00 95.44 731 VAL A N 1
ATOM 5800 C CA . VAL A 1 731 ? 24.651 11.113 -19.485 1.00 95.44 731 VAL A CA 1
ATOM 5801 C C . VAL A 1 731 ? 25.047 12.102 -20.570 1.00 95.44 731 VAL A C 1
ATOM 5803 O O . VAL A 1 731 ? 25.358 13.250 -20.262 1.00 95.44 731 VAL A O 1
ATOM 5806 N N . LEU A 1 732 ? 25.003 11.663 -21.825 1.00 96.12 732 LEU A N 1
ATOM 5807 C CA . LEU A 1 732 ? 25.288 12.468 -23.005 1.00 96.12 732 LEU A CA 1
ATOM 5808 C C . LEU A 1 732 ? 24.020 12.622 -23.860 1.00 96.12 732 LEU A C 1
ATOM 5810 O O . LEU A 1 732 ? 23.236 11.672 -23.970 1.00 96.12 732 LEU A O 1
ATOM 5814 N N . PRO A 1 733 ? 23.810 13.793 -24.479 1.00 96.12 733 PRO A N 1
ATOM 5815 C CA . PRO A 1 733 ? 22.747 13.963 -25.461 1.00 96.12 733 PRO A CA 1
ATOM 5816 C C . PRO A 1 733 ? 23.103 13.187 -26.728 1.00 96.12 733 PRO A C 1
ATOM 5818 O O . PRO A 1 733 ? 24.285 12.986 -26.991 1.00 96.12 733 PRO A O 1
ATOM 5821 N N . LEU A 1 734 ? 22.094 12.760 -27.488 1.00 94.94 734 LEU A N 1
ATOM 5822 C CA . LEU A 1 734 ? 22.217 12.176 -28.828 1.00 94.94 734 LEU A CA 1
ATOM 5823 C C . LEU A 1 734 ? 22.136 13.238 -29.934 1.00 94.94 734 LEU A C 1
ATOM 5825 O O . LEU A 1 734 ? 22.791 13.106 -30.961 1.00 94.94 734 LEU A O 1
ATOM 5829 N N . SER A 1 735 ? 21.287 14.251 -29.744 1.00 94.00 735 SER A N 1
ATOM 5830 C CA . SER A 1 735 ? 20.877 15.189 -30.790 1.00 94.00 735 SER A CA 1
ATOM 5831 C C . SER A 1 735 ? 20.922 16.640 -30.301 1.00 94.00 735 SER A C 1
ATOM 5833 O O . SER A 1 735 ? 20.482 16.922 -29.180 1.00 94.00 735 SER A O 1
ATOM 5835 N N . PRO A 1 736 ? 21.356 17.602 -31.141 1.00 92.31 736 PRO A N 1
ATOM 5836 C CA . PRO A 1 736 ? 21.285 19.028 -30.822 1.00 92.31 736 PRO A CA 1
ATOM 5837 C C . PRO A 1 736 ? 19.843 19.556 -30.724 1.00 92.31 736 PRO A C 1
ATOM 5839 O O . PRO A 1 736 ? 19.627 20.626 -30.163 1.00 92.31 736 PRO A O 1
ATOM 5842 N N . ALA A 1 737 ? 18.848 18.815 -31.228 1.00 92.25 737 ALA A N 1
ATOM 5843 C CA . ALA A 1 737 ? 17.434 19.181 -31.141 1.00 92.25 737 ALA A CA 1
ATOM 5844 C C . ALA A 1 737 ? 16.798 18.872 -29.767 1.00 92.25 737 ALA A C 1
ATOM 5846 O O . ALA A 1 737 ? 15.611 19.136 -29.560 1.00 92.25 737 ALA A O 1
ATOM 5847 N N . GLN A 1 738 ? 17.547 18.281 -28.829 1.00 91.75 738 GLN A N 1
ATOM 5848 C CA . GLN A 1 738 ? 17.045 17.971 -27.491 1.00 91.75 738 GLN A CA 1
ATOM 5849 C C . GLN A 1 738 ? 16.858 19.223 -26.624 1.00 91.75 738 GLN A C 1
ATOM 5851 O O . GLN A 1 738 ? 17.526 20.244 -26.776 1.00 91.75 738 GLN A O 1
ATOM 5856 N N . THR A 1 739 ? 15.959 19.121 -25.644 1.00 88.25 739 THR A N 1
ATOM 5857 C CA . THR A 1 739 ? 15.813 20.132 -24.588 1.00 88.25 739 THR A CA 1
ATOM 5858 C C . THR A 1 739 ? 17.121 20.314 -23.815 1.00 88.25 739 THR A C 1
ATOM 5860 O O . THR A 1 739 ? 17.839 19.337 -23.588 1.00 88.25 739 THR A O 1
ATOM 5863 N N . TYR A 1 740 ? 17.380 21.540 -23.349 1.00 91.31 740 TYR A N 1
ATOM 5864 C CA . TYR A 1 740 ? 18.574 21.939 -22.584 1.00 91.31 740 TYR A CA 1
ATOM 5865 C C . TYR A 1 740 ? 19.881 22.049 -23.382 1.00 91.31 740 TYR A C 1
ATOM 5867 O O . TYR A 1 740 ? 20.956 22.172 -22.795 1.00 91.31 740 TYR A O 1
ATOM 5875 N N . MET A 1 741 ? 19.806 22.025 -24.716 1.00 92.19 741 MET A N 1
ATOM 5876 C CA . MET A 1 741 ? 20.956 22.279 -25.594 1.00 92.19 741 MET A CA 1
ATOM 5877 C C . MET A 1 741 ? 21.306 23.772 -25.733 1.00 92.19 741 MET A C 1
ATOM 5879 O O . MET A 1 741 ? 22.329 24.109 -26.319 1.00 92.19 741 MET A O 1
ATOM 5883 N N . ASP A 1 742 ? 20.506 24.666 -25.150 1.00 89.94 742 ASP A N 1
ATOM 5884 C CA . ASP A 1 742 ? 20.783 26.099 -24.994 1.00 89.94 742 ASP A CA 1
ATOM 5885 C C . ASP A 1 742 ? 21.788 26.395 -23.863 1.00 89.94 742 ASP A C 1
ATOM 5887 O O . ASP A 1 742 ? 22.523 27.380 -23.924 1.00 89.94 742 ASP A O 1
ATOM 5891 N N . THR A 1 743 ? 21.853 25.534 -22.840 1.00 90.31 743 THR A N 1
ATOM 5892 C CA . THR A 1 743 ? 22.787 25.648 -21.703 1.00 90.31 743 THR A CA 1
ATOM 5893 C C . THR A 1 743 ? 23.449 24.304 -21.353 1.00 90.31 743 THR A C 1
ATOM 5895 O O . THR A 1 743 ? 23.411 23.855 -20.200 1.00 90.31 743 THR A O 1
ATOM 5898 N N . PRO A 1 744 ? 24.103 23.634 -22.321 1.00 91.38 744 PRO A N 1
ATOM 5899 C CA . PRO A 1 744 ? 24.423 22.218 -22.203 1.00 91.38 744 PRO A CA 1
ATOM 5900 C C . PRO A 1 744 ? 25.452 21.914 -21.105 1.00 91.38 744 PRO A C 1
ATOM 5902 O O . PRO A 1 744 ? 25.323 20.909 -20.408 1.00 91.38 744 PRO A O 1
ATOM 5905 N N . GLU A 1 745 ? 26.395 22.822 -20.842 1.00 91.19 745 GLU A N 1
ATOM 5906 C CA . GLU A 1 745 ? 27.402 22.667 -19.781 1.00 91.19 745 GLU A CA 1
ATOM 5907 C C . GLU A 1 745 ? 26.796 22.516 -18.375 1.00 91.19 745 GLU A C 1
ATOM 5909 O O . GLU A 1 745 ? 27.342 21.811 -17.524 1.00 91.19 745 GLU A O 1
ATOM 5914 N N . ARG A 1 746 ? 25.639 23.148 -18.126 1.00 90.81 746 ARG A N 1
ATOM 5915 C CA . ARG A 1 746 ? 24.961 23.144 -16.818 1.00 90.81 746 ARG A CA 1
ATOM 5916 C C . ARG A 1 746 ? 23.996 21.975 -16.627 1.00 90.81 746 ARG A C 1
ATOM 5918 O O . ARG A 1 746 ? 23.532 21.758 -15.508 1.00 90.81 746 ARG A O 1
ATOM 5925 N N . VAL A 1 747 ? 23.692 21.225 -17.685 1.00 92.44 747 VAL A N 1
ATOM 5926 C CA . VAL A 1 747 ? 22.706 20.130 -17.648 1.00 92.44 747 VAL A CA 1
ATOM 5927 C C . VAL A 1 747 ? 23.334 18.791 -18.032 1.00 92.44 747 VAL A C 1
ATOM 5929 O O . VAL A 1 747 ? 23.195 17.806 -17.297 1.00 92.44 747 VAL A O 1
ATOM 5932 N N . TRP A 1 748 ? 24.051 18.766 -19.153 1.00 92.56 748 TRP A N 1
ATOM 5933 C CA . TRP A 1 748 ? 24.692 17.586 -19.736 1.00 92.56 748 TRP A CA 1
ATOM 5934 C C . TRP A 1 748 ? 26.148 17.405 -19.274 1.00 92.56 748 TRP A C 1
ATOM 5936 O O . TRP A 1 748 ? 26.666 16.294 -19.316 1.00 92.56 748 TRP A O 1
ATOM 5946 N N . GLY A 1 749 ? 26.784 18.459 -18.751 1.00 91.38 749 GLY A N 1
ATOM 5947 C CA . GLY A 1 749 ? 28.138 18.428 -18.180 1.00 91.38 749 GLY A CA 1
ATOM 5948 C C . GLY A 1 749 ? 29.150 19.231 -18.990 1.00 91.38 749 GLY A C 1
ATOM 5949 O O . GLY A 1 749 ? 28.855 19.674 -20.089 1.00 91.38 749 GLY A O 1
ATOM 5950 N N . ALA A 1 750 ? 30.347 19.449 -18.445 1.00 89.62 750 ALA A N 1
ATOM 5951 C CA . ALA A 1 750 ? 31.363 20.325 -19.036 1.00 89.62 750 ALA A CA 1
ATOM 5952 C C . ALA A 1 750 ? 32.114 19.659 -20.210 1.00 89.62 750 ALA A C 1
ATOM 5954 O O . ALA A 1 750 ? 33.300 19.341 -20.105 1.00 89.62 750 ALA A O 1
ATOM 5955 N N . TYR A 1 751 ? 31.411 19.434 -21.320 1.00 91.56 751 TYR A N 1
ATOM 5956 C CA . TYR A 1 751 ? 31.952 18.901 -22.569 1.00 91.56 751 TYR A CA 1
ATOM 5957 C C . TYR A 1 751 ? 31.679 19.848 -23.740 1.00 91.56 751 TYR A C 1
ATOM 5959 O O . TYR A 1 751 ? 30.775 20.678 -23.697 1.00 91.56 751 TYR A O 1
ATOM 5967 N N . ASP A 1 752 ? 32.464 19.700 -24.806 1.00 90.88 752 ASP A N 1
ATOM 5968 C CA . ASP A 1 752 ? 32.222 20.399 -26.065 1.00 90.88 752 ASP A CA 1
ATOM 5969 C C . ASP A 1 752 ? 31.153 19.648 -26.871 1.00 90.88 752 ASP A C 1
ATOM 5971 O O . ASP A 1 752 ? 31.407 18.562 -27.393 1.00 90.88 752 ASP A O 1
ATOM 5975 N N . PHE A 1 753 ? 29.955 20.230 -26.946 1.00 91.94 753 PHE A N 1
ATOM 5976 C CA . PHE A 1 753 ? 28.810 19.670 -27.669 1.00 91.94 753 PHE A CA 1
ATOM 5977 C C . PHE A 1 753 ? 28.616 20.269 -29.069 1.00 91.94 753 PHE A C 1
ATOM 5979 O O . PHE A 1 753 ? 27.583 20.020 -29.689 1.00 91.94 753 PHE A O 1
ATOM 5986 N N . SER A 1 754 ? 29.576 21.049 -29.582 1.00 88.62 754 SER A N 1
ATOM 5987 C CA . SER A 1 754 ? 29.501 21.609 -30.943 1.00 88.62 754 SER A CA 1
ATOM 5988 C C . SER A 1 754 ? 29.436 20.517 -32.017 1.00 88.62 754 SER A C 1
ATOM 5990 O O . SER A 1 754 ? 28.723 20.659 -33.008 1.00 88.62 754 SER A O 1
ATOM 5992 N N . ASN A 1 755 ? 30.138 19.402 -31.790 1.00 90.12 755 ASN A N 1
ATOM 5993 C CA . ASN A 1 755 ? 30.054 18.186 -32.587 1.00 90.12 755 ASN A CA 1
ATOM 5994 C C . ASN A 1 755 ? 30.073 16.953 -31.670 1.00 90.12 755 ASN A C 1
ATOM 5996 O O . ASN A 1 755 ? 31.116 16.569 -31.133 1.00 90.12 755 ASN A O 1
ATOM 6000 N N . MET A 1 756 ? 28.908 16.321 -31.506 1.00 91.38 756 MET A N 1
ATOM 6001 C CA . MET A 1 756 ? 28.747 15.174 -30.606 1.00 91.38 756 MET A CA 1
ATOM 6002 C C . MET A 1 756 ? 29.549 13.947 -31.053 1.00 91.38 756 MET A C 1
ATOM 6004 O O . MET A 1 756 ? 30.067 13.225 -30.205 1.00 91.38 756 MET A O 1
ATOM 6008 N N . TYR A 1 757 ? 29.740 13.741 -32.358 1.00 91.44 757 TYR A N 1
ATOM 6009 C CA . TYR A 1 757 ? 30.525 12.616 -32.870 1.00 91.44 757 TYR A CA 1
ATOM 6010 C C . TYR A 1 757 ? 31.999 12.743 -32.476 1.00 91.44 757 TYR A C 1
ATOM 6012 O O . TYR A 1 757 ? 32.584 11.790 -31.961 1.00 91.44 757 TYR A O 1
ATOM 6020 N N . THR A 1 758 ? 32.574 13.941 -32.611 1.00 92.62 758 THR A N 1
ATOM 6021 C CA . THR A 1 758 ? 33.949 14.219 -32.168 1.00 92.62 758 THR A CA 1
ATOM 6022 C C . THR A 1 758 ? 34.108 14.006 -30.660 1.00 92.62 758 THR A C 1
ATOM 6024 O O . THR A 1 758 ? 35.141 13.512 -30.201 1.00 92.62 758 THR A O 1
ATOM 6027 N N . LEU A 1 759 ? 33.087 14.357 -29.870 1.00 94.56 759 LEU A N 1
ATOM 6028 C CA . LEU A 1 759 ? 33.071 14.087 -28.432 1.00 94.56 759 LEU A CA 1
ATOM 6029 C C . LEU A 1 759 ? 33.072 12.578 -28.148 1.00 94.56 759 LEU A C 1
ATOM 6031 O O . LEU A 1 759 ? 33.890 12.112 -27.354 1.00 94.56 759 LEU A O 1
ATOM 6035 N N . TYR A 1 760 ? 32.202 11.808 -28.804 1.00 96.06 760 TYR A N 1
ATOM 6036 C CA . TYR A 1 760 ? 32.124 10.360 -28.603 1.00 96.06 760 TYR A CA 1
ATOM 6037 C C . TYR A 1 760 ? 33.415 9.649 -29.010 1.00 96.06 760 TYR A C 1
ATOM 6039 O O . TYR A 1 760 ? 33.905 8.796 -28.270 1.00 96.06 760 TYR A O 1
ATOM 6047 N N . GLU A 1 761 ? 34.010 10.033 -30.141 1.00 94.81 761 GLU A N 1
ATOM 6048 C CA . GLU A 1 761 ? 35.286 9.484 -30.601 1.00 94.81 761 GLU A CA 1
ATOM 6049 C C . GLU A 1 761 ? 36.407 9.760 -29.591 1.00 94.81 761 GLU A C 1
ATOM 6051 O O . GLU A 1 761 ? 37.169 8.856 -29.241 1.00 94.81 761 GLU A O 1
ATOM 6056 N N . ARG A 1 762 ? 36.467 10.984 -29.052 1.00 94.75 762 ARG A N 1
ATOM 6057 C CA . ARG A 1 762 ? 37.440 11.361 -28.019 1.00 94.75 762 ARG A CA 1
ATOM 6058 C C . ARG A 1 762 ? 37.277 10.524 -26.751 1.00 94.75 762 ARG A C 1
ATOM 6060 O O . ARG A 1 762 ? 38.277 10.083 -26.191 1.00 94.75 762 ARG A O 1
ATOM 6067 N N . LEU A 1 763 ? 36.043 10.294 -26.301 1.00 95.25 763 LEU A N 1
ATOM 6068 C CA . LEU A 1 763 ? 35.765 9.482 -25.111 1.00 95.25 763 LEU A CA 1
ATOM 6069 C C . LEU A 1 763 ? 36.149 8.010 -25.328 1.00 95.25 763 LEU A C 1
ATOM 6071 O O . LEU A 1 763 ? 36.804 7.414 -24.471 1.00 95.25 763 LEU A O 1
ATOM 6075 N N . LEU A 1 764 ? 35.829 7.446 -26.495 1.00 95.56 764 LEU A N 1
ATOM 6076 C CA . LEU A 1 764 ? 36.255 6.094 -26.870 1.00 95.56 764 LEU A CA 1
ATOM 6077 C C . LEU A 1 764 ? 37.785 5.978 -26.933 1.00 95.56 764 LEU A C 1
ATOM 6079 O O . LEU A 1 764 ? 38.348 5.006 -26.431 1.00 95.56 764 LEU A O 1
ATOM 6083 N N . ALA A 1 765 ? 38.475 6.984 -27.482 1.00 93.88 765 ALA A N 1
ATOM 6084 C CA . ALA A 1 765 ? 39.938 7.030 -27.530 1.00 93.88 765 ALA A CA 1
ATOM 6085 C C . ALA A 1 765 ? 40.586 7.108 -26.133 1.00 93.88 765 ALA A C 1
ATOM 6087 O O . ALA A 1 765 ? 41.706 6.641 -25.945 1.00 93.88 765 ALA A O 1
ATOM 6088 N N . GLN A 1 766 ? 39.873 7.647 -25.140 1.00 94.38 766 GLN A N 1
ATOM 6089 C CA . GLN A 1 766 ? 40.280 7.658 -23.729 1.00 94.38 766 GLN A CA 1
ATOM 6090 C C . GLN A 1 766 ? 39.969 6.340 -22.994 1.00 94.38 766 GLN A C 1
ATOM 6092 O O . GLN A 1 766 ? 40.181 6.246 -21.785 1.00 94.38 766 GLN A O 1
ATOM 6097 N N . GLY A 1 767 ? 39.450 5.325 -23.691 1.00 93.56 767 GLY A N 1
ATOM 6098 C CA . GLY A 1 767 ? 39.082 4.034 -23.108 1.00 93.56 767 GLY A CA 1
ATOM 6099 C C . GLY A 1 767 ? 37.759 4.044 -22.337 1.00 93.56 767 GLY A C 1
ATOM 6100 O O . GLY A 1 767 ? 37.471 3.080 -21.624 1.00 93.56 767 GLY A O 1
ATOM 6101 N N . LYS A 1 768 ? 36.947 5.104 -22.460 1.00 94.88 768 LYS A N 1
ATOM 6102 C CA . LYS A 1 768 ? 35.612 5.164 -21.848 1.00 94.88 768 LYS A CA 1
ATOM 6103 C C . LYS A 1 768 ? 34.622 4.299 -22.623 1.00 94.88 768 LYS A C 1
ATOM 6105 O O . LYS A 1 768 ? 34.732 4.146 -23.838 1.00 94.88 768 LYS A O 1
ATOM 6110 N N . GLN A 1 769 ? 33.654 3.725 -21.913 1.00 96.38 769 GLN A N 1
ATOM 6111 C CA . GLN A 1 769 ? 32.600 2.911 -22.516 1.00 96.38 769 GLN A CA 1
ATOM 6112 C C . GLN A 1 769 ? 31.369 3.766 -22.786 1.00 96.38 769 GLN A C 1
ATOM 6114 O O . GLN A 1 769 ? 30.890 4.473 -21.897 1.00 96.38 769 GLN A O 1
ATOM 6119 N N . LEU A 1 770 ? 30.857 3.685 -24.011 1.00 97.50 770 LEU A N 1
ATOM 6120 C CA . LEU A 1 770 ? 29.672 4.414 -24.436 1.00 97.50 770 LEU A CA 1
ATOM 6121 C C . LEU A 1 770 ? 28.542 3.421 -24.688 1.00 97.50 770 LEU A C 1
ATOM 6123 O O . LEU A 1 770 ? 28.695 2.429 -25.405 1.00 97.50 770 LEU A O 1
ATOM 6127 N N . PHE A 1 771 ? 27.392 3.716 -24.104 1.00 97.31 771 PHE A N 1
ATOM 6128 C CA . PHE A 1 771 ? 26.150 2.994 -24.299 1.00 97.31 771 PHE A CA 1
ATOM 6129 C C . PHE A 1 771 ? 25.093 3.946 -24.839 1.00 97.31 771 PHE A C 1
ATOM 6131 O O . PHE A 1 771 ? 25.118 5.131 -24.538 1.00 97.31 771 PHE A O 1
ATOM 6138 N N . LEU A 1 772 ? 24.157 3.434 -25.622 1.00 96.00 772 LEU A N 1
ATOM 6139 C CA . LEU A 1 772 ? 23.059 4.176 -26.217 1.00 96.00 772 LEU A CA 1
ATOM 6140 C C . LEU A 1 772 ? 21.743 3.511 -25.817 1.00 96.00 772 LEU A C 1
ATOM 6142 O O . LEU A 1 772 ? 21.597 2.300 -25.963 1.00 96.00 772 LEU A O 1
ATOM 6146 N N . SER A 1 773 ? 20.787 4.297 -25.329 1.00 94.94 773 SER A N 1
ATOM 6147 C CA . SER A 1 773 ? 19.403 3.847 -25.161 1.00 94.94 773 SER A CA 1
ATOM 6148 C C . SER A 1 773 ? 18.602 4.165 -26.420 1.00 94.94 773 SER A C 1
ATOM 6150 O O . SER A 1 773 ? 18.623 5.308 -26.881 1.00 94.94 773 SER A O 1
ATOM 6152 N N . ASP A 1 774 ? 17.885 3.177 -26.955 1.00 90.38 774 ASP A N 1
ATOM 6153 C CA . ASP A 1 774 ? 17.026 3.347 -28.136 1.00 90.38 774 ASP A CA 1
ATOM 6154 C C . ASP A 1 774 ? 15.617 3.878 -27.822 1.00 90.38 774 ASP A C 1
ATOM 6156 O O . ASP A 1 774 ? 14.826 4.176 -28.725 1.00 90.38 774 ASP A O 1
ATOM 6160 N N . TYR A 1 775 ? 15.302 4.057 -26.539 1.00 92.44 775 TYR A N 1
ATOM 6161 C CA . TYR A 1 775 ? 14.007 4.563 -26.130 1.00 92.44 775 TYR A CA 1
ATOM 6162 C C . TYR A 1 775 ? 13.797 5.987 -26.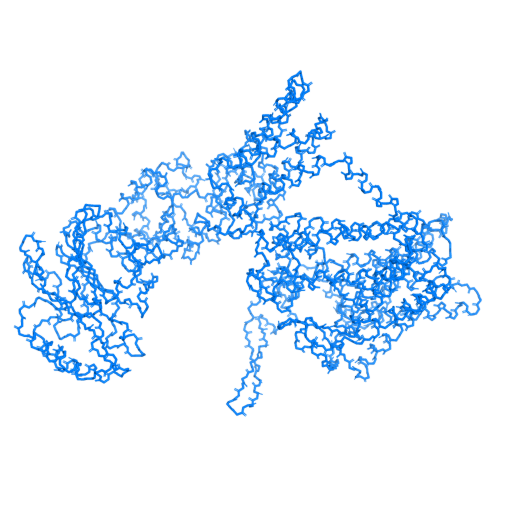653 1.00 92.44 775 TYR A C 1
ATOM 6164 O O . TYR A 1 775 ? 14.560 6.900 -26.341 1.00 92.44 775 TYR A O 1
ATOM 6172 N N . GLY A 1 776 ? 12.694 6.205 -27.371 1.00 88.88 776 GLY A N 1
ATOM 6173 C CA . GLY A 1 776 ? 12.250 7.533 -27.797 1.00 88.88 776 GLY A CA 1
ATOM 6174 C C . GLY A 1 776 ? 12.867 8.046 -29.102 1.00 88.88 776 GLY A C 1
ATOM 6175 O O . GLY A 1 776 ? 12.511 9.149 -29.521 1.00 88.88 776 GLY A O 1
ATOM 6176 N N . LEU A 1 777 ? 13.721 7.270 -29.777 1.00 89.19 777 LEU A N 1
ATOM 6177 C CA . LEU A 1 777 ? 14.357 7.677 -31.039 1.00 89.19 777 LEU A CA 1
ATOM 6178 C C . LEU A 1 777 ? 13.342 8.025 -32.140 1.00 89.19 777 LEU A C 1
ATOM 6180 O O . LEU A 1 777 ? 13.517 9.001 -32.861 1.00 89.19 777 LEU A O 1
ATOM 6184 N N . ASN A 1 778 ? 12.223 7.298 -32.202 1.00 84.38 778 ASN A N 1
ATOM 6185 C CA . ASN A 1 778 ? 11.180 7.495 -33.217 1.00 84.38 778 ASN A CA 1
ATOM 6186 C C . ASN A 1 778 ? 10.186 8.624 -32.883 1.00 84.38 778 ASN A C 1
ATOM 6188 O O . ASN A 1 778 ? 9.235 8.852 -33.627 1.00 84.38 778 ASN A O 1
ATOM 6192 N N . THR A 1 779 ? 10.357 9.327 -31.756 1.00 86.25 779 THR A N 1
ATOM 6193 C CA . THR A 1 779 ? 9.413 10.383 -31.328 1.00 86.25 779 THR A CA 1
ATOM 6194 C C . THR A 1 779 ? 9.624 11.713 -32.046 1.00 86.25 779 THR A C 1
ATOM 6196 O O . THR A 1 779 ? 8.710 12.536 -32.097 1.00 86.25 779 THR A O 1
ATOM 6199 N N . ASN A 1 780 ? 10.813 11.930 -32.607 1.00 90.19 780 ASN A N 1
ATOM 6200 C CA . ASN A 1 780 ? 11.166 13.124 -33.359 1.00 90.19 780 ASN A CA 1
ATOM 6201 C C . ASN A 1 780 ? 12.046 12.723 -34.544 1.00 90.19 780 ASN A C 1
ATOM 6203 O O . ASN A 1 780 ? 13.011 11.980 -34.382 1.00 90.19 780 ASN A O 1
ATOM 6207 N N . LYS A 1 781 ? 11.734 13.260 -35.726 1.00 92.38 781 LYS A N 1
ATOM 6208 C CA . LYS A 1 781 ? 12.484 12.999 -36.956 1.00 92.38 781 LYS A CA 1
ATOM 6209 C C . LYS A 1 781 ? 13.983 13.299 -36.809 1.00 92.38 781 LYS A C 1
ATOM 6211 O O . LYS A 1 781 ? 14.789 12.502 -37.266 1.00 92.38 781 LYS A O 1
ATOM 6216 N N . ALA A 1 782 ? 14.346 14.384 -36.119 1.00 92.94 782 ALA A N 1
ATOM 6217 C CA . ALA A 1 782 ? 15.747 14.749 -35.900 1.00 92.94 782 ALA A CA 1
ATOM 6218 C C . ALA A 1 782 ? 16.502 13.687 -35.082 1.00 92.94 782 ALA A C 1
ATOM 6220 O O . ALA A 1 782 ? 17.624 13.333 -35.415 1.00 92.94 782 ALA A O 1
ATOM 6221 N N . PHE A 1 783 ? 15.865 13.111 -34.055 1.00 93.88 783 PHE A N 1
ATOM 6222 C CA . PHE A 1 783 ? 16.491 12.069 -33.233 1.00 93.88 783 PHE A CA 1
ATOM 6223 C C . PHE A 1 783 ? 16.742 10.793 -34.034 1.00 93.88 783 PHE A C 1
ATOM 6225 O O . PHE A 1 783 ? 17.779 10.156 -33.867 1.00 93.88 783 PHE A O 1
ATOM 6232 N N . PHE A 1 784 ? 15.804 10.436 -34.913 1.00 91.25 784 PHE A N 1
ATOM 6233 C CA . PHE A 1 784 ? 15.963 9.308 -35.821 1.00 91.25 784 PHE A CA 1
ATOM 6234 C C . PHE A 1 784 ? 17.097 9.541 -36.832 1.00 91.25 784 PHE A C 1
ATOM 6236 O O . PHE A 1 784 ? 17.919 8.651 -37.040 1.00 91.25 784 PHE A O 1
ATOM 6243 N N . GLU A 1 785 ? 17.173 10.736 -37.426 1.00 92.50 785 GLU A N 1
ATOM 6244 C CA . GLU A 1 785 ? 18.235 11.116 -38.370 1.00 92.50 785 GLU A CA 1
ATOM 6245 C C . GLU A 1 785 ? 19.622 11.116 -37.697 1.00 92.50 785 GLU A C 1
ATOM 6247 O O . GLU A 1 785 ? 20.555 10.515 -38.229 1.00 92.50 785 GLU A O 1
ATOM 6252 N N . ASP A 1 786 ? 19.749 11.689 -36.496 1.00 93.06 786 ASP A N 1
ATOM 6253 C CA . ASP A 1 786 ? 21.002 11.697 -35.726 1.00 93.06 786 ASP A CA 1
ATOM 6254 C C . ASP A 1 786 ? 21.408 10.289 -35.262 1.00 93.06 786 ASP A C 1
ATOM 6256 O O . ASP A 1 786 ? 22.586 9.933 -35.283 1.00 93.06 786 ASP A O 1
ATOM 6260 N N . TYR A 1 787 ? 20.444 9.436 -34.900 1.00 92.75 787 TYR A N 1
ATOM 6261 C CA . TYR A 1 787 ? 20.713 8.026 -34.614 1.00 92.75 787 TYR A CA 1
ATOM 6262 C C . TYR A 1 787 ? 21.219 7.270 -35.848 1.00 92.75 787 TYR A C 1
ATOM 6264 O O . TYR A 1 787 ? 22.183 6.507 -35.758 1.00 92.75 787 TYR A O 1
ATOM 6272 N N . ALA A 1 788 ? 20.592 7.479 -37.009 1.00 89.69 788 ALA A N 1
ATOM 6273 C CA . ALA A 1 788 ? 21.032 6.874 -38.260 1.00 89.69 788 ALA A CA 1
ATOM 6274 C C . ALA A 1 788 ? 22.454 7.330 -38.628 1.00 89.69 788 ALA A C 1
ATOM 6276 O O . ALA A 1 788 ? 23.294 6.498 -38.968 1.00 89.69 788 ALA A O 1
ATOM 6277 N N . ALA A 1 789 ? 22.754 8.622 -38.475 1.00 90.75 789 ALA A N 1
ATOM 6278 C CA . ALA A 1 789 ? 24.092 9.165 -38.683 1.00 90.75 789 ALA A CA 1
ATOM 6279 C C . ALA A 1 789 ? 25.116 8.616 -37.669 1.00 90.75 789 ALA A C 1
ATOM 6281 O O . ALA A 1 789 ? 26.243 8.296 -38.048 1.00 90.75 789 ALA A O 1
ATOM 6282 N N . LEU A 1 790 ? 24.740 8.416 -36.402 1.00 92.69 790 LEU A N 1
ATOM 6283 C CA . LEU A 1 790 ? 25.600 7.765 -35.407 1.00 92.69 790 LEU A CA 1
ATOM 6284 C C . LEU A 1 790 ? 25.977 6.342 -35.843 1.00 92.69 790 LEU A C 1
ATOM 6286 O O . LEU A 1 790 ? 27.152 5.981 -35.780 1.00 92.69 790 LEU A O 1
ATOM 6290 N N . ARG A 1 791 ? 25.020 5.551 -36.342 1.00 90.31 791 ARG A N 1
ATOM 6291 C CA . ARG A 1 791 ? 25.274 4.180 -36.826 1.00 90.31 791 ARG A CA 1
ATOM 6292 C C . ARG A 1 791 ? 26.181 4.107 -38.058 1.00 90.31 791 ARG A C 1
ATOM 6294 O O . ARG A 1 791 ? 26.840 3.091 -38.250 1.00 90.31 791 ARG A O 1
ATOM 6301 N N . GLN A 1 792 ? 26.257 5.171 -38.857 1.00 88.38 792 GLN A N 1
ATOM 6302 C CA . GLN A 1 792 ? 27.199 5.261 -39.980 1.00 88.38 792 GLN A CA 1
ATOM 6303 C C . GLN A 1 792 ? 28.637 5.553 -39.526 1.00 88.38 792 GLN A C 1
ATOM 6305 O O . GLN A 1 792 ? 29.586 5.137 -40.184 1.00 88.38 792 GLN A O 1
ATOM 6310 N N . ASN A 1 793 ? 28.808 6.264 -38.408 1.00 89.75 793 ASN A N 1
ATOM 6311 C CA . ASN A 1 793 ? 30.119 6.710 -37.928 1.00 89.75 793 ASN A CA 1
ATOM 6312 C C . ASN A 1 793 ? 30.727 5.796 -36.843 1.00 89.75 793 ASN A C 1
ATOM 6314 O O . ASN A 1 793 ? 31.918 5.905 -36.551 1.00 89.75 793 ASN A O 1
ATOM 6318 N N . PHE A 1 794 ? 29.941 4.897 -36.240 1.00 93.88 794 PHE A N 1
ATOM 6319 C CA . PHE A 1 794 ? 30.356 4.053 -35.111 1.00 93.88 794 PHE A CA 1
ATOM 6320 C C . PHE A 1 794 ? 29.877 2.600 -35.244 1.00 93.88 794 PHE A C 1
ATOM 6322 O O . PHE A 1 794 ? 28.822 2.330 -35.812 1.00 93.88 794 PHE A O 1
ATOM 6329 N N . ASP A 1 795 ? 30.610 1.656 -34.638 1.00 92.50 795 ASP A N 1
ATOM 6330 C CA . ASP A 1 795 ? 30.169 0.260 -34.517 1.00 92.50 795 ASP A CA 1
ATOM 6331 C C . ASP A 1 795 ? 29.216 0.097 -33.324 1.00 92.50 795 ASP A C 1
ATOM 6333 O O . ASP A 1 795 ? 29.651 -0.017 -32.172 1.00 92.50 795 ASP A O 1
ATOM 6337 N N . VAL A 1 796 ? 27.910 0.104 -33.599 1.00 93.25 796 VAL A N 1
ATOM 6338 C CA . VAL A 1 796 ? 26.849 0.000 -32.589 1.00 93.25 796 VAL A CA 1
ATOM 6339 C C . VAL A 1 796 ? 26.351 -1.440 -32.477 1.00 93.25 796 VAL A C 1
ATOM 6341 O O . VAL A 1 796 ? 26.024 -2.064 -33.480 1.00 93.25 796 VAL A O 1
ATOM 6344 N N . ARG A 1 797 ? 26.260 -1.972 -31.251 1.00 92.56 797 ARG A N 1
ATOM 6345 C CA . ARG A 1 797 ? 25.793 -3.346 -30.989 1.00 92.56 797 ARG A CA 1
ATOM 6346 C C . ARG A 1 797 ? 24.861 -3.423 -29.788 1.00 92.56 797 ARG A C 1
ATOM 6348 O O . ARG A 1 797 ? 25.184 -2.887 -28.738 1.00 92.56 797 ARG A O 1
ATOM 6355 N N . TYR A 1 798 ? 23.754 -4.144 -29.881 1.00 91.69 798 TYR A N 1
ATOM 6356 C CA . TYR A 1 798 ? 22.904 -4.487 -28.746 1.00 91.69 798 TYR A CA 1
ATOM 6357 C C . TYR A 1 798 ? 23.695 -5.187 -27.634 1.00 91.69 798 TYR A C 1
ATOM 6359 O O . TYR A 1 798 ? 24.357 -6.205 -27.850 1.00 91.69 798 TYR A O 1
ATOM 6367 N N . ALA A 1 799 ? 23.589 -4.644 -26.423 1.00 90.12 799 ALA A N 1
ATOM 6368 C CA . ALA A 1 799 ? 24.156 -5.200 -25.201 1.00 90.12 799 ALA A CA 1
ATOM 6369 C C . ALA A 1 799 ? 23.108 -5.956 -24.367 1.00 90.12 799 ALA A C 1
ATOM 6371 O O . ALA A 1 799 ? 23.462 -6.917 -23.679 1.00 90.12 799 ALA A O 1
ATOM 6372 N N . ASN A 1 800 ? 21.843 -5.520 -24.397 1.00 88.25 800 ASN A N 1
ATOM 6373 C CA . ASN A 1 800 ? 20.724 -6.178 -23.719 1.00 88.25 800 ASN A CA 1
ATOM 6374 C C . ASN A 1 800 ? 19.386 -5.868 -24.419 1.00 88.25 800 ASN A C 1
ATOM 6376 O O . ASN A 1 800 ? 19.197 -4.733 -24.859 1.00 88.25 800 ASN A O 1
ATOM 6380 N N . LEU A 1 801 ? 18.472 -6.846 -24.456 1.00 85.38 801 LEU A N 1
ATOM 6381 C CA . LEU A 1 801 ? 17.100 -6.714 -24.971 1.00 85.38 801 LEU A CA 1
ATOM 6382 C C . LEU A 1 801 ? 16.089 -6.831 -23.826 1.00 85.38 801 LEU A C 1
ATOM 6384 O O . LEU A 1 801 ? 16.100 -7.802 -23.051 1.00 85.38 801 LEU A O 1
ATOM 6388 N N . ASP A 1 802 ? 15.210 -5.839 -23.729 1.00 81.44 802 ASP A N 1
ATOM 6389 C CA . ASP A 1 802 ? 14.101 -5.824 -22.780 1.00 81.44 802 ASP A CA 1
ATOM 6390 C C . ASP A 1 802 ? 12.950 -4.931 -23.278 1.00 81.44 802 ASP A C 1
ATOM 6392 O O . ASP A 1 802 ? 13.068 -4.276 -24.313 1.00 81.44 802 ASP A O 1
ATOM 6396 N N . CYS A 1 803 ? 11.828 -4.932 -22.551 1.00 78.12 803 CYS A N 1
ATOM 6397 C CA . CYS A 1 803 ? 10.609 -4.172 -22.872 1.00 78.12 803 CYS A CA 1
ATOM 6398 C C . CYS A 1 803 ? 10.094 -4.358 -24.315 1.00 78.12 803 CYS A C 1
ATOM 6400 O O . CYS A 1 803 ? 9.717 -3.374 -24.951 1.00 78.12 803 CYS A O 1
ATOM 6402 N N . TYR A 1 804 ? 10.084 -5.589 -24.839 1.00 76.38 804 TYR A N 1
ATOM 6403 C CA . TYR A 1 804 ? 9.670 -5.869 -26.226 1.00 76.38 804 TYR A CA 1
ATOM 6404 C C . TYR A 1 804 ? 10.458 -5.034 -27.255 1.00 76.38 804 TYR A C 1
ATOM 6406 O O . TYR A 1 804 ? 9.877 -4.431 -28.151 1.00 76.38 804 TYR A O 1
ATOM 6414 N N . ASP A 1 805 ? 11.776 -4.922 -27.063 1.00 76.25 805 ASP A N 1
ATOM 6415 C CA . ASP A 1 805 ? 12.702 -4.156 -27.910 1.00 76.25 805 ASP A CA 1
ATOM 6416 C C . ASP A 1 805 ? 12.431 -2.642 -27.989 1.00 76.25 805 ASP A C 1
ATOM 6418 O O . ASP A 1 805 ? 12.950 -1.959 -28.868 1.00 76.25 805 ASP A O 1
ATOM 6422 N N . GLN A 1 806 ? 11.655 -2.085 -27.054 1.00 78.06 806 GLN A N 1
ATOM 6423 C CA . GLN A 1 806 ? 11.355 -0.646 -27.011 1.00 78.06 806 GLN A CA 1
ATOM 6424 C C . GLN A 1 806 ? 12.262 0.148 -26.055 1.00 78.06 806 GLN A C 1
ATOM 6426 O O . GLN A 1 806 ? 12.087 1.361 -25.903 1.00 78.06 806 GLN A O 1
ATOM 6431 N N . CYS A 1 807 ? 13.171 -0.526 -25.347 1.00 88.38 807 CYS A N 1
ATOM 6432 C CA . CYS A 1 807 ? 14.061 0.084 -24.355 1.00 88.38 807 CYS A CA 1
ATOM 6433 C C . CYS A 1 807 ? 15.494 -0.474 -24.396 1.00 88.38 807 CYS A C 1
ATOM 6435 O O . CYS A 1 807 ? 16.230 -0.339 -23.415 1.00 88.38 807 CYS A O 1
ATOM 6437 N N . ALA A 1 808 ? 15.891 -1.115 -25.498 1.00 90.44 808 ALA A N 1
ATOM 6438 C CA . ALA A 1 808 ? 17.163 -1.799 -25.594 1.00 90.44 808 ALA A CA 1
ATOM 6439 C C . ALA A 1 808 ? 18.362 -0.875 -25.327 1.00 90.44 808 ALA A C 1
ATOM 6441 O O . ALA A 1 808 ? 18.376 0.339 -25.564 1.00 90.44 808 ALA A O 1
ATOM 6442 N N . LEU A 1 809 ? 19.417 -1.505 -24.815 1.00 94.06 809 LEU A N 1
ATOM 6443 C CA . LEU A 1 809 ? 20.674 -0.844 -24.514 1.00 94.06 809 LEU A CA 1
ATOM 6444 C C . LEU A 1 809 ? 21.716 -1.328 -25.509 1.00 94.06 809 LEU A C 1
ATOM 6446 O O . LEU A 1 809 ? 22.031 -2.520 -25.552 1.00 94.06 809 LEU A O 1
ATOM 6450 N N . LEU A 1 810 ? 22.260 -0.404 -26.287 1.00 94.38 810 LEU A N 1
ATOM 6451 C CA . LEU A 1 810 ? 23.299 -0.644 -27.273 1.00 94.38 810 LEU A CA 1
ATOM 6452 C C . LEU A 1 810 ? 24.646 -0.152 -26.739 1.00 94.38 810 LEU A C 1
ATOM 6454 O O . LEU A 1 810 ? 24.710 0.746 -25.909 1.00 94.38 810 LEU A O 1
ATOM 6458 N N . ARG A 1 811 ? 25.737 -0.747 -27.201 1.00 95.44 811 ARG A N 1
ATOM 6459 C CA . ARG A 1 811 ? 27.117 -0.334 -26.966 1.00 95.44 811 ARG A CA 1
ATOM 6460 C C . ARG A 1 811 ? 27.632 0.335 -28.229 1.00 95.44 811 ARG A C 1
ATOM 6462 O O . ARG A 1 811 ? 27.460 -0.212 -29.315 1.00 95.44 811 ARG A O 1
ATOM 6469 N N . VAL A 1 812 ? 28.272 1.483 -28.074 1.00 96.00 812 VAL A N 1
ATOM 6470 C CA . VAL A 1 812 ? 28.869 2.255 -29.164 1.00 96.00 812 VAL A CA 1
ATOM 6471 C C . VAL A 1 812 ? 30.376 2.051 -29.108 1.00 96.00 812 VAL A C 1
ATOM 6473 O O . VAL A 1 812 ? 30.996 2.312 -28.080 1.00 96.00 812 VAL A O 1
ATOM 6476 N N . ASN A 1 813 ? 30.965 1.559 -30.194 1.00 94.31 813 ASN A N 1
ATOM 6477 C CA . ASN A 1 813 ? 32.401 1.326 -30.308 1.00 94.31 813 ASN A CA 1
ATOM 6478 C C . ASN A 1 813 ? 32.977 2.094 -31.499 1.00 94.31 813 ASN A C 1
ATOM 6480 O O . ASN A 1 813 ? 32.252 2.542 -32.390 1.00 94.31 813 ASN A O 1
ATOM 6484 N N . LYS A 1 814 ? 34.306 2.219 -31.530 1.00 91.38 814 LYS A N 1
ATOM 6485 C CA . LYS A 1 814 ? 35.004 2.777 -32.688 1.00 91.38 814 LYS A CA 1
ATOM 6486 C C . LYS A 1 814 ? 34.711 1.919 -33.919 1.00 91.38 814 LYS A C 1
ATOM 6488 O O . LYS A 1 814 ? 34.762 0.693 -33.830 1.00 91.38 814 LYS A O 1
ATOM 6493 N N . LEU A 1 815 ? 34.428 2.566 -35.046 1.00 87.88 815 LEU A N 1
ATOM 6494 C CA . LEU A 1 815 ? 34.267 1.871 -36.315 1.00 87.88 815 LEU A CA 1
ATOM 6495 C C . LEU A 1 815 ? 35.591 1.190 -36.693 1.00 87.88 815 LEU A C 1
ATOM 6497 O O . LEU A 1 815 ? 36.651 1.821 -36.703 1.00 87.88 815 LEU A O 1
ATOM 6501 N N . THR A 1 816 ? 35.531 -0.108 -36.966 1.00 85.44 816 THR A N 1
ATOM 6502 C CA . THR A 1 816 ? 36.663 -0.911 -37.433 1.00 85.44 816 THR A CA 1
ATOM 6503 C C . THR A 1 816 ? 36.284 -1.594 -38.731 1.00 85.44 816 THR A C 1
ATOM 6505 O O . THR A 1 816 ? 35.112 -1.910 -38.939 1.00 85.44 816 THR A O 1
ATOM 6508 N N . GLU A 1 817 ? 37.280 -1.879 -39.566 1.00 84.31 817 GLU A N 1
ATOM 6509 C CA . GLU A 1 817 ? 37.087 -2.749 -40.721 1.00 84.31 817 GLU A CA 1
ATOM 6510 C C . GLU A 1 817 ? 36.457 -4.076 -40.276 1.00 84.31 817 GLU A C 1
ATOM 6512 O O . GLU A 1 817 ? 36.829 -4.658 -39.248 1.00 84.31 817 GLU A O 1
ATOM 6517 N N . LYS A 1 818 ? 35.437 -4.509 -41.014 1.00 86.56 818 LYS A N 1
ATOM 6518 C CA . LYS A 1 818 ? 34.684 -5.718 -40.706 1.00 86.56 818 LYS A CA 1
ATOM 6519 C C . LYS A 1 818 ? 35.353 -6.889 -41.416 1.00 86.56 818 LYS A C 1
ATOM 6521 O O . LYS A 1 818 ? 35.420 -6.928 -42.637 1.00 86.56 818 LYS A O 1
ATOM 6526 N N . ILE A 1 819 ? 35.859 -7.828 -40.620 1.00 87.19 819 ILE A N 1
ATOM 6527 C CA . ILE A 1 819 ? 36.436 -9.085 -41.101 1.00 87.19 819 ILE A CA 1
ATOM 6528 C C . ILE A 1 819 ? 35.390 -10.182 -40.912 1.00 87.19 819 ILE A C 1
ATOM 6530 O O . ILE A 1 819 ? 34.831 -10.313 -39.815 1.00 87.19 819 ILE A O 1
ATOM 6534 N N . SER A 1 820 ? 35.110 -10.957 -41.965 1.00 91.19 820 SER A N 1
ATOM 6535 C CA . SER A 1 820 ? 34.162 -12.067 -41.862 1.00 91.19 820 SER A CA 1
ATOM 6536 C C . SER A 1 820 ? 34.678 -13.104 -40.865 1.00 91.19 820 SER A C 1
ATOM 6538 O O . SER A 1 820 ? 35.813 -13.567 -41.008 1.00 91.19 820 SER A O 1
ATOM 6540 N N . PRO A 1 821 ? 33.860 -13.527 -39.885 1.00 91.69 821 PRO A N 1
ATOM 6541 C CA . PRO A 1 821 ? 34.181 -14.694 -39.080 1.00 91.69 821 PRO A CA 1
ATOM 6542 C C . PRO A 1 821 ? 34.346 -15.939 -39.962 1.00 91.69 821 PRO A C 1
ATOM 6544 O O . PRO A 1 821 ? 33.693 -16.067 -41.002 1.00 91.69 821 PRO A O 1
ATOM 6547 N N . LEU A 1 822 ? 35.210 -16.858 -39.529 1.00 91.81 822 LEU A N 1
ATOM 6548 C CA . LEU A 1 822 ? 35.328 -18.186 -40.126 1.00 91.81 822 LEU A CA 1
ATOM 6549 C C . LEU A 1 822 ? 34.270 -19.097 -39.484 1.00 91.81 822 LEU A C 1
ATOM 6551 O O . LEU A 1 822 ? 34.327 -19.274 -38.263 1.00 91.81 822 LEU A O 1
ATOM 6555 N N . PRO A 1 823 ? 33.318 -19.655 -40.250 1.00 91.81 823 PRO A N 1
ATOM 6556 C CA . PRO A 1 823 ? 32.288 -20.520 -39.688 1.00 91.81 823 PRO A CA 1
ATOM 6557 C C . PRO A 1 823 ? 32.851 -21.889 -39.292 1.00 91.81 823 PRO A C 1
ATOM 6559 O O . PRO A 1 823 ? 33.846 -22.366 -39.854 1.00 91.81 823 PRO A O 1
ATOM 6562 N N . SER A 1 824 ? 32.201 -22.538 -38.327 1.00 89.56 824 SER A N 1
ATOM 6563 C CA . SER A 1 824 ? 32.600 -23.860 -37.859 1.00 89.56 824 SER A CA 1
ATOM 6564 C C . SER A 1 824 ? 32.230 -24.930 -38.883 1.00 89.56 824 SER A C 1
ATOM 6566 O O . SER A 1 824 ? 31.072 -25.087 -39.263 1.00 89.56 824 SER A O 1
ATOM 6568 N N . SER A 1 825 ? 33.228 -25.708 -39.304 1.00 89.38 825 SER A N 1
ATOM 6569 C CA . SER A 1 825 ? 33.048 -26.864 -40.184 1.00 89.38 825 SER A CA 1
ATOM 6570 C C . SER A 1 825 ? 33.156 -28.155 -39.381 1.00 89.38 825 SER A C 1
ATOM 6572 O O . SER A 1 825 ? 34.069 -28.303 -38.566 1.00 89.38 825 SER A O 1
ATOM 6574 N N . ILE A 1 826 ? 32.250 -29.099 -39.635 1.00 86.75 826 ILE A N 1
ATOM 6575 C CA . ILE A 1 826 ? 32.301 -30.454 -39.060 1.00 86.75 826 ILE A CA 1
ATOM 6576 C C . ILE A 1 826 ? 33.213 -31.400 -39.864 1.00 86.75 826 ILE A C 1
ATOM 6578 O O . ILE A 1 826 ? 33.401 -32.551 -39.481 1.00 86.75 826 ILE A O 1
ATOM 6582 N N . THR A 1 827 ? 33.798 -30.917 -40.966 1.00 85.62 827 THR A N 1
ATOM 6583 C CA . THR A 1 827 ? 34.748 -31.656 -41.818 1.00 85.62 827 THR A CA 1
ATOM 6584 C C . THR A 1 827 ? 36.187 -31.197 -41.583 1.00 85.62 827 THR A C 1
ATOM 6586 O O . THR A 1 827 ? 36.451 -30.206 -40.902 1.00 85.62 827 THR A O 1
ATOM 6589 N N . THR A 1 828 ? 37.146 -31.874 -42.217 1.00 81.25 828 THR A N 1
ATOM 6590 C CA . THR A 1 828 ? 38.555 -31.440 -42.219 1.00 81.25 828 THR A CA 1
ATOM 6591 C 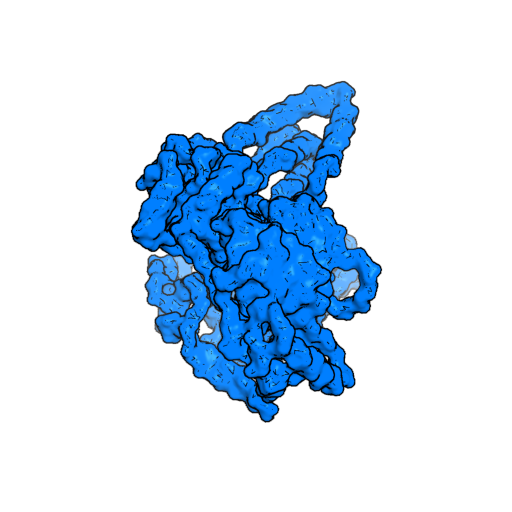C . THR A 1 828 ? 38.803 -30.176 -43.056 1.00 81.25 828 THR A C 1
ATOM 6593 O O . THR A 1 828 ? 39.829 -29.515 -42.879 1.00 81.25 828 THR A O 1
ATOM 6596 N N . LYS A 1 829 ? 37.877 -29.811 -43.954 1.00 87.00 829 LYS A N 1
ATOM 6597 C CA . LYS A 1 829 ? 37.950 -28.612 -44.796 1.00 87.00 829 LYS A CA 1
ATOM 6598 C C . LYS A 1 829 ? 37.293 -27.431 -44.087 1.00 87.00 829 LYS A C 1
ATOM 6600 O O . LYS A 1 829 ? 36.194 -27.549 -43.553 1.00 87.00 829 LYS A O 1
ATOM 6605 N N . LYS A 1 830 ? 37.946 -26.270 -44.103 1.00 89.19 830 LYS A N 1
ATOM 6606 C CA . LYS A 1 830 ? 37.398 -25.019 -43.560 1.00 89.19 830 LYS A CA 1
ATOM 6607 C C . LYS A 1 830 ? 36.913 -24.124 -44.692 1.00 89.19 830 LYS A C 1
ATOM 6609 O O . LYS A 1 830 ? 37.520 -24.113 -45.759 1.00 89.19 830 LYS A O 1
ATOM 6614 N N . LEU A 1 831 ? 35.834 -23.387 -44.444 1.00 91.75 831 LEU A N 1
ATOM 6615 C CA . LEU A 1 831 ? 35.351 -22.361 -45.359 1.00 91.75 831 LEU A CA 1
ATOM 6616 C C . LEU A 1 831 ? 36.065 -21.044 -45.052 1.00 91.75 831 LEU A C 1
ATOM 6618 O O . LEU A 1 831 ? 36.020 -20.572 -43.917 1.00 91.75 831 LEU A O 1
ATOM 6622 N N . GLU A 1 832 ? 36.689 -20.452 -46.067 1.00 91.44 832 GLU A N 1
ATOM 6623 C CA . GLU A 1 832 ? 37.196 -19.080 -46.027 1.00 91.44 832 GLU A CA 1
ATOM 6624 C C . GLU A 1 832 ? 36.278 -18.195 -46.884 1.00 91.44 832 GLU A C 1
ATOM 6626 O O . GLU A 1 832 ? 36.382 -18.222 -48.112 1.00 91.44 832 GLU A O 1
ATOM 6631 N N . PRO A 1 833 ? 35.353 -17.429 -46.272 1.00 90.69 833 PRO A N 1
ATOM 6632 C CA . PRO A 1 833 ? 34.338 -16.673 -47.011 1.00 90.69 833 PRO A CA 1
ATOM 6633 C C . PRO A 1 833 ? 34.911 -15.653 -48.006 1.00 90.69 833 PRO A C 1
ATOM 6635 O O . PRO A 1 833 ? 34.311 -15.410 -49.049 1.00 90.69 833 PRO A O 1
ATOM 6638 N N . SER A 1 834 ? 36.093 -15.101 -47.719 1.00 84.88 834 SER A N 1
ATOM 6639 C CA . SER A 1 834 ? 36.811 -14.156 -48.586 1.00 84.88 834 SER A CA 1
ATOM 6640 C C . SER A 1 834 ? 37.385 -14.785 -49.861 1.00 84.88 834 SER A C 1
ATOM 6642 O O . SER A 1 834 ? 37.762 -14.057 -50.774 1.00 84.88 834 SER A O 1
ATOM 6644 N N . LEU A 1 835 ? 37.478 -16.118 -49.935 1.00 87.62 835 LEU A N 1
ATOM 6645 C CA . LEU A 1 835 ? 37.973 -16.849 -51.107 1.00 87.62 835 LEU A CA 1
ATOM 6646 C C . LEU A 1 835 ? 36.846 -17.397 -51.992 1.00 87.62 835 LEU A C 1
ATOM 6648 O O . LEU A 1 835 ? 37.124 -18.072 -52.986 1.00 87.62 835 LEU A O 1
ATOM 6652 N N . LEU A 1 836 ? 35.582 -17.130 -51.647 1.00 89.31 836 LEU A N 1
ATOM 6653 C CA . LEU A 1 836 ? 34.451 -17.515 -52.485 1.00 89.31 836 LEU A CA 1
ATOM 6654 C C . LEU A 1 836 ? 34.543 -16.806 -53.842 1.00 89.31 836 LEU A C 1
ATOM 6656 O O . LEU A 1 836 ? 34.691 -15.587 -53.927 1.00 89.31 836 LEU A O 1
ATOM 6660 N N . SER A 1 837 ? 34.467 -17.585 -54.921 1.00 84.62 837 SER A N 1
ATOM 6661 C CA . SER A 1 837 ? 34.470 -17.060 -56.284 1.00 84.62 837 SER A CA 1
ATOM 6662 C C . SER A 1 837 ? 33.244 -16.183 -56.540 1.00 84.62 837 SER A C 1
ATOM 6664 O O . SER A 1 837 ? 32.205 -16.339 -55.909 1.00 84.62 837 SER A O 1
ATOM 6666 N N . SER A 1 838 ? 33.319 -15.299 -57.543 1.00 81.69 838 SER A N 1
ATOM 6667 C CA . SER A 1 838 ? 32.178 -14.455 -57.945 1.00 81.69 838 SER A CA 1
ATOM 6668 C C . SER A 1 838 ? 30.936 -15.248 -58.375 1.00 81.69 838 SER A C 1
ATOM 6670 O O . SER A 1 838 ? 29.867 -14.674 -58.533 1.00 81.69 838 SER A O 1
ATOM 6672 N N . GLU A 1 839 ? 31.106 -16.540 -58.647 1.00 88.88 839 GLU A N 1
ATOM 6673 C CA . GLU A 1 839 ? 30.049 -17.503 -58.914 1.00 88.88 839 GLU A CA 1
ATOM 6674 C C . GLU A 1 839 ? 30.367 -18.781 -58.138 1.00 88.88 839 GLU A C 1
ATOM 6676 O O . GLU A 1 839 ? 31.470 -19.313 -58.270 1.00 88.88 839 GLU A O 1
ATOM 6681 N N . TYR A 1 840 ? 29.429 -19.266 -57.330 1.00 93.06 840 TYR A N 1
ATOM 6682 C CA . TYR A 1 840 ? 29.595 -20.483 -56.536 1.00 93.06 840 TYR A CA 1
ATOM 6683 C C . TYR A 1 840 ? 28.243 -21.153 -56.285 1.00 93.06 840 TYR A C 1
ATOM 6685 O O . TYR A 1 840 ? 27.189 -20.542 -56.456 1.00 93.06 840 TYR A O 1
ATOM 6693 N N . SER A 1 841 ? 28.271 -22.430 -55.905 1.00 91.56 841 SER A N 1
ATOM 6694 C CA . SER A 1 841 ? 27.071 -23.166 -55.494 1.00 91.56 841 SER A CA 1
ATOM 6695 C C . SER A 1 841 ? 27.264 -23.738 -54.099 1.00 91.56 841 SER A C 1
ATOM 6697 O O . SER A 1 841 ? 28.360 -24.191 -53.769 1.00 91.56 841 SER A O 1
ATOM 6699 N N . PHE A 1 842 ? 26.215 -23.727 -53.290 1.00 92.38 842 PHE A N 1
ATOM 6700 C CA . PHE A 1 842 ? 26.190 -24.366 -51.980 1.00 92.38 842 PHE A CA 1
ATOM 6701 C C . PHE A 1 842 ? 24.875 -25.119 -51.798 1.00 92.38 842 PHE A C 1
ATOM 6703 O O . PHE A 1 842 ? 23.869 -24.787 -52.421 1.00 92.38 842 PHE A O 1
ATOM 6710 N N . ALA A 1 843 ? 24.880 -26.144 -50.956 1.00 88.38 843 ALA A N 1
ATOM 6711 C CA . ALA A 1 843 ? 23.684 -26.929 -50.669 1.00 88.38 843 ALA A CA 1
ATOM 6712 C C . ALA A 1 843 ? 23.206 -26.677 -49.239 1.00 88.38 843 ALA A C 1
ATOM 6714 O O . ALA A 1 843 ? 24.021 -26.575 -48.323 1.00 88.38 843 ALA A O 1
ATOM 6715 N N . VAL A 1 844 ? 21.889 -26.615 -49.044 1.00 86.75 844 VAL A N 1
ATOM 6716 C CA . VAL A 1 844 ? 21.264 -26.662 -47.716 1.00 86.75 844 VAL A CA 1
ATOM 6717 C C . VAL A 1 844 ? 20.423 -27.925 -47.649 1.00 86.75 844 VAL A C 1
ATOM 6719 O O . VAL A 1 844 ? 19.504 -28.097 -48.453 1.00 86.75 844 VAL A O 1
ATOM 6722 N N . ILE A 1 845 ? 20.771 -28.815 -46.720 1.00 83.69 845 ILE A N 1
ATOM 6723 C CA . ILE A 1 845 ? 20.130 -30.119 -46.554 1.00 83.69 845 ILE A CA 1
ATOM 6724 C C . ILE A 1 845 ? 19.605 -30.234 -45.123 1.00 83.69 845 ILE A C 1
ATOM 6726 O O . ILE A 1 845 ? 20.380 -30.173 -44.167 1.00 83.69 845 ILE A O 1
ATOM 6730 N N . SER A 1 846 ? 18.299 -30.451 -44.974 1.00 76.62 846 SER A N 1
ATOM 6731 C CA . SER A 1 846 ? 17.701 -30.873 -43.705 1.00 76.62 846 SER A CA 1
ATOM 6732 C C . SER A 1 846 ? 17.344 -32.348 -43.705 1.00 76.62 846 SER A C 1
ATOM 6734 O O . SER A 1 846 ? 17.036 -32.943 -44.743 1.00 76.62 846 SER A O 1
ATOM 6736 N N . ASN A 1 847 ? 17.239 -32.893 -42.497 1.00 72.44 847 ASN A N 1
ATOM 6737 C CA . ASN A 1 847 ? 16.570 -34.158 -42.263 1.00 72.44 847 ASN A CA 1
ATOM 6738 C C . ASN A 1 847 ? 15.191 -33.943 -41.619 1.00 72.44 847 ASN A C 1
ATOM 6740 O O . ASN A 1 847 ? 14.957 -32.949 -40.936 1.00 72.44 847 ASN A O 1
ATOM 6744 N N . ARG A 1 848 ? 14.281 -34.900 -41.818 1.00 62.75 848 ARG A N 1
ATOM 6745 C CA . ARG A 1 848 ? 13.040 -35.028 -41.047 1.00 62.75 848 ARG A CA 1
ATOM 6746 C C . ARG A 1 848 ? 13.072 -36.369 -40.342 1.00 62.75 848 ARG A C 1
ATOM 6748 O O . ARG A 1 848 ? 12.964 -37.406 -40.995 1.00 62.75 848 ARG A O 1
ATOM 6755 N N . TYR A 1 849 ? 13.149 -36.347 -39.016 1.00 59.41 849 TYR A N 1
ATOM 6756 C CA . TYR A 1 849 ? 13.106 -37.581 -38.252 1.00 59.41 849 TYR A CA 1
ATOM 6757 C C . TYR A 1 849 ? 11.666 -38.030 -37.953 1.00 59.41 849 TYR A C 1
ATOM 6759 O O . TYR A 1 849 ? 10.860 -37.271 -37.413 1.00 59.41 849 TYR A O 1
ATOM 6767 N N . ASP A 1 850 ? 11.341 -39.287 -38.273 1.00 57.19 850 ASP A N 1
ATOM 6768 C CA . ASP A 1 850 ? 10.137 -39.975 -37.795 1.00 57.19 850 ASP A CA 1
ATOM 6769 C C . ASP A 1 850 ? 10.556 -40.988 -36.722 1.00 57.19 850 ASP A C 1
ATOM 6771 O O . ASP A 1 850 ? 11.309 -41.924 -36.995 1.00 57.19 850 ASP A O 1
ATOM 6775 N N . LYS A 1 851 ? 10.060 -40.807 -35.488 1.00 51.84 851 LYS A N 1
ATOM 6776 C CA . LYS A 1 851 ? 10.394 -41.616 -34.296 1.00 51.84 851 LYS A CA 1
ATOM 6777 C C . LYS A 1 851 ? 10.217 -43.126 -34.477 1.00 51.84 851 LYS A C 1
ATOM 6779 O O . LYS A 1 851 ? 10.672 -43.886 -33.625 1.00 51.84 851 LYS A O 1
ATOM 6784 N N . THR A 1 852 ? 9.525 -43.559 -35.524 1.00 51.59 852 THR A N 1
ATOM 6785 C CA . THR A 1 852 ? 9.097 -44.943 -35.709 1.00 51.59 852 THR A CA 1
ATOM 6786 C C . THR A 1 852 ? 10.028 -45.808 -36.566 1.00 51.59 852 THR A C 1
ATOM 6788 O O . THR A 1 852 ? 9.817 -47.019 -36.591 1.00 51.59 852 THR A O 1
ATOM 6791 N N . ASN A 1 853 ? 11.066 -45.264 -37.224 1.00 54.09 853 ASN A N 1
ATOM 6792 C CA . ASN A 1 853 ? 11.854 -46.046 -38.189 1.00 54.09 853 ASN A CA 1
ATOM 6793 C C . ASN A 1 853 ? 13.374 -45.777 -38.135 1.00 54.09 853 ASN A C 1
ATOM 6795 O O . ASN A 1 853 ? 13.841 -44.714 -38.515 1.00 54.09 853 ASN A O 1
ATOM 6799 N N . THR A 1 854 ? 14.177 -46.754 -37.703 1.00 53.16 854 THR A N 1
ATOM 6800 C CA . THR A 1 854 ? 15.655 -46.673 -37.694 1.00 53.16 854 THR A CA 1
ATOM 6801 C C . THR A 1 854 ? 16.298 -46.976 -39.053 1.00 53.16 854 THR A C 1
ATOM 6803 O O . THR A 1 854 ? 17.456 -46.619 -39.259 1.00 53.16 854 THR A O 1
ATOM 6806 N N . GLN A 1 855 ? 15.577 -47.589 -40.005 1.00 53.56 855 GLN A N 1
ATOM 6807 C CA . GLN A 1 855 ? 16.109 -47.844 -41.355 1.00 53.56 855 GLN A CA 1
ATOM 6808 C C . GLN A 1 855 ? 16.333 -46.556 -42.165 1.00 53.56 855 GLN A C 1
ATOM 6810 O O . GLN A 1 855 ? 17.193 -46.532 -43.043 1.00 53.56 855 GLN A O 1
ATOM 6815 N N . THR A 1 856 ? 15.618 -45.475 -41.850 1.00 61.41 856 THR A N 1
ATOM 6816 C CA . THR A 1 856 ? 15.693 -44.205 -42.587 1.00 61.41 856 THR A CA 1
ATOM 6817 C C . THR A 1 856 ? 16.958 -43.396 -42.288 1.00 61.41 856 THR A C 1
ATOM 6819 O O . THR A 1 856 ? 17.382 -42.629 -43.146 1.00 61.41 856 THR A O 1
ATOM 6822 N N . GLU A 1 857 ? 17.606 -43.577 -41.130 1.00 66.19 857 GLU A N 1
ATOM 6823 C CA . GLU A 1 857 ? 18.834 -42.842 -40.767 1.00 66.19 857 GLU A CA 1
ATOM 6824 C C . GLU A 1 857 ? 20.032 -43.285 -41.620 1.00 66.19 857 GLU A C 1
ATOM 6826 O O . GLU A 1 857 ? 20.725 -42.458 -42.207 1.00 66.19 857 GLU A O 1
ATOM 6831 N N . VAL A 1 858 ? 20.238 -44.599 -41.764 1.00 68.31 858 VAL A N 1
ATOM 6832 C CA . VAL A 1 858 ? 21.312 -45.152 -42.609 1.00 68.31 858 VAL A CA 1
ATOM 6833 C C . VAL A 1 858 ? 21.063 -44.842 -44.088 1.00 68.31 858 VAL A C 1
ATOM 6835 O O . VAL A 1 858 ? 22.007 -44.543 -44.816 1.00 68.31 858 VAL A O 1
ATOM 6838 N N . GLU A 1 859 ? 19.805 -44.860 -44.541 1.00 71.81 859 GLU A N 1
ATOM 6839 C CA . GLU A 1 859 ? 19.445 -44.476 -45.911 1.00 71.81 859 GLU A CA 1
ATOM 6840 C C . GLU A 1 859 ? 19.688 -42.980 -46.173 1.00 71.81 859 GLU A C 1
ATOM 6842 O O . GLU A 1 859 ? 20.224 -42.618 -47.222 1.00 71.81 859 GLU A O 1
ATOM 6847 N N . TYR A 1 860 ? 19.345 -42.109 -45.217 1.00 76.44 860 TYR A N 1
ATOM 6848 C CA . TYR A 1 860 ? 19.628 -40.675 -45.284 1.00 76.44 860 TYR A CA 1
ATOM 6849 C C . TYR A 1 860 ? 21.135 -40.401 -45.322 1.00 76.44 860 TYR A C 1
ATOM 6851 O O . TYR A 1 860 ? 21.602 -39.702 -46.219 1.00 76.44 860 TYR A O 1
ATOM 6859 N N . LEU A 1 861 ? 21.912 -41.012 -44.421 1.00 76.44 861 LEU A N 1
ATOM 6860 C CA . LEU A 1 861 ? 23.372 -40.880 -44.409 1.00 76.44 861 LEU A CA 1
ATOM 6861 C C . LEU A 1 861 ? 24.017 -41.456 -45.677 1.00 76.44 861 LEU A C 1
ATOM 6863 O O . LEU A 1 861 ? 24.986 -40.888 -46.168 1.00 76.44 861 LEU A O 1
ATOM 6867 N N . GLY A 1 862 ? 23.464 -42.529 -46.251 1.00 75.94 862 GLY A N 1
ATOM 6868 C CA . GLY A 1 862 ? 23.902 -43.069 -47.541 1.00 75.94 862 GLY A CA 1
ATOM 6869 C C . GLY A 1 862 ? 23.623 -42.120 -48.712 1.00 75.94 862 GLY A C 1
ATOM 6870 O O . GLY A 1 862 ? 24.493 -41.903 -49.552 1.00 75.94 862 GLY A O 1
ATOM 6871 N N . LYS A 1 863 ? 22.439 -41.492 -48.751 1.00 78.06 863 LYS A N 1
ATOM 6872 C CA . LYS A 1 863 ? 22.112 -40.452 -49.744 1.00 78.06 863 LYS A CA 1
ATOM 6873 C C . LYS A 1 863 ? 23.006 -39.225 -49.593 1.00 78.06 863 LYS A C 1
ATOM 6875 O O . LYS A 1 863 ? 23.429 -38.669 -50.601 1.00 78.06 863 LYS A O 1
ATOM 6880 N N . LEU A 1 864 ? 23.313 -38.840 -48.357 1.00 79.44 864 LEU A N 1
ATOM 6881 C CA . LEU A 1 864 ? 24.206 -37.730 -48.052 1.00 79.44 864 LEU A CA 1
ATOM 6882 C C . LEU A 1 864 ? 25.657 -38.041 -48.458 1.00 79.44 864 LEU A C 1
ATOM 6884 O O . LEU A 1 864 ? 26.307 -37.208 -49.079 1.00 79.44 864 LEU A O 1
ATOM 6888 N N . ALA A 1 865 ? 26.139 -39.263 -48.208 1.00 79.56 865 ALA A N 1
ATOM 6889 C CA . ALA A 1 865 ? 27.458 -39.728 -48.642 1.00 79.56 865 ALA A CA 1
ATOM 6890 C C . ALA A 1 865 ? 27.627 -39.709 -50.172 1.00 79.56 865 ALA A C 1
ATOM 6892 O O . ALA A 1 865 ? 28.699 -39.358 -50.662 1.00 79.56 865 ALA A O 1
ATOM 6893 N N . ASN A 1 866 ? 26.562 -39.989 -50.936 1.00 81.12 866 ASN A N 1
ATOM 6894 C CA . ASN A 1 866 ? 26.578 -39.884 -52.402 1.00 81.12 866 ASN A CA 1
ATOM 6895 C C . ASN A 1 866 ? 26.780 -38.445 -52.917 1.00 81.12 866 ASN A C 1
ATOM 6897 O O . ASN A 1 866 ? 26.994 -38.266 -54.110 1.00 81.12 866 ASN A O 1
ATOM 6901 N N . GLN A 1 867 ? 26.697 -37.426 -52.054 1.00 79.06 867 GLN A N 1
ATOM 6902 C CA . GLN A 1 867 ? 26.938 -36.025 -52.417 1.00 79.06 867 GLN A CA 1
ATOM 6903 C C . GLN A 1 867 ? 28.402 -35.592 -52.219 1.00 79.06 867 GLN A C 1
ATOM 6905 O O . GLN A 1 867 ? 28.733 -34.448 -52.510 1.00 79.06 867 GLN A O 1
ATOM 6910 N N . ASN A 1 868 ? 29.295 -36.462 -51.724 1.00 79.44 868 ASN A N 1
ATOM 6911 C CA . ASN A 1 868 ? 30.688 -36.096 -51.417 1.00 79.44 868 ASN A CA 1
ATOM 6912 C C . ASN A 1 868 ? 31.516 -35.669 -52.645 1.00 79.44 868 ASN A C 1
ATOM 6914 O O . ASN A 1 868 ? 32.487 -34.922 -52.486 1.00 79.44 868 ASN A O 1
ATOM 6918 N N . ASP A 1 869 ? 31.124 -36.119 -53.839 1.00 73.62 869 ASP A N 1
ATOM 6919 C CA . ASP A 1 869 ? 31.799 -35.835 -55.113 1.00 73.62 869 ASP A CA 1
ATOM 6920 C C . ASP A 1 869 ? 31.209 -34.620 -55.863 1.00 73.62 869 ASP A C 1
ATOM 6922 O O . ASP A 1 869 ? 31.699 -34.251 -56.932 1.00 73.62 869 ASP A O 1
ATOM 6926 N N . GLU A 1 870 ? 30.170 -33.978 -55.317 1.00 77.94 870 GLU A N 1
ATOM 6927 C CA . GLU A 1 870 ? 29.567 -32.771 -55.892 1.00 77.94 870 GLU A CA 1
ATOM 6928 C C . GLU A 1 870 ? 30.478 -31.541 -55.729 1.00 77.94 870 GLU A C 1
ATOM 6930 O O . GLU A 1 870 ? 31.174 -31.372 -54.726 1.00 77.94 870 GLU A O 1
ATOM 6935 N N . SER A 1 871 ? 30.452 -30.624 -56.702 1.00 81.25 871 SER A N 1
ATOM 6936 C CA . SER A 1 871 ? 31.326 -29.441 -56.725 1.00 81.25 871 SER A CA 1
ATOM 6937 C C . SER A 1 871 ? 30.750 -28.248 -55.945 1.00 81.25 871 SER A C 1
ATOM 6939 O O . SER A 1 871 ? 30.604 -27.150 -56.495 1.00 81.25 871 SER A O 1
ATOM 6941 N N . PHE A 1 872 ? 30.378 -28.444 -54.678 1.00 88.81 872 PHE A N 1
ATOM 6942 C CA . PHE A 1 872 ? 29.900 -27.355 -53.820 1.00 88.81 872 PHE A CA 1
ATOM 6943 C C . PHE A 1 872 ? 31.058 -26.551 -53.219 1.00 88.81 872 PHE A C 1
ATOM 6945 O O . PHE A 1 872 ? 32.085 -27.100 -52.827 1.00 88.81 872 PHE A O 1
ATOM 6952 N N . ALA A 1 873 ? 30.873 -25.237 -53.084 1.00 91.25 873 ALA A N 1
ATOM 6953 C CA . ALA A 1 873 ? 31.782 -24.393 -52.312 1.00 91.25 873 ALA A CA 1
ATOM 6954 C C . ALA A 1 873 ? 31.692 -24.700 -50.810 1.00 91.25 873 ALA A C 1
ATOM 6956 O O . ALA A 1 873 ? 32.696 -24.639 -50.105 1.00 91.25 873 ALA A O 1
ATOM 6957 N N . PHE A 1 874 ? 30.491 -25.032 -50.330 1.00 93.44 874 PHE A N 1
ATOM 6958 C CA . PHE A 1 874 ? 30.224 -25.585 -49.006 1.00 93.44 874 PHE A CA 1
ATOM 6959 C C . PHE A 1 874 ? 28.817 -26.199 -48.968 1.00 93.44 874 PHE A C 1
ATOM 6961 O O . PHE A 1 874 ? 27.995 -25.976 -49.859 1.00 93.44 874 PHE A O 1
ATOM 6968 N N . MET A 1 875 ? 28.525 -26.950 -47.912 1.00 91.44 875 MET A N 1
ATOM 6969 C CA . MET A 1 875 ? 27.194 -27.479 -47.617 1.00 91.44 875 MET A CA 1
ATOM 6970 C C . MET A 1 875 ? 26.785 -27.085 -46.200 1.00 91.44 875 MET A C 1
ATOM 6972 O O . MET A 1 875 ? 27.627 -27.015 -45.312 1.00 91.44 875 MET A O 1
ATOM 6976 N N . ILE A 1 876 ? 25.499 -26.838 -45.977 1.00 90.38 876 ILE A N 1
ATOM 6977 C CA . ILE A 1 876 ? 24.931 -26.580 -44.656 1.00 90.38 876 ILE A CA 1
ATOM 6978 C C . ILE A 1 876 ? 23.968 -27.711 -44.329 1.00 90.38 876 ILE A C 1
ATOM 6980 O O . ILE A 1 876 ? 22.979 -27.916 -45.033 1.00 90.38 876 ILE A O 1
ATOM 6984 N N . LEU A 1 877 ? 24.252 -28.424 -43.245 1.00 86.25 877 LEU A N 1
ATOM 6985 C CA . LEU A 1 877 ? 23.348 -29.413 -42.683 1.00 86.25 877 LEU A CA 1
ATOM 6986 C C . LEU A 1 877 ? 22.519 -28.786 -41.565 1.00 86.25 877 LEU A C 1
ATOM 6988 O O . LEU A 1 877 ? 23.081 -28.247 -40.609 1.00 86.25 877 LEU A O 1
ATOM 6992 N N . THR A 1 878 ? 21.194 -28.867 -41.676 1.00 82.50 878 THR A N 1
ATOM 6993 C CA . THR A 1 878 ? 20.262 -28.258 -40.718 1.00 82.50 878 THR A CA 1
ATOM 6994 C C . THR A 1 878 ? 19.457 -29.323 -39.969 1.00 82.50 878 THR A C 1
ATOM 6996 O O . THR A 1 878 ? 18.443 -29.806 -40.475 1.00 82.50 878 THR A O 1
ATOM 6999 N N . GLY A 1 879 ? 19.895 -29.633 -38.753 1.00 77.06 879 GLY A N 1
ATOM 7000 C CA . GLY A 1 879 ? 19.188 -30.373 -37.709 1.00 77.06 879 GLY A CA 1
ATOM 7001 C C . GLY A 1 879 ? 18.791 -31.829 -37.973 1.00 77.06 879 GLY A C 1
ATOM 7002 O O . GLY A 1 879 ? 18.662 -32.285 -39.108 1.00 77.06 879 GLY A O 1
ATOM 7003 N N . ASP A 1 880 ? 18.593 -32.552 -36.872 1.00 74.69 880 ASP A N 1
ATOM 7004 C CA . ASP A 1 880 ? 18.051 -33.909 -36.769 1.00 74.69 880 ASP A CA 1
ATOM 7005 C C . ASP A 1 880 ? 18.826 -34.962 -37.584 1.00 74.69 880 ASP A C 1
ATOM 7007 O O . ASP A 1 880 ? 18.249 -35.875 -38.182 1.00 74.69 880 ASP A O 1
ATOM 7011 N N . ILE A 1 881 ? 20.159 -34.858 -37.624 1.00 75.50 881 ILE A N 1
ATOM 7012 C CA . ILE A 1 881 ? 21.005 -35.788 -38.399 1.00 75.50 881 ILE A CA 1
ATOM 7013 C C . ILE A 1 881 ? 20.997 -37.200 -37.786 1.00 75.50 881 ILE A C 1
ATOM 7015 O O . ILE A 1 881 ? 21.112 -38.180 -38.520 1.00 75.50 881 ILE A O 1
ATOM 7019 N N . VAL A 1 882 ? 20.846 -37.314 -36.461 1.00 70.56 882 VAL A N 1
ATOM 7020 C CA . VAL A 1 882 ? 20.861 -38.588 -35.718 1.00 70.56 882 VAL A CA 1
ATOM 7021 C C . VAL A 1 882 ? 19.723 -38.648 -34.692 1.00 70.56 882 VAL A C 1
ATOM 7023 O O . VAL A 1 882 ? 19.407 -37.651 -34.051 1.00 70.56 882 VAL A O 1
ATOM 7026 N N . ASN A 1 883 ? 19.121 -39.824 -34.477 1.00 63.00 883 ASN A N 1
ATOM 7027 C CA . ASN A 1 883 ? 18.033 -40.017 -33.486 1.00 63.00 883 ASN A CA 1
ATOM 7028 C C . ASN A 1 883 ? 18.508 -40.461 -32.096 1.00 63.00 883 ASN A C 1
ATOM 7030 O O . ASN A 1 883 ? 17.733 -40.701 -31.166 1.00 63.00 883 ASN A O 1
ATOM 7034 N N . SER A 1 884 ? 19.807 -40.656 -31.947 1.00 60.06 884 SER A N 1
ATOM 7035 C CA . SER A 1 884 ? 20.385 -41.229 -30.744 1.00 60.06 884 SER A CA 1
ATOM 7036 C C . SER A 1 884 ? 20.603 -40.162 -29.663 1.00 60.06 884 SER A C 1
ATOM 7038 O O . SER A 1 884 ? 21.140 -39.089 -29.917 1.00 60.06 884 SER A O 1
ATOM 7040 N N . LYS A 1 885 ? 20.241 -40.492 -28.413 1.00 56.69 885 LYS A N 1
ATOM 7041 C CA . LYS A 1 885 ? 20.611 -39.719 -27.206 1.00 56.69 885 LYS A CA 1
ATOM 7042 C C . LYS A 1 885 ? 22.090 -39.882 -26.814 1.00 56.69 885 LYS A C 1
ATOM 7044 O O . LYS A 1 885 ? 22.500 -39.317 -25.805 1.00 56.69 885 LYS A O 1
ATOM 7049 N N . ASP A 1 886 ? 22.836 -40.699 -27.552 1.00 58.22 886 ASP A N 1
ATOM 7050 C CA . ASP A 1 886 ? 24.222 -41.089 -27.308 1.00 58.22 886 ASP A CA 1
ATOM 7051 C C . ASP A 1 886 ? 25.162 -40.499 -28.379 1.00 58.22 886 ASP A C 1
ATOM 7053 O O . ASP A 1 886 ? 24.836 -40.461 -29.571 1.00 58.22 886 ASP A O 1
ATOM 7057 N N . SER A 1 887 ? 26.349 -40.063 -27.954 1.00 61.44 887 SER A N 1
ATOM 7058 C CA . SER A 1 887 ? 27.389 -39.463 -28.797 1.00 61.44 887 SER A CA 1
ATOM 7059 C C . SER A 1 887 ? 28.040 -40.460 -29.763 1.00 61.44 887 SER A C 1
ATOM 7061 O O . SER A 1 887 ? 28.703 -40.047 -30.714 1.00 61.44 887 SER A O 1
ATOM 7063 N N . SER A 1 888 ? 27.819 -41.765 -29.576 1.00 64.69 888 SER A N 1
ATOM 7064 C CA . SER A 1 888 ? 28.315 -42.820 -30.470 1.00 64.69 888 SER A CA 1
ATOM 7065 C C . SER A 1 888 ? 27.830 -42.676 -31.923 1.00 64.69 888 SER A C 1
ATOM 7067 O O . SER A 1 888 ? 28.571 -43.008 -32.850 1.00 64.69 888 SER A O 1
ATOM 7069 N N . ALA A 1 889 ? 26.647 -42.092 -32.153 1.00 67.69 889 ALA A N 1
ATOM 7070 C CA . ALA A 1 889 ? 26.102 -41.861 -33.496 1.00 67.69 889 ALA A CA 1
ATOM 7071 C C . ALA A 1 889 ? 26.896 -40.820 -34.316 1.00 67.69 889 ALA A C 1
ATOM 7073 O O . ALA A 1 889 ? 26.935 -40.892 -35.544 1.00 67.69 889 ALA A O 1
ATOM 7074 N N . ILE A 1 890 ? 27.609 -39.901 -33.652 1.00 74.50 890 ILE A N 1
ATOM 7075 C CA . ILE A 1 890 ? 28.450 -38.877 -34.301 1.00 74.50 890 ILE A CA 1
ATOM 7076 C C . ILE A 1 890 ? 29.611 -39.531 -35.055 1.00 74.50 890 ILE A C 1
ATOM 7078 O O . ILE A 1 890 ? 30.004 -39.074 -36.128 1.00 74.50 890 ILE A O 1
ATOM 7082 N N . GLN A 1 891 ? 30.159 -40.626 -34.516 1.00 76.38 891 GLN A N 1
ATOM 7083 C CA . GLN A 1 891 ? 31.244 -41.351 -35.169 1.00 76.38 891 GLN A CA 1
ATOM 7084 C C . GLN A 1 891 ? 30.789 -41.904 -36.525 1.00 76.38 891 GLN A C 1
ATOM 7086 O O . GLN A 1 891 ? 31.527 -41.802 -37.500 1.00 76.38 891 GLN A O 1
ATOM 7091 N N . THR A 1 892 ? 29.552 -42.394 -36.614 1.00 76.25 892 THR A N 1
ATOM 7092 C CA . THR A 1 892 ? 28.952 -42.877 -37.863 1.00 76.25 892 THR A CA 1
ATOM 7093 C C . THR A 1 892 ? 28.778 -41.751 -38.885 1.00 76.25 892 THR A C 1
ATOM 7095 O O . THR A 1 892 ? 29.178 -41.920 -40.036 1.00 76.25 892 THR A O 1
ATOM 7098 N N . VAL A 1 893 ? 28.266 -40.584 -38.473 1.00 79.06 893 VAL A N 1
ATOM 7099 C CA . VAL A 1 893 ? 28.129 -39.399 -39.349 1.00 79.06 893 VAL A CA 1
ATOM 7100 C C . VAL A 1 893 ? 29.492 -38.933 -39.865 1.00 79.06 893 VAL A C 1
ATOM 7102 O O . VAL A 1 893 ? 29.662 -38.688 -41.061 1.00 79.06 893 VAL A O 1
ATOM 7105 N N . ASN A 1 894 ? 30.493 -38.865 -38.983 1.00 83.25 894 ASN A N 1
ATOM 7106 C CA . ASN A 1 894 ? 31.843 -38.463 -39.363 1.00 83.25 894 ASN A CA 1
ATOM 7107 C C . ASN A 1 894 ? 32.475 -39.462 -40.336 1.00 83.25 894 ASN A C 1
ATOM 7109 O O . ASN A 1 894 ? 33.047 -39.059 -41.344 1.00 83.25 894 ASN A O 1
ATOM 7113 N N . THR A 1 895 ? 32.370 -40.765 -40.068 1.00 81.62 895 THR A N 1
ATOM 7114 C CA . THR A 1 895 ? 32.991 -41.797 -40.906 1.00 81.62 895 THR A CA 1
ATOM 7115 C C . THR A 1 895 ? 32.318 -41.939 -42.270 1.00 81.62 895 THR A C 1
ATOM 7117 O O . THR A 1 895 ? 33.031 -42.100 -43.260 1.00 81.62 895 THR A O 1
ATOM 7120 N N . LEU A 1 896 ? 30.984 -41.886 -42.344 1.00 79.12 896 LEU A N 1
ATOM 7121 C CA . LEU A 1 896 ? 30.248 -42.081 -43.599 1.00 79.12 896 LEU A CA 1
ATOM 7122 C C . LEU A 1 896 ? 30.178 -40.818 -44.464 1.00 79.12 896 LEU A C 1
ATOM 7124 O O . LEU A 1 896 ? 30.079 -40.937 -45.681 1.00 79.12 896 LEU A O 1
ATOM 7128 N N . PHE A 1 897 ? 30.245 -39.627 -43.862 1.00 85.00 897 PHE A N 1
ATOM 7129 C CA . PHE A 1 897 ? 30.071 -38.370 -44.586 1.00 85.00 897 PHE A CA 1
ATOM 7130 C C . PHE A 1 897 ? 31.156 -37.333 -44.270 1.00 85.00 897 PHE A C 1
ATOM 7132 O O . PHE A 1 897 ? 31.987 -37.050 -45.130 1.00 85.00 897 PHE A O 1
ATOM 7139 N N . ALA A 1 898 ? 31.212 -36.789 -43.047 1.00 82.00 898 ALA A N 1
ATOM 7140 C CA . ALA A 1 898 ? 31.982 -35.562 -42.789 1.00 82.00 898 ALA A CA 1
ATOM 7141 C C . ALA A 1 898 ? 33.505 -35.693 -43.032 1.00 82.00 898 ALA A C 1
ATOM 7143 O O . ALA A 1 898 ? 34.155 -34.732 -43.439 1.00 82.00 898 ALA A O 1
ATOM 7144 N N . ASN A 1 899 ? 34.088 -36.879 -42.826 1.00 84.00 899 ASN A N 1
ATOM 7145 C CA . ASN A 1 899 ? 35.507 -37.136 -43.102 1.00 84.00 899 ASN A CA 1
ATOM 7146 C C . ASN A 1 899 ? 35.807 -37.354 -44.594 1.00 84.00 899 ASN A C 1
ATOM 7148 O O . ASN A 1 899 ? 36.965 -37.247 -44.991 1.00 84.00 899 ASN A O 1
ATOM 7152 N N . GLN A 1 900 ? 34.794 -37.703 -45.391 1.00 84.25 900 GLN A N 1
ATOM 7153 C CA . GLN A 1 900 ? 34.922 -38.014 -46.818 1.00 84.25 900 GLN A CA 1
ATOM 7154 C C . GLN A 1 900 ? 34.519 -36.839 -47.720 1.00 84.25 900 GLN A C 1
ATOM 7156 O O . GLN A 1 900 ? 34.891 -36.824 -48.890 1.00 84.25 900 GLN A O 1
ATOM 7161 N N . ALA A 1 901 ? 33.796 -35.851 -47.187 1.00 84.88 901 ALA A N 1
ATOM 7162 C CA . ALA A 1 901 ? 33.365 -34.673 -47.928 1.00 84.88 901 ALA A CA 1
ATOM 7163 C C . ALA A 1 901 ? 34.555 -33.892 -48.518 1.00 84.88 901 ALA A C 1
ATOM 7165 O O . ALA A 1 901 ? 35.505 -33.524 -47.817 1.00 84.88 901 ALA A O 1
ATOM 7166 N N . SER A 1 902 ? 34.489 -33.612 -49.823 1.00 86.94 902 SER A N 1
ATOM 7167 C CA . SER A 1 902 ? 35.518 -32.858 -50.553 1.00 86.94 902 SER A CA 1
ATOM 7168 C C . SER A 1 902 ? 35.444 -31.337 -50.322 1.00 86.94 902 SER A C 1
ATOM 7170 O O . SER A 1 902 ? 36.393 -30.612 -50.637 1.00 86.94 902 SER A O 1
ATOM 7172 N N . PHE A 1 903 ? 34.361 -30.870 -49.696 1.00 89.31 903 PHE A N 1
ATOM 7173 C CA . PHE A 1 903 ? 34.032 -29.474 -49.403 1.00 89.31 903 PHE A CA 1
ATOM 7174 C C . PHE A 1 903 ? 33.746 -29.249 -47.902 1.00 89.31 903 PHE A C 1
ATOM 7176 O O . PHE A 1 903 ? 33.450 -30.202 -47.177 1.00 89.31 903 PHE A O 1
ATOM 7183 N N . PRO A 1 904 ? 33.816 -27.999 -47.399 1.00 92.44 904 PRO A N 1
ATOM 7184 C CA . PRO A 1 904 ? 33.411 -27.665 -46.033 1.00 92.44 904 PRO A CA 1
ATOM 7185 C C . PRO A 1 904 ? 31.921 -27.947 -45.783 1.00 92.44 904 PRO A C 1
ATOM 7187 O O . PRO A 1 904 ? 31.073 -27.547 -46.583 1.00 92.44 904 PRO A O 1
ATOM 7190 N N . VAL A 1 905 ? 31.593 -28.561 -44.643 1.00 90.62 905 VAL A N 1
ATOM 7191 C CA . VAL A 1 905 ? 30.203 -28.749 -44.190 1.00 90.62 905 VAL A CA 1
ATOM 7192 C C . VAL A 1 905 ? 29.987 -27.975 -42.898 1.00 90.62 905 VAL A C 1
ATOM 7194 O O . VAL A 1 905 ? 30.637 -28.254 -41.891 1.00 90.62 905 VAL A O 1
ATOM 7197 N N . LEU A 1 906 ? 29.065 -27.021 -42.931 1.00 91.81 906 LEU A N 1
ATOM 7198 C CA . LEU A 1 906 ? 28.603 -26.258 -41.778 1.00 91.81 906 LEU A CA 1
ATOM 7199 C C . LEU A 1 906 ? 27.389 -26.950 -41.158 1.00 91.81 906 LEU A C 1
ATOM 7201 O O . LEU A 1 906 ? 26.639 -27.645 -41.845 1.00 91.81 906 LEU A O 1
ATOM 7205 N N . TYR A 1 907 ? 27.178 -26.736 -39.864 1.00 86.69 907 TYR A N 1
ATOM 7206 C CA . TYR A 1 907 ? 26.120 -27.411 -39.123 1.00 86.69 907 TYR A CA 1
ATOM 7207 C C . TYR A 1 907 ? 25.277 -26.427 -38.310 1.00 86.69 907 TYR A C 1
ATOM 7209 O O . TYR A 1 907 ? 25.807 -25.662 -37.508 1.00 86.69 907 TYR A O 1
ATOM 7217 N N . SER A 1 908 ? 23.961 -26.482 -38.505 1.00 85.56 908 SER A N 1
ATOM 7218 C CA . SER A 1 908 ? 22.949 -25.764 -37.726 1.00 85.56 908 SER A CA 1
ATOM 7219 C C . SER A 1 908 ? 22.093 -26.811 -37.001 1.00 85.56 908 SER A C 1
ATOM 7221 O O . SER A 1 908 ? 21.464 -27.629 -37.671 1.00 85.56 908 SER A O 1
ATOM 7223 N N . PRO A 1 909 ? 22.105 -26.872 -35.658 1.00 80.50 909 PRO A N 1
ATOM 7224 C CA . PRO A 1 909 ? 21.422 -27.932 -34.914 1.00 80.50 909 PRO A CA 1
ATOM 7225 C C . PRO A 1 909 ? 19.893 -27.771 -34.931 1.00 80.50 909 PRO A C 1
ATOM 7227 O O . PRO A 1 909 ? 19.382 -26.653 -34.966 1.00 80.50 909 PRO A O 1
ATOM 7230 N N . GLY A 1 910 ? 19.179 -28.898 -34.866 1.00 76.75 910 GLY A N 1
ATOM 7231 C CA . GLY A 1 910 ? 17.723 -28.993 -34.748 1.00 76.75 910 GLY A CA 1
ATOM 7232 C C . GLY A 1 910 ? 17.259 -29.313 -33.329 1.00 76.75 910 GLY A C 1
ATOM 7233 O O . GLY A 1 910 ? 18.051 -29.416 -32.388 1.00 76.75 910 GLY A O 1
ATOM 7234 N N . ASN A 1 911 ? 15.951 -29.493 -33.151 1.00 69.62 911 ASN A N 1
ATOM 7235 C CA . ASN A 1 911 ? 15.354 -29.705 -31.834 1.00 69.62 911 ASN A CA 1
ATOM 7236 C C . ASN A 1 911 ? 15.742 -31.059 -31.207 1.00 69.62 911 ASN A C 1
ATOM 7238 O O . ASN A 1 911 ? 15.896 -31.137 -29.979 1.00 69.62 911 ASN A O 1
ATOM 7242 N N . TYR A 1 912 ? 15.951 -32.119 -31.998 1.00 63.72 912 TYR A N 1
ATOM 7243 C CA . TYR A 1 912 ? 16.416 -33.402 -31.457 1.00 63.72 912 TYR A CA 1
ATOM 7244 C C . TYR A 1 912 ? 17.908 -33.393 -31.100 1.00 63.72 912 TYR A C 1
ATOM 7246 O O . TYR A 1 912 ? 18.320 -34.117 -30.193 1.00 63.72 912 TYR A O 1
ATOM 7254 N N . ASP A 1 913 ? 18.698 -32.487 -31.675 1.00 66.00 913 ASP A N 1
ATOM 7255 C CA . ASP A 1 913 ? 20.133 -32.350 -31.388 1.00 66.00 913 ASP A CA 1
ATOM 7256 C C . ASP A 1 913 ? 20.428 -31.656 -30.040 1.00 66.00 913 ASP A C 1
ATOM 7258 O O . ASP A 1 913 ? 21.575 -31.578 -29.596 1.00 66.00 913 ASP A O 1
ATOM 7262 N N . LEU A 1 914 ? 19.386 -31.172 -29.348 1.00 55.22 914 LEU A N 1
ATOM 7263 C CA . LEU A 1 914 ? 19.456 -30.472 -28.056 1.00 55.22 914 LEU A CA 1
ATOM 7264 C C . LEU A 1 914 ? 19.322 -31.409 -26.836 1.00 55.22 914 LEU A C 1
ATOM 7266 O O . LEU A 1 914 ? 19.014 -30.963 -25.726 1.00 55.22 914 LEU A O 1
ATOM 7270 N N . LEU A 1 915 ? 19.458 -32.726 -27.016 1.00 56.31 915 LEU A N 1
ATOM 7271 C CA . LEU A 1 915 ? 19.525 -33.740 -25.946 1.00 56.31 915 LEU A CA 1
ATOM 7272 C C . LEU A 1 915 ? 20.877 -33.663 -25.179 1.00 56.31 915 LEU A C 1
ATOM 7274 O O . LEU A 1 915 ? 21.755 -32.929 -25.616 1.00 56.31 915 LEU A O 1
ATOM 7278 N N . PRO A 1 916 ? 21.056 -34.316 -24.001 1.00 50.56 916 PRO A N 1
ATOM 7279 C CA . PRO A 1 916 ? 22.144 -34.033 -23.034 1.00 50.56 916 PRO A CA 1
ATOM 7280 C C . PRO A 1 916 ? 23.604 -34.151 -23.525 1.00 50.56 916 PRO A C 1
ATOM 7282 O O . PRO A 1 916 ? 24.526 -33.899 -22.753 1.00 50.56 916 PRO A O 1
ATOM 7285 N N . SER A 1 917 ? 23.824 -34.479 -24.795 1.00 56.59 917 SER A N 1
ATOM 7286 C CA . SER A 1 917 ? 25.098 -34.432 -25.506 1.00 56.59 917 SER A CA 1
ATOM 7287 C C . SER A 1 917 ? 24.865 -33.829 -26.897 1.00 56.59 917 SER A C 1
ATOM 7289 O O . SER A 1 917 ? 24.400 -34.528 -27.795 1.00 56.59 917 SER A O 1
ATOM 7291 N N . LYS A 1 918 ? 25.165 -32.535 -27.079 1.00 62.47 918 LYS A N 1
ATOM 7292 C CA . LYS A 1 918 ? 25.107 -31.884 -28.401 1.00 62.47 918 LYS A CA 1
ATOM 7293 C C . LYS A 1 918 ? 26.007 -32.652 -29.391 1.00 62.47 918 LYS A C 1
ATOM 7295 O O . LYS A 1 918 ? 27.187 -32.809 -29.068 1.00 62.47 918 LYS A O 1
ATOM 7300 N N . PRO A 1 919 ? 25.517 -33.099 -30.568 1.00 59.97 919 PRO A N 1
ATOM 7301 C CA . PRO A 1 919 ? 26.319 -33.885 -31.510 1.00 59.97 919 PRO A CA 1
ATOM 7302 C C . PRO A 1 919 ? 27.512 -33.095 -32.066 1.00 59.97 919 PRO A C 1
ATOM 7304 O O . PRO A 1 919 ? 28.616 -33.618 -32.181 1.00 59.97 919 PRO A O 1
ATOM 7307 N N . TYR A 1 920 ? 27.322 -31.795 -32.288 1.00 72.81 920 TYR A N 1
ATOM 7308 C CA . TYR A 1 920 ? 28.393 -30.831 -32.511 1.00 72.81 920 TYR A CA 1
ATOM 7309 C C . TYR A 1 920 ? 28.092 -29.595 -31.655 1.00 72.81 920 TYR A C 1
ATOM 7311 O O . TYR A 1 920 ? 26.979 -29.071 -31.686 1.00 72.81 920 TYR A O 1
ATOM 7319 N N . ASN A 1 921 ? 29.047 -29.143 -30.835 1.00 71.69 921 ASN A N 1
ATOM 7320 C CA . ASN A 1 921 ? 28.854 -27.991 -29.944 1.00 71.69 921 ASN A CA 1
ATOM 7321 C C . ASN A 1 921 ? 29.022 -26.663 -30.704 1.00 71.69 921 ASN A C 1
ATOM 7323 O O . ASN A 1 921 ? 29.952 -25.904 -30.437 1.00 71.69 921 ASN A O 1
ATOM 7327 N N . ILE A 1 922 ? 28.140 -26.421 -31.672 1.00 76.38 922 ILE A N 1
ATOM 7328 C CA . ILE A 1 922 ? 28.122 -25.227 -32.521 1.00 76.38 922 ILE A CA 1
ATOM 7329 C C . ILE A 1 922 ? 26.910 -24.383 -32.108 1.00 76.38 922 ILE A C 1
ATOM 7331 O O . ILE A 1 922 ? 25.814 -24.915 -31.926 1.00 76.38 922 ILE A O 1
ATOM 7335 N N . ALA A 1 923 ? 27.140 -23.094 -31.858 1.00 82.88 923 ALA A N 1
ATOM 7336 C CA . ALA A 1 923 ? 26.098 -22.121 -31.526 1.00 82.88 923 ALA A CA 1
ATOM 7337 C C . ALA A 1 923 ? 25.633 -21.390 -32.796 1.00 82.88 923 ALA A C 1
ATOM 7339 O O . ALA A 1 923 ? 26.105 -21.695 -33.886 1.00 82.88 923 ALA A O 1
ATOM 7340 N N . SER A 1 924 ? 24.741 -20.405 -32.671 1.00 90.19 924 SER A N 1
ATOM 7341 C CA . SER A 1 924 ? 24.448 -19.497 -33.786 1.00 90.19 924 SER A CA 1
ATOM 7342 C C . SER A 1 924 ? 25.733 -18.844 -34.332 1.00 90.19 924 SER A C 1
ATOM 7344 O O . SER A 1 924 ? 26.541 -18.305 -33.570 1.00 90.19 924 SER A O 1
ATOM 7346 N N . GLU A 1 925 ? 25.911 -18.877 -35.652 1.00 93.19 925 GLU A N 1
ATOM 7347 C CA . GLU A 1 925 ? 27.102 -18.390 -36.356 1.00 93.19 925 GLU A CA 1
ATOM 7348 C C . GLU A 1 925 ? 26.725 -17.491 -37.530 1.00 93.19 925 GLU A C 1
ATOM 7350 O O . GLU A 1 925 ? 25.610 -17.521 -38.046 1.00 93.19 925 GLU A O 1
ATOM 7355 N N . ARG A 1 926 ? 27.656 -16.628 -37.933 1.00 94.75 926 ARG A N 1
ATOM 7356 C CA . ARG A 1 926 ? 27.472 -15.708 -39.054 1.00 94.75 926 ARG A CA 1
ATOM 7357 C C . ARG A 1 926 ? 28.781 -15.529 -39.801 1.00 94.75 926 ARG A C 1
ATOM 7359 O O . ARG A 1 926 ? 29.842 -15.513 -39.180 1.00 94.75 926 ARG A O 1
ATOM 7366 N N . PHE A 1 927 ? 28.698 -15.353 -41.106 1.00 95.31 927 PHE A N 1
ATOM 7367 C CA . PHE A 1 927 ? 29.840 -15.105 -41.982 1.00 95.31 927 PHE A CA 1
ATOM 7368 C C . PHE A 1 927 ? 29.353 -14.432 -43.264 1.00 95.31 927 PHE A C 1
ATOM 7370 O O . PHE A 1 927 ? 28.156 -14.428 -43.540 1.00 95.31 927 PHE A O 1
ATOM 7377 N N . TYR A 1 928 ? 30.252 -13.837 -44.039 1.00 94.69 928 TYR A N 1
ATOM 7378 C CA . TYR A 1 928 ? 29.882 -13.142 -45.268 1.00 94.69 928 TYR A CA 1
ATOM 7379 C C . TYR A 1 928 ? 31.019 -13.122 -46.287 1.00 94.69 928 TYR A C 1
ATOM 7381 O O . TYR A 1 928 ? 32.197 -13.139 -45.934 1.00 94.69 928 TYR A O 1
ATOM 7389 N N . SER A 1 929 ? 30.639 -13.092 -47.560 1.00 91.69 929 SER A N 1
ATOM 7390 C CA . SER A 1 929 ? 31.510 -12.801 -48.699 1.00 91.69 929 SER A CA 1
ATOM 7391 C C . SER A 1 929 ? 31.401 -11.316 -49.074 1.00 91.69 929 SER A C 1
ATOM 7393 O O . SER A 1 929 ? 30.790 -10.525 -48.354 1.00 91.69 929 SER A O 1
ATOM 7395 N N . ASP A 1 930 ? 31.937 -10.927 -50.231 1.00 86.19 930 ASP A N 1
ATOM 7396 C CA . ASP A 1 930 ? 31.781 -9.566 -50.756 1.00 86.19 930 ASP A CA 1
ATOM 7397 C C . ASP A 1 930 ? 30.316 -9.178 -51.035 1.00 86.19 930 ASP A C 1
ATOM 7399 O O . ASP A 1 930 ? 29.993 -7.990 -51.013 1.00 86.19 930 ASP A O 1
ATOM 7403 N N . ARG A 1 931 ? 29.434 -10.149 -51.335 1.00 89.88 931 ARG A N 1
ATOM 7404 C CA . ARG A 1 931 ? 28.042 -9.898 -51.772 1.00 89.88 931 ARG A CA 1
ATOM 7405 C C . ARG A 1 931 ? 26.969 -10.643 -50.985 1.00 89.88 931 ARG A C 1
ATOM 7407 O O . ARG A 1 931 ? 25.800 -10.275 -51.089 1.00 89.88 931 ARG A O 1
ATOM 7414 N N . ASP A 1 932 ? 27.336 -11.663 -50.218 1.00 92.75 932 ASP A N 1
ATOM 7415 C CA . ASP A 1 932 ? 26.377 -12.556 -49.571 1.00 92.75 932 ASP A CA 1
ATOM 7416 C C . ASP A 1 932 ? 26.661 -12.661 -48.072 1.00 92.75 932 ASP A C 1
ATOM 7418 O O . ASP A 1 932 ? 27.802 -12.867 -47.661 1.00 92.75 932 ASP A O 1
ATOM 7422 N N . TYR A 1 933 ? 25.618 -12.544 -47.255 1.00 95.19 933 TYR A N 1
ATOM 7423 C CA . TYR A 1 933 ? 25.692 -12.636 -45.799 1.00 95.19 933 TYR A CA 1
ATOM 7424 C C . TYR A 1 933 ? 24.925 -13.860 -45.313 1.00 95.19 933 TYR A C 1
ATOM 7426 O O . TYR A 1 933 ? 23.806 -14.107 -45.753 1.00 95.19 933 TYR A O 1
ATOM 7434 N N . PHE A 1 934 ? 25.500 -14.611 -44.382 1.00 95.12 934 PHE A N 1
ATOM 7435 C CA . PHE A 1 934 ? 24.940 -15.854 -43.866 1.00 95.12 934 PHE A CA 1
ATOM 7436 C C . PHE A 1 934 ? 24.760 -15.771 -42.352 1.00 95.12 934 PHE A C 1
ATOM 7438 O O . PHE A 1 934 ? 25.670 -15.362 -41.629 1.00 95.12 934 PHE A O 1
ATOM 7445 N N . ILE A 1 935 ? 23.589 -16.188 -41.874 1.00 95.00 935 ILE A N 1
ATOM 7446 C CA . ILE A 1 935 ? 23.241 -16.327 -40.460 1.00 95.00 935 ILE A CA 1
ATOM 7447 C C . ILE A 1 935 ? 22.706 -17.746 -40.240 1.00 95.00 935 ILE A C 1
ATOM 7449 O O . ILE A 1 935 ? 21.657 -18.101 -40.771 1.00 95.00 935 ILE A O 1
ATOM 7453 N N . LEU A 1 936 ? 23.421 -18.547 -39.453 1.00 92.19 936 LEU A N 1
ATOM 7454 C CA . LEU A 1 936 ? 23.022 -19.888 -39.024 1.00 92.19 936 LEU A CA 1
ATOM 7455 C C . LEU A 1 936 ? 22.477 -19.811 -37.595 1.00 92.19 936 LEU A C 1
ATOM 7457 O O . LEU A 1 936 ? 23.172 -19.305 -36.713 1.00 92.19 936 LEU A O 1
ATOM 7461 N N . LEU A 1 937 ? 21.259 -20.303 -37.355 1.00 89.19 937 LEU A N 1
ATOM 7462 C CA . LEU A 1 937 ? 20.575 -20.188 -36.061 1.00 89.19 937 LEU A CA 1
ATOM 7463 C C . LEU A 1 937 ? 20.304 -21.540 -35.411 1.00 89.19 937 LEU A C 1
ATOM 7465 O O . LEU A 1 937 ? 19.740 -22.435 -36.037 1.00 89.19 937 LEU A O 1
ATOM 7469 N N . ASP A 1 938 ? 20.653 -21.644 -34.130 1.00 84.50 938 ASP A N 1
ATOM 7470 C CA . ASP A 1 938 ? 20.518 -22.839 -33.288 1.00 84.50 938 ASP A CA 1
ATOM 7471 C C . ASP A 1 938 ? 19.260 -22.805 -32.397 1.00 84.50 938 ASP A C 1
ATOM 7473 O O . ASP A 1 938 ? 19.344 -22.923 -31.175 1.00 84.50 938 ASP A O 1
ATOM 7477 N N . ILE A 1 939 ? 18.081 -22.582 -32.981 1.00 77.81 939 ILE A N 1
ATOM 7478 C CA . ILE A 1 939 ? 16.838 -22.357 -32.222 1.00 77.81 939 ILE A CA 1
ATOM 7479 C C . ILE A 1 939 ? 16.437 -23.589 -31.381 1.00 77.81 939 ILE A C 1
ATOM 7481 O O . ILE A 1 939 ? 16.710 -24.737 -31.724 1.00 77.81 939 ILE A O 1
ATOM 7485 N N . GLY A 1 940 ? 15.875 -23.319 -30.193 1.00 66.94 940 GLY A N 1
ATOM 7486 C CA . GLY A 1 940 ? 15.563 -24.311 -29.160 1.00 66.94 940 GLY A CA 1
ATOM 7487 C C . GLY A 1 940 ? 14.411 -25.267 -29.507 1.00 66.94 940 GLY A C 1
ATOM 7488 O O . GLY A 1 940 ? 13.683 -25.054 -30.461 1.00 66.94 940 GLY A O 1
ATOM 7489 N N . ARG A 1 941 ? 14.175 -26.286 -28.660 1.00 62.38 941 ARG A N 1
ATOM 7490 C CA . ARG A 1 941 ? 13.234 -27.404 -28.919 1.00 62.38 941 ARG A CA 1
ATOM 7491 C C . ARG A 1 941 ? 11.786 -27.051 -29.273 1.00 62.38 941 ARG A C 1
ATOM 7493 O O . ARG A 1 941 ? 11.109 -27.890 -29.862 1.00 62.38 941 ARG A O 1
ATOM 7500 N N . ASP A 1 942 ? 11.337 -25.867 -28.877 1.00 65.94 942 ASP A N 1
ATOM 7501 C CA . ASP A 1 942 ? 9.968 -25.381 -29.070 1.00 65.94 942 ASP A CA 1
ATOM 7502 C C . ASP A 1 942 ? 9.908 -24.266 -30.130 1.00 65.94 942 ASP A C 1
ATOM 7504 O O . ASP A 1 942 ? 8.973 -23.468 -30.138 1.00 65.94 942 ASP A O 1
ATOM 7508 N N . SER A 1 943 ? 10.947 -24.139 -30.963 1.00 73.25 943 SER A N 1
ATOM 7509 C CA . SER A 1 943 ? 11.103 -23.071 -31.952 1.00 73.25 943 SER A CA 1
ATOM 7510 C C . SER A 1 943 ? 11.094 -21.668 -31.361 1.00 73.25 943 SER A C 1
ATOM 7512 O O . SER A 1 943 ? 10.812 -20.712 -32.064 1.00 73.25 943 SER A O 1
ATOM 7514 N N . VAL A 1 944 ? 11.415 -21.502 -30.075 1.00 78.69 944 VAL A N 1
ATOM 7515 C CA . VAL A 1 944 ? 11.497 -20.191 -29.413 1.00 78.69 944 VAL A CA 1
ATOM 7516 C C . VAL A 1 944 ? 12.953 -19.732 -29.365 1.00 78.69 944 VAL A C 1
ATOM 7518 O O . VAL A 1 944 ? 13.809 -20.404 -28.785 1.00 78.69 944 VAL A O 1
ATOM 7521 N N . ALA A 1 945 ? 13.238 -18.560 -29.939 1.00 83.94 945 ALA A N 1
ATOM 7522 C CA . ALA A 1 945 ? 14.558 -17.945 -29.850 1.00 83.94 945 ALA A CA 1
ATOM 7523 C C . ALA A 1 945 ? 14.805 -17.394 -28.437 1.00 83.94 945 ALA A C 1
ATOM 7525 O O . ALA A 1 945 ? 14.017 -16.616 -27.898 1.00 83.94 945 ALA A O 1
ATOM 7526 N N . THR A 1 946 ? 15.930 -17.766 -27.835 1.00 85.56 946 THR A N 1
ATOM 7527 C CA . THR A 1 946 ? 16.376 -17.184 -26.564 1.00 85.56 946 THR A CA 1
ATOM 7528 C C . THR A 1 946 ? 16.799 -15.722 -26.750 1.00 85.56 946 THR A C 1
ATOM 7530 O O . THR A 1 946 ? 17.221 -15.320 -27.835 1.00 85.56 946 THR A O 1
ATOM 7533 N N . LYS A 1 947 ? 16.802 -14.922 -25.671 1.00 84.06 947 LYS A N 1
ATOM 7534 C CA . LYS A 1 947 ? 17.293 -13.526 -25.716 1.00 84.06 947 LYS A CA 1
ATOM 7535 C C . LYS A 1 947 ? 18.719 -13.403 -26.282 1.00 84.06 947 LYS A C 1
ATOM 7537 O O . LYS A 1 947 ? 19.042 -12.405 -26.915 1.00 84.06 947 LYS A O 1
ATOM 7542 N N . GLN A 1 948 ? 19.579 -14.402 -26.063 1.00 86.06 948 GLN A N 1
ATOM 7543 C CA . GLN A 1 948 ? 20.945 -14.417 -26.606 1.00 86.06 948 GLN A CA 1
ATOM 7544 C C . GLN A 1 948 ? 20.964 -14.617 -28.126 1.00 86.06 948 GLN A C 1
ATOM 7546 O O . GLN A 1 948 ? 21.743 -13.963 -28.813 1.00 86.06 948 GLN A O 1
ATOM 7551 N N . GLN A 1 949 ? 20.084 -15.470 -28.652 1.00 88.12 949 GLN A N 1
ATOM 7552 C CA . GLN A 1 949 ? 19.938 -15.702 -30.092 1.00 88.12 949 GLN A CA 1
ATOM 7553 C C . GLN A 1 949 ? 19.314 -14.495 -30.797 1.00 88.12 949 GLN A C 1
ATOM 7555 O O . GLN A 1 949 ? 19.792 -14.084 -31.850 1.00 88.12 949 GLN A O 1
ATOM 7560 N N . GLN A 1 950 ? 18.319 -13.857 -30.177 1.00 89.31 950 GLN A N 1
ATOM 7561 C CA . GLN A 1 950 ? 17.769 -12.586 -30.661 1.00 89.31 950 GLN A CA 1
ATOM 7562 C C . GLN A 1 950 ? 18.859 -11.503 -30.727 1.00 89.31 950 GLN A C 1
ATOM 7564 O O . GLN A 1 950 ? 19.070 -10.892 -31.774 1.00 89.31 950 GLN A O 1
ATOM 7569 N N . LEU A 1 951 ? 19.626 -11.330 -29.640 1.00 90.25 951 LEU A N 1
ATOM 7570 C CA . LEU A 1 951 ? 20.778 -10.421 -29.590 1.00 90.25 951 LEU A CA 1
ATOM 7571 C C . LEU A 1 951 ? 21.797 -10.710 -30.695 1.00 90.25 951 LEU A C 1
ATOM 7573 O O . LEU A 1 951 ? 22.353 -9.778 -31.275 1.00 90.25 951 LEU A O 1
ATOM 7577 N N . PHE A 1 952 ? 22.070 -11.986 -30.966 1.00 92.19 952 PHE A N 1
ATOM 7578 C CA . PHE A 1 952 ? 22.991 -12.403 -32.015 1.00 92.19 952 PHE A CA 1
ATOM 7579 C C . PHE A 1 952 ? 22.515 -11.936 -33.397 1.00 92.19 952 PHE A C 1
ATOM 7581 O O . PHE A 1 952 ? 23.272 -11.273 -34.108 1.00 92.19 952 PHE A O 1
ATOM 7588 N N . VAL A 1 953 ? 21.252 -12.201 -33.742 1.00 92.25 953 VAL A N 1
ATOM 7589 C CA . VAL A 1 953 ? 20.682 -11.819 -35.042 1.00 92.25 953 VAL A CA 1
ATOM 7590 C C . VAL A 1 953 ? 20.610 -10.311 -35.202 1.00 92.25 953 VAL A C 1
ATOM 7592 O O . VAL A 1 953 ? 21.051 -9.782 -36.218 1.00 92.25 953 VAL A O 1
ATOM 7595 N N . TYR A 1 954 ? 20.121 -9.591 -34.197 1.00 91.88 954 TYR A N 1
ATOM 7596 C CA . TYR A 1 954 ? 19.987 -8.139 -34.304 1.00 91.88 954 TYR A CA 1
ATOM 7597 C C . TYR A 1 954 ? 21.346 -7.446 -34.435 1.00 91.88 954 TYR A C 1
ATOM 7599 O O . TYR A 1 954 ? 21.479 -6.479 -35.180 1.00 91.88 954 TYR A O 1
ATOM 7607 N N . ASN A 1 955 ? 22.383 -7.971 -33.778 1.00 93.00 955 ASN A N 1
ATOM 7608 C CA . ASN A 1 955 ? 23.751 -7.494 -33.972 1.00 93.00 955 ASN A CA 1
ATOM 7609 C C . ASN A 1 955 ? 24.319 -7.829 -35.355 1.00 93.00 955 ASN A C 1
ATOM 7611 O O . ASN A 1 955 ? 25.082 -7.031 -35.893 1.00 93.00 955 ASN A O 1
ATOM 7615 N N . ALA A 1 956 ? 23.958 -8.975 -35.937 1.00 93.25 956 ALA A N 1
ATOM 7616 C CA . ALA A 1 956 ? 24.329 -9.309 -37.310 1.00 93.25 956 ALA A CA 1
ATOM 7617 C C . ALA A 1 956 ? 23.680 -8.345 -38.319 1.00 93.25 956 ALA A C 1
ATOM 7619 O O . ALA A 1 956 ? 24.348 -7.889 -39.241 1.00 93.25 956 ALA A O 1
ATOM 7620 N N . LEU A 1 957 ? 22.415 -7.963 -38.103 1.00 91.94 957 LEU A N 1
ATOM 7621 C CA . LEU A 1 957 ? 21.728 -6.970 -38.937 1.00 91.94 957 LEU A CA 1
ATOM 7622 C C . LEU A 1 957 ? 22.341 -5.566 -38.806 1.00 91.94 957 LEU A C 1
ATOM 7624 O O . LEU A 1 957 ? 22.510 -4.888 -39.812 1.00 91.94 957 LEU A O 1
ATOM 7628 N N . LEU A 1 958 ? 22.737 -5.139 -37.601 1.00 90.62 958 LEU A N 1
ATOM 7629 C CA . LEU A 1 958 ? 23.467 -3.872 -37.429 1.00 90.62 958 LEU A CA 1
ATOM 7630 C C . LEU A 1 958 ? 24.836 -3.889 -38.120 1.00 90.62 958 LEU A C 1
ATOM 7632 O O . LEU A 1 958 ? 25.280 -2.872 -38.644 1.00 90.62 958 LEU A O 1
ATOM 7636 N N . GLU A 1 959 ? 25.513 -5.036 -38.140 1.00 90.88 959 GLU A N 1
ATOM 7637 C CA . GLU A 1 959 ? 26.757 -5.177 -38.893 1.00 90.88 959 GLU A CA 1
ATOM 7638 C C . GLU A 1 959 ? 26.528 -5.118 -40.406 1.00 90.88 959 GLU A C 1
ATOM 7640 O O . GLU A 1 959 ? 27.328 -4.514 -41.117 1.00 90.88 959 GLU A O 1
ATOM 7645 N N . LEU A 1 960 ? 25.432 -5.704 -40.888 1.00 90.62 960 LEU A N 1
ATOM 7646 C CA . LEU A 1 960 ? 25.057 -5.688 -42.297 1.00 90.62 960 LEU A CA 1
ATOM 7647 C C . LEU A 1 960 ? 24.876 -4.259 -42.839 1.00 90.62 960 LEU A C 1
ATOM 7649 O O . LEU A 1 960 ? 25.258 -3.993 -43.974 1.00 90.62 960 LEU A O 1
ATOM 7653 N N . GLU A 1 961 ? 24.387 -3.315 -42.025 1.00 87.75 961 GLU A N 1
ATOM 7654 C CA . GLU A 1 961 ? 24.287 -1.889 -42.399 1.00 87.75 961 GLU A CA 1
ATOM 7655 C C . GLU A 1 961 ? 25.643 -1.260 -42.764 1.00 87.75 961 GLU A C 1
ATOM 7657 O O . GLU A 1 961 ? 25.692 -0.282 -43.509 1.00 87.75 961 GLU A O 1
ATOM 7662 N N . GLN A 1 962 ? 26.748 -1.820 -42.262 1.00 87.19 962 GLN A N 1
ATOM 7663 C CA . GLN A 1 962 ? 28.112 -1.347 -42.519 1.00 87.19 962 GLN A CA 1
ATOM 7664 C C . GLN A 1 962 ? 28.782 -2.072 -43.697 1.00 87.19 962 GLN A C 1
ATOM 7666 O O . GLN A 1 962 ? 29.947 -1.812 -43.997 1.00 87.19 962 GLN A O 1
ATOM 7671 N N . LEU A 1 963 ? 28.061 -2.972 -44.373 1.00 89.81 963 LEU A N 1
ATOM 7672 C CA . LEU A 1 963 ? 28.543 -3.773 -45.496 1.00 89.81 963 LEU A CA 1
ATOM 7673 C C . LEU A 1 963 ? 27.714 -3.469 -46.760 1.00 89.81 963 LEU A C 1
ATOM 7675 O O . LEU A 1 963 ? 26.899 -4.290 -47.183 1.00 89.81 963 LEU A O 1
ATOM 7679 N N . PRO A 1 964 ? 27.920 -2.305 -47.409 1.00 86.06 964 PRO A N 1
ATOM 7680 C CA . PRO A 1 964 ? 27.058 -1.828 -48.498 1.00 86.06 964 PRO A CA 1
ATOM 7681 C C . PRO A 1 964 ? 27.124 -2.674 -49.780 1.00 86.06 964 PRO A C 1
ATOM 7683 O O . PRO A 1 964 ? 26.283 -2.516 -50.660 1.00 86.06 964 PRO A O 1
ATOM 7686 N N . ASN A 1 965 ? 28.121 -3.555 -49.907 1.00 88.75 965 ASN A N 1
ATOM 7687 C CA . ASN A 1 965 ? 28.287 -4.429 -51.070 1.00 88.75 965 ASN A CA 1
ATOM 7688 C C . ASN A 1 965 ? 27.404 -5.688 -51.012 1.00 88.75 965 ASN A C 1
ATOM 7690 O O . ASN A 1 965 ? 27.244 -6.360 -52.034 1.00 88.75 965 ASN A O 1
ATOM 7694 N N . ILE A 1 966 ? 26.825 -6.006 -49.846 1.00 91.50 966 ILE A N 1
ATOM 7695 C CA . ILE A 1 966 ? 25.967 -7.178 -49.672 1.00 91.50 966 ILE A CA 1
ATOM 7696 C C . ILE A 1 966 ? 24.635 -6.971 -50.396 1.00 91.50 966 ILE A C 1
ATOM 7698 O O . ILE A 1 966 ? 23.941 -5.979 -50.193 1.00 91.50 966 ILE A O 1
ATOM 7702 N N . GLN A 1 967 ? 24.260 -7.949 -51.214 1.00 89.06 967 GLN A N 1
ATOM 7703 C CA . GLN A 1 967 ? 23.012 -7.978 -51.978 1.00 89.06 967 GLN A CA 1
ATOM 7704 C C . GLN A 1 967 ? 22.070 -9.087 -51.502 1.00 89.06 967 GLN A C 1
ATOM 7706 O O . GLN A 1 967 ? 20.849 -8.943 -51.611 1.00 89.06 967 GLN A O 1
ATOM 7711 N N . ASN A 1 968 ? 22.622 -10.183 -50.969 1.00 90.25 968 ASN A N 1
ATOM 7712 C CA . ASN A 1 968 ? 21.862 -11.349 -50.526 1.00 90.25 968 ASN A CA 1
ATOM 7713 C C . ASN A 1 968 ? 22.116 -11.642 -49.040 1.00 90.25 968 ASN A C 1
ATOM 7715 O O . ASN A 1 968 ? 23.259 -11.662 -48.590 1.00 90.25 968 ASN A O 1
ATOM 7719 N N . LEU A 1 969 ? 21.052 -11.923 -48.289 1.00 93.19 969 LEU A N 1
ATOM 7720 C CA . LEU A 1 969 ? 21.103 -12.376 -46.899 1.00 93.19 969 LEU A CA 1
ATOM 7721 C C . LEU A 1 969 ? 20.437 -13.747 -46.776 1.00 93.19 969 LEU A C 1
ATOM 7723 O O . LEU A 1 969 ? 19.252 -13.882 -47.060 1.00 93.19 969 LEU A O 1
ATOM 7727 N N . PHE A 1 970 ? 21.169 -14.743 -46.294 1.00 91.38 970 PHE A N 1
ATOM 7728 C CA . PHE A 1 970 ? 20.680 -16.087 -46.012 1.00 91.38 970 PHE A CA 1
ATOM 7729 C C . PHE A 1 970 ? 20.538 -16.281 -44.501 1.00 91.38 970 PHE A C 1
ATOM 7731 O O . PHE A 1 970 ? 21.530 -16.254 -43.775 1.00 91.38 970 PHE A O 1
ATOM 7738 N N . ILE A 1 971 ? 19.312 -16.491 -44.024 1.00 91.19 971 ILE A N 1
ATOM 7739 C CA . ILE A 1 971 ? 19.013 -16.857 -42.635 1.00 91.19 971 ILE A CA 1
ATOM 7740 C C . ILE A 1 971 ? 18.575 -18.313 -42.632 1.00 91.19 971 ILE A C 1
ATOM 7742 O O . ILE A 1 971 ? 17.568 -18.659 -43.243 1.00 91.19 971 ILE A O 1
ATOM 7746 N N . ILE A 1 972 ? 19.343 -19.166 -41.967 1.00 88.88 972 ILE A N 1
ATOM 7747 C CA . ILE A 1 972 ? 19.205 -20.615 -42.055 1.00 88.88 972 ILE A CA 1
ATOM 7748 C C . ILE A 1 972 ? 19.009 -21.165 -40.650 1.00 88.88 972 ILE A C 1
ATOM 7750 O O . ILE A 1 972 ? 19.818 -20.920 -39.755 1.00 88.88 972 ILE A O 1
ATOM 7754 N N . SER A 1 973 ? 17.918 -21.891 -40.449 1.00 86.75 973 SER A N 1
ATOM 7755 C CA . SER A 1 973 ? 17.588 -22.523 -39.173 1.00 86.75 973 SER A CA 1
ATOM 7756 C C . SER A 1 973 ? 16.835 -23.824 -39.410 1.00 86.75 973 SER A C 1
ATOM 7758 O O . SER A 1 973 ? 16.373 -24.072 -40.516 1.00 86.75 973 SER A O 1
ATOM 7760 N N . HIS A 1 974 ? 16.701 -24.668 -38.394 1.00 80.00 974 HIS A N 1
ATOM 7761 C CA . HIS A 1 974 ? 15.940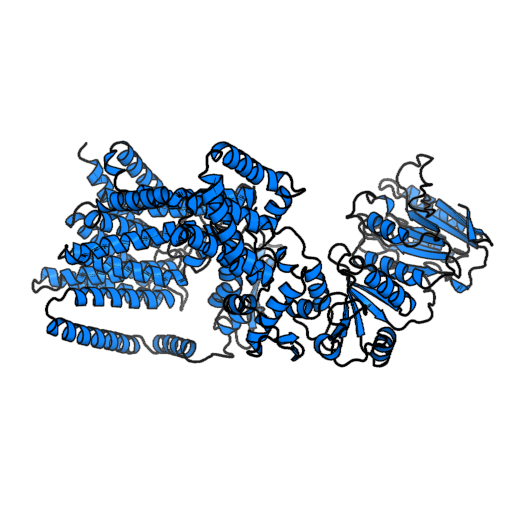 -25.902 -38.534 1.00 80.00 974 HIS A CA 1
ATOM 7762 C C . HIS A 1 974 ? 14.421 -25.649 -38.486 1.00 80.00 974 HIS A C 1
ATOM 7764 O O . HIS A 1 974 ? 13.709 -26.133 -39.351 1.00 80.00 974 HIS A O 1
ATOM 7770 N N . ASP A 1 975 ? 13.910 -24.840 -37.556 1.00 78.00 975 ASP A N 1
ATOM 7771 C CA . ASP A 1 975 ? 12.486 -24.855 -37.173 1.00 78.00 975 ASP A CA 1
ATOM 7772 C C . ASP A 1 975 ? 11.806 -23.466 -37.111 1.00 78.00 975 ASP A C 1
ATOM 7774 O O . ASP A 1 975 ? 10.747 -23.294 -36.506 1.00 78.00 975 ASP A O 1
ATOM 7778 N N . LEU A 1 976 ? 12.369 -22.447 -37.772 1.00 78.19 976 LEU A N 1
ATOM 7779 C CA . LEU A 1 976 ? 11.806 -21.085 -37.795 1.00 78.19 976 LEU A CA 1
ATOM 7780 C C . LEU A 1 976 ? 10.376 -21.006 -38.358 1.00 78.19 976 LEU A C 1
ATOM 7782 O O . LEU A 1 976 ? 9.617 -20.113 -37.983 1.00 78.19 976 LEU A O 1
ATOM 7786 N N . ASN A 1 977 ? 9.998 -21.914 -39.260 1.00 74.31 977 ASN A N 1
ATOM 7787 C CA . ASN A 1 977 ? 8.644 -21.996 -39.820 1.00 74.31 977 ASN A CA 1
ATOM 7788 C C . ASN A 1 977 ? 7.571 -22.461 -38.825 1.00 74.31 977 ASN A C 1
ATOM 7790 O O . ASN A 1 977 ? 6.393 -22.331 -39.148 1.00 74.31 977 ASN A O 1
ATOM 7794 N N . TRP A 1 978 ? 7.928 -22.994 -37.653 1.00 74.56 978 TRP A N 1
ATOM 7795 C CA . TRP A 1 978 ? 6.933 -23.425 -36.661 1.00 74.56 978 TRP A CA 1
ATOM 7796 C C . TRP A 1 978 ? 6.356 -22.252 -35.860 1.00 74.56 978 TRP A C 1
ATOM 7798 O O . TRP A 1 978 ? 5.348 -22.411 -35.172 1.00 74.56 978 TRP A O 1
ATOM 7808 N N . GLN A 1 979 ? 6.966 -21.066 -35.950 1.00 76.69 979 GLN A N 1
ATOM 7809 C CA . GLN A 1 979 ? 6.438 -19.856 -35.333 1.00 76.69 979 GLN A CA 1
ATOM 7810 C C . GLN A 1 979 ? 5.324 -19.231 -36.186 1.00 76.69 979 GLN A C 1
ATOM 7812 O O . GLN A 1 979 ? 5.492 -18.985 -37.381 1.00 76.69 979 GLN A O 1
ATOM 7817 N N . ASP A 1 980 ? 4.207 -18.895 -35.537 1.00 77.50 980 ASP A N 1
ATOM 7818 C CA . ASP A 1 980 ? 3.148 -18.065 -36.118 1.00 77.50 980 ASP A CA 1
ATOM 7819 C C . ASP A 1 980 ? 3.695 -16.670 -36.461 1.00 77.50 980 ASP A C 1
ATOM 7821 O O . ASP A 1 980 ? 4.140 -15.932 -35.578 1.00 77.50 980 ASP A O 1
ATOM 7825 N N . ARG A 1 981 ? 3.669 -16.324 -37.748 1.00 77.81 981 ARG A N 1
ATOM 7826 C CA . ARG A 1 981 ? 4.214 -15.068 -38.272 1.00 77.81 981 ARG A CA 1
ATOM 7827 C C . ARG A 1 981 ? 3.329 -13.864 -38.001 1.00 77.81 981 ARG A C 1
ATOM 7829 O O . ARG A 1 981 ? 3.826 -12.756 -38.123 1.00 77.81 981 ARG A O 1
ATOM 7836 N N . ASP A 1 982 ? 2.069 -14.068 -37.627 1.00 79.44 982 ASP A N 1
ATOM 7837 C CA . ASP A 1 982 ? 1.144 -12.985 -37.285 1.00 79.44 982 ASP A CA 1
ATOM 7838 C C . ASP A 1 982 ? 1.150 -12.675 -35.778 1.00 79.44 982 ASP A C 1
ATOM 7840 O O . ASP A 1 982 ? 0.526 -11.710 -35.327 1.00 79.44 982 ASP A O 1
ATOM 7844 N N . ASN A 1 983 ? 1.864 -13.472 -34.974 1.00 77.81 983 ASN A N 1
ATOM 7845 C CA . ASN A 1 983 ? 1.965 -13.272 -33.535 1.00 77.81 983 ASN A CA 1
ATOM 7846 C C . ASN A 1 983 ? 3.170 -12.374 -33.187 1.00 77.81 983 ASN A C 1
ATOM 7848 O O . ASN A 1 983 ? 4.309 -12.827 -33.297 1.00 77.81 983 ASN A O 1
ATOM 7852 N N . PRO A 1 984 ? 2.954 -11.155 -32.659 1.00 75.50 984 PRO A N 1
ATOM 7853 C CA . PRO A 1 984 ? 4.030 -10.218 -32.319 1.00 75.50 984 PRO A CA 1
ATOM 7854 C C . PRO A 1 984 ? 4.909 -10.657 -31.138 1.00 75.50 984 PRO A C 1
ATOM 7856 O O . PRO A 1 984 ? 5.849 -9.963 -30.784 1.00 75.50 984 PRO A O 1
ATOM 7859 N N . ASN A 1 985 ? 4.606 -11.784 -30.484 1.00 76.12 985 ASN A N 1
ATOM 7860 C CA . ASN A 1 985 ? 5.486 -12.361 -29.462 1.00 76.12 985 ASN A CA 1
ATOM 7861 C C . ASN A 1 985 ? 6.508 -13.350 -30.044 1.00 76.12 985 ASN A C 1
ATOM 7863 O O . ASN A 1 985 ? 7.359 -13.853 -29.308 1.00 76.12 985 ASN A O 1
ATOM 7867 N N . ASN A 1 986 ? 6.390 -13.682 -31.329 1.00 82.88 986 ASN A N 1
ATOM 7868 C CA . ASN A 1 986 ? 7.263 -14.631 -31.995 1.00 82.88 986 ASN A CA 1
ATOM 7869 C C . ASN A 1 986 ? 8.449 -13.911 -32.640 1.00 82.88 986 ASN A C 1
ATOM 7871 O O . ASN A 1 986 ? 8.302 -12.881 -33.290 1.00 82.88 986 ASN A O 1
ATOM 7875 N N . PHE A 1 987 ? 9.633 -14.508 -32.520 1.00 85.69 987 PHE A N 1
ATOM 7876 C CA . PHE A 1 987 ? 10.874 -13.963 -33.066 1.00 85.69 987 PHE A CA 1
ATOM 7877 C C . PHE A 1 987 ? 10.823 -13.729 -34.584 1.00 85.69 987 PHE A C 1
ATOM 7879 O O . PHE A 1 987 ? 11.415 -12.771 -35.071 1.00 85.69 987 PHE A O 1
ATOM 7886 N N . ILE A 1 988 ? 10.118 -14.579 -35.337 1.00 84.88 988 ILE A N 1
ATOM 7887 C CA . ILE A 1 988 ? 9.986 -14.418 -36.788 1.00 84.88 988 ILE A CA 1
ATOM 7888 C C . ILE A 1 988 ? 9.242 -13.125 -37.161 1.00 84.88 988 ILE A C 1
ATOM 7890 O O . ILE A 1 988 ? 9.612 -12.495 -38.148 1.00 84.88 988 ILE A O 1
ATOM 7894 N N . PHE A 1 989 ? 8.259 -12.690 -36.359 1.00 84.81 989 PHE A N 1
ATOM 7895 C CA . PHE A 1 989 ? 7.547 -11.425 -36.570 1.00 84.81 989 PHE A CA 1
ATOM 7896 C C . PHE A 1 989 ? 8.517 -10.241 -36.437 1.00 84.81 989 PHE A C 1
ATOM 7898 O O . PHE A 1 989 ? 8.668 -9.454 -37.374 1.00 84.81 989 PHE A O 1
ATOM 7905 N N . ASP A 1 990 ? 9.257 -10.176 -35.325 1.00 84.75 990 ASP A N 1
ATOM 7906 C CA . ASP A 1 990 ? 10.215 -9.094 -35.050 1.00 84.75 990 ASP A CA 1
ATOM 7907 C C . ASP A 1 990 ? 11.376 -9.075 -36.056 1.00 84.75 990 ASP A C 1
ATOM 7909 O O . ASP A 1 990 ? 11.826 -8.016 -36.507 1.00 84.75 990 ASP A O 1
ATOM 7913 N N . LEU A 1 991 ? 11.874 -10.256 -36.435 1.00 87.50 991 LEU A N 1
ATOM 7914 C CA . LEU A 1 991 ? 12.916 -10.402 -37.447 1.00 87.50 991 LEU A CA 1
ATOM 7915 C C . LEU A 1 991 ? 12.452 -9.834 -38.790 1.00 87.50 991 LEU A C 1
ATOM 7917 O O . LEU A 1 991 ? 13.185 -9.086 -39.439 1.00 87.50 991 LEU A O 1
ATOM 7921 N N . GLU A 1 992 ? 11.237 -10.174 -39.212 1.00 85.31 992 GLU A N 1
ATOM 7922 C CA . GLU A 1 992 ? 10.682 -9.698 -40.471 1.00 85.31 992 GLU A CA 1
ATOM 7923 C C . GLU A 1 992 ? 10.415 -8.187 -40.480 1.00 85.31 992 GLU A C 1
ATOM 7925 O O . GLU A 1 992 ? 10.619 -7.560 -41.525 1.00 85.31 992 GLU A O 1
ATOM 7930 N N . GLU A 1 993 ? 10.022 -7.601 -39.345 1.00 84.44 993 GLU A N 1
ATOM 7931 C CA . GLU A 1 993 ? 9.891 -6.148 -39.185 1.00 84.44 993 GLU A CA 1
ATOM 7932 C C . GLU A 1 993 ? 11.250 -5.451 -39.347 1.00 84.44 993 GLU A C 1
ATOM 7934 O O . GLU A 1 993 ? 11.373 -4.491 -40.110 1.00 84.44 993 GLU A O 1
ATOM 7939 N N . LYS A 1 994 ? 12.308 -5.972 -38.714 1.00 86.44 994 LYS A N 1
ATOM 7940 C CA . LYS A 1 994 ? 13.663 -5.405 -38.829 1.00 86.44 994 LYS A CA 1
ATOM 7941 C C . LYS A 1 994 ? 14.240 -5.542 -40.236 1.00 86.44 994 LYS A C 1
ATOM 7943 O O . LYS A 1 994 ? 14.891 -4.620 -40.723 1.00 86.44 994 LYS A O 1
ATOM 7948 N N . LEU A 1 995 ? 13.977 -6.653 -40.926 1.00 86.88 995 LEU A N 1
ATOM 7949 C CA . LEU A 1 995 ? 14.408 -6.841 -42.315 1.00 86.88 995 LEU A CA 1
ATOM 7950 C C . LEU A 1 995 ? 13.740 -5.858 -43.285 1.00 86.88 995 LEU A C 1
ATOM 7952 O O . LEU A 1 995 ? 14.318 -5.559 -44.328 1.00 86.88 995 LEU A O 1
ATOM 7956 N N . ALA A 1 996 ? 12.561 -5.322 -42.957 1.00 83.00 996 ALA A N 1
ATOM 7957 C CA . ALA A 1 996 ? 11.908 -4.302 -43.777 1.00 83.00 996 ALA A CA 1
ATOM 7958 C C . ALA A 1 996 ? 12.702 -2.981 -43.847 1.00 83.00 996 ALA A C 1
ATOM 7960 O O . ALA A 1 996 ? 12.468 -2.183 -44.753 1.00 83.00 996 ALA A O 1
ATOM 7961 N N . ALA A 1 997 ? 13.667 -2.759 -42.944 1.00 80.19 997 ALA A N 1
ATOM 7962 C CA . ALA A 1 997 ? 14.568 -1.607 -42.989 1.00 80.19 997 ALA A CA 1
ATOM 7963 C C . ALA A 1 997 ? 15.620 -1.678 -44.119 1.00 80.19 997 ALA A C 1
ATOM 7965 O O . ALA A 1 997 ? 16.307 -0.689 -44.366 1.00 80.19 997 ALA A O 1
ATOM 7966 N N . PHE A 1 998 ? 15.733 -2.812 -44.823 1.00 85.00 998 PHE A N 1
ATOM 7967 C CA . PHE A 1 998 ? 16.712 -3.047 -45.890 1.00 85.00 998 PHE A CA 1
ATOM 7968 C C . PHE A 1 998 ? 16.018 -3.260 -47.250 1.00 85.00 998 PHE A C 1
ATOM 7970 O O . PHE A 1 998 ? 15.991 -4.396 -47.715 1.00 85.00 998 PHE A O 1
ATOM 7977 N N . PRO A 1 999 ? 15.445 -2.223 -47.895 1.00 79.25 999 PRO A N 1
ATOM 7978 C CA . PRO A 1 999 ? 14.564 -2.358 -49.070 1.00 79.25 999 PRO A CA 1
ATOM 7979 C C . PRO A 1 999 ? 15.236 -2.910 -50.344 1.00 79.25 999 PRO A C 1
ATOM 7981 O O . PRO A 1 999 ? 14.557 -3.368 -51.261 1.00 79.25 999 PRO A O 1
ATOM 7984 N N . GLU A 1 1000 ? 16.567 -2.847 -50.418 1.00 82.94 1000 GLU A N 1
ATOM 7985 C CA . GLU A 1 1000 ? 17.357 -3.318 -51.566 1.00 82.94 1000 GLU A CA 1
ATOM 7986 C C . GLU A 1 1000 ? 17.983 -4.705 -51.323 1.00 82.94 1000 GLU A C 1
ATOM 7988 O O . GLU A 1 1000 ? 18.613 -5.277 -52.214 1.00 82.94 1000 GLU A O 1
ATOM 7993 N N . LEU A 1 1001 ? 17.816 -5.264 -50.118 1.00 87.56 1001 LEU A N 1
ATOM 7994 C CA . LEU A 1 1001 ? 18.403 -6.540 -49.720 1.00 87.56 1001 LEU A CA 1
ATOM 7995 C C . LEU A 1 1001 ? 17.469 -7.701 -50.081 1.00 87.56 1001 LEU A C 1
ATOM 7997 O O . LEU A 1 1001 ? 16.290 -7.727 -49.714 1.00 87.56 1001 LEU A O 1
ATOM 8001 N N . LYS A 1 1002 ? 18.005 -8.717 -50.761 1.00 87.69 1002 LYS A N 1
ATOM 8002 C CA . LYS A 1 1002 ? 17.280 -9.969 -51.011 1.00 87.69 1002 LYS A CA 1
ATOM 8003 C C . LYS A 1 1002 ? 17.500 -10.916 -49.836 1.00 87.69 1002 LYS A C 1
ATOM 8005 O O . LYS A 1 1002 ? 18.610 -11.407 -49.642 1.00 87.69 1002 LYS A O 1
ATOM 8010 N N . SER A 1 1003 ? 16.447 -11.184 -49.071 1.00 87.69 1003 SER A N 1
ATOM 8011 C CA . SER A 1 1003 ? 16.518 -12.032 -47.876 1.00 87.69 1003 SER A CA 1
ATOM 8012 C C . SER A 1 1003 ? 15.909 -13.410 -48.139 1.00 87.69 1003 SER A C 1
ATOM 8014 O O . SER A 1 1003 ? 14.755 -13.531 -48.555 1.00 87.69 1003 SER A O 1
ATOM 8016 N N . TYR A 1 1004 ? 16.674 -14.456 -47.855 1.00 85.94 1004 TYR A N 1
ATOM 8017 C CA . TYR A 1 1004 ? 16.321 -15.858 -48.037 1.00 85.94 1004 TYR A CA 1
ATOM 8018 C C . TYR A 1 1004 ? 16.258 -16.516 -46.657 1.00 85.94 1004 TYR A C 1
ATOM 8020 O O . TYR A 1 1004 ? 17.283 -16.642 -45.989 1.00 85.94 1004 TYR A O 1
ATOM 8028 N N . ILE A 1 1005 ? 15.061 -16.904 -46.210 1.00 84.19 1005 ILE A N 1
ATOM 8029 C CA . ILE A 1 1005 ? 14.864 -17.599 -44.930 1.00 84.19 1005 ILE A CA 1
ATOM 8030 C C . ILE A 1 1005 ? 14.665 -19.082 -45.243 1.00 84.19 1005 ILE A C 1
ATOM 8032 O O . ILE A 1 1005 ? 13.633 -19.471 -45.789 1.00 84.19 1005 ILE A O 1
ATOM 8036 N N . LEU A 1 1006 ? 15.670 -19.897 -44.932 1.00 82.25 1006 LEU A N 1
ATOM 8037 C CA . LEU A 1 1006 ? 15.712 -21.329 -45.228 1.00 82.25 1006 LEU A CA 1
ATOM 8038 C C . LEU A 1 1006 ? 15.468 -22.113 -43.936 1.00 82.25 1006 LEU A C 1
ATOM 8040 O O . LEU A 1 1006 ? 16.195 -21.936 -42.958 1.00 82.25 1006 LEU A O 1
ATOM 8044 N N . THR A 1 1007 ? 14.431 -22.950 -43.920 1.00 77.31 1007 THR A N 1
ATOM 8045 C CA . THR A 1 1007 ? 13.986 -23.669 -42.715 1.00 77.31 1007 THR A CA 1
ATOM 8046 C C . THR A 1 1007 ? 13.408 -25.031 -43.040 1.00 77.31 1007 THR A C 1
ATOM 8048 O O . THR A 1 1007 ? 12.809 -25.193 -44.104 1.00 77.31 1007 THR A O 1
ATOM 8051 N N . ALA A 1 1008 ? 13.583 -26.009 -42.147 1.00 71.00 1008 ALA A N 1
ATOM 8052 C CA . ALA A 1 1008 ? 13.157 -27.380 -42.396 1.00 71.00 1008 ALA A CA 1
ATOM 8053 C C . ALA A 1 1008 ? 11.634 -27.476 -42.468 1.00 71.00 1008 ALA A C 1
ATOM 8055 O O . ALA A 1 1008 ? 10.928 -27.250 -41.486 1.00 71.00 1008 ALA A O 1
ATOM 8056 N N . ASP A 1 1009 ? 11.104 -27.775 -43.654 1.00 58.50 1009 ASP A N 1
ATOM 8057 C CA . ASP A 1 1009 ? 9.669 -27.972 -43.830 1.00 58.50 1009 ASP A CA 1
ATOM 8058 C C . ASP A 1 1009 ? 9.285 -29.417 -43.492 1.00 58.50 1009 ASP A C 1
ATOM 8060 O O . ASP A 1 1009 ? 9.721 -30.374 -44.136 1.00 58.50 1009 ASP A O 1
ATOM 8064 N N . HIS A 1 1010 ? 8.469 -29.575 -42.448 1.00 55.09 1010 HIS A N 1
ATOM 8065 C CA . HIS A 1 1010 ? 7.895 -30.859 -42.046 1.00 55.09 1010 HIS A CA 1
ATOM 8066 C C . HIS A 1 1010 ? 6.430 -31.010 -42.491 1.00 55.09 1010 HIS A C 1
ATOM 8068 O O . HIS A 1 1010 ? 5.847 -32.085 -42.294 1.00 55.09 1010 HIS A O 1
ATOM 8074 N N . ALA A 1 1011 ? 5.821 -29.985 -43.098 1.00 43.41 1011 ALA A N 1
ATOM 8075 C CA . ALA A 1 1011 ? 4.524 -30.121 -43.744 1.00 43.41 1011 ALA A CA 1
ATOM 8076 C C . ALA A 1 1011 ? 4.679 -30.896 -45.064 1.00 43.41 1011 ALA A C 1
ATOM 8078 O O . ALA A 1 1011 ? 5.748 -30.929 -45.674 1.00 43.41 1011 ALA A O 1
ATOM 8079 N N . GLN A 1 1012 ? 3.626 -31.605 -45.489 1.00 39.16 1012 GLN A N 1
ATOM 8080 C CA . GLN A 1 1012 ? 3.601 -32.142 -46.850 1.00 39.16 1012 GLN A CA 1
ATOM 8081 C C . GLN A 1 1012 ? 3.789 -30.965 -47.800 1.00 39.16 1012 GLN A C 1
ATOM 8083 O O . GLN A 1 1012 ? 3.107 -29.958 -47.636 1.00 39.16 1012 GLN A O 1
ATOM 8088 N N . ALA A 1 1013 ? 4.725 -31.103 -48.739 1.00 39.66 1013 ALA A N 1
ATOM 8089 C CA . ALA A 1 1013 ? 5.007 -30.121 -49.770 1.00 39.66 1013 ALA A CA 1
ATOM 8090 C C . ALA A 1 1013 ? 3.748 -29.881 -50.613 1.00 39.66 1013 ALA A C 1
ATOM 8092 O O . ALA A 1 1013 ? 3.586 -30.466 -51.685 1.00 39.66 1013 ALA A O 1
ATOM 8093 N N . ASP A 1 1014 ? 2.840 -29.041 -50.122 1.00 36.84 1014 ASP A N 1
ATOM 8094 C CA . ASP A 1 1014 ? 1.773 -28.500 -50.933 1.00 36.84 1014 ASP A CA 1
ATOM 8095 C C . ASP A 1 1014 ? 2.424 -27.436 -51.808 1.00 36.84 1014 ASP A C 1
ATOM 8097 O O . ASP A 1 1014 ? 2.774 -26.322 -51.418 1.00 36.84 1014 ASP A O 1
ATOM 8101 N N . THR A 1 1015 ? 2.710 -27.882 -53.021 1.00 46.72 1015 THR A N 1
ATOM 8102 C CA . THR A 1 1015 ? 3.262 -27.114 -54.119 1.00 46.72 1015 THR A CA 1
ATOM 8103 C C . THR A 1 1015 ? 2.463 -25.824 -54.317 1.00 46.72 1015 THR A C 1
ATOM 8105 O O . THR A 1 1015 ? 1.380 -25.897 -54.896 1.00 46.72 1015 THR A O 1
ATOM 8108 N N . LYS A 1 1016 ? 2.989 -24.665 -53.874 1.00 39.94 1016 LYS A N 1
ATOM 8109 C CA . LYS A 1 1016 ? 2.901 -23.325 -54.527 1.00 39.94 1016 LYS A CA 1
ATOM 8110 C C . LYS A 1 1016 ? 3.092 -22.100 -53.622 1.00 39.94 1016 LYS A C 1
ATOM 8112 O O . LYS A 1 1016 ? 3.088 -20.994 -54.159 1.00 39.94 1016 LYS A O 1
ATOM 8117 N N . GLU A 1 1017 ? 3.301 -22.223 -52.320 1.00 45.34 1017 GLU A N 1
ATOM 8118 C CA . GLU A 1 1017 ? 3.662 -21.057 -51.498 1.00 45.34 1017 GLU A CA 1
ATOM 8119 C C . GLU A 1 1017 ? 5.186 -20.986 -51.395 1.00 45.34 1017 GLU A C 1
ATOM 8121 O O . GLU A 1 1017 ? 5.794 -21.879 -50.828 1.00 45.34 1017 GLU A O 1
ATOM 8126 N N . SER A 1 1018 ? 5.877 -20.053 -52.062 1.00 46.62 1018 SER A N 1
ATOM 8127 C CA . SER A 1 1018 ? 6.544 -18.973 -51.316 1.00 46.62 1018 SER A CA 1
ATOM 8128 C C . SER A 1 1018 ? 7.242 -17.941 -52.231 1.00 46.62 1018 SER A C 1
ATOM 8130 O O . SER A 1 1018 ? 8.466 -17.810 -52.297 1.00 46.62 1018 SER A O 1
ATOM 8132 N N . ARG A 1 1019 ? 6.469 -17.112 -52.928 1.00 48.16 1019 ARG A N 1
ATOM 8133 C CA . ARG A 1 1019 ? 6.971 -15.803 -53.378 1.00 48.16 1019 ARG A CA 1
ATOM 8134 C C . ARG A 1 1019 ? 6.028 -14.736 -52.864 1.00 48.16 1019 ARG A C 1
ATOM 8136 O O . ARG A 1 1019 ? 5.097 -14.348 -53.563 1.00 48.16 1019 ARG A O 1
ATOM 8143 N N . SER A 1 1020 ? 6.250 -14.271 -51.641 1.00 45.56 1020 SER A N 1
ATOM 8144 C CA . SER A 1 1020 ? 5.564 -13.088 -51.133 1.00 45.56 1020 SER A CA 1
ATOM 8145 C C . SER A 1 1020 ? 6.512 -11.891 -51.208 1.00 45.56 1020 SER A C 1
ATOM 8147 O O . SER A 1 1020 ? 7.588 -11.868 -50.616 1.00 45.56 1020 SER A O 1
ATOM 8149 N N . LYS A 1 1021 ? 6.118 -10.874 -51.982 1.00 41.97 1021 LYS A N 1
ATOM 8150 C CA . LYS A 1 1021 ? 6.701 -9.535 -51.859 1.00 41.97 1021 LYS A CA 1
ATOM 8151 C C . LYS A 1 1021 ? 6.023 -8.858 -50.676 1.00 41.97 1021 LYS A C 1
ATOM 8153 O O . LYS A 1 1021 ? 4.815 -8.647 -50.715 1.00 41.97 1021 LYS A O 1
ATOM 8158 N N . PHE A 1 1022 ? 6.794 -8.496 -49.660 1.00 45.41 1022 PHE A N 1
ATOM 8159 C CA . PHE A 1 1022 ? 6.324 -7.672 -48.550 1.00 45.41 1022 PHE A CA 1
ATOM 8160 C C . PHE A 1 1022 ? 7.207 -6.422 -48.491 1.00 45.41 1022 PHE A C 1
ATOM 8162 O O . PHE A 1 1022 ? 8.418 -6.541 -48.331 1.00 45.41 1022 PHE A O 1
ATOM 8169 N N . ASN A 1 1023 ? 6.614 -5.238 -48.680 1.00 44.06 1023 ASN A N 1
ATOM 8170 C CA . ASN A 1 1023 ? 7.295 -3.935 -48.609 1.00 44.06 1023 ASN A CA 1
ATOM 8171 C C . ASN A 1 1023 ? 8.575 -3.793 -49.464 1.00 44.06 1023 ASN A C 1
ATOM 8173 O O . ASN A 1 1023 ? 9.596 -3.320 -48.983 1.00 44.06 1023 ASN A O 1
ATOM 8177 N N . GLY A 1 1024 ? 8.539 -4.186 -50.742 1.00 48.22 1024 GLY A N 1
ATOM 8178 C CA . GLY A 1 1024 ? 9.653 -3.965 -51.684 1.00 48.22 1024 GLY A CA 1
ATOM 8179 C C . GLY A 1 1024 ? 10.761 -5.027 -51.652 1.00 48.22 1024 GLY A C 1
ATOM 8180 O O . GLY A 1 1024 ? 11.347 -5.294 -52.699 1.00 48.22 1024 GLY A O 1
ATOM 8181 N N . ASN A 1 1025 ? 10.942 -5.731 -50.530 1.00 54.91 1025 ASN A N 1
ATOM 8182 C CA . ASN A 1 1025 ? 11.911 -6.822 -50.403 1.00 54.91 1025 ASN A CA 1
ATOM 8183 C C . ASN A 1 1025 ? 11.449 -8.116 -51.076 1.00 54.91 1025 ASN A C 1
ATOM 8185 O O . ASN A 1 1025 ? 10.295 -8.540 -50.957 1.00 54.91 1025 ASN A O 1
ATOM 8189 N N . SER A 1 1026 ? 12.383 -8.778 -51.764 1.00 54.06 1026 SER A N 1
ATOM 8190 C CA . SER A 1 1026 ? 12.167 -10.125 -52.296 1.00 54.06 1026 SER A CA 1
ATOM 8191 C C . SER A 1 1026 ? 12.514 -11.137 -51.207 1.00 54.06 1026 SER A C 1
ATOM 8193 O O . SER A 1 1026 ? 13.690 -11.429 -50.996 1.00 54.06 1026 SER A O 1
ATOM 8195 N N . LYS A 1 1027 ? 11.490 -11.623 -50.493 1.00 61.41 1027 LYS A N 1
ATOM 8196 C CA . LYS A 1 1027 ? 11.624 -12.704 -49.512 1.00 61.41 1027 LYS A CA 1
ATOM 8197 C C . LYS A 1 1027 ? 11.419 -14.046 -50.208 1.00 61.41 1027 LYS A C 1
ATOM 8199 O O . LYS A 1 1027 ? 10.431 -14.233 -50.921 1.00 61.41 1027 LYS A O 1
ATOM 8204 N N . TYR A 1 1028 ? 12.336 -14.975 -49.984 1.00 58.66 1028 TYR A N 1
ATOM 8205 C CA . TYR A 1 1028 ? 12.250 -16.332 -50.515 1.00 58.66 1028 TYR A CA 1
ATOM 8206 C C . TYR A 1 1028 ? 12.308 -17.320 -49.360 1.00 58.66 1028 TYR A C 1
ATOM 8208 O O . TYR A 1 1028 ? 13.253 -17.307 -48.571 1.00 58.66 1028 TYR A O 1
ATOM 8216 N N . TYR A 1 1029 ? 11.294 -18.175 -49.283 1.00 62.28 1029 TYR A N 1
ATOM 8217 C CA . TYR A 1 1029 ? 11.256 -19.273 -48.327 1.00 62.28 1029 TYR A CA 1
ATOM 8218 C C . TYR A 1 1029 ? 11.429 -20.556 -49.129 1.00 62.28 1029 TYR A C 1
ATOM 8220 O O . TYR A 1 1029 ? 10.499 -20.970 -49.812 1.00 62.28 1029 TYR A O 1
ATOM 8228 N N . ALA A 1 1030 ? 12.625 -21.135 -49.149 1.00 55.75 1030 ALA A N 1
ATOM 8229 C CA . ALA A 1 1030 ? 12.852 -22.378 -49.882 1.00 55.75 1030 ALA A CA 1
ATOM 8230 C C . ALA A 1 1030 ? 12.799 -23.579 -48.935 1.00 55.75 1030 ALA A C 1
ATOM 8232 O O . ALA A 1 1030 ? 13.230 -23.489 -47.782 1.00 55.75 1030 ALA A O 1
ATOM 8233 N N . ASN A 1 1031 ? 12.291 -24.700 -49.452 1.00 56.69 1031 ASN A N 1
ATOM 8234 C CA . ASN A 1 1031 ? 12.286 -25.973 -48.743 1.00 56.69 1031 ASN A CA 1
ATOM 8235 C C . ASN A 1 1031 ? 13.717 -26.522 -48.657 1.00 56.69 1031 ASN A C 1
ATOM 8237 O O . ASN A 1 1031 ? 14.541 -26.351 -49.556 1.00 56.69 1031 ASN A O 1
ATOM 8241 N N . THR A 1 1032 ? 14.021 -27.204 -47.564 1.00 60.25 1032 THR A N 1
ATOM 8242 C CA . THR A 1 1032 ? 15.370 -27.575 -47.105 1.00 60.25 1032 THR A CA 1
ATOM 8243 C C . THR A 1 1032 ? 16.071 -28.714 -47.838 1.00 60.25 1032 THR A C 1
ATOM 8245 O O . THR A 1 1032 ? 16.975 -29.356 -47.308 1.00 60.25 1032 THR A O 1
ATOM 8248 N N . GLN A 1 1033 ? 15.704 -28.951 -49.087 1.00 68.31 1033 GLN A N 1
ATOM 8249 C CA . GLN A 1 1033 ? 16.565 -29.656 -50.026 1.00 68.31 1033 GLN A CA 1
ATOM 8250 C C . GLN A 1 1033 ? 16.738 -28.741 -51.226 1.00 68.31 1033 GLN A C 1
ATOM 8252 O O . GLN A 1 1033 ? 15.982 -28.816 -52.190 1.00 68.31 1033 GLN A O 1
ATOM 8257 N N . SER A 1 1034 ? 17.688 -27.816 -51.107 1.00 70.19 1034 SER A N 1
ATOM 8258 C CA . SER A 1 1034 ? 17.949 -26.802 -52.126 1.00 70.19 1034 SER A CA 1
ATOM 8259 C C . SER A 1 1034 ? 19.434 -26.774 -52.467 1.00 70.19 1034 SER A C 1
ATOM 8261 O O . SER A 1 1034 ? 20.280 -26.639 -51.578 1.00 70.19 1034 SER A O 1
ATOM 8263 N N . VAL A 1 1035 ? 19.743 -26.869 -53.760 1.00 81.38 1035 VAL A N 1
ATOM 8264 C CA . VAL A 1 1035 ? 21.067 -26.547 -54.299 1.00 81.38 1035 VAL A CA 1
ATOM 8265 C C . VAL A 1 1035 ? 21.000 -25.115 -54.796 1.00 81.38 1035 VAL A C 1
ATOM 8267 O O . VAL A 1 1035 ? 20.290 -24.810 -55.744 1.00 81.38 1035 VAL A O 1
ATOM 8270 N N . ILE A 1 1036 ? 21.732 -24.228 -54.140 1.00 85.31 1036 ILE A N 1
ATOM 8271 C CA . ILE A 1 1036 ? 21.651 -22.796 -54.384 1.00 85.31 1036 ILE A CA 1
ATOM 8272 C C . ILE A 1 1036 ? 22.877 -22.377 -55.182 1.00 85.31 1036 ILE A C 1
ATOM 8274 O O . ILE A 1 1036 ? 24.009 -22.521 -54.717 1.00 85.31 1036 ILE A O 1
ATOM 8278 N N . ARG A 1 1037 ? 22.661 -21.830 -56.381 1.00 85.62 1037 ARG A N 1
ATOM 8279 C CA . ARG A 1 1037 ? 23.722 -21.258 -57.219 1.00 85.62 1037 ARG A CA 1
ATOM 8280 C C . ARG A 1 1037 ? 23.660 -19.738 -57.183 1.00 85.62 1037 ARG A C 1
ATOM 8282 O O . ARG A 1 1037 ? 22.672 -19.136 -57.605 1.00 85.62 1037 ARG A O 1
ATOM 8289 N N . VAL A 1 1038 ? 24.749 -19.128 -56.726 1.00 85.25 1038 VAL A N 1
ATOM 8290 C CA . VAL A 1 1038 ? 24.983 -17.684 -56.789 1.00 85.25 1038 VAL A CA 1
ATOM 8291 C C . VAL A 1 1038 ? 25.675 -17.384 -58.110 1.00 85.25 1038 VAL A C 1
ATOM 8293 O O . VAL A 1 1038 ? 26.813 -17.792 -58.333 1.00 85.25 1038 VAL A O 1
ATOM 8296 N N . THR A 1 1039 ? 24.977 -16.709 -59.020 1.00 85.38 1039 THR A N 1
ATOM 8297 C CA . THR A 1 1039 ? 25.523 -16.351 -60.338 1.00 85.38 1039 THR A CA 1
ATOM 8298 C C . THR A 1 1039 ? 26.526 -15.201 -60.242 1.00 85.38 1039 THR A C 1
ATOM 8300 O O . THR A 1 1039 ? 26.521 -14.419 -59.292 1.00 85.38 1039 THR A O 1
ATOM 8303 N N . LYS A 1 1040 ? 27.315 -15.000 -61.304 1.00 79.19 1040 LYS A N 1
ATOM 8304 C CA . LYS A 1 1040 ? 28.264 -13.879 -61.423 1.00 79.19 1040 LYS A CA 1
ATOM 8305 C C . LYS A 1 1040 ? 27.640 -12.488 -61.204 1.00 79.19 1040 LYS A C 1
ATOM 8307 O O . LYS A 1 1040 ? 28.332 -11.555 -60.787 1.00 79.19 1040 LYS A O 1
ATOM 8312 N N . ASN A 1 1041 ? 26.338 -12.349 -61.462 1.00 76.88 1041 ASN A N 1
ATOM 8313 C CA . ASN A 1 1041 ? 25.581 -11.106 -61.296 1.00 76.88 1041 ASN A CA 1
ATOM 8314 C C . ASN A 1 1041 ? 24.898 -10.985 -59.920 1.00 76.88 1041 ASN A C 1
ATOM 8316 O O . ASN A 1 1041 ? 24.168 -10.027 -59.700 1.00 76.88 1041 ASN A O 1
ATOM 8320 N N . GLY A 1 1042 ? 25.120 -11.931 -59.000 1.00 69.88 1042 GLY A N 1
ATOM 8321 C CA . GLY A 1 1042 ? 24.481 -11.947 -57.679 1.00 69.88 1042 GLY A CA 1
ATOM 8322 C C . GLY A 1 1042 ? 23.023 -12.423 -57.692 1.00 69.88 1042 GLY A C 1
ATOM 8323 O O . GLY A 1 1042 ? 22.324 -12.284 -56.690 1.00 69.88 1042 GLY A O 1
ATOM 8324 N N . GLU A 1 1043 ? 22.537 -12.973 -58.811 1.00 79.81 1043 GLU A N 1
ATOM 8325 C CA . GLU A 1 1043 ? 21.228 -13.634 -58.864 1.00 79.81 1043 GLU A CA 1
ATOM 8326 C C . GLU A 1 1043 ? 21.305 -15.025 -58.238 1.00 79.81 1043 GLU A C 1
ATOM 8328 O O . GLU A 1 1043 ? 22.280 -15.749 -58.461 1.00 79.81 1043 GLU A O 1
ATOM 8333 N N . ILE A 1 1044 ? 20.260 -15.385 -57.490 1.00 81.12 1044 ILE A N 1
ATOM 8334 C CA . ILE A 1 1044 ? 20.137 -16.660 -56.787 1.00 81.12 1044 ILE A CA 1
ATOM 8335 C C . ILE A 1 1044 ? 19.227 -17.596 -57.580 1.00 81.12 1044 ILE A C 1
ATOM 8337 O O . ILE A 1 1044 ? 18.077 -17.253 -57.869 1.00 81.12 1044 ILE A O 1
ATOM 8341 N N . LEU A 1 1045 ? 19.749 -18.774 -57.918 1.00 77.50 1045 LEU A N 1
ATOM 8342 C CA . LEU A 1 1045 ? 19.014 -19.868 -58.550 1.00 77.50 1045 LEU A CA 1
ATOM 8343 C C . LEU A 1 1045 ? 18.860 -21.007 -57.534 1.00 77.50 1045 LEU A C 1
ATOM 8345 O O . LEU A 1 1045 ? 19.850 -21.389 -56.909 1.00 77.50 1045 LEU A O 1
ATOM 8349 N N . PHE A 1 1046 ? 17.627 -21.493 -57.373 1.00 72.75 1046 PHE A N 1
ATOM 8350 C CA . PHE A 1 1046 ? 17.241 -22.602 -56.491 1.00 72.75 1046 PHE A CA 1
ATOM 8351 C C . PHE A 1 1046 ? 17.014 -23.888 -57.277 1.00 72.75 1046 PHE A C 1
ATOM 8353 O O . PHE A 1 1046 ? 16.524 -23.771 -58.429 1.00 72.75 1046 PHE A O 1
#

Solvent-accessible surface area (backbone atoms only — not comparable to full-atom values): 55020 Å² total; per-residue (Å²): 132,89,57,61,54,56,49,36,29,52,51,35,47,47,50,61,31,46,52,58,62,48,55,55,46,50,76,48,78,78,47,91,79,44,40,68,53,45,31,64,65,58,54,52,48,52,53,53,44,50,56,46,48,58,54,36,71,76,33,67,79,66,64,66,34,20,52,65,58,50,53,44,53,27,53,49,40,46,52,51,8,39,50,40,7,44,76,59,43,45,39,31,40,100,41,69,70,48,49,48,47,23,48,51,52,52,47,50,56,55,53,30,50,42,37,16,54,38,17,33,64,18,29,70,45,71,72,49,46,53,50,44,52,49,43,44,50,53,39,51,42,51,44,41,53,45,32,49,28,26,76,76,64,67,33,67,35,28,40,54,81,45,60,77,41,28,70,40,53,80,40,66,66,55,93,91,53,60,48,24,34,37,31,39,35,24,63,56,40,25,51,37,45,21,39,49,37,31,28,42,51,38,48,27,61,77,26,77,46,96,49,69,72,36,38,52,51,22,51,54,40,47,50,43,37,52,47,46,53,52,51,37,56,48,22,67,41,65,59,32,52,54,15,29,54,51,10,40,52,46,33,52,51,53,58,43,67,69,43,83,51,63,69,62,28,52,53,50,49,52,49,50,52,52,47,50,52,47,51,53,50,48,53,58,62,74,58,45,71,66,50,43,48,58,46,50,52,49,50,44,64,74,74,41,87,68,78,88,56,63,28,91,86,36,72,50,94,53,22,29,79,45,78,47,77,46,66,46,98,87,70,52,77,47,74,45,78,45,81,40,76,54,86,70,50,74,51,18,42,61,63,22,60,76,50,13,48,32,70,74,44,24,47,52,33,15,52,42,20,17,40,55,27,56,55,33,14,30,8,44,80,42,44,66,49,96,46,50,83,54,84,66,44,65,78,70,44,45,15,36,59,49,40,35,28,8,23,19,1,51,54,24,34,49,38,52,53,45,47,55,52,46,54,48,50,47,42,56,78,41,44,87,82,39,68,64,70,64,28,22,50,46,42,6,49,48,12,12,50,54,8,44,60,54,28,19,66,60,30,43,49,74,77,37,63,63,32,24,28,50,53,28,26,51,51,17,29,48,38,38,69,67,34,48,70,54,28,32,54,50,41,50,51,50,52,51,49,50,63,77,42,43,42,58,52,53,36,53,53,49,37,45,68,69,56,50,58,28,55,79,46,89,23,20,72,43,65,59,59,67,91,46,69,68,16,42,47,24,51,39,7,30,57,23,28,78,78,71,75,40,37,25,41,51,43,88,88,71,39,59,36,71,80,45,82,46,75,58,17,62,70,43,40,71,46,58,73,75,37,88,57,83,26,45,53,33,60,53,38,49,49,50,54,53,49,39,54,50,41,37,41,72,74,69,61,52,67,52,46,70,61,51,40,50,57,39,50,52,39,47,80,69,42,47,44,53,38,64,56,36,71,70,54,48,46,38,61,68,46,51,47,56,50,52,46,51,50,44,44,63,62,44,61,65,33,98,58,16,68,61,52,48,52,53,51,52,49,48,64,64,40,52,59,71,70,40,86,63,40,71,55,55,55,46,43,32,45,46,40,76,47,80,41,49,74,50,49,32,40,47,54,46,50,75,73,50,43,62,76,26,34,39,32,28,76,65,57,63,68,59,43,56,73,65,46,89,50,69,45,44,55,40,74,65,42,84,86,46,89,61,60,90,51,35,53,39,69,58,39,93,64,71,71,92,47,60,67,62,43,52,52,52,42,48,74,70,71,42,50,41,30,35,47,58,39,67,34,88,77,39,73,66,44,39,52,41,49,55,54,47,57,75,69,28,42,54,35,66,74,49,83,42,74,88,69,52,23,24,35,26,35,53,40,79,63,67,90,86,74,62,50,70,60,71,42,77,25,91,38,71,54,58,47,85,72,61,58,73,49,47,33,34,38,39,43,46,52,83,81,60,98,85,53,76,70,56,51,62,51,49,49,51,60,54,32,73,51,32,84,56,88,41,69,31,36,37,40,28,19,39,84,61,94,62,84,50,69,71,57,46,56,54,50,35,68,60,29,33,70,62,39,77,39,18,33,33,67,25,46,16,49,66,37,70,44,102,55,52,76,64,93,62,68,65,46,54,34,34,42,77,40,40,36,41,38,37,33,52,47,42,76,81,46,52,67,48,74,67,55,50,45,49,52,55,34,49,53,50,50,49,75,76,41,83,62,47,45,37,36,40,40,38,31,22,44,62,76,77,45,58,63,89,38,84,90,30,63,64,26,56,51,53,58,60,53,58,78,42,54,82,38,34,39,34,48,36,27,46,68,84,66,80,86,70,88,79,80,52,80,55,75,60,80,77,20,54,42,38,53,48,60,32,77,35,58,37,36,38,36,76,85,72,50,80,44,110